Protein 2GM8 (pdb70)

Structure (mmCIF, N/CA/C/O backbone):
data_2GM8
#
_entry.id   2GM8
#
_cell.length_a   70.647
_cell.length_b   94.287
_cell.length_c   73.198
_cell.angle_alpha   90.00
_cell.angle_beta   113.65
_cell.angle_gamma   90.00
#
_symmetry.space_group_name_H-M   'P 1 21 1'
#
loop_
_entity.id
_entity.type
_entity.pdbx_description
1 polymer 'tenA homolog/Thi-4 Thiaminase'
2 non-polymer 4-AMINO-5-HYDROXYMETHYL-2-METHYLPYRIMIDINE
3 non-polymer 1,2-ETHANEDIOL
4 water water
#
loop_
_atom_site.group_PDB
_atom_site.id
_atom_site.type_symbol
_atom_site.label_atom_id
_atom_site.label_alt_id
_atom_site.label_comp_id
_atom_site.label_asym_id
_atom_site.label_entity_id
_atom_site.label_seq_id
_atom_site.pdbx_PDB_ins_code
_atom_site.Cartn_x
_atom_site.Cartn_y
_atom_site.Cartn_z
_atom_site.occupancy
_atom_site.B_iso_or_equiv
_atom_site.auth_seq_id
_atom_site.auth_comp_id
_atom_site.auth_asym_id
_atom_site.auth_atom_id
_atom_site.pdbx_PDB_model_num
ATOM 1 N N . HIS A 1 5 ? 18.089 -7.457 -21.780 1.00 98.71 -4 HIS A N 1
ATOM 2 C CA . HIS A 1 5 ? 19.170 -6.431 -21.749 1.00 112.91 -4 HIS A CA 1
ATOM 3 C C . HIS A 1 5 ? 18.835 -5.285 -20.794 1.00 120.38 -4 HIS A C 1
ATOM 4 O O . HIS A 1 5 ? 19.740 -4.658 -20.246 1.00 121.41 -4 HIS A O 1
ATOM 6 N N . HIS A 1 6 ? 17.547 -5.019 -20.587 1.00 136.42 -3 HIS A N 1
ATOM 7 C CA . HIS A 1 6 ? 17.106 -3.922 -19.720 1.00 140.49 -3 HIS A CA 1
ATOM 8 C C . HIS A 1 6 ? 17.158 -4.257 -18.227 1.00 150.62 -3 HIS A C 1
ATOM 9 O O . HIS A 1 6 ? 17.043 -3.363 -17.384 1.00 156.76 -3 HIS A O 1
ATOM 11 N N . HIS A 1 7 ? 17.314 -5.539 -17.903 1.00 142.88 -2 HIS A N 1
ATOM 12 C CA . HIS A 1 7 ? 17.491 -5.965 -16.518 1.00 126.53 -2 HIS A CA 1
ATOM 13 C C . HIS A 1 7 ? 18.843 -5.438 -16.048 1.00 125.04 -2 HIS A C 1
ATOM 14 O O . HIS A 1 7 ? 19.062 -5.224 -14.858 1.00 130.61 -2 HIS A O 1
ATOM 16 N N . HIS A 1 8 ? 19.737 -5.210 -17.005 1.00 116.47 -1 HIS A N 1
ATOM 17 C CA . HIS A 1 8 ? 21.063 -4.665 -16.741 1.00 109.48 -1 HIS A CA 1
ATOM 18 C C . HIS A 1 8 ? 20.979 -3.171 -16.392 1.00 96.70 -1 HIS A C 1
ATOM 19 O O . HIS A 1 8 ? 21.748 -2.356 -16.899 1.00 88.47 -1 HIS A O 1
ATOM 26 N N . HIS A 1 9 ? 20.052 -2.817 -15.505 1.00 83.30 0 HIS A N 1
ATOM 27 C CA . HIS A 1 9 ? 19.825 -1.424 -15.126 1.00 81.20 0 HIS A CA 1
ATOM 28 C C . HIS A 1 9 ? 20.923 -0.865 -14.213 1.00 83.68 0 HIS A C 1
ATOM 29 O O . HIS A 1 9 ? 21.652 0.061 -14.590 1.00 59.97 0 HIS A O 1
ATOM 31 N N . GLY A 1 10 ? 21.036 -1.438 -13.016 1.00 42.75 1 GLY A N 1
ATOM 32 C CA . GLY A 1 10 ? 21.975 -0.958 -12.008 1.00 35.44 1 GLY A CA 1
ATOM 33 C C . GLY A 1 10 ? 22.957 -1.981 -11.460 1.00 26.09 1 GLY A C 1
ATOM 34 O O . GLY A 1 10 ? 23.429 -2.871 -12.164 1.00 26.22 1 GLY A O 1
ATOM 35 N N . VAL A 1 11 ? 23.281 -1.838 -10.183 1.00 32.48 2 VAL A N 1
ATOM 36 C CA . VAL A 1 11 ? 24.295 -2.667 -9.554 1.00 35.35 2 VAL A CA 1
ATOM 37 C C . VAL A 1 11 ? 24.093 -4.151 -9.815 1.00 30.10 2 VAL A C 1
ATOM 38 O O . VAL A 1 11 ? 25.028 -4.851 -10.201 1.00 25.14 2 VAL A O 1
ATOM 42 N N . THR A 1 12 ? 22.867 -4.622 -9.630 1.00 23.41 3 THR A N 1
ATOM 43 C CA . THR A 1 12 ? 22.593 -6.042 -9.792 1.00 28.25 3 THR A CA 1
ATOM 44 C C . THR A 1 12 ? 22.732 -6.469 -11.246 1.00 30.10 3 THR A C 1
ATOM 45 O O . THR A 1 12 ? 23.124 -7.595 -11.542 1.00 24.85 3 THR A O 1
ATOM 49 N N . GLY A 1 13 ? 22.407 -5.571 -12.163 1.00 31.38 4 GLY A N 1
ATOM 50 C CA . GLY A 1 13 ? 22.602 -5.858 -13.574 1.00 28.19 4 GLY A CA 1
ATOM 51 C C . GLY A 1 13 ? 24.079 -6.040 -13.852 1.00 26.47 4 GLY A C 1
ATOM 52 O O . GLY A 1 13 ? 24.484 -6.937 -14.589 1.00 26.04 4 GLY A O 1
ATOM 53 N N . GLU A 1 14 ? 24.888 -5.184 -13.237 1.00 26.72 5 GLU A N 1
ATOM 54 C CA . GLU A 1 14 ? 26.329 -5.239 -13.413 1.00 31.39 5 GLU A CA 1
ATOM 55 C C . GLU A 1 14 ? 26.801 -6.597 -12.898 1.00 29.82 5 GLU A C 1
ATOM 56 O O . GLU A 1 14 ? 27.601 -7.274 -13.545 1.00 22.91 5 GLU A O 1
ATOM 62 N N . LEU A 1 15 ? 26.291 -7.007 -11.740 1.00 29.61 6 LEU A N 1
ATOM 63 C CA . LEU A 1 15 ? 26.720 -8.264 -11.144 1.00 29.97 6 LEU A CA 1
ATOM 64 C C . LEU A 1 15 ? 26.388 -9.443 -12.042 1.00 25.18 6 LEU A C 1
ATOM 65 O O . LEU A 1 15 ? 27.209 -10.330 -12.246 1.00 29.46 6 LEU A O 1
ATOM 70 N N . ARG A 1 16 ? 25.165 -9.441 -12.558 1.00 30.16 7 ARG A N 1
ATOM 71 C CA . ARG A 1 16 ? 24.679 -10.491 -13.444 1.00 29.21 7 ARG A CA 1
ATOM 72 C C . ARG A 1 16 ? 25.538 -10.587 -14.699 1.00 27.71 7 ARG A C 1
ATOM 73 O O . ARG A 1 16 ? 25.847 -11.666 -15.199 1.00 21.25 7 ARG A O 1
ATOM 81 N N . ARG A 1 17 ? 25.907 -9.435 -15.231 1.00 24.66 8 ARG A N 1
ATOM 82 C CA . ARG A 1 17 ? 26.699 -9.408 -16.447 1.00 34.05 8 ARG A CA 1
ATOM 83 C C . ARG A 1 17 ? 28.115 -9.923 -16.209 1.00 29.20 8 ARG A C 1
ATOM 84 O O . ARG A 1 17 ? 28.668 -10.630 -17.050 1.00 29.47 8 ARG A O 1
ATOM 92 N N . ARG A 1 18 ? 28.691 -9.584 -15.059 1.00 25.14 9 ARG A N 1
ATOM 93 C CA . ARG A 1 18 ? 30.019 -10.079 -14.700 1.00 30.31 9 ARG A CA 1
ATOM 94 C C . ARG A 1 18 ? 30.017 -11.595 -14.512 1.00 27.33 9 ARG A C 1
ATOM 95 O O . ARG A 1 18 ? 31.028 -12.252 -14.732 1.00 28.33 9 ARG A O 1
ATOM 103 N N . ALA A 1 19 ? 28.888 -12.135 -14.070 1.00 26.60 10 ALA A N 1
ATOM 104 C CA . ALA A 1 19 ? 28.774 -13.563 -13.807 1.00 27.36 10 ALA A CA 1
ATOM 105 C C . ALA A 1 19 ? 28.256 -14.294 -15.036 1.00 22.51 10 ALA A C 1
ATOM 106 O O . ALA A 1 19 ? 27.901 -15.474 -14.967 1.00 23.54 10 ALA A O 1
ATOM 108 N N . ASP A 1 20 ? 28.204 -13.601 -16.168 1.00 23.42 11 ASP A N 1
ATOM 109 C CA . ASP A 1 20 ? 27.593 -14.196 -17.354 1.00 25.83 11 ASP A CA 1
ATOM 110 C C . ASP A 1 20 ? 28.215 -15.545 -17.713 1.00 21.12 11 ASP A C 1
ATOM 111 O O . ASP A 1 20 ? 27.508 -16.509 -18.018 1.00 23.23 11 ASP A O 1
ATOM 116 N N . GLY A 1 21 ? 29.534 -15.633 -17.657 1.00 15.78 12 GLY A N 1
ATOM 117 C CA . GLY A 1 21 ? 30.189 -16.898 -17.944 1.00 19.63 12 GLY A CA 1
ATOM 118 C C . GLY A 1 21 ? 29.650 -17.991 -17.048 1.00 23.97 12 GLY A C 1
ATOM 119 O O . GLY A 1 21 ? 29.326 -19.080 -17.510 1.00 27.02 12 GLY A O 1
ATOM 120 N N . ILE A 1 22 ? 29.516 -17.704 -15.758 1.00 24.47 13 ILE A N 1
ATOM 121 C CA . ILE A 1 22 ? 29.025 -18.710 -14.831 1.00 17.46 13 ILE A CA 1
ATOM 122 C C . ILE A 1 22 ? 27.564 -19.020 -15.131 1.00 24.53 13 ILE A C 1
ATOM 123 O O . ILE A 1 22 ? 27.176 -20.184 -15.274 1.00 22.65 13 ILE A O 1
ATOM 128 N N . TRP A 1 23 ? 26.745 -17.978 -15.237 1.00 19.72 14 TRP A N 1
ATOM 129 C CA . TRP A 1 23 ? 25.309 -18.202 -15.415 1.00 19.58 14 TRP A CA 1
ATOM 130 C C . TRP A 1 23 ? 24.965 -18.923 -16.719 1.00 23.90 14 TRP A C 1
ATOM 131 O O . TRP A 1 23 ? 24.010 -19.696 -16.771 1.00 27.18 14 TRP A O 1
ATOM 142 N N . GLN A 1 24 ? 25.712 -18.678 -17.790 1.00 28.81 15 GLN A N 1
ATOM 143 C CA . GLN A 1 24 ? 25.405 -19.384 -19.035 1.00 25.26 15 GLN A CA 1
ATOM 144 C C . GLN A 1 24 ? 25.653 -20.883 -18.871 1.00 22.39 15 GLN A C 1
ATOM 145 O O . GLN A 1 24 ? 24.972 -21.706 -19.487 1.00 27.66 15 GLN A O 1
ATOM 151 N N . ARG A 1 25 ? 26.629 -21.249 -18.049 1.00 23.38 16 ARG A N 1
ATOM 152 C CA . ARG A 1 25 ? 26.866 -22.663 -17.780 1.00 24.38 16 ARG A CA 1
ATOM 153 C C . ARG A 1 25 ? 25.734 -23.222 -16.918 1.00 26.95 16 ARG A C 1
ATOM 154 O O . ARG A 1 25 ? 25.323 -24.374 -17.075 1.00 26.90 16 ARG A O 1
ATOM 162 N N . ILE A 1 26 ? 25.195 -22.404 -16.020 1.00 18.71 17 ILE A N 1
ATOM 163 C CA . ILE A 1 26 ? 24.049 -22.841 -15.233 1.00 20.94 17 ILE A CA 1
ATOM 164 C C . ILE A 1 26 ? 22.833 -22.986 -16.134 1.00 25.51 17 ILE A C 1
ATOM 165 O O . ILE A 1 26 ? 22.126 -23.987 -16.103 1.00 23.81 17 ILE A O 1
ATOM 170 N N . LEU A 1 27 ? 22.589 -21.964 -16.942 1.00 26.30 18 LEU A N 1
ATOM 171 C CA . LEU A 1 27 ? 21.429 -21.975 -17.824 1.00 26.59 18 LEU A CA 1
ATOM 172 C C . LEU A 1 27 ? 21.470 -23.149 -18.796 1.00 25.71 18 LEU A C 1
ATOM 173 O O . LEU A 1 27 ? 20.432 -23.662 -19.222 1.00 25.65 18 LEU A O 1
ATOM 178 N N . ALA A 1 28 ? 22.672 -23.557 -19.177 1.00 23.79 19 ALA A N 1
ATOM 179 C CA . ALA A 1 28 ? 22.828 -24.620 -20.163 1.00 27.74 19 ALA A CA 1
ATOM 180 C C . ALA A 1 28 ? 23.128 -25.966 -19.508 1.00 26.20 19 ALA A C 1
ATOM 181 O O . ALA A 1 28 ? 23.480 -26.935 -20.188 1.00 23.43 19 ALA A O 1
ATOM 183 N N . HIS A 1 29 ? 22.988 -26.042 -18.190 1.00 25.71 20 HIS A N 1
ATOM 184 C CA . HIS A 1 29 ? 23.321 -27.280 -17.505 1.00 22.39 20 HIS A CA 1
ATOM 185 C C . HIS A 1 29 ? 22.326 -28.392 -17.831 1.00 26.91 20 HIS A C 1
ATOM 186 O O . HIS A 1 29 ? 21.107 -28.184 -17.840 1.00 28.98 20 HIS A O 1
ATOM 193 N N . PRO A 1 30 ? 22.849 -29.597 -18.088 1.00 27.99 21 PRO A N 1
ATOM 194 C CA . PRO A 1 30 ? 22.006 -30.719 -18.493 1.00 26.92 21 PRO A CA 1
ATOM 195 C C . PRO A 1 30 ? 20.940 -31.071 -17.473 1.00 27.78 21 PRO A C 1
ATOM 196 O O . PRO A 1 30 ? 19.888 -31.583 -17.842 1.00 25.35 21 PRO A O 1
ATOM 200 N N . PHE A 1 31 ? 21.220 -30.863 -16.193 1.00 28.85 22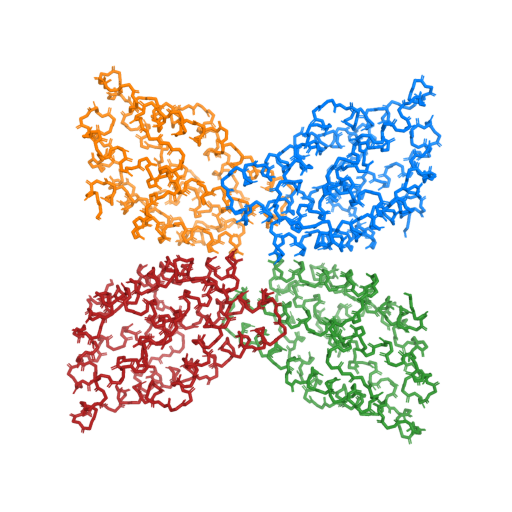 PHE A N 1
ATOM 201 C CA . PHE A 1 31 ? 20.216 -31.173 -15.181 1.00 28.85 22 PHE A CA 1
ATOM 202 C C . PHE A 1 31 ? 18.992 -30.298 -15.420 1.00 30.13 22 PHE A C 1
ATOM 203 O O . PHE A 1 31 ? 17.851 -30.769 -15.449 1.00 33.22 22 PHE A O 1
ATOM 211 N N . VAL A 1 32 ? 19.264 -29.014 -15.599 1.00 28.29 23 VAL A N 1
ATOM 212 C CA . VAL A 1 32 ? 18.239 -28.013 -15.840 1.00 32.64 23 VAL A CA 1
ATOM 213 C C . VAL A 1 32 ? 17.480 -28.318 -17.137 1.00 33.81 23 VAL A C 1
ATOM 214 O O . VAL A 1 32 ? 16.252 -28.461 -17.136 1.00 34.38 23 VAL A O 1
ATOM 218 N N . ALA A 1 33 ? 18.212 -28.460 -18.237 1.00 29.77 24 ALA A N 1
ATOM 219 C CA . ALA A 1 33 ? 17.593 -28.694 -19.538 1.00 31.81 24 ALA A CA 1
ATOM 220 C C . ALA A 1 33 ? 16.721 -29.944 -19.538 1.00 31.74 24 ALA A C 1
ATOM 221 O O . ALA A 1 33 ? 15.638 -29.933 -20.122 1.00 32.65 24 ALA A O 1
ATOM 223 N N . GLU A 1 34 ? 17.191 -31.006 -18.888 1.00 32.21 25 GLU A N 1
ATOM 224 C CA . GLU A 1 34 ? 16.449 -32.262 -18.798 1.00 32.56 25 GLU A CA 1
ATOM 225 C C . GLU A 1 34 ? 15.204 -32.119 -17.928 1.00 33.75 25 GLU A C 1
ATOM 226 O O . GLU A 1 34 ? 14.126 -32.632 -18.261 1.00 28.99 25 GLU A O 1
ATOM 232 N N . LEU A 1 35 ? 15.374 -31.420 -16.808 1.00 33.62 26 LEU A N 1
ATOM 233 C CA . LEU A 1 35 ? 14.290 -31.231 -15.856 1.00 33.18 26 LEU A CA 1
ATOM 234 C C . LEU A 1 35 ? 13.127 -30.514 -16.526 1.00 31.37 26 LEU A C 1
ATOM 235 O O . LEU A 1 35 ? 11.970 -30.911 -16.380 1.00 32.99 26 LEU A O 1
ATOM 240 N N . TYR A 1 36 ? 13.436 -29.456 -17.264 1.00 31.88 27 TYR A N 1
ATOM 241 C CA . TYR A 1 36 ? 12.415 -28.678 -17.953 1.00 34.12 27 TYR A CA 1
ATOM 242 C C . TYR A 1 36 ? 11.879 -29.424 -19.177 1.00 36.40 27 TYR A C 1
ATOM 243 O O . TYR A 1 36 ? 10.693 -29.329 -19.490 1.00 36.22 27 TYR A O 1
ATOM 252 N N . ALA A 1 37 ? 12.743 -30.172 -19.857 1.00 37.13 28 ALA A N 1
ATOM 253 C CA . ALA A 1 37 ? 12.337 -30.917 -21.049 1.00 37.87 28 ALA A CA 1
ATOM 254 C C . ALA A 1 37 ? 11.432 -32.082 -20.660 1.00 38.33 28 ALA A C 1
ATOM 255 O O . ALA A 1 37 ? 10.533 -32.443 -21.411 1.00 39.18 28 ALA A O 1
ATOM 257 N N . GLY A 1 38 ? 11.651 -32.637 -19.473 1.00 40.52 29 GLY A N 1
ATOM 258 C CA . GLY A 1 38 ? 10.879 -33.782 -19.005 1.00 40.00 29 GLY A CA 1
ATOM 259 C C . GLY A 1 38 ? 11.625 -35.092 -19.178 1.00 37.32 29 GLY A C 1
ATOM 260 O O . GLY A 1 38 ? 11.071 -36.157 -18.952 1.00 38.47 29 GLY A O 1
ATOM 261 N N . THR A 1 39 ? 12.894 -35.006 -19.553 1.00 39.92 30 THR A N 1
ATOM 262 C CA . THR A 1 39 ? 13.737 -36.169 -19.775 1.00 38.22 30 THR A CA 1
ATOM 263 C C . THR A 1 39 ? 14.586 -36.593 -18.584 1.00 39.11 30 THR A C 1
ATOM 264 O O . THR A 1 39 ? 15.231 -37.637 -18.609 1.00 36.64 30 THR A O 1
ATOM 268 N N . LEU A 1 40 ? 14.617 -35.771 -17.543 1.00 39.15 31 LEU A N 1
ATOM 269 C CA . LEU A 1 40 ? 15.442 -36.057 -16.375 1.00 34.77 31 LEU A CA 1
ATOM 270 C C . LEU A 1 40 ? 14.981 -37.340 -15.692 1.00 34.68 31 LEU A C 1
ATOM 271 O O . LEU A 1 40 ? 13.796 -37.494 -15.426 1.00 32.14 31 LEU A O 1
ATOM 276 N N . PRO A 1 41 ? 15.912 -38.264 -15.402 1.00 38.33 32 PRO A N 1
ATOM 277 C CA . PRO A 1 41 ? 15.543 -39.500 -14.705 1.00 34.68 32 PRO A CA 1
ATOM 278 C C . PRO A 1 41 ? 14.978 -39.204 -13.328 1.00 35.76 32 PRO A C 1
ATOM 279 O O . PRO A 1 41 ? 15.538 -38.390 -12.600 1.00 36.76 32 PRO A O 1
ATOM 283 N N . MET A 1 42 ? 13.877 -39.844 -12.959 1.00 37.07 33 MET A N 1
ATOM 284 C CA . MET A 1 42 ? 13.238 -39.556 -11.674 1.00 38.56 33 MET A CA 1
ATOM 285 C C . MET A 1 42 ? 14.165 -39.750 -10.475 1.00 40.26 33 MET A C 1
ATOM 286 O O . MET A 1 42 ? 14.007 -39.072 -9.468 1.00 39.67 33 MET A O 1
ATOM 291 N N . GLU A 1 43 ? 15.120 -40.670 -10.543 1.00 40.80 34 GLU A N 1
ATOM 292 C CA . GLU A 1 43 ? 16.022 -40.860 -9.407 1.00 43.18 34 GLU A CA 1
ATOM 293 C C . GLU A 1 43 ? 16.859 -39.604 -9.161 1.00 40.60 34 GLU A C 1
ATOM 294 O O . GLU A 1 43 ? 17.078 -39.216 -8.011 1.00 37.95 34 GLU A O 1
ATOM 300 N N . LYS A 1 44 ? 17.314 -38.963 -10.235 1.00 35.24 35 LYS A N 1
ATOM 301 C CA . LYS A 1 44 ? 18.086 -37.736 -10.102 1.00 35.83 35 LYS A CA 1
ATOM 302 C C . LYS A 1 44 ? 17.229 -36.634 -9.476 1.00 36.88 35 LYS A C 1
ATOM 303 O O . LYS A 1 44 ? 17.713 -35.848 -8.662 1.00 34.76 35 LYS A O 1
ATOM 309 N N . PHE A 1 45 ? 15.953 -36.578 -9.843 1.00 28.90 36 PHE A N 1
ATOM 310 C CA . PHE A 1 45 ? 15.066 -35.571 -9.289 1.00 29.98 36 PHE A CA 1
ATOM 311 C C . PHE A 1 45 ? 14.865 -35.842 -7.809 1.00 33.88 36 PHE A C 1
ATOM 312 O O . PHE A 1 45 ? 14.871 -34.922 -6.995 1.00 34.97 36 PHE A O 1
ATOM 320 N N . LYS A 1 46 ? 14.666 -37.110 -7.476 1.00 34.97 37 LYS A N 1
ATOM 321 C CA . LYS A 1 46 ? 14.504 -37.507 -6.087 1.00 39.59 37 LYS A CA 1
ATOM 322 C C . LYS A 1 46 ? 15.729 -37.071 -5.300 1.00 36.71 37 LYS A C 1
ATOM 323 O O . LYS A 1 46 ? 15.616 -36.452 -4.241 1.00 33.64 37 LYS A O 1
ATOM 329 N N . TYR A 1 47 ? 16.898 -37.432 -5.820 1.00 30.39 38 TYR A N 1
ATOM 330 C CA . TYR A 1 47 ? 18.154 -37.094 -5.162 1.00 31.70 38 TYR A CA 1
ATOM 331 C C . TYR A 1 47 ? 18.241 -35.574 -4.990 1.00 28.18 38 TYR A C 1
ATOM 332 O O . TYR A 1 47 ? 18.564 -35.070 -3.913 1.00 29.66 38 TYR A O 1
ATOM 341 N N . TYR A 1 48 ? 17.896 -34.841 -6.045 1.00 27.43 39 TYR A N 1
ATOM 342 C CA . TYR A 1 48 ? 17.896 -33.384 -5.988 1.00 28.08 39 TYR A CA 1
ATOM 343 C C . TYR A 1 48 ? 16.945 -32.855 -4.919 1.00 29.49 39 TYR A C 1
ATOM 344 O O . TYR A 1 48 ? 17.310 -31.950 -4.161 1.00 24.16 39 TYR A O 1
ATOM 353 N N . LEU A 1 49 ? 15.740 -33.412 -4.848 1.00 25.91 40 LEU A N 1
ATOM 354 C CA . LEU A 1 49 ? 14.776 -32.935 -3.864 1.00 32.65 40 LEU A CA 1
ATOM 355 C C . LEU A 1 49 ? 15.305 -33.111 -2.443 1.00 33.68 40 LEU A C 1
ATOM 356 O O . LEU A 1 49 ? 15.163 -32.216 -1.617 1.00 32.30 40 LEU A O 1
ATOM 361 N N . LEU A 1 50 ? 15.908 -34.259 -2.155 1.00 33.42 41 LEU A N 1
ATOM 362 C CA . LEU A 1 50 ? 16.425 -34.499 -0.817 1.00 31.57 41 LEU A CA 1
ATOM 363 C C . LEU A 1 50 ? 17.463 -33.439 -0.497 1.00 31.32 41 LEU A C 1
ATOM 364 O O . LEU A 1 50 ? 17.390 -32.770 0.539 1.00 38.42 41 LEU A O 1
ATOM 369 N N . GLN A 1 51 ? 18.417 -33.268 -1.406 1.00 29.88 42 GLN A N 1
ATOM 370 C CA . GLN A 1 51 ? 19.482 -32.298 -1.184 1.00 29.85 42 GLN A CA 1
ATOM 371 C C . GLN A 1 51 ? 18.920 -30.888 -1.047 1.00 27.94 42 GLN A C 1
ATOM 372 O O . GLN A 1 51 ? 19.250 -30.158 -0.112 1.00 30.17 42 GLN A O 1
ATOM 378 N N . ASP A 1 52 ? 18.046 -30.519 -1.975 1.00 27.32 43 ASP A N 1
ATOM 379 C CA . ASP A 1 52 ? 17.604 -29.136 -2.058 1.00 31.84 43 ASP A CA 1
ATOM 380 C C . ASP A 1 52 ? 16.716 -28.721 -0.897 1.00 29.22 43 ASP A C 1
ATOM 381 O O . ASP A 1 52 ? 16.701 -27.549 -0.507 1.00 27.42 43 ASP A O 1
ATOM 386 N N . TYR A 1 53 ? 15.997 -29.689 -0.345 1.00 20.59 44 TYR A N 1
ATOM 387 C CA . TYR A 1 53 ? 15.116 -29.390 0.766 1.00 34.21 44 TYR A CA 1
ATOM 388 C C . TYR A 1 53 ? 15.979 -28.967 1.954 1.00 30.82 44 TYR A C 1
ATOM 389 O O . TYR A 1 53 ? 15.697 -27.979 2.624 1.00 25.87 44 TYR A O 1
ATOM 398 N N . ASN A 1 54 ? 17.064 -29.692 2.183 1.00 22.17 45 ASN A N 1
ATOM 399 C CA . ASN A 1 54 ? 17.968 -29.367 3.279 1.00 28.05 45 ASN A CA 1
ATOM 400 C C . ASN A 1 54 ? 18.564 -27.983 3.025 1.00 27.90 45 ASN A C 1
ATOM 401 O O . ASN A 1 54 ? 18.697 -27.167 3.930 1.00 31.43 45 ASN A O 1
ATOM 406 N N . TYR A 1 55 ? 18.905 -27.705 1.774 1.00 32.68 46 TYR A N 1
ATOM 407 C CA . TYR A 1 55 ? 19.416 -26.393 1.410 1.00 31.65 46 TYR A CA 1
ATOM 408 C C . TYR A 1 55 ? 18.422 -25.276 1.730 1.00 16.81 46 TYR A C 1
ATOM 409 O O . TYR A 1 55 ? 18.813 -24.225 2.225 1.00 30.49 46 TYR A O 1
ATOM 418 N N . LEU A 1 56 ? 17.142 -25.502 1.455 1.00 24.61 47 LEU A N 1
ATOM 419 C CA . LEU A 1 56 ? 16.102 -24.518 1.724 1.00 24.43 47 LEU A CA 1
ATOM 420 C C . LEU A 1 56 ? 15.939 -24.251 3.213 1.00 29.65 47 LEU A C 1
ATOM 421 O O . LEU A 1 56 ? 15.751 -23.107 3.636 1.00 27.72 47 LEU A O 1
ATOM 426 N N . VAL A 1 57 ? 16.008 -25.304 4.019 1.00 27.79 48 VAL A N 1
ATOM 427 C CA . VAL A 1 57 ? 15.927 -25.096 5.455 1.00 21.97 48 VAL A CA 1
ATOM 428 C C . VAL A 1 57 ? 17.027 -24.132 5.880 1.00 27.58 48 VAL A C 1
ATOM 429 O O . VAL A 1 57 ? 16.794 -23.136 6.580 1.00 25.79 48 VAL A O 1
ATOM 433 N N . ASN A 1 58 ? 18.233 -24.424 5.407 1.00 22.78 49 ASN A N 1
ATOM 434 C CA . ASN A 1 58 ? 19.401 -23.659 5.810 1.00 19.40 49 ASN A CA 1
ATOM 435 C C . ASN A 1 58 ? 19.413 -22.305 5.131 1.00 17.88 49 ASN A C 1
ATOM 436 O O . ASN A 1 58 ? 19.913 -21.327 5.666 1.00 20.28 49 ASN A O 1
ATOM 441 N N . PHE A 1 59 ? 18.751 -22.229 3.990 1.00 16.86 50 PHE A N 1
ATOM 442 C CA . PHE A 1 59 ? 18.626 -20.965 3.298 1.00 18.14 50 PHE A CA 1
ATOM 443 C C . PHE A 1 59 ? 17.724 -20.084 4.155 1.00 20.04 50 PHE A C 1
ATOM 444 O O . PHE A 1 59 ? 18.026 -18.919 4.394 1.00 26.25 50 PHE A O 1
ATOM 452 N N . ALA A 1 60 ? 16.643 -20.648 4.679 1.00 17.00 51 ALA A N 1
ATOM 453 C CA . ALA A 1 60 ? 15.775 -19.864 5.549 1.00 23.57 51 ALA A CA 1
ATOM 454 C C . ALA A 1 60 ? 16.551 -19.391 6.778 1.00 23.45 51 ALA A C 1
ATOM 455 O O . ALA A 1 60 ? 16.350 -18.267 7.234 1.00 19.72 51 ALA A O 1
ATOM 457 N N . LYS A 1 61 ? 17.434 -20.223 7.318 1.00 19.61 52 LYS A N 1
ATOM 458 C CA . LYS A 1 61 ? 18.203 -19.818 8.499 1.00 21.56 52 LYS A CA 1
ATOM 459 C C . LYS A 1 61 ? 19.130 -18.657 8.170 1.00 17.34 52 LYS A C 1
ATOM 460 O O . LYS A 1 61 ? 19.313 -17.757 8.991 1.00 20.38 52 LYS A O 1
ATOM 466 N N . ALA A 1 62 ? 19.682 -18.681 6.958 1.00 16.22 53 ALA A N 1
ATOM 467 C CA . ALA A 1 62 ? 20.568 -17.630 6.481 1.00 18.96 53 ALA A CA 1
ATOM 468 C C . ALA A 1 62 ? 19.847 -16.296 6.359 1.00 22.41 53 ALA A C 1
ATOM 469 O O . ALA A 1 62 ? 20.371 -15.248 6.724 1.00 21.38 53 ALA A O 1
ATOM 471 N N . LEU A 1 63 ? 18.628 -16.336 5.840 1.00 19.05 54 LEU A N 1
ATOM 472 C CA . LEU A 1 63 ? 17.834 -15.132 5.728 1.00 18.90 54 LEU A CA 1
ATOM 473 C C . LEU A 1 63 ? 17.512 -14.611 7.119 1.00 24.27 54 LEU A C 1
ATOM 474 O O . LEU A 1 63 ? 17.523 -13.393 7.341 1.00 24.72 54 LEU A O 1
ATOM 479 N N . SER A 1 64 ? 17.256 -15.536 8.042 1.00 20.99 55 SER A N 1
ATOM 480 C CA . SER A 1 64 ? 16.956 -15.174 9.421 1.00 20.49 55 SER A CA 1
ATOM 481 C C . SER A 1 64 ? 18.119 -14.410 10.018 1.00 23.16 55 SER A C 1
ATOM 482 O O . SER A 1 64 ? 17.919 -13.367 10.633 1.00 23.73 55 SER A O 1
ATOM 485 N N . LEU A 1 65 ? 19.322 -14.935 9.809 1.00 22.00 56 LEU A N 1
ATOM 486 C CA . LEU A 1 65 ? 20.557 -14.301 10.278 1.00 18.94 56 LEU A CA 1
ATOM 487 C C . LEU A 1 65 ? 20.733 -12.914 9.692 1.00 18.45 56 LEU A C 1
ATOM 488 O O . LEU A 1 65 ? 21.045 -11.978 10.416 1.00 22.33 56 LEU A O 1
ATOM 493 N N . ALA A 1 66 ? 20.542 -12.779 8.385 1.00 19.19 57 ALA A N 1
ATOM 494 C CA . ALA A 1 66 ? 20.666 -11.475 7.742 1.00 24.95 57 ALA A CA 1
ATOM 495 C C . ALA A 1 66 ? 19.632 -10.536 8.350 1.00 19.50 57 ALA A C 1
ATOM 496 O O . ALA A 1 66 ? 19.942 -9.389 8.656 1.00 24.20 57 ALA A O 1
ATOM 498 N N . ALA A 1 67 ? 18.414 -11.027 8.550 1.00 17.90 58 ALA A N 1
ATOM 499 C CA . ALA A 1 67 ? 17.350 -10.216 9.140 1.00 21.98 58 ALA A CA 1
ATOM 500 C C . ALA A 1 67 ? 17.760 -9.751 10.524 1.00 23.00 58 ALA A C 1
ATOM 501 O O . ALA A 1 67 ? 17.517 -8.613 10.886 1.00 22.60 58 ALA A O 1
ATOM 503 N N . SER A 1 68 ? 18.413 -10.608 11.298 1.00 25.40 59 SER A N 1
ATOM 504 C CA . SER A 1 68 ? 18.781 -10.236 12.664 1.00 27.09 59 SER A CA 1
ATOM 505 C C . SER A 1 68 ? 19.671 -9.016 12.648 1.00 23.96 59 SER A C 1
ATOM 506 O O . SER A 1 68 ? 19.801 -8.330 13.656 1.00 26.70 59 SER A O 1
ATOM 509 N N . ARG A 1 69 ? 20.246 -8.713 11.491 1.00 22.66 60 ARG A N 1
ATOM 510 C CA A ARG A 1 69 ? 21.186 -7.598 11.422 0.50 30.76 60 ARG A CA 1
ATOM 511 C CA B ARG A 1 69 ? 21.237 -7.649 11.367 0.50 35.37 60 ARG A CA 1
ATOM 512 C C . ARG A 1 69 ? 20.891 -6.586 10.317 1.00 21.76 60 ARG A C 1
ATOM 513 O O . ARG A 1 69 ? 21.784 -5.868 9.861 1.00 27.74 60 ARG A O 1
ATOM 528 N N . ALA A 1 70 ? 19.619 -6.474 9.930 1.00 26.95 61 ALA A N 1
ATOM 529 C CA . ALA A 1 70 ? 19.209 -5.469 8.948 1.00 31.51 61 ALA A CA 1
ATOM 530 C C . ALA A 1 70 ? 19.456 -4.065 9.519 1.00 29.33 61 ALA A C 1
ATOM 531 O O . ALA A 1 70 ? 19.149 -3.808 10.683 1.00 25.87 61 ALA A O 1
ATOM 533 N N . PRO A 1 71 ? 20.073 -3.173 8.728 1.00 27.84 62 PRO A N 1
ATOM 534 C CA . PRO A 1 71 ? 20.322 -1.810 9.175 1.00 31.90 62 PRO A CA 1
ATOM 535 C C . PRO A 1 71 ? 19.094 -0.891 9.149 1.00 32.70 62 PRO A C 1
ATOM 536 O O . PRO A 1 71 ? 19.208 0.293 9.446 1.00 28.90 62 PRO A O 1
ATOM 540 N N . SER A 1 72 ? 17.930 -1.410 8.792 1.00 27.45 63 SER A N 1
ATOM 541 C CA . SER A 1 72 ? 16.711 -0.623 8.857 1.00 26.47 63 SER A CA 1
ATOM 542 C C . SER A 1 72 ? 15.549 -1.582 9.061 1.00 25.93 63 SER A C 1
ATOM 543 O O . SER A 1 72 ? 15.648 -2.765 8.723 1.00 25.78 63 SER A O 1
ATOM 546 N N . VAL A 1 73 ? 14.452 -1.055 9.589 1.00 22.27 64 VAL A N 1
ATOM 547 C CA . VAL A 1 73 ? 13.255 -1.839 9.814 1.00 24.94 64 VAL A CA 1
ATOM 548 C C . VAL A 1 73 ? 12.768 -2.420 8.494 1.00 30.61 64 VAL A C 1
ATOM 549 O O . VAL A 1 73 ? 12.435 -3.600 8.412 1.00 32.30 64 VAL A O 1
ATOM 553 N N . ASP A 1 74 ? 12.709 -1.590 7.458 1.00 30.45 65 ASP A N 1
ATOM 554 C CA . ASP A 1 74 ? 12.245 -2.064 6.153 1.00 32.74 65 ASP A CA 1
ATOM 555 C C . ASP A 1 74 ? 13.106 -3.213 5.646 1.00 29.37 65 ASP A C 1
ATOM 556 O O . ASP A 1 74 ? 12.614 -4.230 5.174 1.00 29.57 65 ASP A O 1
ATOM 561 N N . LEU A 1 75 ? 14.414 -3.050 5.696 1.00 26.33 66 LEU A N 1
ATOM 562 C CA . LEU A 1 75 ? 15.289 -4.130 5.279 1.00 34.40 66 LEU A CA 1
ATOM 563 C C . LEU A 1 75 ? 15.027 -5.391 6.093 1.00 31.24 66 LEU A C 1
ATOM 564 O O . LEU A 1 75 ? 14.977 -6.485 5.527 1.00 28.58 66 LEU A O 1
ATOM 569 N N . MET A 1 76 ? 14.838 -5.248 7.402 1.00 28.91 67 MET A N 1
ATOM 570 C CA . MET A 1 76 ? 14.561 -6.413 8.231 1.00 31.75 67 MET A CA 1
ATOM 571 C C . MET A 1 76 ? 13.266 -7.070 7.788 1.00 30.59 67 MET A C 1
ATOM 572 O O . MET A 1 76 ? 13.179 -8.290 7.718 1.00 30.14 67 MET A O 1
ATOM 577 N N . LYS A 1 77 ? 12.258 -6.267 7.482 1.00 26.70 68 LYS A N 1
ATOM 578 C CA . LYS A 1 77 ? 11.007 -6.790 6.945 1.00 28.49 68 LYS A CA 1
ATOM 579 C C . LYS A 1 77 ? 11.226 -7.588 5.659 1.00 25.02 68 LYS A C 1
ATOM 580 O O . LYS A 1 77 ? 10.606 -8.629 5.466 1.00 31.51 68 LYS A O 1
ATOM 586 N N . THR A 1 78 ? 12.093 -7.107 4.771 1.00 28.50 69 THR A N 1
ATOM 587 C CA . THR A 1 78 ? 12.340 -7.796 3.507 1.00 27.10 69 THR A CA 1
ATOM 588 C C . THR A 1 78 ? 12.965 -9.172 3.710 1.00 16.56 69 THR A C 1
ATOM 589 O O . THR A 1 78 ? 12.557 -10.145 3.080 1.00 34.15 69 THR A O 1
ATOM 593 N N . ALA A 1 79 ? 13.975 -9.250 4.568 1.00 28.14 70 ALA A N 1
ATOM 594 C CA . ALA A 1 79 ? 14.653 -10.520 4.823 1.00 32.16 70 ALA A CA 1
ATOM 595 C C . ALA A 1 79 ? 13.694 -11.523 5.466 1.00 22.11 70 ALA A C 1
ATOM 596 O O . ALA A 1 79 ? 13.650 -12.698 5.107 1.00 28.19 70 ALA A O 1
ATOM 598 N N . LEU A 1 80 ? 12.912 -11.059 6.429 1.00 23.16 71 LEU A N 1
ATOM 599 C CA . LEU A 1 80 ? 11.918 -11.921 7.048 1.00 23.88 71 LEU A CA 1
ATOM 600 C C . LEU A 1 80 ? 10.881 -12.388 6.042 1.00 30.85 71 LEU A C 1
ATOM 601 O O . LEU A 1 80 ? 10.473 -13.548 6.053 1.00 28.29 71 LEU A O 1
ATOM 606 N N . GLU A 1 81 ? 10.469 -11.485 5.162 1.00 26.59 72 GLU A N 1
ATOM 607 C CA . GLU A 1 81 ? 9.486 -11.826 4.151 1.00 23.22 72 GLU A CA 1
ATOM 608 C C . GLU A 1 81 ? 10.097 -12.876 3.246 1.00 19.25 72 GLU A C 1
ATOM 609 O O . GLU A 1 81 ? 9.453 -13.867 2.916 1.00 27.05 72 GLU A O 1
ATOM 615 N N . LEU A 1 82 ? 11.348 -12.671 2.845 1.00 23.16 73 LEU A N 1
ATOM 616 C CA . LEU A 1 82 ? 12.027 -13.676 2.028 1.00 25.07 73 LEU A CA 1
ATOM 617 C C . LEU A 1 82 ? 12.115 -14.998 2.791 1.00 34.52 73 LEU A C 1
ATOM 618 O O . LEU A 1 82 ? 11.929 -16.068 2.217 1.00 25.52 73 LEU A O 1
ATOM 623 N N . ALA A 1 83 ? 12.378 -14.938 4.093 1.00 24.72 74 ALA A N 1
ATOM 624 C CA . ALA A 1 83 ? 12.502 -16.168 4.868 1.00 28.12 74 ALA A CA 1
ATOM 625 C C . ALA A 1 83 ? 11.176 -16.902 5.055 1.00 28.59 74 ALA A C 1
ATOM 626 O O . ALA A 1 83 ? 11.096 -18.105 4.811 1.00 32.50 74 ALA A O 1
ATOM 628 N N . TYR A 1 84 ? 10.132 -16.205 5.492 1.00 37.01 75 TYR A N 1
ATOM 629 C CA . TYR A 1 84 ? 8.855 -16.875 5.716 1.00 30.08 75 TYR A CA 1
ATOM 630 C C . TYR A 1 84 ? 8.307 -17.296 4.371 1.00 31.64 75 TYR A C 1
ATOM 631 O O . TYR A 1 84 ? 7.715 -18.362 4.251 1.00 23.63 75 TYR A O 1
ATOM 640 N N . GLY A 1 85 ? 8.507 -16.438 3.375 1.00 22.41 76 GLY A N 1
ATOM 641 C CA . GLY A 1 85 ? 8.126 -16.724 2.001 1.00 26.62 76 GLY A CA 1
ATOM 642 C C . GLY A 1 85 ? 8.807 -17.963 1.448 1.00 40.58 76 GLY A C 1
ATOM 643 O O . GLY A 1 85 ? 8.258 -18.621 0.568 1.00 38.74 76 GLY A O 1
ATOM 644 N N . THR A 1 86 ? 10.000 -18.284 1.944 1.00 44.38 77 THR A N 1
ATOM 645 C CA . THR A 1 86 ? 10.722 -19.482 1.510 1.00 32.68 77 THR A CA 1
ATOM 646 C C . THR A 1 86 ? 10.059 -20.735 2.100 1.00 36.02 77 THR A C 1
ATOM 647 O O . THR A 1 86 ? 9.884 -21.736 1.402 1.00 51.27 77 THR A O 1
ATOM 651 N N . VAL A 1 87 ? 9.655 -20.658 3.367 1.00 29.67 78 VAL A N 1
ATOM 652 C CA . VAL A 1 87 ? 8.868 -21.709 4.023 1.00 35.87 78 VAL A CA 1
ATOM 653 C C . VAL A 1 87 ? 7.489 -21.891 3.390 1.00 20.08 78 VAL A C 1
ATOM 654 O O . VAL A 1 87 ? 7.058 -23.013 3.128 1.00 35.80 78 VAL A O 1
ATOM 658 N N . THR A 1 88 ? 6.811 -20.770 3.156 1.00 29.77 79 THR A N 1
ATOM 659 C CA . THR A 1 88 ? 5.442 -20.721 2.627 1.00 41.72 79 THR A CA 1
ATOM 660 C C . THR A 1 88 ? 5.298 -21.019 1.126 1.00 27.01 79 THR A C 1
ATOM 661 O O . THR A 1 88 ? 4.260 -21.500 0.681 1.00 46.73 79 THR A O 1
ATOM 665 N N . GLY A 1 89 ? 6.342 -20.745 0.351 1.00 35.25 80 GLY A N 1
ATOM 666 C CA . GLY A 1 89 ? 6.331 -20.987 -1.089 1.00 14.16 80 GLY A CA 1
ATOM 667 C C . GLY A 1 89 ? 7.133 -22.231 -1.404 1.00 22.53 80 GLY A C 1
ATOM 668 O O . GLY A 1 89 ? 6.616 -23.347 -1.341 1.00 44.03 80 GLY A O 1
ATOM 669 N N . GLU A 1 90 ? 8.414 -22.042 -1.698 1.00 30.96 81 GLU A N 1
ATOM 670 C CA . GLU A 1 90 ? 9.278 -23.145 -2.098 1.00 21.72 81 GLU A CA 1
ATOM 671 C C . GLU A 1 90 ? 9.181 -24.372 -1.201 1.00 15.26 81 GLU A C 1
ATOM 672 O O . GLU A 1 90 ? 8.787 -25.435 -1.666 1.00 32.79 81 GLU A O 1
ATOM 678 N N . MET A 1 91 ? 9.504 -24.234 0.080 1.00 17.40 82 MET A N 1
ATOM 679 C CA . MET A 1 91 ? 9.473 -25.394 0.959 1.00 29.31 82 MET A CA 1
ATOM 680 C C . MET A 1 91 ? 8.120 -26.103 0.988 1.00 23.83 82 MET A C 1
ATOM 681 O O . MET A 1 91 ? 8.075 -27.337 1.014 1.00 36.07 82 MET A O 1
ATOM 686 N N . ALA A 1 92 ? 7.021 -25.351 1.008 1.00 24.23 83 ALA A N 1
ATOM 687 C CA . ALA A 1 92 ? 5.710 -25.997 1.028 1.00 26.85 83 ALA A CA 1
ATOM 688 C C . ALA A 1 92 ? 5.633 -26.823 -0.248 1.00 28.00 83 ALA A C 1
ATOM 689 O O . ALA A 1 92 ? 5.347 -28.016 -0.209 1.00 25.14 83 ALA A O 1
ATOM 691 N N . ASN A 1 93 ? 5.988 -26.213 -1.372 1.00 20.74 84 ASN A N 1
ATOM 692 C CA . ASN A 1 93 ? 5.944 -26.931 -2.638 1.00 25.45 84 ASN A CA 1
ATOM 693 C C . ASN A 1 93 ? 6.817 -28.187 -2.606 1.00 27.84 84 ASN A C 1
ATOM 694 O O . ASN A 1 93 ? 6.402 -29.247 -3.085 1.00 45.67 84 ASN A O 1
ATOM 699 N N . TYR A 1 94 ? 8.020 -28.070 -2.049 1.00 23.97 85 TYR A N 1
ATOM 700 C CA . TYR A 1 94 ? 8.943 -29.204 -1.959 1.00 18.68 85 TYR A CA 1
ATOM 701 C C . TYR A 1 94 ? 8.325 -30.292 -1.088 1.00 25.32 85 TYR A C 1
ATOM 702 O O . TYR A 1 94 ? 8.244 -31.442 -1.514 1.00 25.96 85 TYR A O 1
ATOM 711 N N . GLU A 1 95 ? 7.848 -29.929 0.101 1.00 28.09 86 GLU A N 1
ATOM 712 C CA . GLU A 1 95 ? 7.168 -30.888 0.978 1.00 29.84 86 GLU A CA 1
ATOM 713 C C . GLU A 1 95 ? 6.113 -31.702 0.214 1.00 32.32 86 GLU A C 1
ATOM 714 O O . GLU A 1 95 ? 6.039 -32.931 0.313 1.00 25.12 86 GLU A O 1
ATOM 720 N N . ALA A 1 96 ? 5.317 -31.017 -0.597 1.00 26.29 87 ALA A N 1
ATOM 721 C CA . ALA A 1 96 ? 4.304 -31.686 -1.406 1.00 20.10 87 ALA A CA 1
ATOM 722 C C . ALA A 1 96 ? 4.937 -32.523 -2.522 1.00 19.33 87 ALA A C 1
ATOM 723 O O . ALA A 1 96 ? 4.456 -33.608 -2.842 1.00 31.55 87 ALA A O 1
ATOM 725 N N . LEU A 1 97 ? 6.014 -32.027 -3.121 1.00 23.38 88 LEU A N 1
ATOM 726 C CA . LEU A 1 97 ? 6.705 -32.774 -4.169 1.00 19.11 88 LEU A CA 1
ATOM 727 C C . LEU A 1 97 ? 7.344 -34.060 -3.628 1.00 26.36 88 LEU A C 1
ATOM 728 O O . LEU A 1 97 ? 7.285 -35.121 -4.259 1.00 25.12 88 LEU A O 1
ATOM 733 N N . LEU A 1 98 ? 7.961 -33.979 -2.456 1.00 32.91 89 LEU A N 1
ATOM 734 C CA . LEU A 1 98 ? 8.506 -35.174 -1.815 1.00 38.94 89 LEU A CA 1
ATOM 735 C C . LEU A 1 98 ? 7.412 -36.211 -1.581 1.00 38.69 89 LEU A C 1
ATOM 736 O O . LEU A 1 98 ? 7.566 -37.387 -1.916 1.00 37.09 89 LEU A O 1
ATOM 741 N N . LYS A 1 99 ? 6.313 -35.762 -0.983 1.00 43.61 90 LYS A N 1
ATOM 742 C CA . LYS A 1 99 ? 5.195 -36.641 -0.682 1.00 44.88 90 LYS A CA 1
ATOM 743 C C . LYS A 1 99 ? 4.679 -37.331 -1.941 1.00 47.38 90 LYS A C 1
ATOM 744 O O . LYS A 1 99 ? 4.422 -38.537 -1.933 1.00 45.30 90 LYS A O 1
ATOM 750 N N . GLU A 1 100 ? 4.521 -36.570 -3.020 1.00 45.72 91 GLU A N 1
ATOM 751 C CA . GLU A 1 100 ? 3.992 -37.132 -4.257 1.00 45.99 91 GLU A CA 1
ATOM 752 C C . GLU A 1 100 ? 4.955 -38.156 -4.855 1.00 46.03 91 GLU A C 1
ATOM 753 O O . GLU A 1 100 ? 4.557 -39.086 -5.556 1.00 47.51 91 GLU A O 1
ATOM 759 N N . VAL A 1 101 ? 6.234 -37.990 -4.549 1.00 43.70 92 VAL A N 1
ATOM 760 C CA . VAL A 1 101 ? 7.273 -38.853 -5.085 1.00 43.28 92 VAL A CA 1
ATOM 761 C C . VAL A 1 101 ? 7.595 -40.011 -4.141 1.00 42.75 92 VAL A C 1
ATOM 762 O O . VAL A 1 101 ? 8.447 -40.847 -4.437 1.00 42.24 92 VAL A O 1
ATOM 766 N N . GLY A 1 102 ? 6.893 -40.069 -3.014 1.00 41.52 93 GLY A N 1
ATOM 767 C CA . GLY A 1 102 ? 7.024 -41.183 -2.082 1.00 43.20 93 GLY A CA 1
ATOM 768 C C . GLY A 1 102 ? 8.161 -41.040 -1.095 1.00 47.16 93 GLY A C 1
ATOM 769 O O . GLY A 1 102 ? 8.678 -42.039 -0.588 1.00 44.47 93 GLY A O 1
ATOM 770 N N . LEU A 1 103 ? 8.540 -39.792 -0.832 1.00 48.38 94 LEU A N 1
ATOM 771 C CA . LEU A 1 103 ? 9.580 -39.478 0.136 1.00 45.57 94 LEU A CA 1
ATOM 772 C C . LEU A 1 103 ? 8.955 -38.733 1.305 1.00 41.93 94 LEU A C 1
ATOM 773 O O . LEU A 1 103 ? 8.093 -37.880 1.109 1.00 39.07 94 LEU A O 1
ATOM 778 N N . SER A 1 104 ? 9.361 -39.078 2.522 1.00 42.04 95 SER A N 1
ATOM 779 C CA . SER A 1 104 ? 8.846 -38.413 3.714 1.00 45.46 95 SER A CA 1
ATOM 780 C C . SER A 1 104 ? 9.774 -37.293 4.184 1.00 47.67 95 SER A C 1
ATOM 781 O O . SER A 1 104 ? 10.927 -37.201 3.748 1.00 42.63 95 SER A O 1
ATOM 784 N N . LEU A 1 105 ? 9.257 -36.448 5.075 1.00 45.55 96 LEU A N 1
ATOM 785 C CA . LEU A 1 105 ? 10.061 -35.419 5.725 1.00 48.54 96 LEU A CA 1
ATOM 786 C C . LEU A 1 105 ? 11.181 -36.098 6.510 1.00 47.08 96 LEU A C 1
ATOM 787 O O . LEU A 1 105 ? 12.278 -35.556 6.647 1.00 43.52 96 LEU A O 1
ATOM 792 N N . ARG A 1 106 ? 10.887 -37.286 7.030 1.00 50.10 97 ARG A N 1
ATOM 793 C CA . ARG A 1 106 ? 11.888 -38.063 7.748 1.00 50.71 97 ARG A CA 1
ATOM 794 C C . ARG A 1 106 ? 13.002 -38.467 6.789 1.00 48.97 97 ARG A C 1
ATOM 795 O O . ARG A 1 106 ? 14.179 -38.353 7.125 1.00 48.03 97 ARG A O 1
ATOM 803 N N . ASP A 1 107 ? 12.641 -38.922 5.594 1.00 44.06 98 ASP A N 1
ATOM 804 C CA . ASP A 1 107 ? 13.644 -39.219 4.574 1.00 48.70 98 ASP A CA 1
ATOM 805 C C . ASP A 1 107 ? 14.521 -38.003 4.311 1.00 45.89 98 ASP A C 1
ATOM 806 O O . ASP A 1 107 ? 15.731 -38.125 4.129 1.00 41.42 98 ASP A O 1
ATOM 811 N N . ALA A 1 108 ? 13.887 -36.835 4.268 1.00 43.56 99 ALA A N 1
ATOM 812 C CA . ALA A 1 108 ? 14.579 -35.573 4.057 1.00 43.79 99 ALA A CA 1
ATOM 813 C C . ALA A 1 108 ? 15.591 -35.327 5.166 1.00 39.98 99 ALA A C 1
ATOM 814 O O . ALA A 1 108 ? 16.754 -35.037 4.904 1.00 42.52 99 ALA A O 1
ATOM 816 N N . ALA A 1 109 ? 15.138 -35.453 6.406 1.00 40.14 100 ALA A N 1
ATOM 817 C CA . ALA A 1 109 ? 15.999 -35.270 7.561 1.00 44.91 100 ALA A CA 1
ATOM 818 C C . ALA A 1 109 ? 17.165 -36.256 7.560 1.00 42.56 100 ALA A C 1
ATOM 819 O O . ALA A 1 109 ? 18.229 -35.970 8.094 1.00 42.67 100 ALA A O 1
ATOM 821 N N . GLU A 1 110 ? 16.967 -37.422 6.963 1.00 42.45 101 GLU A N 1
ATOM 822 C CA . GLU A 1 110 ? 17.982 -38.472 6.977 1.00 46.49 101 GLU A CA 1
ATOM 823 C C . GLU A 1 110 ? 18.918 -38.401 5.774 1.00 44.21 101 GLU A C 1
ATOM 824 O O . GLU A 1 110 ? 19.998 -38.991 5.776 1.00 39.73 101 GLU A O 1
ATOM 830 N N . ALA A 1 111 ? 18.495 -37.693 4.736 1.00 42.72 102 ALA A N 1
ATOM 831 C CA . ALA A 1 111 ? 19.333 -37.530 3.560 1.00 39.38 102 ALA A CA 1
ATOM 832 C C . ALA A 1 111 ? 20.610 -36.788 3.944 1.00 37.81 102 ALA A C 1
ATOM 833 O O . ALA A 1 111 ? 20.569 -35.713 4.539 1.00 35.84 102 ALA A O 1
ATOM 835 N N . GLU A 1 112 ? 21.751 -37.389 3.638 1.00 37.71 103 GLU A N 1
ATOM 836 C CA . GLU A 1 112 ? 23.029 -36.745 3.887 1.00 39.44 103 GLU A CA 1
ATOM 837 C C . GLU A 1 112 ? 23.330 -35.716 2.796 1.00 38.66 103 GLU A C 1
ATOM 838 O O . GLU A 1 112 ? 23.332 -36.032 1.601 1.00 33.76 103 GLU A O 1
ATOM 844 N N . PRO A 1 113 ? 23.622 -34.474 3.200 1.00 31.13 104 PRO A N 1
ATOM 845 C CA . PRO A 1 113 ? 23.930 -33.474 2.190 1.00 32.00 104 PRO A CA 1
ATOM 846 C C . PRO A 1 113 ? 25.234 -33.804 1.485 1.00 31.43 104 PRO A C 1
ATOM 847 O O . PRO A 1 113 ? 26.172 -34.261 2.129 1.00 29.47 104 PRO A O 1
ATOM 851 N N . ASN A 1 114 ? 25.307 -33.596 0.178 1.00 27.02 105 ASN A N 1
ATOM 852 C CA . ASN A 1 114 ? 26.565 -33.832 -0.512 1.00 21.55 105 ASN A CA 1
ATOM 853 C C . ASN A 1 114 ? 27.532 -32.689 -0.184 1.00 22.50 105 ASN A C 1
ATOM 854 O O . ASN A 1 114 ? 27.175 -31.727 0.504 1.00 23.63 105 ASN A O 1
ATOM 859 N N . ARG A 1 115 ? 28.772 -32.809 -0.643 1.00 20.46 106 ARG A N 1
ATOM 860 C CA . ARG A 1 115 ? 29.821 -31.855 -0.297 1.00 19.70 106 ARG A CA 1
ATOM 861 C C . ARG A 1 115 ? 29.536 -30.413 -0.727 1.00 19.67 106 ARG A C 1
ATOM 862 O O . ARG A 1 115 ? 29.837 -29.454 -0.015 1.00 22.77 106 ARG A O 1
ATOM 870 N N . VAL A 1 116 ? 28.967 -30.252 -1.909 1.00 15.48 107 VAL A N 1
ATOM 871 C CA . VAL A 1 116 ? 28.667 -28.929 -2.396 1.00 15.97 107 VAL A CA 1
ATOM 872 C C . VAL A 1 116 ? 27.560 -28.332 -1.552 1.00 18.60 107 VAL A C 1
ATOM 873 O O . VAL A 1 116 ? 27.605 -27.154 -1.190 1.00 21.60 107 VAL A O 1
ATOM 877 N N . ASN A 1 117 ? 26.559 -29.149 -1.249 1.00 17.10 108 ASN A N 1
ATOM 878 C CA . ASN A 1 117 ? 25.456 -28.702 -0.414 1.00 17.72 108 ASN A CA 1
ATOM 879 C C . ASN A 1 117 ? 26.003 -28.231 0.933 1.00 21.95 108 ASN A C 1
ATOM 880 O O . ASN A 1 117 ? 25.646 -27.154 1.422 1.00 23.60 108 ASN A O 1
ATOM 885 N N . VAL A 1 118 ? 26.895 -29.022 1.523 1.00 18.74 109 VAL A N 1
ATOM 886 C CA . VAL A 1 118 ? 27.458 -28.650 2.820 1.00 13.26 109 VAL A CA 1
ATOM 887 C C . VAL A 1 118 ? 28.154 -27.309 2.674 1.00 14.38 109 VAL A C 1
ATOM 888 O O . VAL A 1 118 ? 27.947 -26.379 3.469 1.00 25.40 109 VAL A O 1
ATOM 892 N N . SER A 1 119 ? 28.975 -27.220 1.632 1.00 21.28 110 SER A N 1
ATOM 893 C CA . SER A 1 119 ? 29.814 -26.031 1.415 1.00 16.84 110 SER A CA 1
ATOM 894 C C . SER A 1 119 ? 28.958 -24.810 1.126 1.00 17.43 110 SER A C 1
ATOM 895 O O . SER A 1 119 ? 29.158 -23.758 1.709 1.00 18.41 110 SER A O 1
ATOM 898 N N . TYR A 1 120 ? 27.959 -24.974 0.266 1.00 15.85 111 TYR A N 1
ATOM 899 C CA . TYR A 1 120 ? 27.093 -23.864 -0.101 1.00 16.95 111 TYR A CA 1
ATOM 900 C C . TYR A 1 120 ? 26.301 -23.409 1.126 1.00 17.31 111 TYR A C 1
ATOM 901 O O . TYR A 1 120 ? 26.320 -22.232 1.486 1.00 18.56 111 TYR A O 1
ATOM 910 N N . MET A 1 121 ? 25.656 -24.342 1.811 1.00 18.02 112 MET A N 1
ATOM 911 C CA . MET A 1 121 ? 24.886 -23.974 2.995 1.00 29.35 112 MET A CA 1
ATOM 912 C C . MET A 1 121 ? 25.812 -23.271 3.978 1.00 19.10 112 MET A C 1
ATOM 913 O O . MET A 1 121 ? 25.468 -22.235 4.530 1.00 27.28 112 MET A O 1
ATOM 918 N N . ALA A 1 122 ? 27.016 -23.802 4.155 1.00 17.23 113 ALA A N 1
ATOM 919 C CA . ALA A 1 122 ? 27.972 -23.165 5.052 1.00 13.13 113 ALA A CA 1
ATOM 920 C C . ALA A 1 122 ? 28.264 -21.729 4.601 1.00 20.95 113 ALA A C 1
ATOM 921 O O . ALA A 1 122 ? 28.291 -20.792 5.417 1.00 17.56 113 ALA A O 1
ATOM 923 N N . TYR A 1 123 ? 28.486 -21.558 3.302 1.00 15.78 114 TYR A N 1
ATOM 924 C CA . TYR A 1 123 ? 28.850 -20.247 2.789 1.00 17.67 114 TYR A CA 1
ATOM 925 C C . TYR A 1 123 ? 27.757 -19.217 3.071 1.00 16.19 114 TYR A C 1
ATOM 926 O O . TYR A 1 123 ? 28.032 -18.114 3.519 1.00 17.82 114 TYR A O 1
ATOM 935 N N . LEU A 1 124 ? 26.508 -19.587 2.828 1.00 17.07 115 LEU A N 1
ATOM 936 C CA . LEU A 1 124 ? 25.395 -18.674 3.033 1.00 16.04 115 LEU A CA 1
ATOM 937 C C . LEU A 1 124 ? 25.227 -18.350 4.513 1.00 14.78 115 LEU A C 1
ATOM 938 O O . LEU A 1 124 ? 25.024 -17.196 4.880 1.00 20.36 115 LEU A O 1
ATOM 943 N N . LYS A 1 125 ? 25.301 -19.357 5.374 1.00 17.76 116 LYS A N 1
ATOM 944 C CA . LYS A 1 125 ? 25.136 -19.107 6.807 1.00 20.02 116 LYS A CA 1
ATOM 945 C C . LYS A 1 125 ? 26.307 -18.318 7.396 1.00 14.94 116 LYS A C 1
ATOM 946 O O . LYS A 1 125 ? 26.144 -17.407 8.214 1.00 23.41 116 LYS A O 1
ATOM 952 N N . SER A 1 126 ? 27.507 -18.669 6.958 1.00 20.89 117 SER A N 1
ATOM 953 C CA . SER A 1 126 ? 28.700 -17.970 7.406 1.00 18.44 117 SER A CA 1
ATOM 954 C C . SER A 1 126 ? 28.573 -16.494 7.031 1.00 17.56 117 SER A C 1
ATOM 955 O O . SER A 1 126 ? 28.758 -15.578 7.832 1.00 18.38 117 SER A O 1
ATOM 958 N N . THR A 1 127 ? 28.260 -16.262 5.770 1.00 16.35 118 THR A N 1
ATOM 959 C CA . THR A 1 127 ? 28.138 -14.908 5.292 1.00 17.07 118 THR A CA 1
ATOM 960 C C . THR A 1 127 ? 27.036 -14.175 6.040 1.00 14.95 118 THR A C 1
ATOM 961 O O . THR A 1 127 ? 27.252 -13.108 6.603 1.00 21.12 118 THR A O 1
ATOM 965 N N . CYS A 1 128 ? 25.844 -14.754 6.053 1.00 13.54 119 CYS A N 1
ATOM 966 C CA . CYS A 1 128 ? 24.736 -14.106 6.717 1.00 18.15 119 CYS A CA 1
ATOM 967 C C . CYS A 1 128 ? 24.913 -13.917 8.216 1.00 21.07 119 CYS A C 1
ATOM 968 O O . CYS A 1 128 ? 24.236 -13.077 8.781 1.00 20.32 119 CYS A O 1
ATOM 971 N N . ALA A 1 129 ? 25.793 -14.667 8.862 1.00 17.37 120 ALA A N 1
ATOM 972 C CA . ALA A 1 129 ? 26.045 -14.468 10.286 1.00 20.09 120 ALA A CA 1
ATOM 973 C C . ALA A 1 129 ? 27.131 -13.439 10.534 1.00 22.24 120 ALA A C 1
ATOM 974 O O . ALA A 1 129 ? 27.190 -12.873 11.621 1.00 20.67 120 ALA A O 1
ATOM 976 N N . LEU A 1 130 ? 27.977 -13.165 9.543 1.00 25.89 121 LEU A N 1
ATOM 977 C CA . LEU A 1 130 ? 29.152 -12.333 9.808 1.00 18.19 121 LEU A CA 1
ATOM 978 C C . LEU A 1 130 ? 29.353 -11.096 8.945 1.00 21.40 121 LEU A C 1
ATOM 979 O O . LEU A 1 130 ? 29.995 -10.159 9.391 1.00 28.08 121 LEU A O 1
ATOM 984 N N . GLU A 1 131 ? 28.812 -11.066 7.735 1.00 26.09 122 GLU A N 1
ATOM 985 C CA . GLU A 1 131 ? 29.070 -9.965 6.822 1.00 19.15 122 GLU A CA 1
ATOM 986 C C . GLU A 1 131 ? 27.993 -8.885 6.846 1.00 25.89 122 GLU A C 1
ATOM 987 O O . GLU A 1 131 ? 26.920 -9.053 7.437 1.00 21.13 122 GLU A O 1
ATOM 993 N N . GLY A 1 132 ? 28.289 -7.778 6.173 1.00 22.59 123 GLY A N 1
ATOM 994 C CA . GLY A 1 132 ? 27.344 -6.677 6.082 1.00 21.63 123 GLY A CA 1
ATOM 995 C C . GLY A 1 132 ? 26.052 -7.186 5.490 1.00 26.74 123 GLY A C 1
ATOM 996 O O . GLY A 1 132 ? 26.034 -8.113 4.673 1.00 29.35 123 GLY A O 1
ATOM 997 N N . PHE A 1 133 ? 24.955 -6.563 5.894 1.00 22.60 124 PHE A N 1
ATOM 998 C CA . PHE A 1 133 ? 23.660 -6.981 5.403 1.00 21.17 124 PHE A CA 1
ATOM 999 C C . PHE A 1 133 ? 23.608 -7.024 3.866 1.00 17.39 124 PHE A C 1
ATOM 1000 O O . PHE A 1 133 ? 23.114 -7.980 3.275 1.00 25.40 124 PHE A O 1
ATOM 1008 N N . TYR A 1 134 ? 24.084 -5.987 3.190 1.00 20.25 125 TYR A N 1
ATOM 1009 C CA . TYR A 1 134 ? 23.949 -5.961 1.735 1.00 20.32 125 TYR A CA 1
ATOM 1010 C C . TYR A 1 134 ? 24.855 -7.018 1.095 1.00 26.09 125 TYR A C 1
ATOM 1011 O O . TYR A 1 134 ? 24.502 -7.639 0.086 1.00 26.77 125 TYR A O 1
ATOM 1020 N N . GLN A 1 135 ? 26.005 -7.271 1.710 1.00 21.01 126 GLN A N 1
ATOM 1021 C CA . GLN A 1 135 ? 26.868 -8.344 1.225 1.00 22.05 126 GLN A CA 1
ATOM 1022 C C . GLN A 1 135 ? 26.135 -9.679 1.285 1.00 23.15 126 GLN A C 1
ATOM 1023 O O . GLN A 1 135 ? 26.262 -10.516 0.388 1.00 21.35 126 GLN A O 1
ATOM 1029 N N . CYS A 1 136 ? 25.340 -9.866 2.334 1.00 21.51 127 CYS A N 1
ATOM 1030 C CA . CYS A 1 136 ? 24.558 -11.091 2.493 1.00 20.78 127 CYS A CA 1
ATOM 1031 C C . CYS A 1 136 ? 23.557 -11.197 1.379 1.00 21.46 127 CYS A C 1
ATOM 1032 O O . CYS A 1 136 ? 23.414 -12.230 0.739 1.00 25.00 127 CYS A O 1
ATOM 1035 N N . MET A 1 137 ? 22.842 -10.104 1.170 1.00 24.81 128 MET A N 1
ATOM 1036 C CA . MET A 1 137 ? 21.865 -10.057 0.106 1.00 25.01 128 MET A CA 1
ATOM 1037 C C . MET A 1 137 ? 22.520 -10.396 -1.223 1.00 19.99 128 MET A C 1
ATOM 1038 O O . MET A 1 137 ? 21.928 -11.067 -2.056 1.00 23.55 128 MET A O 1
ATOM 1043 N N . ALA A 1 138 ? 23.746 -9.934 -1.435 1.00 19.35 129 ALA A N 1
ATOM 1044 C CA . ALA A 1 138 ? 24.417 -10.180 -2.709 1.00 21.62 129 ALA A CA 1
ATOM 1045 C C . ALA A 1 138 ? 24.721 -11.663 -2.818 1.00 23.22 129 ALA A C 1
ATOM 1046 O O . ALA A 1 138 ? 24.679 -12.230 -3.914 1.00 24.09 129 ALA A O 1
ATOM 1048 N N . ALA A 1 139 ? 25.002 -12.290 -1.679 1.00 22.81 130 ALA A N 1
ATOM 1049 C CA . ALA A 1 139 ? 25.267 -13.734 -1.672 1.00 20.11 130 ALA A CA 1
ATOM 1050 C C . ALA A 1 139 ? 23.977 -14.523 -1.869 1.00 20.85 130 ALA A C 1
ATOM 1051 O O . ALA A 1 139 ? 24.013 -15.651 -2.375 1.00 25.84 130 ALA A O 1
ATOM 1053 N N . LEU A 1 140 ? 22.841 -13.944 -1.478 1.00 21.34 131 LEU A N 1
ATOM 1054 C CA . LEU A 1 140 ? 21.577 -14.669 -1.553 1.00 22.46 131 LEU A CA 1
ATOM 1055 C C . LEU A 1 140 ? 20.896 -14.456 -2.899 1.00 22.60 131 LEU A C 1
ATOM 1056 O O . LEU A 1 140 ? 20.077 -15.262 -3.325 1.00 26.35 131 LEU A O 1
ATOM 1061 N N . LEU A 1 141 ? 21.244 -13.374 -3.584 1.00 23.52 132 LEU A N 1
ATOM 1062 C CA . LEU A 1 141 ? 20.536 -13.024 -4.815 1.00 24.95 132 LEU A CA 1
ATOM 1063 C C . LEU A 1 141 ? 20.636 -14.064 -5.926 1.00 26.87 132 LEU A C 1
ATOM 1064 O O . LEU A 1 141 ? 19.612 -14.404 -6.529 1.00 28.06 132 LEU A O 1
ATOM 1069 N N . PRO A 1 142 ? 21.848 -14.567 -6.200 1.00 27.55 133 PRO A N 1
ATOM 1070 C CA . PRO A 1 142 ? 22.016 -15.549 -7.265 1.00 22.06 133 PRO A CA 1
ATOM 1071 C C . PRO A 1 142 ? 21.124 -16.767 -7.102 1.00 23.76 133 PRO A C 1
ATOM 1072 O O . PRO A 1 142 ? 20.574 -17.294 -8.081 1.00 27.18 133 PRO A O 1
ATOM 1076 N N . CYS A 1 143 ? 20.975 -17.204 -5.857 1.00 28.51 134 CYS A N 1
ATOM 1077 C CA . CYS A 1 143 ? 20.118 -18.352 -5.550 1.00 28.89 134 CYS A CA 1
ATOM 1078 C C . CYS A 1 143 ? 18.713 -18.079 -6.029 1.00 30.36 134 CYS A C 1
ATOM 1079 O O . CYS A 1 143 ? 18.139 -18.874 -6.747 1.00 31.38 134 CYS A O 1
ATOM 1082 N N . PHE A 1 144 ? 18.160 -16.946 -5.616 1.00 25.14 135 PHE A N 1
ATOM 1083 C CA . PHE A 1 144 ? 16.823 -16.570 -6.033 1.00 29.66 135 PHE A CA 1
ATOM 1084 C C . PHE A 1 144 ? 16.725 -16.284 -7.530 1.00 28.07 135 PHE A C 1
ATOM 1085 O O . PHE A 1 144 ? 15.853 -16.786 -8.225 1.00 24.93 135 PHE A O 1
ATOM 1093 N N . TRP A 1 145 ? 17.650 -15.475 -8.024 1.00 29.14 136 TRP A N 1
ATOM 1094 C CA . TRP A 1 145 ? 17.575 -14.964 -9.384 1.00 21.03 136 TRP A CA 1
ATOM 1095 C C . TRP A 1 145 ? 17.843 -16.029 -10.448 1.00 24.31 136 TRP A C 1
ATOM 1096 O O . TRP A 1 145 ? 17.107 -16.119 -11.439 1.00 30.09 136 TRP A O 1
ATOM 1107 N N . SER A 1 146 ? 18.882 -16.835 -10.254 1.00 22.00 137 SER A N 1
ATOM 1108 C CA . SER A 1 146 ? 19.230 -17.863 -11.235 1.00 21.17 137 SER A CA 1
ATOM 1109 C C . SER A 1 146 ? 18.027 -18.765 -11.490 1.00 23.12 137 SER A C 1
ATOM 1110 O O . SER A 1 146 ? 17.677 -19.056 -12.635 1.00 25.81 137 SER A O 1
ATOM 1113 N N . TYR A 1 147 ? 17.359 -19.188 -10.425 1.00 23.89 138 TYR A N 1
ATOM 1114 C CA . TYR A 1 147 ? 16.164 -20.020 -10.580 1.00 29.05 138 TYR A CA 1
ATOM 1115 C C . TYR A 1 147 ? 15.080 -19.341 -11.408 1.00 26.60 138 TYR A C 1
ATOM 1116 O O . TYR A 1 147 ? 14.398 -20.005 -12.187 1.00 28.22 138 TYR A O 1
ATOM 1125 N N . ALA A 1 148 ? 14.916 -18.031 -11.265 1.00 22.37 139 ALA A N 1
ATOM 1126 C CA . ALA A 1 148 ? 13.922 -17.338 -12.076 1.00 28.13 139 ALA A CA 1
ATOM 1127 C C . ALA A 1 148 ? 14.361 -17.308 -13.528 1.00 28.64 139 ALA A C 1
ATOM 1128 O O . ALA A 1 148 ? 13.577 -17.614 -14.427 1.00 28.06 139 ALA A O 1
ATOM 1130 N N . GLU A 1 149 ? 15.621 -16.953 -13.753 1.00 30.83 140 GLU A N 1
ATOM 1131 C CA . GLU A 1 149 ? 16.103 -16.848 -15.119 1.00 28.84 140 GLU A CA 1
ATOM 1132 C C . GLU A 1 149 ? 16.126 -18.211 -15.799 1.00 28.88 140 GLU A C 1
ATOM 1133 O O . GLU A 1 149 ? 15.809 -18.307 -16.987 1.00 29.06 140 GLU A O 1
ATOM 1139 N N . ILE A 1 150 ? 16.483 -19.256 -15.056 1.00 28.28 141 ILE A N 1
ATOM 1140 C CA . ILE A 1 150 ? 16.429 -20.607 -15.593 1.00 29.89 141 ILE A CA 1
ATOM 1141 C C . ILE A 1 150 ? 15.021 -20.872 -16.126 1.00 32.04 141 ILE A C 1
ATOM 1142 O O . ILE A 1 150 ? 14.850 -21.382 -17.239 1.00 29.46 141 ILE A O 1
ATOM 1147 N N . ALA A 1 151 ? 14.022 -20.509 -15.322 1.00 30.45 142 ALA A N 1
ATOM 1148 C CA . ALA A 1 151 ? 12.620 -20.685 -15.697 1.00 37.81 142 ALA A CA 1
ATOM 1149 C C . ALA A 1 151 ? 12.269 -19.857 -16.923 1.00 33.18 142 ALA A C 1
ATOM 1150 O O . ALA A 1 151 ? 11.563 -20.310 -17.816 1.00 36.75 142 ALA A O 1
ATOM 1152 N N . GLU A 1 152 ? 12.782 -18.636 -16.949 1.00 34.34 143 GLU A N 1
ATOM 1153 C CA . GLU A 1 152 ? 12.550 -17.693 -18.033 1.00 37.11 143 GLU A CA 1
ATOM 1154 C C . GLU A 1 152 ? 13.155 -18.212 -19.332 1.00 38.35 143 GLU A C 1
ATOM 1155 O O . GLU A 1 152 ? 12.707 -17.859 -20.414 1.00 42.86 143 GLU A O 1
ATOM 1161 N N . ARG A 1 153 ? 14.146 -19.090 -19.229 1.00 40.99 144 ARG A N 1
ATOM 1162 C CA . ARG A 1 153 ? 14.844 -19.592 -20.406 1.00 36.84 144 ARG A CA 1
ATOM 1163 C C . ARG A 1 153 ? 14.316 -20.937 -20.902 1.00 37.77 144 ARG A C 1
ATOM 1164 O O . ARG A 1 153 ? 14.291 -21.177 -22.108 1.00 39.55 144 ARG A O 1
ATOM 1172 N N . HIS A 1 154 ? 13.910 -21.805 -19.980 1.00 36.69 145 HIS A N 1
ATOM 1173 C CA . HIS A 1 154 ? 13.449 -23.153 -20.317 1.00 36.38 145 HIS A CA 1
ATOM 1174 C C . HIS A 1 154 ? 11.947 -23.340 -20.138 1.00 34.31 145 HIS A C 1
ATOM 1175 O O . HIS A 1 154 ? 11.432 -24.446 -20.311 1.00 35.88 145 HIS A O 1
ATOM 1182 N N . GLY A 1 155 ? 11.256 -22.253 -19.808 1.00 34.66 146 GLY A N 1
ATOM 1183 C CA . GLY A 1 155 ? 9.805 -22.268 -19.636 1.00 42.78 146 GLY A CA 1
ATOM 1184 C C . GLY A 1 155 ? 9.033 -22.888 -20.786 1.00 41.37 146 GLY A C 1
ATOM 1185 O O . GLY A 1 155 ? 8.092 -23.649 -20.565 1.00 40.91 146 GLY A O 1
ATOM 1186 N N . GLY A 1 156 ? 9.443 -22.577 -22.011 1.00 42.02 147 GLY A N 1
ATOM 1187 C CA . GLY A 1 156 ? 8.795 -23.095 -23.213 1.00 43.18 147 GLY A CA 1
ATOM 1188 C C . GLY A 1 156 ? 8.686 -24.609 -23.320 1.00 43.83 147 GLY A C 1
ATOM 1189 O O . GLY A 1 156 ? 7.691 -25.121 -23.836 1.00 49.03 147 GLY A O 1
ATOM 1190 N N . LYS A 1 157 ? 9.689 -25.328 -22.821 1.00 42.92 148 LYS A N 1
ATOM 1191 C CA . LYS A 1 157 ? 9.726 -26.788 -22.899 1.00 44.88 148 LYS A CA 1
ATOM 1192 C C . LYS A 1 157 ? 8.715 -27.464 -21.982 1.00 46.63 148 LYS A C 1
ATOM 1193 O O . LYS A 1 157 ? 8.478 -28.664 -22.125 1.00 47.96 148 LYS A O 1
ATOM 1199 N N . LEU A 1 158 ? 8.128 -26.705 -21.058 1.00 47.86 149 LEU A N 1
ATOM 1200 C CA . LEU A 1 158 ? 7.165 -27.250 -20.104 1.00 49.97 149 LEU A CA 1
ATOM 1201 C C . LEU A 1 158 ? 5.887 -27.736 -20.767 1.00 51.42 149 LEU A C 1
ATOM 1202 O O . LEU A 1 158 ? 5.299 -28.724 -20.331 1.00 46.74 149 LEU A O 1
ATOM 1207 N N . ARG A 1 159 ? 5.461 -27.044 -21.819 1.00 39.96 150 ARG A N 1
ATOM 1208 C CA . ARG A 1 159 ? 4.237 -27.428 -22.506 1.00 62.43 150 ARG A CA 1
ATOM 1209 C C . ARG A 1 159 ? 4.417 -28.789 -23.172 1.00 60.16 150 ARG A C 1
ATOM 1210 O O . ARG A 1 159 ? 3.431 -29.457 -23.484 1.00 35.58 150 ARG A O 1
ATOM 1218 N N . GLU A 1 160 ? 5.667 -29.198 -23.378 1.00 46.14 151 GLU A N 1
ATOM 1219 C CA . GLU A 1 160 ? 5.968 -30.507 -23.952 1.00 46.23 151 GLU A CA 1
ATOM 1220 C C . GLU A 1 160 ? 6.537 -31.437 -22.877 1.00 50.14 151 GLU A C 1
ATOM 1221 O O . GLU A 1 160 ? 7.013 -32.531 -23.185 1.00 35.06 151 GLU A O 1
ATOM 1227 N N . ASN A 1 161 ? 6.501 -30.998 -21.622 1.00 52.48 152 ASN A N 1
ATOM 1228 C CA . ASN A 1 161 ? 7.036 -31.787 -20.519 1.00 50.63 152 ASN A CA 1
ATOM 1229 C C . ASN A 1 161 ? 5.981 -32.743 -19.982 1.00 50.80 152 ASN A C 1
ATOM 1230 O O . ASN A 1 161 ? 5.000 -32.313 -19.380 1.00 50.67 152 ASN A O 1
ATOM 1235 N N . PRO A 1 162 ? 6.188 -34.051 -20.188 1.00 50.28 153 PRO A N 1
ATOM 1236 C CA . PRO A 1 162 ? 5.200 -35.048 -19.789 1.00 48.98 153 PRO A CA 1
ATOM 1237 C C . PRO A 1 162 ? 5.148 -35.322 -18.286 1.00 48.20 153 PRO A C 1
ATOM 1238 O O . PRO A 1 162 ? 4.217 -35.974 -17.814 1.00 48.62 153 PRO A O 1
ATOM 1242 N N . VAL A 1 163 ? 6.123 -34.823 -17.534 1.00 49.56 154 VAL A N 1
ATOM 1243 C CA . VAL A 1 163 ? 6.211 -35.148 -16.118 1.00 45.36 154 VAL A CA 1
ATOM 1244 C C . VAL A 1 163 ? 5.567 -34.097 -15.233 1.00 43.51 154 VAL A C 1
ATOM 1245 O O . VAL A 1 163 ? 5.985 -32.948 -15.216 1.00 46.48 154 VAL A O 1
ATOM 1249 N N . HIS A 1 164 ? 4.554 -34.509 -14.481 1.00 45.53 155 HIS A N 1
ATOM 1250 C CA . HIS A 1 164 ? 3.776 -33.580 -13.680 1.00 42.96 155 HIS A CA 1
ATOM 1251 C C . HIS A 1 164 ? 4.547 -32.932 -12.542 1.00 39.44 155 HIS A C 1
ATOM 1252 O O . HIS A 1 164 ? 4.389 -31.734 -12.298 1.00 38.17 155 HIS A O 1
ATOM 1259 N N . VAL A 1 165 ? 5.342 -33.718 -11.825 1.00 32.56 156 VAL A N 1
ATOM 1260 C CA . VAL A 1 165 ? 6.092 -33.149 -10.716 1.00 36.14 156 VAL A CA 1
ATOM 1261 C C . VAL A 1 165 ? 7.168 -32.159 -11.173 1.00 36.83 156 VAL A C 1
ATOM 1262 O O . VAL A 1 165 ? 7.420 -31.152 -10.499 1.00 30.18 156 VAL A O 1
ATOM 1266 N N . TYR A 1 166 ? 7.800 -32.424 -12.311 1.00 34.55 157 TYR A N 1
ATOM 1267 C CA . TYR A 1 166 ? 8.777 -31.471 -12.821 1.00 38.22 157 TYR A CA 1
ATOM 1268 C C . TYR A 1 166 ? 8.069 -30.159 -13.133 1.00 38.09 157 TYR A C 1
ATOM 1269 O O . TYR A 1 166 ? 8.605 -29.086 -12.851 1.00 33.64 157 TYR A O 1
ATOM 1278 N N . LYS A 1 167 ? 6.874 -30.241 -13.715 1.00 38.06 158 LYS A N 1
ATOM 1279 C CA . LYS A 1 167 ? 6.117 -29.027 -14.047 1.00 38.11 158 LYS A CA 1
ATOM 1280 C C . LYS A 1 167 ? 5.652 -28.285 -12.802 1.00 32.51 158 LYS A C 1
ATOM 1281 O O . LYS A 1 167 ? 5.675 -27.063 -12.778 1.00 35.26 158 LYS A O 1
ATOM 1287 N N . LYS A 1 168 ? 5.254 -29.012 -11.766 1.00 32.38 159 LYS A N 1
ATOM 1288 C CA . LYS A 1 168 ? 4.824 -28.383 -10.520 1.00 35.98 159 LYS A CA 1
ATOM 1289 C C . LYS A 1 168 ? 6.013 -27.729 -9.823 1.00 34.34 159 LYS A C 1
ATOM 1290 O O . LYS A 1 168 ? 5.889 -26.652 -9.250 1.00 28.26 159 LYS A O 1
ATOM 1296 N N . TRP A 1 169 ? 7.165 -28.387 -9.865 1.00 31.12 160 TRP A N 1
ATOM 1297 C CA . TRP A 1 169 ? 8.378 -27.814 -9.302 1.00 32.81 160 TRP A CA 1
ATOM 1298 C C . TRP A 1 169 ? 8.685 -26.478 -9.976 1.00 33.79 160 TRP A C 1
ATOM 1299 O O . TRP A 1 169 ? 8.965 -25.479 -9.303 1.00 29.77 160 TRP A O 1
ATOM 1310 N N . ALA A 1 170 ? 8.601 -26.474 -11.304 1.00 28.25 161 ALA A N 1
ATOM 1311 C CA . ALA A 1 170 ? 8.956 -25.310 -12.097 1.00 29.01 161 ALA A CA 1
ATOM 1312 C C . ALA A 1 170 ? 7.964 -24.165 -11.919 1.00 36.45 161 ALA A C 1
ATOM 1313 O O . ALA A 1 170 ? 8.329 -22.997 -12.087 1.00 36.43 161 ALA A O 1
ATOM 1315 N N . SER A 1 171 ? 6.712 -24.483 -11.593 1.00 33.97 162 SER A N 1
ATOM 1316 C CA . SER A 1 171 ? 5.682 -23.439 -11.532 1.00 33.37 162 SER A CA 1
ATOM 1317 C C . SER A 1 171 ? 6.016 -22.334 -10.538 1.00 31.14 162 SER A C 1
ATOM 1318 O O . SER A 1 171 ? 5.653 -21.183 -10.758 1.00 32.29 162 SER A O 1
ATOM 1321 N N . VAL A 1 172 ? 6.680 -22.658 -9.435 1.00 31.52 163 VAL A N 1
ATOM 1322 C CA . VAL A 1 172 ? 7.013 -21.612 -8.468 1.00 38.37 163 VAL A CA 1
ATOM 1323 C C . VAL A 1 172 ? 7.904 -20.547 -9.103 1.00 37.60 163 VAL A C 1
ATOM 1324 O O . VAL A 1 172 ? 7.649 -19.355 -8.943 1.00 35.95 163 VAL A O 1
ATOM 1328 N N . TYR A 1 173 ? 8.913 -20.978 -9.854 1.00 31.48 164 TYR A N 1
ATOM 1329 C CA . TYR A 1 173 ? 9.906 -20.065 -10.406 1.00 33.67 164 TYR A CA 1
ATOM 1330 C C . TYR A 1 173 ? 9.386 -19.229 -11.566 1.00 37.39 164 TYR A C 1
ATOM 1331 O O . TYR A 1 173 ? 10.003 -18.225 -11.913 1.00 35.84 164 TYR A O 1
ATOM 1340 N N . LEU A 1 174 ? 8.250 -19.626 -12.134 1.00 39.23 165 LEU A N 1
ATOM 1341 C CA . LEU A 1 174 ? 7.588 -18.847 -13.182 1.00 38.12 165 LEU A CA 1
ATOM 1342 C C . LEU A 1 174 ? 6.546 -17.908 -12.577 1.00 36.89 165 LEU A C 1
ATOM 1343 O O . LEU A 1 174 ? 6.025 -17.013 -13.240 1.00 34.41 165 LEU A O 1
ATOM 1348 N N . SER A 1 175 ? 6.233 -18.122 -11.304 1.00 36.52 166 SER A N 1
ATOM 1349 C CA . SER A 1 175 ? 5.144 -17.393 -10.662 1.00 37.72 166 SER A CA 1
ATOM 1350 C C . SER A 1 175 ? 5.496 -15.936 -10.391 1.00 44.07 166 SER A C 1
ATOM 1351 O O . SER A 1 175 ? 6.602 -15.618 -9.952 1.00 44.49 166 SER A O 1
ATOM 1354 N N . PRO A 1 176 ? 4.526 -15.039 -10.608 1.00 49.82 167 PRO A N 1
ATOM 1355 C CA . PRO A 1 176 ? 4.784 -13.632 -10.328 1.00 46.86 167 PRO A CA 1
ATOM 1356 C C . PRO A 1 176 ? 5.240 -13.423 -8.884 1.00 44.48 167 PRO A C 1
ATOM 1357 O O . PRO A 1 176 ? 6.042 -12.531 -8.611 1.00 45.11 167 PRO A O 1
ATOM 1361 N N . GLU A 1 177 ? 4.736 -14.233 -7.958 1.00 42.28 168 GLU A N 1
ATOM 1362 C CA . GLU A 1 177 ? 5.114 -14.073 -6.556 1.00 44.56 168 GLU A CA 1
ATOM 1363 C C . GLU A 1 177 ? 6.603 -14.322 -6.337 1.00 46.20 168 GLU A C 1
ATOM 1364 O O . GLU A 1 177 ? 7.231 -13.678 -5.490 1.00 45.67 168 GLU A O 1
ATOM 1370 N N . TYR A 1 178 ? 7.159 -15.275 -7.077 1.00 38.95 169 TYR A N 1
ATOM 1371 C CA . TYR A 1 178 ? 8.580 -15.583 -6.968 1.00 40.30 169 TYR A CA 1
ATOM 1372 C C . TYR A 1 178 ? 9.414 -14.527 -7.684 1.00 39.76 169 TYR A C 1
ATOM 1373 O O . TYR A 1 178 ? 10.452 -14.103 -7.192 1.00 37.93 169 TYR A O 1
ATOM 1382 N N . ARG A 1 179 ? 8.951 -14.077 -8.840 1.00 24.11 170 ARG A N 1
ATOM 1383 C CA . ARG A 1 179 ? 9.643 -13.007 -9.542 1.00 35.07 170 ARG A CA 1
ATOM 1384 C C . ARG A 1 179 ? 9.619 -11.726 -8.716 1.00 42.90 170 ARG A C 1
ATOM 1385 O O . ARG A 1 179 ? 10.404 -10.810 -8.962 1.00 47.60 170 ARG A O 1
ATOM 1393 N N . GLY A 1 180 ? 8.690 -11.648 -7.767 1.00 38.68 171 GLY A N 1
ATOM 1394 C CA . GLY A 1 180 ? 8.551 -10.460 -6.936 1.00 37.89 171 GLY A CA 1
ATOM 1395 C C . GLY A 1 180 ? 9.552 -10.491 -5.800 1.00 27.92 171 GLY A C 1
ATOM 1396 O O . GLY A 1 180 ? 9.993 -9.445 -5.338 1.00 45.53 171 GLY A O 1
ATOM 1397 N N . LEU A 1 181 ? 9.864 -11.691 -5.317 1.00 35.35 172 LEU A N 1
ATOM 1398 C CA . LEU A 1 181 ? 10.920 -11.872 -4.323 1.00 29.20 172 LEU A CA 1
ATOM 1399 C C . LEU A 1 181 ? 12.225 -11.457 -4.986 1.00 31.41 172 LEU A C 1
ATOM 1400 O O . LEU A 1 181 ? 13.025 -10.734 -4.402 1.00 43.95 172 LEU A O 1
ATOM 1405 N N . VAL A 1 182 ? 12.415 -11.881 -6.231 1.00 29.27 173 VAL A N 1
ATOM 1406 C CA . VAL A 1 182 ? 13.617 -11.507 -6.969 1.00 33.71 173 VAL A CA 1
ATOM 1407 C C . VAL A 1 182 ? 13.685 -9.994 -7.154 1.00 27.93 173 VAL A C 1
ATOM 1408 O O . VAL A 1 182 ? 14.652 -9.371 -6.721 1.00 42.88 173 VAL A O 1
ATOM 1412 N N . GLU A 1 183 ? 12.653 -9.410 -7.764 1.00 46.47 174 GLU A N 1
ATOM 1413 C CA . GLU A 1 183 ? 12.580 -7.960 -7.972 1.00 43.23 174 GLU A CA 1
ATOM 1414 C C . GLU A 1 183 ? 12.839 -7.155 -6.701 1.00 24.18 174 GLU A C 1
ATOM 1415 O O . GLU A 1 183 ? 13.608 -6.192 -6.706 1.00 41.50 174 GLU A O 1
ATOM 1421 N N . ARG A 1 184 ? 12.210 -7.568 -5.609 1.00 23.52 175 ARG A N 1
ATOM 1422 C CA . ARG A 1 184 ? 12.386 -6.926 -4.310 1.00 41.19 175 ARG A CA 1
ATOM 1423 C C . ARG A 1 184 ? 13.810 -7.022 -3.775 1.00 34.17 175 ARG A C 1
ATOM 1424 O O . ARG A 1 184 ? 14.310 -6.080 -3.155 1.00 47.44 175 ARG A O 1
ATOM 1432 N N . LEU A 1 185 ? 14.442 -8.177 -3.968 1.00 31.90 176 LEU A N 1
ATOM 1433 C CA . LEU A 1 185 ? 15.803 -8.359 -3.486 1.00 26.54 176 LEU A CA 1
ATOM 1434 C C . LEU A 1 185 ? 16.746 -7.505 -4.330 1.00 27.78 176 LEU A C 1
ATOM 1435 O O . LEU A 1 185 ? 17.659 -6.870 -3.808 1.00 34.60 176 LEU A O 1
ATOM 1440 N N . ARG A 1 186 ? 16.504 -7.448 -5.635 1.00 22.46 177 ARG A N 1
ATOM 1441 C CA . ARG A 1 186 ? 17.367 -6.653 -6.493 1.00 22.18 177 ARG A CA 1
ATOM 1442 C C . ARG A 1 186 ? 17.270 -5.172 -6.186 1.00 34.17 177 ARG A C 1
ATOM 1443 O O . ARG A 1 186 ? 18.250 -4.439 -6.326 1.00 38.88 177 ARG A O 1
ATOM 1451 N N . ALA A 1 187 ? 16.068 -4.748 -5.809 1.00 26.20 178 ALA A N 1
ATOM 1452 C CA . ALA A 1 187 ? 15.783 -3.345 -5.573 1.00 27.89 178 ALA A CA 1
ATOM 1453 C C . ALA A 1 187 ? 16.545 -2.923 -4.324 1.00 13.52 178 ALA A C 1
ATOM 1454 O O . ALA A 1 187 ? 17.101 -1.828 -4.261 1.00 39.99 178 ALA A O 1
ATOM 1456 N N . VAL A 1 188 ? 16.594 -3.824 -3.353 1.00 36.58 179 VAL A N 1
ATOM 1457 C CA . VAL A 1 188 ? 17.339 -3.617 -2.117 1.00 23.43 179 VAL A CA 1
ATOM 1458 C C . VAL A 1 188 ? 18.807 -3.373 -2.410 1.00 35.92 179 VAL A C 1
ATOM 1459 O O . VAL A 1 188 ? 19.414 -2.463 -1.851 1.00 33.63 179 VAL A O 1
ATOM 1463 N N . LEU A 1 189 ? 19.374 -4.200 -3.285 1.00 30.56 180 LEU A N 1
ATOM 1464 C CA . LEU A 1 189 ? 20.787 -4.092 -3.654 1.00 26.12 180 LEU A CA 1
ATOM 1465 C C . LEU A 1 189 ? 21.091 -2.913 -4.566 1.00 30.84 180 LEU A C 1
ATOM 1466 O O . LEU A 1 189 ? 22.130 -2.271 -4.443 1.00 14.33 180 LEU A O 1
ATOM 1471 N N . ASP A 1 190 ? 20.189 -2.620 -5.491 1.00 17.56 181 ASP A N 1
ATOM 1472 C CA . ASP A 1 190 ? 20.423 -1.518 -6.410 1.00 21.09 181 ASP A CA 1
ATOM 1473 C C . ASP A 1 190 ? 20.447 -0.182 -5.659 1.00 18.96 181 ASP A C 1
ATOM 1474 O O . ASP A 1 190 ? 21.091 0.771 -6.086 1.00 26.83 181 ASP A O 1
ATOM 1479 N N . SER A 1 191 ? 19.761 -0.118 -4.527 1.00 27.45 182 SER A N 1
ATOM 1480 C CA . SER A 1 191 ? 19.688 1.101 -3.733 1.00 28.56 182 SER A CA 1
ATOM 1481 C C . SER A 1 191 ? 20.528 1.029 -2.463 1.00 14.64 182 SER A C 1
ATOM 1482 O O . SER A 1 191 ? 20.415 1.875 -1.579 1.00 30.68 182 SER A O 1
ATOM 1485 N N . SER A 1 192 ? 21.383 0.020 -2.374 1.00 25.18 183 SER A N 1
ATOM 1486 C CA . SER A 1 192 ? 22.147 -0.206 -1.161 1.00 21.40 183 SER A CA 1
ATOM 1487 C C . SER A 1 192 ? 23.134 0.917 -0.859 1.00 31.53 183 SER A C 1
ATOM 1488 O O . SER A 1 192 ? 23.446 1.200 0.296 1.00 42.74 183 SER A O 1
ATOM 1491 N N . GLY A 1 193 ? 23.627 1.563 -1.903 1.00 22.07 184 GLY A N 1
ATOM 1492 C CA . GLY A 1 193 ? 24.621 2.615 -1.737 1.00 17.09 184 GLY A CA 1
ATOM 1493 C C . GLY A 1 193 ? 26.004 2.028 -1.925 1.00 35.62 184 GLY A C 1
ATOM 1494 O O . GLY A 1 193 ? 27.008 2.687 -1.664 1.00 28.01 184 GLY A O 1
ATOM 1495 N N . LEU A 1 194 ? 26.054 0.781 -2.380 1.00 26.32 185 LEU A N 1
ATOM 1496 C CA . LEU A 1 194 ? 27.317 0.081 -2.538 1.00 21.37 185 LEU A CA 1
ATOM 1497 C C . LEU A 1 194 ? 27.533 -0.270 -4.004 1.00 19.97 185 LEU A C 1
ATOM 1498 O O . LEU A 1 194 ? 26.579 -0.427 -4.759 1.00 16.57 185 LEU A O 1
ATOM 1503 N N . SER A 1 195 ? 28.794 -0.421 -4.393 1.00 24.41 186 SER A N 1
ATOM 1504 C CA . SER A 1 195 ? 29.149 -0.705 -5.778 1.00 27.20 186 SER A CA 1
ATOM 1505 C C . SER A 1 195 ? 28.972 -2.168 -6.136 1.00 25.11 186 SER A C 1
ATOM 1506 O O . SER A 1 195 ? 29.036 -3.042 -5.276 1.00 15.43 186 SER A O 1
ATOM 1509 N N . ALA A 1 196 ? 28.809 -2.428 -7.428 1.00 26.07 187 ALA A N 1
ATOM 1510 C CA . ALA A 1 196 ? 28.831 -3.791 -7.932 1.00 37.06 1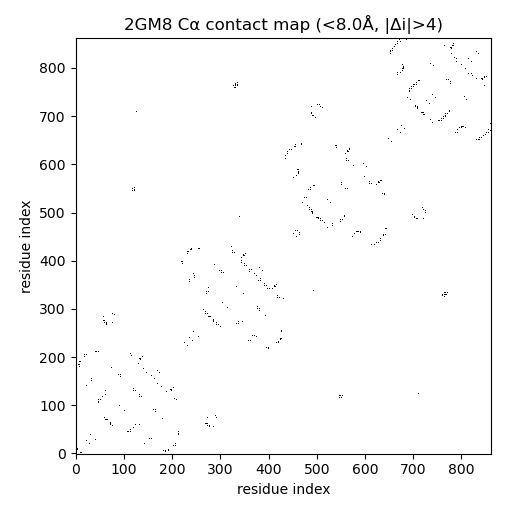87 ALA A CA 1
ATOM 1511 C C . ALA A 1 196 ? 30.135 -4.471 -7.525 1.00 27.56 187 ALA A C 1
ATOM 1512 O O . ALA A 1 196 ? 30.154 -5.662 -7.225 1.00 61.49 187 ALA A O 1
ATOM 1514 N N . GLU A 1 197 ? 31.217 -3.703 -7.510 1.00 31.00 188 GLU A N 1
ATOM 1515 C CA . GLU A 1 197 ? 32.535 -4.233 -7.181 1.00 42.22 188 GLU A CA 1
ATOM 1516 C C . GLU A 1 197 ? 32.615 -4.765 -5.752 1.00 20.79 188 GLU A C 1
ATOM 1517 O O . GLU A 1 197 ? 33.218 -5.810 -5.512 1.00 44.44 188 GLU A O 1
ATOM 1523 N N . GLU A 1 198 ? 32.048 -4.029 -4.804 1.00 32.87 189 GLU A N 1
ATOM 1524 C CA . GLU A 1 198 ? 32.043 -4.418 -3.390 1.00 33.47 189 GLU A CA 1
ATOM 1525 C C . GLU A 1 198 ? 31.208 -5.677 -3.170 1.00 31.07 189 GLU A C 1
ATOM 1526 O O . GLU A 1 198 ? 31.504 -6.496 -2.300 1.00 35.11 189 GLU A O 1
ATOM 1532 N N . LEU A 1 199 ? 30.147 -5.808 -3.959 1.00 27.42 190 LEU A N 1
ATOM 1533 C CA . LEU A 1 199 ? 29.222 -6.934 -3.873 1.00 26.08 190 LEU A CA 1
ATOM 1534 C C . LEU A 1 199 ? 29.645 -8.156 -4.687 1.00 26.82 190 LEU A C 1
ATOM 1535 O O . LEU A 1 199 ? 29.205 -9.272 -4.407 1.00 26.85 190 LEU A O 1
ATOM 1540 N N . TRP A 1 200 ? 30.520 -7.950 -5.668 1.00 26.03 191 TRP A N 1
ATOM 1541 C CA . TRP A 1 200 ? 30.898 -9.005 -6.612 1.00 26.52 191 TRP A CA 1
ATOM 1542 C C . TRP A 1 200 ? 31.364 -10.328 -5.991 1.00 22.97 191 TRP A C 1
ATOM 1543 O O . TRP A 1 200 ? 30.871 -11.395 -6.364 1.00 22.34 191 TRP A O 1
ATOM 1554 N N . PRO A 1 201 ? 32.281 -10.275 -5.015 1.00 23.30 192 PRO A N 1
ATOM 1555 C CA . PRO A 1 201 ? 32.795 -11.525 -4.453 1.00 21.58 192 PRO A CA 1
ATOM 1556 C C . PRO A 1 201 ? 31.691 -12.412 -3.883 1.00 26.22 192 PRO A C 1
ATOM 1557 O O . PRO A 1 201 ? 31.746 -13.641 -3.989 1.00 25.83 192 PRO A O 1
ATOM 1561 N N . TYR A 1 202 ? 30.668 -11.786 -3.319 1.00 19.19 193 TYR A N 1
ATOM 1562 C CA . TYR A 1 202 ? 29.584 -12.539 -2.707 1.00 18.54 193 TYR A CA 1
ATOM 1563 C C . TYR A 1 202 ? 28.659 -13.143 -3.752 1.00 18.10 193 TYR A C 1
ATOM 1564 O O . TYR A 1 202 ? 28.226 -14.286 -3.633 1.00 24.52 193 TYR A O 1
ATOM 1573 N N . PHE A 1 203 ? 28.358 -12.347 -4.770 1.00 23.15 194 PHE A N 1
ATOM 1574 C CA . PHE A 1 203 ? 27.474 -12.742 -5.850 1.00 16.94 194 PHE A CA 1
ATOM 1575 C C . PHE A 1 203 ? 28.140 -13.856 -6.651 1.00 18.34 194 PHE A C 1
ATOM 1576 O O . PHE A 1 203 ? 27.496 -14.825 -7.042 1.00 20.42 194 PHE A O 1
ATOM 1584 N N . LYS A 1 204 ? 29.441 -13.703 -6.883 1.00 14.65 195 LYS A N 1
ATOM 1585 C CA . LYS A 1 204 ? 30.252 -14.688 -7.603 1.00 20.75 195 LYS A CA 1
ATOM 1586 C C . LYS A 1 204 ? 30.296 -16.063 -6.924 1.00 22.78 195 LYS A C 1
ATOM 1587 O O . LYS A 1 204 ? 29.931 -17.069 -7.538 1.00 20.63 195 LYS A O 1
ATOM 1593 N N . GLU A 1 205 ? 30.694 -16.108 -5.656 1.00 17.04 196 GLU A N 1
ATOM 1594 C CA . GLU A 1 205 ? 30.803 -17.363 -4.916 1.00 20.38 196 GLU A CA 1
ATOM 1595 C C . GLU A 1 205 ? 29.478 -18.135 -4.932 1.00 20.53 196 GLU A C 1
ATOM 1596 O O . GLU A 1 205 ? 29.403 -19.305 -5.286 1.00 19.46 196 GLU A O 1
ATOM 1602 N N . ALA A 1 206 ? 28.403 -17.456 -4.584 1.00 16.56 197 ALA A N 1
ATOM 1603 C CA . ALA A 1 206 ? 27.097 -18.089 -4.630 1.00 17.17 197 ALA A CA 1
ATOM 1604 C C . ALA A 1 206 ? 26.757 -18.592 -6.048 1.00 20.74 197 ALA A C 1
ATOM 1605 O O . ALA A 1 206 ? 26.214 -19.690 -6.216 1.00 21.74 197 ALA A O 1
ATOM 1607 N N . SER A 1 207 ? 27.078 -17.812 -7.075 1.00 16.39 198 SER A N 1
ATOM 1608 C CA . SER A 1 207 ? 26.826 -18.256 -8.444 1.00 17.71 198 SER A CA 1
ATOM 1609 C C . SER A 1 207 ? 27.641 -19.513 -8.747 1.00 17.31 198 SER A C 1
ATOM 1610 O O . SER A 1 207 ? 27.132 -20.454 -9.362 1.00 21.62 198 SER A O 1
ATOM 1613 N N . LEU A 1 208 ? 28.895 -19.555 -8.301 1.00 18.05 199 LEU A N 1
ATOM 1614 C CA . LEU A 1 208 ? 29.730 -20.740 -8.537 1.00 17.98 199 LEU A CA 1
ATOM 1615 C C . LEU A 1 208 ? 29.155 -21.953 -7.800 1.00 18.00 199 LEU A C 1
ATOM 1616 O O . LEU A 1 208 ? 29.115 -23.058 -8.350 1.00 21.47 199 LEU A O 1
ATOM 1621 N N . TYR A 1 209 ? 28.626 -21.757 -6.596 1.00 20.73 200 TYR A N 1
ATOM 1622 C CA . TYR A 1 209 ? 27.991 -22.869 -5.890 1.00 19.41 200 TYR A CA 1
ATOM 1623 C C . TYR A 1 209 ? 26.720 -23.350 -6.591 1.00 18.00 200 TYR A C 1
ATOM 1624 O O . TYR A 1 209 ? 26.410 -24.541 -6.568 1.00 24.69 200 TYR A O 1
ATOM 1633 N N . GLU A 1 210 ? 25.947 -22.440 -7.178 1.00 21.96 201 GLU A N 1
ATOM 1634 C CA . GLU A 1 210 ? 24.749 -22.853 -7.909 1.00 19.36 201 GLU A CA 1
ATOM 1635 C C . GLU A 1 210 ? 25.137 -23.791 -9.052 1.00 23.07 201 GLU A C 1
ATOM 1636 O O . GLU A 1 210 ? 24.497 -24.822 -9.261 1.00 23.33 201 GLU A O 1
ATOM 1642 N N . LEU A 1 211 ? 26.204 -23.462 -9.772 1.00 19.69 202 LEU A N 1
ATOM 1643 C CA . LEU A 1 211 ? 26.679 -24.359 -10.829 1.00 24.60 202 LEU A CA 1
ATOM 1644 C C . LEU A 1 211 ? 27.107 -25.709 -10.274 1.00 23.41 202 LEU A C 1
ATOM 1645 O O . LEU A 1 211 ? 26.706 -26.750 -10.793 1.00 25.79 202 LEU A O 1
ATOM 1650 N N . GLU A 1 212 ? 27.912 -25.719 -9.219 1.00 25.97 203 GLU A N 1
ATOM 1651 C CA . GLU A 1 212 ? 28.342 -26.990 -8.632 1.00 22.62 203 GLU A CA 1
ATOM 1652 C C . GLU A 1 212 ? 27.185 -27.777 -8.026 1.00 24.21 203 GLU A C 1
ATOM 1653 O O . GLU A 1 212 ? 27.220 -29.012 -7.956 1.00 28.28 203 GLU A O 1
ATOM 1659 N N . PHE A 1 213 ? 26.153 -27.065 -7.587 1.00 19.89 204 PHE A N 1
ATOM 1660 C CA . PHE A 1 213 ? 25.022 -27.749 -6.984 1.00 24.36 204 PHE A CA 1
ATOM 1661 C C . PHE A 1 213 ? 24.265 -28.556 -8.037 1.00 26.30 204 PHE A C 1
ATOM 1662 O O . PHE A 1 213 ? 23.965 -29.727 -7.815 1.00 24.07 204 PHE A O 1
ATOM 1670 N N . TRP A 1 214 ? 23.984 -27.943 -9.182 1.00 24.80 205 TRP A N 1
ATOM 1671 C CA . TRP A 1 214 ? 23.349 -28.665 -10.286 1.00 24.95 205 TRP A CA 1
ATOM 1672 C C . TRP A 1 214 ? 24.216 -29.837 -10.751 1.00 22.16 205 TRP A C 1
ATOM 1673 O O . TRP A 1 214 ? 23.735 -30.947 -10.912 1.00 24.42 205 TRP A O 1
ATOM 1684 N N . GLN A 1 215 ? 25.507 -29.611 -10.927 1.00 22.30 206 GLN A N 1
ATOM 1685 C CA . GLN A 1 215 ? 26.386 -30.698 -11.299 1.00 24.48 206 GLN A CA 1
ATOM 1686 C C . GLN A 1 215 ? 26.308 -31.841 -10.289 1.00 27.50 206 GLN A C 1
ATOM 1687 O O . GLN A 1 215 ? 26.163 -33.002 -10.658 1.00 26.29 206 GLN A O 1
ATOM 1693 N N . ALA A 1 216 ? 26.387 -31.517 -9.006 1.00 25.73 207 ALA A N 1
ATOM 1694 C CA . ALA A 1 216 ? 26.327 -32.529 -7.956 1.00 26.80 207 ALA A CA 1
ATOM 1695 C C . ALA A 1 216 ? 25.012 -33.298 -7.988 1.00 26.30 207 ALA A C 1
ATOM 1696 O O . ALA A 1 216 ? 24.961 -34.485 -7.680 1.00 32.99 207 ALA A O 1
ATOM 1698 N N . ALA A 1 217 ? 23.927 -32.614 -8.321 1.00 26.93 208 ALA A N 1
ATOM 1699 C CA . ALA A 1 217 ? 22.636 -33.287 -8.374 1.00 35.53 208 ALA A CA 1
ATOM 1700 C C . ALA A 1 217 ? 22.549 -34.156 -9.624 1.00 32.23 208 ALA A C 1
ATOM 1701 O O . ALA A 1 217 ? 21.839 -35.157 -9.627 1.00 35.95 208 ALA A O 1
ATOM 1703 N N . TYR A 1 218 ? 23.273 -33.769 -10.669 1.00 32.16 209 TYR A N 1
ATOM 1704 C CA . TYR A 1 218 ? 23.260 -34.503 -11.920 1.00 41.82 209 TYR A CA 1
ATOM 1705 C C . TYR A 1 218 ? 24.051 -35.794 -11.801 1.00 40.95 209 TYR A C 1
ATOM 1706 O O . TYR A 1 218 ? 23.608 -36.823 -12.300 1.00 42.15 209 TYR A O 1
ATOM 1715 N N . GLU A 1 219 ? 25.211 -35.769 -11.155 1.00 41.59 210 GLU A N 1
ATOM 1716 C CA . GLU A 1 219 ? 25.939 -37.026 -11.044 1.00 45.31 210 GLU A CA 1
ATOM 1717 C C . GLU A 1 219 ? 25.754 -37.803 -9.746 1.00 46.20 210 GLU A C 1
ATOM 1718 O O . GLU A 1 219 ? 26.500 -38.728 -9.437 1.00 46.21 210 GLU A O 1
ATOM 1724 N N . GLY A 1 220 ? 24.665 -37.481 -9.056 1.00 52.45 211 GLY A N 1
ATOM 1725 C CA . GLY A 1 220 ? 24.294 -38.172 -7.826 1.00 56.11 211 GLY A CA 1
ATOM 1726 C C . GLY A 1 220 ? 25.477 -38.276 -6.884 1.00 57.80 211 GLY A C 1
ATOM 1727 O O . GLY A 1 220 ? 25.551 -39.210 -6.090 1.00 56.56 211 GL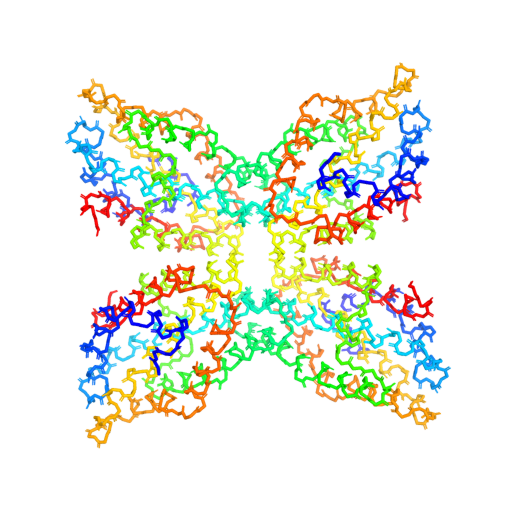Y A O 1
ATOM 1728 N N . HIS A 1 221 ? 26.391 -37.312 -6.991 1.00 85.55 212 HIS A N 1
ATOM 1729 C CA . HIS A 1 221 ? 27.653 -37.247 -6.242 1.00 91.37 212 HIS A CA 1
ATOM 1730 C C . HIS A 1 221 ? 27.792 -38.129 -5.005 1.00 95.50 212 HIS A C 1
ATOM 1731 O O . HIS A 1 221 ? 28.923 -38.463 -4.645 1.00 46.66 212 HIS A O 1
ATOM 1739 N N . HIS B 1 9 ? -1.066 -26.302 33.231 1.00 56.30 0 HIS B N 1
ATOM 1740 C CA . HIS B 1 9 ? -1.101 -27.794 33.144 1.00 76.00 0 HIS B CA 1
ATOM 1741 C C . HIS B 1 9 ? 0.261 -28.462 32.899 1.00 84.01 0 HIS B C 1
ATOM 1742 O O . HIS B 1 9 ? 0.554 -29.489 33.514 1.00 72.08 0 HIS B O 1
ATOM 1749 N N . GLY B 1 10 ? 1.094 -27.897 32.024 1.00 63.01 1 GLY B N 1
ATOM 1750 C CA . GLY B 1 10 ? 2.417 -28.464 31.724 1.00 28.95 1 GLY B CA 1
ATOM 1751 C C . GLY B 1 10 ? 3.590 -27.615 32.196 1.00 23.25 1 GLY B C 1
ATOM 1752 O O . GLY B 1 10 ? 3.487 -26.875 33.176 1.00 38.73 1 GLY B O 1
ATOM 1753 N N . VAL B 1 11 ? 4.725 -27.732 31.522 1.00 32.39 2 VAL B N 1
ATOM 1754 C CA . VAL B 1 11 ? 5.896 -26.932 31.867 1.00 35.15 2 VAL B CA 1
ATOM 1755 C C . VAL B 1 11 ? 5.611 -25.427 31.866 1.00 30.23 2 VAL B C 1
ATOM 1756 O O . VAL B 1 11 ? 5.980 -24.696 32.790 1.00 25.23 2 VAL B O 1
ATOM 1760 N N . THR B 1 12 ? 4.924 -24.950 30.839 1.00 23.46 3 THR B N 1
ATOM 1761 C CA . THR B 1 12 ? 4.662 -23.525 30.760 1.00 28.21 3 THR B CA 1
ATOM 1762 C C . THR B 1 12 ? 3.662 -23.086 31.827 1.00 30.26 3 THR B C 1
ATOM 1763 O O . THR B 1 12 ? 3.706 -21.947 32.300 1.00 24.79 3 THR B O 1
ATOM 1767 N N . GLY B 1 13 ? 2.757 -23.982 32.203 1.00 31.40 4 GLY B N 1
ATOM 1768 C CA . GLY B 1 13 ? 1.830 -23.691 33.289 1.00 28.44 4 GLY B CA 1
ATOM 1769 C C . GLY B 1 13 ? 2.613 -23.562 34.581 1.00 26.54 4 GLY B C 1
ATOM 1770 O O . GLY B 1 13 ? 2.335 -22.718 35.434 1.00 26.15 4 GLY B O 1
ATOM 1771 N N . GLU B 1 14 ? 3.621 -24.412 34.715 1.00 26.68 5 GLU B N 1
ATOM 1772 C CA . GLU B 1 14 ? 4.454 -24.403 35.909 1.00 31.57 5 GLU B CA 1
ATOM 1773 C C . GLU B 1 14 ? 5.167 -23.054 35.949 1.00 29.79 5 GLU B C 1
ATOM 1774 O O . GLU B 1 14 ? 5.259 -22.422 36.998 1.00 22.82 5 GLU B O 1
ATOM 1780 N N . LEU B 1 15 ? 5.671 -22.616 34.798 1.00 29.60 6 LEU B N 1
ATOM 1781 C CA . LEU B 1 15 ? 6.421 -21.372 34.744 1.00 29.75 6 LEU B CA 1
ATOM 1782 C C . LEU B 1 15 ? 5.519 -20.206 35.123 1.00 25.22 6 LEU B C 1
ATOM 1783 O O . LEU B 1 15 ? 5.879 -19.342 35.918 1.00 29.51 6 LEU B O 1
ATOM 1788 N N . ARG B 1 16 ? 4.329 -20.181 34.540 1.00 30.21 7 ARG B N 1
ATOM 1789 C CA . ARG B 1 16 ? 3.380 -19.114 34.807 1.00 29.30 7 ARG B CA 1
ATOM 1790 C C . ARG B 1 16 ? 3.076 -19.038 36.299 1.00 27.73 7 ARG B C 1
ATOM 1791 O O . ARG B 1 16 ? 3.003 -17.961 36.887 1.00 21.03 7 ARG B O 1
ATOM 1799 N N . ARG B 1 17 ? 2.881 -20.197 36.910 1.00 24.56 8 ARG B N 1
ATOM 1800 C CA . ARG B 1 17 ? 2.518 -20.244 38.318 1.00 33.94 8 ARG B CA 1
ATOM 1801 C C . ARG B 1 17 ? 3.652 -19.700 39.179 1.00 29.17 8 ARG B C 1
ATOM 1802 O O . ARG B 1 17 ? 3.423 -18.930 40.106 1.00 29.46 8 ARG B O 1
ATOM 1810 N N . ARG B 1 18 ? 4.882 -20.090 38.864 1.00 25.07 9 ARG B N 1
ATOM 1811 C CA . ARG B 1 18 ? 6.031 -19.594 39.609 1.00 30.12 9 ARG B CA 1
ATOM 1812 C C . ARG B 1 18 ? 6.206 -18.085 39.476 1.00 27.12 9 ARG B C 1
ATOM 1813 O O . ARG B 1 18 ? 6.758 -17.433 40.351 1.00 28.33 9 ARG B O 1
ATOM 1821 N N . ALA B 1 19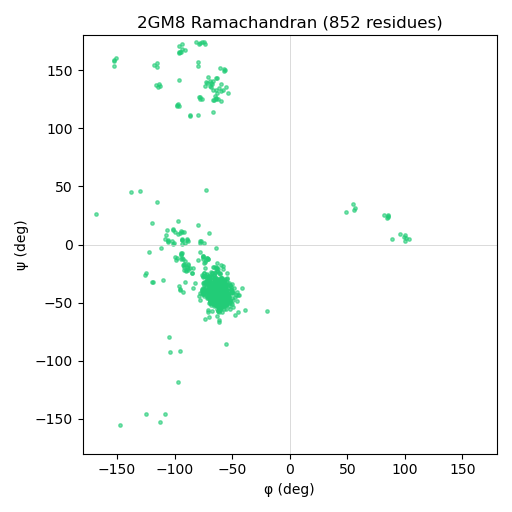 ? 5.785 -17.529 38.349 1.00 26.86 10 ALA B N 1
ATOM 1822 C CA . ALA B 1 19 ? 5.936 -16.102 38.124 1.00 27.36 10 ALA B CA 1
ATOM 1823 C C . ALA B 1 19 ? 4.674 -15.359 38.554 1.00 22.25 10 ALA B C 1
ATOM 1824 O O . ALA B 1 19 ? 4.518 -14.166 38.301 1.00 23.06 10 ALA B O 1
ATOM 1826 N N . ASP B 1 20 ? 3.779 -16.052 39.248 1.00 23.50 11 ASP B N 1
ATOM 1827 C CA . ASP B 1 20 ? 2.495 -15.448 39.602 1.00 25.77 11 ASP B CA 1
ATOM 1828 C C . ASP B 1 20 ? 2.674 -14.121 40.326 1.00 20.83 11 ASP B C 1
ATOM 1829 O O . ASP B 1 20 ? 2.005 -13.147 40.009 1.00 22.93 11 ASP B O 1
ATOM 1834 N N . GLY B 1 21 ? 3.599 -14.060 41.271 1.00 15.77 12 GLY B N 1
ATOM 1835 C CA . GLY B 1 21 ? 3.856 -12.815 41.977 1.00 19.47 12 GLY B CA 1
ATOM 1836 C C . GLY B 1 21 ? 4.168 -11.698 41.003 1.00 24.21 12 GLY B C 1
ATOM 1837 O O . GLY B 1 21 ? 3.618 -10.604 41.126 1.00 26.98 12 GLY B O 1
ATOM 1838 N N . ILE B 1 22 ? 5.022 -11.968 40.014 1.00 24.68 13 ILE B N 1
ATOM 1839 C CA . ILE B 1 22 ? 5.374 -10.936 39.041 1.00 17.46 13 ILE B CA 1
ATOM 1840 C C . ILE B 1 22 ? 4.181 -10.614 38.158 1.00 24.17 13 ILE B C 1
ATOM 1841 O O . ILE B 1 22 ? 3.838 -9.453 37.963 1.00 22.42 13 ILE B O 1
ATOM 1846 N N . TRP B 1 23 ? 3.540 -11.643 37.618 1.00 19.55 14 TRP B N 1
ATOM 1847 C CA . TRP B 1 23 ? 2.457 -11.408 36.672 1.00 19.61 14 TRP B CA 1
ATOM 1848 C C . TRP B 1 23 ? 1.279 -10.663 37.289 1.00 24.10 14 TRP B C 1
ATOM 1849 O O . TRP B 1 23 ? 0.643 -9.848 36.624 1.00 27.30 14 TRP B O 1
ATOM 1860 N N . GLN B 1 24 ? 0.966 -10.931 38.551 1.00 28.83 15 GLN B N 1
ATOM 1861 C CA . GLN B 1 24 ? -0.145 -10.212 39.164 1.00 25.37 15 GLN B CA 1
ATOM 1862 C C . GLN B 1 24 ? 0.163 -8.717 39.250 1.00 22.46 15 GLN B C 1
ATOM 1863 O O . GLN B 1 24 ? -0.734 -7.875 39.162 1.00 27.39 15 GLN B O 1
ATOM 1869 N N . ARG B 1 25 ? 1.435 -8.381 39.422 1.00 23.46 16 ARG B N 1
ATOM 1870 C CA . ARG B 1 25 ? 1.836 -6.979 39.410 1.00 24.69 16 ARG B CA 1
ATOM 1871 C C . ARG B 1 25 ? 1.692 -6.393 38.007 1.00 27.02 16 ARG B C 1
ATOM 1872 O O . ARG B 1 25 ? 1.265 -5.249 37.830 1.00 26.71 16 ARG B O 1
ATOM 1880 N N . ILE B 1 26 ? 2.017 -7.187 36.996 1.00 18.78 17 ILE B N 1
ATOM 1881 C CA . ILE B 1 26 ? 1.823 -6.723 35.625 1.00 20.98 17 ILE B CA 1
ATOM 1882 C C . ILE B 1 26 ? 0.334 -6.556 35.332 1.00 25.50 17 ILE B C 1
ATOM 1883 O O . ILE B 1 26 ? -0.112 -5.544 34.795 1.00 24.01 17 ILE B O 1
ATOM 1888 N N . LEU B 1 27 ? -0.449 -7.568 35.672 1.00 26.19 18 LEU B N 1
ATOM 1889 C CA . LEU B 1 27 ? -1.876 -7.529 35.375 1.00 26.63 18 LEU B CA 1
ATOM 1890 C C . LEU B 1 27 ? -2.560 -6.372 36.084 1.00 25.89 18 LEU B C 1
ATOM 1891 O O . LEU B 1 27 ? -3.542 -5.822 35.581 1.00 25.81 18 LEU B O 1
ATOM 1896 N N . ALA B 1 28 ? -2.047 -5.992 37.247 1.00 23.81 19 ALA B N 1
ATOM 1897 C CA . ALA B 1 28 ? -2.671 -4.912 38.011 1.00 27.82 19 ALA B CA 1
ATOM 1898 C C . ALA B 1 28 ? -1.990 -3.570 37.763 1.00 26.18 19 ALA B C 1
ATOM 1899 O O . ALA B 1 28 ? -2.285 -2.583 38.447 1.00 23.81 19 ALA B O 1
ATOM 1901 N N . HIS B 1 29 ? -1.093 -3.511 36.785 1.00 25.83 20 HIS B N 1
ATOM 1902 C CA . HIS B 1 29 ? -0.327 -2.282 36.600 1.00 22.66 20 HIS B CA 1
ATOM 1903 C C . HIS B 1 29 ? -1.238 -1.156 36.134 1.00 26.73 20 HIS B C 1
ATOM 1904 O O . HIS B 1 29 ? -2.098 -1.352 35.275 1.00 28.87 20 HIS B O 1
ATOM 1911 N N . PRO B 1 30 ? -1.043 0.040 36.697 1.00 27.90 21 PRO B N 1
ATOM 1912 C CA . PRO B 1 30 ? -1.891 1.167 36.348 1.00 26.78 21 PRO B CA 1
ATOM 1913 C C . PRO B 1 30 ? -1.851 1.515 34.868 1.00 27.86 21 PRO B C 1
ATOM 1914 O O . PRO B 1 30 ? -2.839 1.996 34.316 1.00 25.36 21 PRO B O 1
ATOM 1918 N N . PHE B 1 31 ? -0.701 1.343 34.229 1.00 28.78 22 PHE B N 1
ATOM 1919 C CA . PHE B 1 31 ? -0.632 1.664 32.812 1.00 28.87 22 PHE B CA 1
ATOM 1920 C C . PHE B 1 31 ? -1.652 0.808 32.065 1.00 30.20 22 PHE B C 1
ATOM 1921 O O . PHE B 1 31 ? -2.418 1.277 31.222 1.00 33.03 22 PHE B O 1
ATOM 1929 N N . VAL B 1 32 ? -1.613 -0.478 32.375 1.00 28.66 23 VAL B N 1
ATOM 1930 C CA . VAL B 1 32 ? -2.482 -1.457 31.749 1.00 32.82 23 VAL B CA 1
ATOM 1931 C C . VAL B 1 32 ? -3.940 -1.132 32.064 1.00 33.75 23 VAL B C 1
ATOM 1932 O O . VAL B 1 32 ? -4.773 -0.976 31.168 1.00 34.06 23 VAL B O 1
ATOM 1936 N N . ALA B 1 33 ? -4.242 -0.994 33.349 1.00 29.82 24 ALA B N 1
ATOM 1937 C CA . ALA B 1 33 ? -5.615 -0.727 33.776 1.00 31.81 24 ALA B CA 1
ATOM 1938 C C . ALA B 1 33 ? -6.186 0.535 33.144 1.00 31.60 24 ALA B C 1
ATOM 1939 O O . ALA B 1 33 ? -7.344 0.558 32.737 1.00 32.64 24 ALA B O 1
ATOM 1941 N N . GLU B 1 34 ? -5.375 1.583 33.066 1.00 32.20 25 GLU B N 1
ATOM 1942 C CA . GLU B 1 34 ? -5.793 2.842 32.466 1.00 32.56 25 GLU B CA 1
ATOM 1943 C C . GLU B 1 34 ? -5.958 2.710 30.953 1.00 33.53 25 GLU B C 1
ATOM 1944 O O . GLU B 1 34 ? -6.906 3.237 30.370 1.00 29.08 25 GLU B O 1
ATOM 1950 N N . LEU B 1 35 ? -5.030 2.002 30.322 1.00 33.56 26 LEU B N 1
ATOM 1951 C CA . LEU B 1 35 ? -5.066 1.822 28.878 1.00 33.30 26 LEU B CA 1
ATOM 1952 C C . LEU B 1 35 ? -6.375 1.142 28.489 1.00 31.44 26 LEU B C 1
ATOM 1953 O O . LEU B 1 35 ? -7.072 1.562 27.569 1.00 32.77 26 LEU B O 1
ATOM 1958 N N . TYR B 1 36 ? -6.716 0.078 29.201 1.00 31.74 27 TYR B N 1
ATOM 1959 C CA . TYR B 1 36 ? -7.920 -0.659 28.877 1.00 34.03 27 TYR B CA 1
ATOM 1960 C C . TYR B 1 36 ? -9.174 0.114 29.279 1.00 36.52 27 TYR B C 1
ATOM 1961 O O . TYR B 1 36 ? -10.194 0.050 28.593 1.00 36.10 27 TYR B O 1
ATOM 1970 N N . ALA B 1 37 ? -9.090 0.849 30.383 1.00 37.19 28 ALA B N 1
ATOM 1971 C CA . ALA B 1 37 ? -10.230 1.606 30.880 1.00 37.81 28 ALA B CA 1
ATOM 1972 C C . ALA B 1 37 ? -10.521 2.767 29.945 1.00 38.39 28 ALA B C 1
ATOM 1973 O O . ALA B 1 37 ? -11.673 3.145 29.747 1.00 39.20 28 ALA B O 1
ATOM 1975 N N . GLY B 1 38 ? -9.470 3.317 29.349 1.00 40.47 29 GLY B N 1
ATOM 1976 C CA . GLY B 1 38 ? -9.621 4.475 28.478 1.00 39.89 29 GLY B CA 1
ATOM 1977 C C . GLY B 1 38 ? -9.179 5.754 29.157 1.00 37.25 29 GLY B C 1
ATOM 1978 O O . GLY B 1 38 ? -9.269 6.821 28.571 1.00 38.47 29 GLY B O 1
ATOM 1979 N N . THR B 1 39 ? -8.647 5.645 30.371 1.00 39.99 30 THR B N 1
ATOM 1980 C CA . THR B 1 39 ? -8.225 6.804 31.157 1.00 38.37 30 THR B CA 1
ATOM 1981 C C . THR B 1 39 ? -6.752 7.199 31.009 1.00 39.35 30 THR B C 1
ATOM 1982 O O . THR B 1 39 ? -6.304 8.222 31.538 1.00 36.53 30 THR B O 1
ATOM 1986 N N . LEU B 1 40 ? -5.983 6.373 30.310 1.00 39.05 31 LEU B N 1
ATOM 1987 C CA . LEU B 1 40 ? -4.569 6.655 30.134 1.00 34.67 31 LEU B CA 1
ATOM 1988 C C . LEU B 1 40 ? -4.364 7.944 29.342 1.00 34.68 31 LEU B C 1
ATOM 1989 O O . LEU B 1 40 ? -4.924 8.113 28.264 1.00 32.04 31 LEU B O 1
ATOM 1994 N N . PRO B 1 41 ? -3.580 8.884 29.886 1.00 38.23 32 PRO B N 1
ATOM 1995 C CA . PRO B 1 41 ? -3.251 10.093 29.136 1.00 34.77 32 PRO B CA 1
ATOM 1996 C C . PRO B 1 41 ? -2.565 9.776 27.809 1.00 35.96 32 PRO B C 1
ATOM 1997 O O . PRO B 1 41 ? -1.631 8.986 27.762 1.00 36.64 32 PRO B O 1
ATOM 2001 N N . MET B 1 42 ? -3.018 10.400 26.731 1.00 37.23 33 MET B N 1
ATOM 2002 C CA . MET B 1 42 ? -2.473 10.119 25.406 1.00 38.63 33 MET B CA 1
ATOM 2003 C C . MET B 1 42 ? -0.954 10.283 25.311 1.00 40.49 33 MET B C 1
ATOM 2004 O O . MET B 1 42 ? -0.296 9.595 24.530 1.00 39.65 33 MET B O 1
ATOM 2009 N N . GLU B 1 43 ? -0.382 11.212 26.067 1.00 40.70 34 GLU B N 1
ATOM 2010 C CA . GLU B 1 43 ? 1.060 11.388 26.004 1.00 43.13 34 GLU B CA 1
ATOM 2011 C C . GLU B 1 43 ? 1.783 10.112 26.440 1.00 40.63 34 GLU B C 1
ATOM 2012 O O . GLU B 1 43 ? 2.789 9.726 25.841 1.00 38.26 34 GLU B O 1
ATOM 2018 N N . LYS B 1 44 ? 1.272 9.453 27.475 1.00 35.10 35 LYS B N 1
ATOM 2019 C CA . LYS B 1 44 ? 1.874 8.212 27.939 1.00 35.71 35 LYS B CA 1
ATOM 2020 C C . LYS B 1 44 ? 1.743 7.117 26.884 1.00 36.85 35 LYS B C 1
ATOM 2021 O O . LYS B 1 44 ? 2.667 6.330 26.686 1.00 34.74 35 LYS B O 1
ATOM 2027 N N . PHE B 1 45 ? 0.615 7.076 26.188 1.00 28.95 36 PHE B N 1
ATOM 2028 C CA . PHE B 1 45 ? 0.442 6.090 25.138 1.00 29.89 36 PHE B CA 1
ATOM 2029 C C . PHE B 1 45 ? 1.391 6.356 23.981 1.00 33.76 36 PHE B C 1
ATOM 2030 O O . PHE B 1 45 ? 1.988 5.427 23.444 1.00 34.90 36 PHE B O 1
ATOM 2038 N N . LYS B 1 46 ? 1.526 7.622 23.603 1.00 35.08 37 LYS B N 1
ATOM 2039 C CA . LYS B 1 46 ? 2.454 8.024 22.553 1.00 39.56 37 LYS B CA 1
ATOM 2040 C C . LYS B 1 46 ? 3.871 7.610 22.939 1.00 36.81 37 LYS B C 1
ATOM 2041 O O . LYS B 1 46 ? 4.589 6.980 22.162 1.00 33.67 37 LYS B O 1
ATOM 2047 N N . TYR B 1 47 ? 4.265 7.968 24.157 1.00 30.49 38 TYR B N 1
ATOM 2048 C CA . TYR B 1 47 ? 5.576 7.593 24.672 1.00 31.59 38 TYR B CA 1
ATOM 2049 C C . TYR B 1 47 ? 5.744 6.070 24.607 1.00 28.10 38 TYR B C 1
ATOM 2050 O O . TYR B 1 47 ? 6.764 5.562 24.145 1.00 29.88 38 TYR B O 1
ATOM 2059 N N . TYR B 1 48 ? 4.721 5.340 25.035 1.00 27.12 39 TYR B N 1
ATOM 2060 C CA . TYR B 1 48 ? 4.740 3.889 24.988 1.00 28.02 39 TYR B CA 1
ATOM 2061 C C . TYR B 1 48 ? 4.882 3.382 23.554 1.00 29.37 39 TYR B C 1
ATOM 2062 O O . TYR B 1 48 ? 5.667 2.480 23.301 1.00 23.77 39 TYR B O 1
ATOM 2071 N N . LEU B 1 49 ? 4.152 3.963 22.607 1.00 26.41 40 LEU B N 1
ATOM 2072 C CA . LEU B 1 49 ? 4.218 3.475 21.232 1.00 32.64 40 LEU B CA 1
ATOM 2073 C C . LEU B 1 49 ? 5.616 3.625 20.661 1.00 33.59 40 LEU B C 1
ATOM 2074 O O . LEU B 1 49 ? 6.116 2.729 19.984 1.00 32.26 40 LEU B O 1
ATOM 2079 N N . LEU B 1 50 ? 6.254 4.752 20.951 1.00 33.57 41 LEU B N 1
ATOM 2080 C CA . LEU B 1 50 ? 7.603 4.984 20.453 1.00 31.56 41 LEU B CA 1
ATOM 2081 C C . LEU B 1 50 ? 8.519 3.911 21.005 1.00 31.28 41 LEU B C 1
ATOM 2082 O O . LEU B 1 50 ? 9.240 3.255 20.250 1.00 38.75 41 LEU B O 1
ATOM 2087 N N . GLN B 1 51 ? 8.474 3.704 22.318 1.00 29.70 42 GLN B N 1
ATOM 2088 C CA . GLN B 1 51 ? 9.355 2.721 22.935 1.00 29.74 42 GLN B CA 1
ATOM 2089 C C . GLN B 1 51 ? 9.082 1.321 22.428 1.00 27.97 42 GLN B C 1
ATOM 2090 O O . GLN B 1 51 ? 10.009 0.609 22.035 1.00 30.07 42 GLN B O 1
ATOM 2096 N N . ASP B 1 52 ? 7.810 0.945 22.418 1.00 27.24 43 ASP B N 1
ATOM 2097 C CA . ASP B 1 52 ? 7.434 -0.424 22.123 1.00 31.37 43 ASP B CA 1
ATOM 2098 C C . ASP B 1 52 ? 7.661 -0.800 20.667 1.00 28.91 43 ASP B C 1
ATOM 2099 O O . ASP B 1 52 ? 7.949 -1.954 20.369 1.00 27.81 43 ASP B O 1
ATOM 2104 N N . TYR B 1 53 ? 7.535 0.160 19.761 1.00 21.68 44 TYR B N 1
ATOM 2105 C CA . TYR B 1 53 ? 7.771 -0.133 18.361 1.00 26.72 44 TYR B CA 1
ATOM 2106 C C . TYR B 1 53 ? 9.210 -0.578 18.210 1.00 31.29 44 TYR B C 1
ATOM 2107 O O . TYR B 1 53 ? 9.493 -1.584 17.558 1.00 23.52 44 TYR B O 1
ATOM 2116 N N . ASN B 1 54 ? 10.109 0.166 18.845 1.00 19.04 45 ASN B N 1
ATOM 2117 C CA . ASN B 1 54 ? 11.528 -0.180 18.816 1.00 15.78 45 ASN B CA 1
ATOM 2118 C C . ASN B 1 54 ? 11.685 -1.587 19.384 1.00 23.77 45 ASN B C 1
ATOM 2119 O O . ASN B 1 54 ? 12.472 -2.392 18.893 1.00 24.59 45 ASN B O 1
ATOM 2124 N N . TYR B 1 55 ? 10.896 -1.900 20.406 1.00 24.92 46 TYR B N 1
ATOM 2125 C CA . TYR B 1 55 ? 10.999 -3.193 21.058 1.00 28.24 46 TYR B CA 1
ATOM 2126 C C . TYR B 1 55 ? 10.612 -4.309 20.102 1.00 18.22 46 TYR B C 1
ATOM 2127 O O . TYR B 1 55 ? 11.255 -5.349 20.053 1.00 28.23 46 TYR B O 1
ATOM 2136 N N . LEU B 1 56 ? 9.543 -4.078 19.353 1.00 24.78 47 LEU B N 1
ATOM 2137 C CA . LEU B 1 56 ? 9.042 -5.064 18.409 1.00 24.50 47 LEU B CA 1
ATOM 2138 C C . LEU B 1 56 ? 10.045 -5.302 17.287 1.00 29.25 47 LEU B C 1
ATOM 2139 O O . LEU B 1 56 ? 10.246 -6.438 16.889 1.00 27.88 47 LEU B O 1
ATOM 2144 N N . VAL B 1 57 ? 10.709 -4.262 16.796 1.00 27.57 48 VAL B N 1
ATOM 2145 C CA . VAL B 1 57 ? 11.722 -4.471 15.772 1.00 22.20 48 VAL B CA 1
ATOM 2146 C C . VAL B 1 57 ? 12.750 -5.455 16.299 1.00 27.39 48 VAL B C 1
ATOM 2147 O O . VAL B 1 57 ? 13.068 -6.455 15.662 1.00 25.94 48 VAL B O 1
ATOM 2151 N N . ASN B 1 58 ? 13.227 -5.180 17.503 1.00 22.71 49 ASN B N 1
ATOM 2152 C CA . ASN B 1 58 ? 14.301 -5.956 18.086 1.00 19.27 49 ASN B CA 1
ATOM 2153 C C . ASN B 1 58 ? 13.804 -7.307 18.550 1.00 18.13 49 ASN B C 1
ATOM 2154 O O . ASN B 1 58 ? 14.534 -8.302 18.543 1.00 20.71 49 ASN B O 1
ATOM 2159 N N . PHE B 1 59 ? 12.510 -7.365 18.826 1.00 16.75 50 PHE B N 1
ATOM 2160 C CA . PHE B 1 59 ? 11.879 -8.622 19.175 1.00 18.17 50 PHE B CA 1
ATOM 2161 C C . PHE B 1 59 ? 11.883 -9.511 17.929 1.00 20.06 50 PHE B C 1
ATOM 2162 O O . PHE B 1 59 ? 12.192 -10.698 17.997 1.00 26.22 50 PHE B O 1
ATOM 2170 N N . ALA B 1 60 ? 11.582 -8.930 16.774 1.00 17.06 51 ALA B N 1
ATOM 2171 C CA . ALA B 1 60 ? 11.633 -9.688 15.532 1.00 23.47 51 ALA B CA 1
ATOM 2172 C C . ALA B 1 60 ? 13.035 -10.205 15.274 1.00 23.29 51 ALA B C 1
ATOM 2173 O O . ALA B 1 60 ? 13.196 -11.323 14.782 1.00 19.35 51 ALA B O 1
ATOM 2175 N N . LYS B 1 61 ? 14.042 -9.385 15.558 1.00 19.78 52 LYS B N 1
ATOM 2176 C CA . LYS B 1 61 ? 15.423 -9.805 15.327 1.00 21.74 52 LYS B CA 1
ATOM 2177 C C . LYS B 1 61 ? 15.750 -10.992 16.229 1.00 17.05 52 LYS B C 1
ATOM 2178 O O . LYS B 1 61 ? 16.419 -11.915 15.788 1.00 20.43 52 LYS B O 1
ATOM 2184 N N . ALA B 1 62 ? 15.243 -10.970 17.461 1.00 16.01 53 ALA B N 1
ATOM 2185 C CA . ALA B 1 62 ? 15.473 -12.026 18.436 1.00 19.21 53 ALA B CA 1
ATOM 2186 C C . ALA B 1 62 ? 14.922 -13.360 17.953 1.00 22.64 53 ALA B C 1
ATOM 2187 O O . ALA B 1 62 ? 15.555 -14.415 18.084 1.00 21.08 53 ALA B O 1
ATOM 2189 N N . LEU B 1 63 ? 13.712 -13.289 17.414 1.00 18.98 54 LEU B N 1
ATOM 2190 C CA . LEU B 1 63 ? 13.041 -14.468 16.903 1.00 18.68 54 LEU B CA 1
ATOM 2191 C C . LEU B 1 63 ? 13.839 -14.993 15.733 1.00 24.00 54 LEU B C 1
ATOM 2192 O O . LEU B 1 63 ? 13.963 -16.213 15.577 1.00 24.82 54 LEU B O 1
ATOM 2197 N N . SER B 1 64 ? 14.407 -14.071 14.960 1.00 20.84 55 SER B N 1
ATOM 2198 C CA . SER B 1 64 ? 15.207 -14.422 13.797 1.00 20.45 55 SER B CA 1
ATOM 2199 C C . SER B 1 64 ? 16.412 -15.217 14.228 1.00 23.38 55 SER B C 1
ATOM 2200 O O . SER B 1 64 ? 16.684 -16.260 13.639 1.00 24.01 55 SER B O 1
ATOM 2203 N N . LEU B 1 65 ? 17.100 -14.726 15.255 1.00 22.14 56 LEU B N 1
ATOM 2204 C CA . LEU B 1 65 ? 18.257 -15.410 15.811 1.00 18.85 56 LEU B CA 1
ATOM 2205 C C . LEU B 1 65 ? 17.894 -16.795 16.300 1.00 18.28 56 LEU B C 1
ATOM 2206 O O . LEU B 1 65 ? 18.602 -17.758 16.036 1.00 22.33 56 LEU B O 1
ATOM 2211 N N . ALA B 1 66 ? 16.806 -16.894 17.049 1.00 18.92 57 ALA B N 1
ATOM 2212 C CA . ALA B 1 66 ? 16.397 -18.178 17.605 1.00 24.99 57 ALA B CA 1
ATOM 2213 C C . ALA B 1 66 ? 16.111 -19.123 16.438 1.00 19.42 57 ALA B C 1
ATOM 2214 O O . ALA B 1 66 ? 16.508 -20.284 16.456 1.00 23.93 57 ALA B O 1
ATOM 2216 N N . ALA B 1 67 ? 15.465 -18.610 15.397 1.00 17.81 58 ALA B N 1
ATOM 2217 C CA . ALA B 1 67 ? 15.201 -19.421 14.208 1.00 21.92 58 ALA B CA 1
ATOM 2218 C C . ALA B 1 67 ? 16.500 -19.914 13.585 1.00 23.10 58 ALA B C 1
ATOM 2219 O O . ALA B 1 67 ? 16.593 -21.061 13.178 1.00 22.45 58 ALA B O 1
ATOM 2221 N N . SER B 1 68 ? 17.518 -19.067 13.529 1.00 25.02 59 SER B N 1
ATOM 2222 C CA . SER B 1 68 ? 18.752 -19.468 12.878 1.00 27.20 59 SER B CA 1
ATOM 2223 C C . SER B 1 68 ? 19.300 -20.718 13.545 1.00 24.07 59 SER B C 1
ATOM 2224 O O . SER B 1 68 ? 20.105 -21.434 12.952 1.00 26.81 59 SER B O 1
ATOM 2227 N N . ARG B 1 69 ? 18.832 -20.998 14.759 1.00 41.38 60 ARG B N 1
ATOM 2228 C CA A ARG B 1 69 ? 19.374 -22.105 15.546 0.50 37.27 60 ARG B CA 1
ATOM 2229 C CA B ARG B 1 69 ? 19.372 -22.062 15.601 0.50 38.01 60 ARG B CA 1
ATOM 2230 C C . ARG B 1 69 ? 18.344 -23.122 16.018 1.00 23.48 60 ARG B C 1
ATOM 2231 O O . ARG B 1 69 ? 18.571 -23.859 16.978 1.00 30.83 60 ARG B O 1
ATOM 2246 N N . ALA B 1 70 ? 17.220 -23.206 15.315 1.00 26.84 61 ALA B N 1
ATOM 2247 C CA . ALA B 1 70 ? 16.200 -24.175 15.683 1.00 31.46 61 ALA B CA 1
ATOM 2248 C C . ALA B 1 70 ? 16.757 -25.581 15.452 1.00 29.35 61 ALA B C 1
ATOM 2249 O O . ALA B 1 70 ? 17.380 -25.831 14.428 1.00 25.78 61 ALA B O 1
ATOM 2251 N N . PRO B 1 71 ? 16.595 -26.482 16.435 1.00 28.23 62 PRO B N 1
ATOM 2252 C CA . PRO B 1 71 ? 17.086 -27.848 16.317 1.00 32.03 62 PRO B CA 1
ATOM 2253 C C . PRO B 1 71 ? 16.257 -28.742 15.398 1.00 32.77 62 PRO B C 1
ATOM 2254 O O . PRO B 1 71 ? 16.555 -29.927 15.270 1.00 28.66 62 PRO B O 1
ATOM 2258 N N . SER B 1 72 ? 15.212 -28.193 14.791 1.00 27.94 63 SER B N 1
ATOM 2259 C CA . SER B 1 72 ? 14.396 -28.956 13.852 1.00 26.71 63 SER B CA 1
ATOM 2260 C C . SER B 1 72 ? 13.750 -28.012 12.851 1.00 25.80 63 SER B C 1
ATOM 2261 O O . SER B 1 72 ? 13.492 -26.849 13.156 1.00 25.58 63 SER B O 1
ATOM 2264 N N . VAL B 1 73 ? 13.451 -28.541 11.673 1.00 22.15 64 VAL B N 1
ATOM 2265 C CA . VAL B 1 73 ? 12.817 -27.759 10.624 1.00 25.23 64 VAL B CA 1
ATOM 2266 C C . VAL B 1 73 ? 11.538 -27.129 11.149 1.00 30.57 64 VAL B C 1
ATOM 2267 O O . VAL B 1 73 ? 11.280 -25.942 10.958 1.00 32.50 64 VAL B O 1
ATOM 2271 N N . ASP B 1 74 ? 10.741 -27.944 11.822 1.00 30.33 65 ASP B N 1
ATOM 2272 C CA . ASP B 1 74 ? 9.467 -27.504 12.367 1.00 32.81 65 ASP B CA 1
ATOM 2273 C C . ASP B 1 74 ? 9.627 -26.365 13.371 1.00 29.58 65 ASP B C 1
ATOM 2274 O O . ASP B 1 74 ? 8.901 -25.379 13.340 1.00 29.18 65 ASP B O 1
ATOM 2279 N N . LEU B 1 75 ? 10.550 -26.524 14.307 1.00 26.65 66 LEU B N 1
ATOM 2280 C CA . LEU B 1 75 ? 10.847 -25.450 15.244 1.00 34.39 66 LEU B CA 1
ATOM 2281 C C . LEU B 1 75 ? 11.302 -24.184 14.505 1.00 31.14 66 LEU B C 1
ATOM 2282 O O . LEU B 1 75 ? 10.843 -23.086 14.824 1.00 28.30 66 LEU B O 1
ATOM 2287 N N . MET B 1 76 ? 12.154 -24.321 13.492 1.00 29.04 67 MET B N 1
ATOM 2288 C CA . MET B 1 76 ? 12.571 -23.151 12.734 1.00 31.79 67 MET B CA 1
ATOM 2289 C C . MET B 1 76 ? 11.354 -22.476 12.119 1.00 30.71 67 MET B C 1
ATOM 2290 O O . MET B 1 76 ? 11.269 -21.257 12.114 1.00 29.85 67 MET B O 1
ATOM 2295 N N . LYS B 1 77 ? 10.390 -23.251 11.631 1.00 24.03 68 LYS B N 1
ATOM 2296 C CA . LYS B 1 77 ? 9.191 -22.649 11.039 1.00 27.42 68 LYS B CA 1
ATOM 2297 C C . LYS B 1 77 ? 8.395 -21.833 12.047 1.00 21.75 68 LYS B C 1
ATOM 2298 O O . LYS B 1 77 ? 7.932 -20.737 11.735 1.00 24.99 68 LYS B O 1
ATOM 2304 N N . THR B 1 78 ? 8.222 -22.391 13.244 1.00 24.05 69 THR B N 1
ATOM 2305 C CA . THR B 1 78 ? 7.476 -21.734 14.307 1.00 26.16 69 THR B CA 1
ATOM 2306 C C . THR B 1 78 ? 8.047 -20.364 14.643 1.00 18.68 69 THR B C 1
ATOM 2307 O O . THR B 1 78 ? 7.301 -19.392 14.725 1.00 28.19 69 THR B O 1
ATOM 2311 N N . ALA B 1 79 ? 9.359 -20.312 14.864 1.00 9.54 70 ALA B N 1
ATOM 2312 C CA . ALA B 1 79 ? 10.051 -19.066 15.185 1.00 30.47 70 ALA B CA 1
ATOM 2313 C C . ALA B 1 79 ? 9.862 -18.076 14.044 1.00 29.39 70 ALA B C 1
ATOM 2314 O O . ALA B 1 79 ? 9.562 -16.900 14.245 1.00 25.14 70 ALA B O 1
ATOM 2316 N N . LEU B 1 80 ? 10.049 -18.580 12.832 1.00 32.14 71 LEU B N 1
ATOM 2317 C CA . LEU B 1 80 ? 9.865 -17.776 11.639 1.00 15.81 71 LEU B CA 1
ATOM 2318 C C . LEU B 1 80 ? 8.441 -17.259 11.553 1.00 27.20 71 LEU B C 1
ATOM 2319 O O . LEU B 1 80 ? 8.233 -16.077 11.267 1.00 28.69 71 LEU B O 1
ATOM 2324 N N . GLU B 1 81 ? 7.460 -18.103 11.851 1.00 28.19 72 GLU B N 1
ATOM 2325 C CA . GLU B 1 81 ? 6.085 -17.609 11.800 1.00 35.94 72 GLU B CA 1
ATOM 2326 C C . GLU B 1 81 ? 5.831 -16.568 12.886 1.00 22.26 72 GLU B C 1
ATOM 2327 O O . GLU B 1 81 ? 5.068 -15.623 12.682 1.00 29.89 72 GLU B O 1
ATOM 2333 N N . LEU B 1 82 ? 6.475 -16.730 14.037 1.00 22.97 73 LEU B N 1
ATOM 2334 C CA . LEU B 1 82 ? 6.335 -15.770 15.134 1.00 30.43 73 LEU B CA 1
ATOM 2335 C C . LEU B 1 82 ? 6.946 -14.423 14.727 1.00 13.89 73 LEU B C 1
ATOM 2336 O O . LEU B 1 82 ? 6.364 -13.358 14.889 1.00 25.47 73 LEU B O 1
ATOM 2341 N N . ALA B 1 83 ? 8.137 -14.487 14.153 1.00 21.19 74 ALA B N 1
ATOM 2342 C CA . ALA B 1 83 ? 8.825 -13.285 13.762 1.00 21.82 74 ALA B CA 1
ATOM 2343 C C . ALA B 1 83 ? 7.962 -12.568 12.733 1.00 18.00 74 ALA B C 1
ATOM 2344 O O . ALA B 1 83 ? 7.564 -11.422 12.948 1.00 31.94 74 ALA B O 1
ATOM 2346 N N . TYR B 1 84 ? 7.650 -13.253 11.634 1.00 36.17 75 TYR B N 1
ATOM 2347 C CA . TYR B 1 84 ? 6.919 -12.618 10.544 1.00 32.02 75 TYR B CA 1
ATOM 2348 C C . TYR B 1 84 ? 5.520 -12.189 10.972 1.00 19.67 75 TYR B C 1
ATOM 2349 O O . TYR B 1 84 ? 5.074 -11.116 10.579 1.00 28.16 75 TYR B O 1
ATOM 2358 N N . GLY B 1 85 ? 4.839 -13.014 11.764 1.00 22.41 76 GLY B N 1
ATOM 2359 C CA . GLY B 1 85 ? 3.522 -12.660 12.280 1.00 30.39 76 GLY B CA 1
ATOM 2360 C C . GLY B 1 85 ? 3.606 -11.438 13.178 1.00 39.20 76 GLY B C 1
ATOM 2361 O O . GLY B 1 85 ? 2.612 -10.744 13.401 1.00 27.17 76 GLY B O 1
ATOM 2362 N N . THR B 1 86 ? 4.795 -11.189 13.721 1.00 22.79 77 THR B N 1
ATOM 2363 C CA . THR B 1 86 ? 5.036 -10.012 14.544 1.00 42.13 77 THR B CA 1
ATOM 2364 C C . THR B 1 86 ? 5.123 -8.793 13.622 1.00 43.61 77 THR B C 1
ATOM 2365 O O . THR B 1 86 ? 4.593 -7.730 13.936 1.00 38.58 77 THR B O 1
ATOM 2369 N N . VAL B 1 87 ? 5.752 -8.948 12.462 1.00 32.07 78 VAL B N 1
ATOM 2370 C CA . VAL B 1 87 ? 5.758 -7.882 11.469 1.00 28.49 78 VAL B CA 1
ATOM 2371 C C . VAL B 1 87 ? 4.353 -7.555 10.959 1.00 22.84 78 VAL B C 1
ATOM 2372 O O . VAL B 1 87 ? 3.861 -6.441 11.135 1.00 25.25 78 VAL B O 1
ATOM 2376 N N . THR B 1 88 ? 3.715 -8.546 10.343 1.00 24.61 79 THR B N 1
ATOM 2377 C CA . THR B 1 88 ? 2.409 -8.394 9.707 1.00 34.92 79 THR B CA 1
ATOM 2378 C C . THR B 1 88 ? 1.237 -8.272 10.680 1.00 26.90 79 THR B C 1
ATOM 2379 O O . THR B 1 88 ? 0.174 -7.787 10.307 1.00 25.57 79 THR B O 1
ATOM 2383 N N . GLY B 1 89 ? 1.405 -8.713 11.919 1.00 29.99 80 GLY B N 1
ATOM 2384 C CA . GLY B 1 89 ? 0.331 -8.584 12.904 1.00 24.05 80 GLY B CA 1
ATOM 2385 C C . GLY B 1 89 ? 0.531 -7.333 13.734 1.00 23.37 80 GLY B C 1
ATOM 2386 O O . GLY B 1 89 ? 0.119 -6.238 13.359 1.00 43.69 80 GLY B O 1
ATOM 2387 N N . GLU B 1 90 ? 1.221 -7.498 14.852 1.00 38.54 81 GLU B N 1
ATOM 2388 C CA . GLU B 1 90 ? 1.441 -6.418 15.802 1.00 19.16 81 GLU B CA 1
ATOM 2389 C C . GLU B 1 90 ? 2.144 -5.199 15.217 1.00 20.17 81 GLU B C 1
ATOM 2390 O O . GLU B 1 90 ? 1.707 -4.070 15.417 1.00 35.13 81 GLU B O 1
ATOM 2396 N N . MET B 1 91 ? 3.228 -5.384 14.479 1.00 23.86 82 MET B N 1
ATOM 2397 C CA . MET B 1 91 ? 3.912 -4.204 13.974 1.00 25.78 82 MET B CA 1
ATOM 2398 C C . MET B 1 91 ? 3.109 -3.375 12.982 1.00 20.05 82 MET B C 1
ATOM 2399 O O . MET B 1 91 ? 3.220 -2.145 12.979 1.00 34.81 82 MET B O 1
ATOM 2404 N N . ALA B 1 92 ? 2.331 -4.042 12.133 1.00 17.18 83 ALA B N 1
ATOM 2405 C CA . ALA B 1 92 ? 1.508 -3.335 11.161 1.00 31.46 83 ALA B CA 1
ATOM 2406 C C . ALA B 1 92 ? 0.509 -2.460 11.918 1.00 27.25 83 ALA B C 1
ATOM 2407 O O . ALA B 1 92 ? 0.291 -1.309 11.554 1.00 28.95 83 ALA B O 1
ATOM 2409 N N . ASN B 1 93 ? -0.055 -2.995 12.997 1.00 20.07 84 ASN B N 1
ATOM 2410 C CA . ASN B 1 93 ? -1.017 -2.272 13.832 1.00 25.55 84 ASN B CA 1
ATOM 2411 C C . ASN B 1 93 ? -0.362 -1.027 14.440 1.00 27.42 84 ASN B C 1
ATOM 2412 O O . ASN B 1 93 ? -0.901 0.088 14.365 1.00 30.98 84 ASN B O 1
ATOM 2417 N N . TYR B 1 94 ? 0.818 -1.216 15.023 1.00 24.64 85 TYR B N 1
ATOM 2418 C CA . TYR B 1 94 ? 1.551 -0.118 15.651 1.00 27.64 85 TYR B CA 1
ATOM 2419 C C . TYR B 1 94 ? 1.874 0.958 14.633 1.00 23.41 85 TYR B C 1
ATOM 2420 O O . TYR B 1 94 ? 1.894 2.145 14.966 1.00 29.57 85 TYR B O 1
ATOM 2429 N N . GLU B 1 95 ? 2.140 0.537 13.401 1.00 26.35 86 GLU B N 1
ATOM 2430 C CA . GLU B 1 95 ? 2.388 1.493 12.324 1.00 30.25 86 GLU B CA 1
ATOM 2431 C C . GLU B 1 95 ? 1.117 2.303 12.059 1.00 27.74 86 GLU B C 1
ATOM 2432 O O . GLU B 1 95 ? 1.175 3.524 11.908 1.00 24.66 86 GLU B O 1
ATOM 2438 N N . ALA B 1 96 ? -0.032 1.633 12.053 1.00 30.74 87 ALA B N 1
ATOM 2439 C CA . ALA B 1 96 ? -1.311 2.311 11.859 1.00 22.06 87 ALA B CA 1
ATOM 2440 C C . ALA B 1 96 ? -1.609 3.227 13.039 1.00 20.26 87 ALA B C 1
ATOM 2441 O O . ALA B 1 96 ? -2.046 4.360 12.849 1.00 35.31 87 ALA B O 1
ATOM 2443 N N . LEU B 1 97 ? -1.376 2.729 14.249 1.00 33.54 88 LEU B N 1
ATOM 2444 C CA . LEU B 1 97 ? -1.549 3.522 15.466 1.00 36.98 88 LEU B CA 1
ATOM 2445 C C . LEU B 1 97 ? -0.647 4.759 15.512 1.00 23.16 88 LEU B C 1
ATOM 2446 O O . LEU B 1 97 ? -1.086 5.863 15.845 1.00 33.76 88 LEU B O 1
ATOM 2451 N N . LEU B 1 98 ? 0.635 4.586 15.230 1.00 29.01 89 LEU B N 1
ATOM 2452 C CA . LEU B 1 98 ? 1.540 5.730 15.195 1.00 31.78 89 LEU B CA 1
ATOM 2453 C C . LEU B 1 98 ? 1.067 6.810 14.215 1.00 26.07 89 LEU B C 1
ATOM 2454 O O . LEU B 1 98 ? 1.030 8.003 14.533 1.00 24.09 89 LEU B O 1
ATOM 2459 N N . LYS B 1 99 ? 0.727 6.380 13.007 1.00 43.34 90 LYS B N 1
ATOM 2460 C CA . LYS B 1 99 ? 0.222 7.283 11.985 1.00 44.88 90 LYS B CA 1
ATOM 2461 C C . LYS B 1 99 ? -1.044 8.006 12.433 1.00 47.35 90 LYS B C 1
ATOM 2462 O O . LYS B 1 99 ? -1.173 9.212 12.234 1.00 45.05 90 LYS B O 1
ATOM 2468 N N . GLU B 1 100 ? -1.973 7.271 13.038 1.00 45.92 91 GLU B N 1
ATOM 2469 C CA . GLU B 1 100 ? -3.232 7.859 13.473 1.00 45.92 91 GLU B CA 1
ATOM 2470 C C . GLU B 1 100 ? -2.992 8.881 14.578 1.00 45.98 91 GLU B C 1
ATOM 2471 O O . GLU B 1 100 ? -3.729 9.861 14.696 1.00 47.50 91 GLU B O 1
ATOM 2477 N N . VAL B 1 101 ? -1.934 8.679 15.353 1.00 43.44 92 VAL B N 1
ATOM 2478 C CA . VAL B 1 101 ? -1.625 9.558 16.472 1.00 43.17 92 VAL B CA 1
ATOM 2479 C C . VAL B 1 101 ? -0.652 10.670 16.089 1.00 42.85 92 VAL B C 1
ATOM 2480 O O . VAL B 1 101 ? -0.221 11.472 16.918 1.00 42.46 92 VAL B O 1
ATOM 2484 N N . GLY B 1 102 ? -0.307 10.722 14.810 1.00 41.33 93 GLY B N 1
ATOM 2485 C CA . GLY B 1 102 ? 0.500 11.816 14.300 1.00 43.04 93 GLY B CA 1
ATOM 2486 C C . GLY B 1 102 ? 1.988 11.634 14.479 1.00 47.07 93 GLY B C 1
ATOM 2487 O O . GLY B 1 102 ? 2.729 12.612 14.498 1.00 44.43 93 GLY B O 1
ATOM 2488 N N . LEU B 1 103 ? 2.417 10.382 14.614 1.00 48.40 94 LEU B N 1
ATOM 2489 C CA . LEU B 1 103 ? 3.832 10.052 14.746 1.00 45.69 94 LEU B CA 1
ATOM 2490 C C . LEU B 1 103 ? 4.269 9.291 13.505 1.00 41.92 94 LEU B C 1
ATOM 2491 O O . LEU B 1 103 ? 3.556 8.416 13.025 1.00 38.82 94 LEU B O 1
ATOM 2496 N N . SER B 1 104 ? 5.433 9.644 12.972 1.00 42.01 95 SER B N 1
ATOM 2497 C CA . SER B 1 104 ? 5.959 8.982 11.784 1.00 45.38 95 SER B CA 1
ATOM 2498 C C . SER B 1 104 ? 6.907 7.852 12.152 1.00 47.43 95 SER B C 1
ATOM 2499 O O . SER B 1 104 ? 7.353 7.756 13.294 1.00 42.43 95 SER B O 1
ATOM 2502 N N . LEU B 1 105 ? 7.209 7.007 11.171 1.00 45.47 96 LEU B N 1
ATOM 2503 C CA . LEU B 1 105 ? 8.214 5.962 11.336 1.00 48.44 96 LEU B CA 1
ATOM 2504 C C . LEU B 1 105 ? 9.557 6.611 11.628 1.00 46.89 96 LEU B C 1
ATOM 2505 O O . LEU B 1 105 ? 10.372 6.067 12.361 1.00 43.72 96 LEU B O 1
ATOM 2510 N N . ARG B 1 106 ? 9.779 7.790 11.062 1.00 49.97 97 ARG B N 1
ATOM 2511 C CA . ARG B 1 106 ? 10.994 8.536 11.344 1.00 50.64 97 ARG B CA 1
ATOM 2512 C C . ARG B 1 106 ? 11.029 8.915 12.822 1.00 48.93 97 ARG B C 1
ATOM 2513 O O . ARG B 1 106 ? 12.057 8.758 13.475 1.00 47.66 97 ARG B O 1
ATOM 2521 N N . ASP B 1 107 ? 9.908 9.398 13.353 1.00 44.20 98 ASP B N 1
ATOM 2522 C CA . ASP B 1 107 ? 9.824 9.724 14.775 1.00 48.70 98 ASP B CA 1
ATOM 2523 C C . ASP B 1 107 ? 10.161 8.494 15.609 1.00 45.76 98 ASP B C 1
ATOM 2524 O O . ASP B 1 107 ? 10.808 8.589 16.648 1.00 41.23 98 ASP B O 1
ATOM 2529 N N . ALA B 1 108 ? 9.708 7.339 15.138 1.00 43.44 99 ALA B N 1
ATOM 2530 C CA . ALA B 1 108 ? 9.986 6.062 15.776 1.00 43.87 99 ALA B CA 1
ATOM 2531 C C . ALA B 1 108 ? 11.481 5.753 15.779 1.00 39.85 99 ALA B C 1
ATOM 2532 O O . ALA B 1 108 ? 12.046 5.467 16.826 1.00 42.62 99 ALA B O 1
ATOM 2534 N N . ALA B 1 109 ? 12.127 5.845 14.624 1.00 40.14 100 ALA B N 1
ATOM 2535 C CA . ALA B 1 109 ? 13.571 5.616 14.544 1.00 44.95 100 ALA B CA 1
ATOM 2536 C C . ALA B 1 109 ? 14.367 6.613 15.390 1.00 42.64 100 ALA B C 1
ATOM 2537 O O . ALA B 1 109 ? 15.483 6.319 15.804 1.00 42.50 100 ALA B O 1
ATOM 2539 N N . GLU B 1 110 ? 13.808 7.789 15.653 1.00 42.42 101 GLU B N 1
ATOM 2540 C CA . GLU B 1 110 ? 14.543 8.814 16.387 1.00 46.39 101 GLU B CA 1
ATOM 2541 C C . GLU B 1 110 ? 14.285 8.731 17.887 1.00 44.25 101 GLU B C 1
ATOM 2542 O O . GLU B 1 110 ? 15.051 9.284 18.675 1.00 39.95 101 GLU B O 1
ATOM 2548 N N . ALA B 1 111 ? 13.199 8.070 18.273 1.00 42.71 102 ALA B N 1
ATOM 2549 C CA . ALA B 1 111 ? 12.869 7.900 19.680 1.00 39.33 102 ALA B CA 1
ATOM 2550 C C . ALA B 1 111 ? 13.992 7.147 20.387 1.00 37.77 102 ALA B C 1
ATOM 2551 O O . ALA B 1 111 ? 14.385 6.061 19.975 1.00 35.94 102 ALA B O 1
ATOM 2553 N N . GLU B 1 112 ? 14.539 7.746 21.436 1.00 37.93 103 GLU B N 1
ATOM 2554 C CA . GLU B 1 112 ? 15.570 7.092 22.232 1.00 39.51 103 GLU B CA 1
ATOM 2555 C C . GLU B 1 112 ? 14.945 6.056 23.169 1.00 38.64 103 GLU B C 1
ATOM 2556 O O . GLU B 1 112 ? 14.027 6.340 23.941 1.00 33.76 103 GLU B O 1
ATOM 2562 N N . PRO B 1 113 ? 15.452 4.823 23.114 1.00 31.13 104 PRO B N 1
ATOM 2563 C CA . PRO B 1 113 ? 14.878 3.807 23.980 1.00 32.03 104 PRO B CA 1
ATOM 2564 C C . PRO B 1 113 ? 15.230 4.114 25.435 1.00 31.86 104 PRO B C 1
ATOM 2565 O O . PRO B 1 113 ? 16.352 4.541 25.722 1.00 29.39 104 PRO B O 1
ATOM 2569 N N . ASN B 1 114 ? 14.294 3.911 26.357 1.00 27.38 105 ASN B N 1
ATOM 2570 C CA . ASN B 1 114 ? 14.618 4.144 27.755 1.00 21.48 105 ASN B CA 1
ATOM 2571 C C . ASN B 1 114 ? 15.467 2.972 28.241 1.00 22.31 105 ASN B C 1
ATOM 2572 O O . ASN B 1 114 ? 15.713 2.005 27.510 1.00 23.85 105 ASN B O 1
ATOM 2577 N N . ARG B 1 115 ? 15.946 3.072 29.470 1.00 20.21 106 ARG B N 1
ATOM 2578 C CA . ARG B 1 115 ? 16.889 2.102 30.010 1.00 19.60 106 ARG B CA 1
ATOM 2579 C C . ARG B 1 115 ? 16.358 0.668 30.088 1.00 19.67 106 ARG B C 1
ATOM 2580 O O . ARG B 1 115 ? 17.077 -0.304 29.833 1.00 22.42 106 ARG B O 1
ATOM 2588 N N . VAL B 1 116 ? 15.091 0.529 30.453 1.00 15.93 107 VAL B N 1
ATOM 2589 C CA . VAL B 1 116 ? 14.472 -0.786 30.539 1.00 15.63 107 VAL B CA 1
ATOM 2590 C C . VAL B 1 116 ? 14.347 -1.371 29.146 1.00 18.39 107 VAL B C 1
ATOM 2591 O O . VAL B 1 116 ? 14.596 -2.554 28.928 1.00 21.97 107 VAL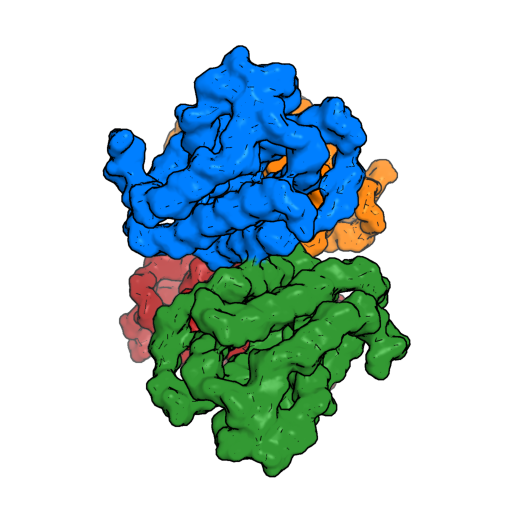 B O 1
ATOM 2595 N N . ASN B 1 117 ? 13.965 -0.538 28.189 1.00 16.79 108 ASN B N 1
ATOM 2596 C CA . ASN B 1 117 ? 13.839 -0.978 26.814 1.00 17.39 108 ASN B CA 1
ATOM 2597 C C . ASN B 1 117 ? 15.210 -1.443 26.314 1.00 22.11 108 ASN B C 1
ATOM 2598 O O . ASN B 1 117 ? 15.338 -2.509 25.707 1.00 23.86 108 ASN B O 1
ATOM 2603 N N . VAL B 1 118 ? 16.265 -0.682 26.592 1.00 18.98 109 VAL B N 1
ATOM 2604 C CA . VAL B 1 118 ? 17.585 -1.096 26.102 1.00 13.16 109 VAL B CA 1
ATOM 2605 C C . VAL B 1 118 ? 17.926 -2.437 26.717 1.00 14.44 109 VAL B C 1
ATOM 2606 O O . VAL B 1 118 ? 18.429 -3.354 26.052 1.00 25.96 109 VAL B O 1
ATOM 2610 N N . SER B 1 119 ? 17.686 -2.543 28.016 1.00 21.26 110 SER B N 1
ATOM 2611 C CA . SER B 1 119 ? 18.071 -3.743 28.751 1.00 16.52 110 SER B CA 1
ATOM 2612 C C . SER B 1 119 ? 17.256 -4.943 28.288 1.00 17.68 110 SER B C 1
ATOM 2613 O O . SER B 1 119 ? 17.801 -6.017 28.045 1.00 18.52 110 SER B O 1
ATOM 2616 N N . TYR B 1 120 ? 15.950 -4.746 28.125 1.00 15.75 111 TYR B N 1
ATOM 2617 C CA . TYR B 1 120 ? 15.076 -5.837 27.721 1.00 16.63 111 TYR B CA 1
ATOM 2618 C C . TYR B 1 120 ? 15.406 -6.272 26.296 1.00 17.22 111 TYR B C 1
ATOM 2619 O O . TYR B 1 120 ? 15.596 -7.458 26.038 1.00 18.61 111 TYR B O 1
ATOM 2628 N N . MET B 1 121 ? 15.517 -5.332 25.365 1.00 17.85 112 MET B N 1
ATOM 2629 C CA . MET B 1 121 ? 15.913 -5.696 24.003 1.00 20.34 112 MET B CA 1
ATOM 2630 C C . MET B 1 121 ? 17.248 -6.439 24.012 1.00 22.77 112 MET B C 1
ATOM 2631 O O . MET B 1 121 ? 17.406 -7.456 23.341 1.00 33.34 112 MET B O 1
ATOM 2636 N N . ALA B 1 122 ? 18.192 -5.958 24.816 1.00 17.32 113 ALA B N 1
ATOM 2637 C CA . ALA B 1 122 ? 19.494 -6.599 24.921 1.00 13.28 113 ALA B CA 1
ATOM 2638 C C . ALA B 1 122 ? 19.349 -8.020 25.460 1.00 20.90 113 ALA B C 1
ATOM 2639 O O . ALA B 1 122 ? 19.992 -8.961 24.962 1.00 17.54 113 ALA B O 1
ATOM 2641 N N . TYR B 1 123 ? 18.505 -8.177 26.472 1.00 15.87 114 TYR B N 1
ATOM 2642 C CA . TYR B 1 123 ? 18.361 -9.485 27.084 1.00 17.50 114 TYR B CA 1
ATOM 2643 C C . TYR B 1 123 ? 17.881 -10.495 26.060 1.00 16.18 114 TYR B C 1
ATOM 2644 O O . TYR B 1 123 ? 18.427 -11.591 25.967 1.00 18.07 114 TYR B O 1
ATOM 2653 N N . LEU B 1 124 ? 16.853 -10.126 25.309 1.00 17.13 115 LEU B N 1
ATOM 2654 C CA . LEU B 1 124 ? 16.238 -11.037 24.360 1.00 15.99 115 LEU B CA 1
ATOM 2655 C C . LEU B 1 124 ? 17.216 -11.356 23.238 1.00 14.65 115 LEU B C 1
ATOM 2656 O O . LEU B 1 124 ? 17.378 -12.516 22.863 1.00 20.20 115 LEU B O 1
ATOM 2661 N N . LYS B 1 125 ? 17.880 -10.341 22.701 1.00 17.84 116 LYS B N 1
ATOM 2662 C CA . LYS B 1 125 ? 18.814 -10.581 21.601 1.00 19.90 116 LYS B CA 1
ATOM 2663 C C . LYS B 1 125 ? 20.042 -11.357 22.062 1.00 14.72 116 LYS B C 1
ATOM 2664 O O . LYS B 1 125 ? 20.508 -12.265 21.376 1.00 24.06 116 LYS B O 1
ATOM 2670 N N . SER B 1 126 ? 20.521 -11.050 23.261 1.00 20.82 117 SER B N 1
ATOM 2671 C CA . SER B 1 126 ? 21.635 -11.782 23.851 1.00 18.52 117 SER B CA 1
ATOM 2672 C C . SER B 1 126 ? 21.271 -13.262 23.978 1.00 17.62 117 SER B C 1
ATOM 2673 O O . SER B 1 126 ? 21.992 -14.155 23.540 1.00 18.50 117 SER B O 1
ATOM 2676 N N . THR B 1 127 ? 20.126 -13.515 24.590 1.00 16.58 118 THR B N 1
ATOM 2677 C CA . THR B 1 127 ? 19.673 -14.869 24.823 1.00 16.94 118 THR B CA 1
ATOM 2678 C C . THR B 1 127 ? 19.485 -15.591 23.497 1.00 14.84 118 THR B C 1
ATOM 2679 O O . THR B 1 127 ? 20.030 -16.668 23.243 1.00 21.41 118 THR B O 1
ATOM 2683 N N . CYS B 1 128 ? 18.714 -14.982 22.616 1.00 14.27 119 CYS B N 1
ATOM 2684 C CA . CYS B 1 128 ? 18.425 -15.633 21.352 1.00 18.42 119 CYS B CA 1
ATOM 2685 C C . CYS B 1 128 ? 19.654 -15.837 20.478 1.00 21.37 119 CYS B C 1
ATOM 2686 O O . CYS B 1 128 ? 19.619 -16.696 19.610 1.00 20.19 119 CYS B O 1
ATOM 2689 N N . ALA B 1 129 ? 20.733 -15.093 20.702 1.00 17.70 120 ALA B N 1
ATOM 2690 C CA . ALA B 1 129 ? 21.934 -15.311 19.908 1.00 19.75 120 ALA B CA 1
ATOM 2691 C C . ALA B 1 129 ? 22.850 -16.347 20.531 1.00 22.27 120 ALA B C 1
ATOM 2692 O O . ALA B 1 129 ? 23.695 -16.904 19.826 1.00 20.92 120 ALA B O 1
ATOM 2694 N N . LEU B 1 130 ? 22.695 -16.629 21.826 1.00 26.07 121 LEU B N 1
ATOM 2695 C CA . LEU B 1 130 ? 23.664 -17.493 22.516 1.00 18.28 121 LEU B CA 1
ATOM 2696 C C . LEU B 1 130 ? 23.127 -18.712 23.243 1.00 21.39 121 LEU B C 1
ATOM 2697 O O . LEU B 1 130 ? 23.853 -19.681 23.381 1.00 27.90 121 LEU B O 1
ATOM 2702 N N . GLU B 1 131 ? 21.874 -18.696 23.687 1.00 25.90 122 GLU B N 1
ATOM 2703 C CA . GLU B 1 131 ? 21.358 -19.810 24.472 1.00 19.45 122 GLU B CA 1
ATOM 2704 C C . GLU B 1 131 ? 20.650 -20.861 23.625 1.00 25.91 122 GLU B C 1
ATOM 2705 O O . GLU B 1 131 ? 20.393 -20.663 22.430 1.00 21.05 122 GLU B O 1
ATOM 2711 N N . GLY B 1 132 ? 20.301 -21.960 24.281 1.00 22.43 123 GLY B N 1
ATOM 2712 C CA . GLY B 1 132 ? 19.612 -23.048 23.613 1.00 22.04 123 GLY B CA 1
ATOM 2713 C C . GLY B 1 132 ? 18.304 -22.524 23.068 1.00 26.82 123 GLY B C 1
ATOM 2714 O O . GLY B 1 132 ? 17.726 -21.579 23.607 1.00 29.22 123 GLY B O 1
ATOM 2715 N N . PHE B 1 133 ? 17.837 -23.149 21.998 1.00 22.31 124 PHE B N 1
ATOM 2716 C CA . PHE B 1 133 ? 16.609 -22.711 21.369 1.00 21.24 124 PHE B CA 1
ATOM 2717 C C . PHE B 1 133 ? 15.436 -22.658 22.354 1.00 17.11 124 PHE B C 1
ATOM 2718 O O . PHE B 1 133 ? 14.686 -21.692 22.377 1.00 25.24 124 PHE B O 1
ATOM 2726 N N . TYR B 1 134 ? 15.260 -23.680 23.181 1.00 20.09 125 TYR B N 1
ATOM 2727 C CA . TYR B 1 134 ? 14.090 -23.705 24.052 1.00 20.09 125 TYR B CA 1
ATOM 2728 C C . TYR B 1 134 ? 14.249 -22.674 25.163 1.00 26.03 125 TYR B C 1
ATOM 2729 O O . TYR B 1 134 ? 13.271 -22.063 25.596 1.00 27.24 125 TYR B O 1
ATOM 2738 N N . GLN B 1 135 ? 15.478 -22.435 25.604 1.00 20.61 126 GLN B N 1
ATOM 2739 C CA . GLN B 1 135 ? 15.714 -21.358 26.566 1.00 21.87 126 GLN B CA 1
ATOM 2740 C C . GLN B 1 135 ? 15.291 -20.019 25.957 1.00 23.21 126 GLN B C 1
ATOM 2741 O O . GLN B 1 135 ? 14.678 -19.169 26.605 1.00 21.29 126 GLN B O 1
ATOM 2747 N N . CYS B 1 136 ? 15.562 -19.849 24.670 1.00 21.24 127 CYS B N 1
ATOM 2748 C CA . CYS B 1 136 ? 15.153 -18.634 23.985 1.00 21.17 127 CYS B CA 1
ATOM 2749 C C . CYS B 1 136 ? 13.655 -18.482 24.016 1.00 21.70 127 CYS B C 1
ATOM 2750 O O . CYS B 1 136 ? 13.137 -17.417 24.318 1.00 24.78 127 CYS B O 1
ATOM 2753 N N . MET B 1 137 ? 12.980 -19.562 23.643 1.00 25.00 128 MET B N 1
ATOM 2754 C CA . MET B 1 137 ? 11.530 -19.565 23.601 1.00 25.12 128 MET B CA 1
ATOM 2755 C C . MET B 1 137 ? 10.972 -19.234 24.987 1.00 20.28 128 MET B C 1
ATOM 2756 O O . MET B 1 137 ? 9.986 -18.515 25.092 1.00 23.42 128 MET B O 1
ATOM 2761 N N . ALA B 1 138 ? 11.622 -19.725 26.039 1.00 19.01 129 ALA B N 1
ATOM 2762 C CA . ALA B 1 138 ? 11.176 -19.461 27.402 1.00 21.49 129 ALA B CA 1
ATOM 2763 C C . ALA B 1 138 ? 11.309 -17.983 27.722 1.00 23.25 129 ALA B C 1
ATOM 2764 O O . ALA B 1 138 ? 10.503 -17.423 28.468 1.00 24.38 129 ALA B O 1
ATOM 2766 N N . ALA B 1 139 ? 12.343 -17.363 27.163 1.00 23.25 130 ALA B N 1
ATOM 2767 C CA . ALA B 1 139 ? 12.564 -15.935 27.342 1.00 20.06 130 ALA B CA 1
ATOM 2768 C C . ALA B 1 139 ? 11.532 -15.155 26.554 1.00 20.55 130 ALA B C 1
ATOM 2769 O O . ALA B 1 139 ? 11.177 -14.048 26.947 1.00 26.04 130 ALA B O 1
ATOM 2771 N N . LEU B 1 140 ? 11.067 -15.708 25.438 1.00 21.21 131 LEU B N 1
ATOM 2772 C CA . LEU B 1 140 ? 10.173 -14.960 24.562 1.00 22.67 131 LEU B CA 1
ATOM 2773 C C . LEU B 1 140 ? 8.716 -15.137 24.954 1.00 22.51 131 LEU B C 1
ATOM 2774 O O . LEU B 1 140 ? 7.866 -14.314 24.619 1.00 26.46 131 LEU B O 1
ATOM 2779 N N . LEU B 1 141 ? 8.427 -16.221 25.656 1.00 23.01 132 LEU B N 1
ATOM 2780 C CA . LEU B 1 141 ? 7.039 -16.561 25.960 1.00 25.11 132 LEU B CA 1
ATOM 2781 C C . LEU B 1 141 ? 6.288 -15.527 26.804 1.00 26.82 132 LEU B C 1
ATOM 2782 O O . LEU B 1 141 ? 5.145 -15.189 26.480 1.00 27.74 132 LEU B O 1
ATOM 2787 N N . PRO B 1 142 ? 6.923 -15.017 27.875 1.00 28.00 133 PRO B N 1
ATOM 2788 C CA . PRO B 1 142 ? 6.231 -14.062 28.739 1.00 22.04 133 PRO B CA 1
ATOM 2789 C C . PRO B 1 142 ? 5.800 -12.820 27.984 1.00 23.76 133 PRO B C 1
ATOM 2790 O O . PRO B 1 142 ? 4.715 -12.278 28.239 1.00 27.09 133 PRO B O 1
ATOM 2794 N N . CYS B 1 143 ? 6.643 -12.393 27.047 1.00 28.45 134 CYS B N 1
ATOM 2795 C CA . CYS B 1 143 ? 6.340 -11.224 26.209 1.00 29.12 134 CYS B CA 1
ATOM 2796 C C . CYS B 1 143 ? 5.021 -11.467 25.500 1.00 30.36 134 CYS B C 1
ATOM 2797 O O . CYS B 1 143 ? 4.111 -10.661 25.587 1.00 31.48 134 CYS B O 1
ATOM 2800 N N . PHE B 1 144 ? 4.914 -12.602 24.822 1.00 25.22 135 PHE B N 1
ATOM 2801 C CA . PHE B 1 144 ? 3.703 -12.929 24.093 1.00 29.75 135 PHE B CA 1
ATOM 2802 C C . PHE B 1 144 ? 2.520 -13.167 25.012 1.00 28.12 135 PHE B C 1
ATOM 2803 O O . PHE B 1 144 ? 1.434 -12.618 24.835 1.00 25.31 135 PHE B O 1
ATOM 2811 N N . TRP B 1 145 ? 2.754 -14.015 26.001 1.00 29.24 136 TRP B N 1
ATOM 2812 C CA . TRP B 1 145 ? 1.681 -14.525 26.840 1.00 21.09 136 TRP B CA 1
ATOM 2813 C C . TRP B 1 145 ? 1.111 -13.484 27.797 1.00 24.17 136 TRP B C 1
ATOM 2814 O O . TRP B 1 145 ? -0.104 -13.363 27.930 1.00 30.25 136 TRP B O 1
ATOM 2825 N N . SER B 1 146 ? 1.969 -12.708 28.448 1.00 22.08 137 SER B N 1
ATOM 2826 C CA . SER B 1 146 ? 1.478 -11.673 29.347 1.00 21.32 137 SER B CA 1
ATOM 2827 C C . SER B 1 146 ? 0.486 -10.742 28.637 1.00 23.23 137 SER B C 1
ATOM 2828 O O . SER B 1 146 ? -0.588 -10.434 29.150 1.00 25.61 137 SER B O 1
ATOM 2831 N N . TYR B 1 147 ? 0.836 -10.298 27.438 1.00 24.03 138 TYR B N 1
ATOM 2832 C CA . TYR B 1 147 ? -0.061 -9.433 26.679 1.00 28.90 138 TYR B CA 1
ATOM 2833 C C . TYR B 1 147 ? -1.398 -10.113 26.414 1.00 26.57 138 TYR B C 1
ATOM 2834 O O . TYR B 1 147 ? -2.435 -9.458 26.472 1.00 28.30 138 TYR B O 1
ATOM 2843 N N . ALA B 1 148 ? -1.408 -11.417 26.156 1.00 22.76 139 ALA B N 1
ATOM 2844 C CA . ALA B 1 148 ? -2.687 -12.096 25.943 1.00 28.27 139 ALA B CA 1
ATOM 2845 C C . ALA B 1 148 ? -3.464 -12.120 27.246 1.00 28.35 139 ALA B C 1
ATOM 2846 O O . ALA B 1 148 ? -4.651 -11.797 27.290 1.00 27.87 139 ALA B O 1
ATOM 2848 N N . GLU B 1 149 ? -2.783 -12.479 28.325 1.00 30.66 140 GLU B N 1
ATOM 2849 C CA . GLU B 1 149 ? -3.472 -12.559 29.602 1.00 28.76 140 GLU B CA 1
ATOM 2850 C C . GLU B 1 149 ? -3.948 -11.193 30.077 1.00 28.78 140 GLU B C 1
ATOM 2851 O O . GLU B 1 149 ? -5.044 -11.071 30.628 1.00 29.11 140 GLU B O 1
ATOM 2857 N N . ILE B 1 150 ? -3.146 -10.161 29.852 1.00 27.91 141 ILE B N 1
ATOM 2858 C CA . ILE B 1 150 ? -3.597 -8.826 30.197 1.00 30.08 141 ILE B CA 1
ATOM 2859 C C . ILE B 1 150 ? -4.937 -8.547 29.507 1.00 32.06 141 ILE B C 1
ATOM 2860 O O . ILE B 1 150 ? -5.876 -8.018 30.112 1.00 29.10 141 ILE B O 1
ATOM 2865 N N . ALA B 1 151 ? -5.005 -8.910 28.229 1.00 30.56 142 ALA B N 1
ATOM 2866 C CA . ALA B 1 151 ? -6.197 -8.696 27.419 1.00 37.83 142 ALA B CA 1
ATOM 2867 C C . ALA B 1 151 ? -7.352 -9.521 27.965 1.00 33.23 142 ALA B C 1
ATOM 2868 O O . ALA B 1 151 ? -8.492 -9.074 28.025 1.00 37.11 142 ALA B O 1
ATOM 2870 N N . GLU B 1 152 ? -7.034 -10.735 28.385 1.00 34.37 143 GLU B N 1
ATOM 2871 C CA . GLU B 1 152 ? -8.018 -11.655 28.931 1.00 37.26 143 GLU B CA 1
ATOM 2872 C C . GLU B 1 152 ? -8.607 -11.113 30.234 1.00 38.33 143 GLU B C 1
ATOM 2873 O O . GLU B 1 152 ? -9.734 -11.432 30.603 1.00 42.91 143 GLU B O 1
ATOM 2879 N N . ARG B 1 153 ? -7.853 -10.259 30.911 1.00 40.77 144 ARG B N 1
ATOM 2880 C CA . ARG B 1 153 ? -8.244 -9.750 32.217 1.00 36.80 144 ARG B CA 1
ATOM 2881 C C . ARG B 1 153 ? -8.950 -8.403 32.150 1.00 37.77 144 ARG B C 1
ATOM 2882 O O . ARG B 1 153 ? -9.869 -8.142 32.923 1.00 39.59 144 ARG B O 1
ATOM 2890 N N . HIS B 1 154 ? -8.493 -7.538 31.251 1.00 36.54 145 HIS B N 1
ATOM 2891 C CA . HIS B 1 154 ? -9.040 -6.189 31.139 1.00 36.23 145 HIS B CA 1
ATOM 2892 C C . HIS B 1 154 ? -9.928 -5.989 29.919 1.00 34.19 145 HIS B C 1
ATOM 2893 O O . HIS B 1 154 ? -10.456 -4.900 29.707 1.00 35.99 145 HIS B O 1
ATOM 2900 N N . GLY B 1 155 ? -10.126 -7.050 29.149 1.00 34.52 146 GLY B N 1
ATOM 2901 C CA . GLY B 1 155 ? -10.957 -6.989 27.955 1.00 42.69 146 GLY B CA 1
ATOM 2902 C C . GLY B 1 155 ? -12.322 -6.355 28.157 1.00 41.42 146 GLY B C 1
ATOM 2903 O O . GLY B 1 155 ? -12.763 -5.568 27.324 1.00 40.78 146 GLY B O 1
ATOM 2904 N N . GLY B 1 156 ? -12.983 -6.685 29.265 1.00 42.24 147 GLY B N 1
ATOM 2905 C CA . GLY B 1 156 ? -14.315 -6.167 29.557 1.00 42.98 147 GLY B CA 1
ATOM 2906 C C . GLY B 1 156 ? -14.440 -4.659 29.584 1.00 43.56 147 GLY B C 1
ATOM 2907 O O . GLY B 1 156 ? -15.485 -4.132 29.217 1.00 48.97 147 GLY B O 1
ATOM 2908 N N . LYS B 1 157 ? -13.394 -3.961 30.016 1.00 43.00 148 LYS B N 1
ATOM 2909 C CA . LYS B 1 157 ? -13.417 -2.501 30.110 1.00 44.82 148 LYS B CA 1
ATOM 2910 C C . LYS B 1 157 ? -13.410 -1.817 28.741 1.00 46.48 148 LYS B C 1
ATOM 2911 O O . LYS B 1 157 ? -13.672 -0.620 28.626 1.00 47.74 148 LYS B O 1
ATOM 2917 N N . LEU B 1 158 ? -13.125 -2.584 27.695 1.00 47.71 149 LEU B N 1
ATOM 2918 C CA . LEU B 1 158 ? -12.995 -2.028 26.352 1.00 49.99 149 LEU B CA 1
ATOM 2919 C C . LEU B 1 158 ? -14.301 -1.530 25.745 1.00 51.50 149 LEU B C 1
ATOM 2920 O O . LEU B 1 158 ? -14.329 -0.526 25.031 1.00 46.60 149 LEU B O 1
ATOM 2925 N N . ARG B 1 159 ? -15.380 -2.258 25.990 1.00 53.96 150 ARG B N 1
ATOM 2926 C CA . ARG B 1 159 ? -16.654 -1.891 25.401 1.00 43.51 150 ARG B CA 1
ATOM 2927 C C . ARG B 1 159 ? -16.933 -0.420 25.684 1.00 42.47 150 ARG B C 1
ATOM 2928 O O . ARG B 1 159 ? -17.404 0.304 24.811 1.00 40.33 150 ARG B O 1
ATOM 2936 N N . GLU B 1 160 ? -16.590 0.026 26.888 1.00 32.91 151 GLU B N 1
ATOM 2937 C CA . GLU B 1 160 ? -16.875 1.392 27.314 1.00 40.64 151 GLU B CA 1
ATOM 2938 C C . GLU B 1 160 ? -15.659 2.314 27.253 1.00 34.15 151 GLU B C 1
ATOM 2939 O O . GLU B 1 160 ? -15.725 3.477 27.640 1.00 41.90 151 GLU B O 1
ATOM 2945 N N . ASN B 1 161 ? -14.541 1.781 26.778 1.00 52.59 152 ASN B N 1
ATOM 2946 C CA . ASN B 1 161 ? -13.321 2.562 26.570 1.00 50.69 152 ASN B CA 1
ATOM 2947 C C . ASN B 1 161 ? -13.608 3.563 25.459 1.00 50.76 152 ASN B C 1
ATOM 2948 O O . ASN B 1 161 ? -13.820 3.175 24.311 1.00 50.75 152 ASN B O 1
ATOM 2953 N N . PRO B 1 162 ? -13.607 4.862 25.787 1.00 50.14 153 PRO B N 1
ATOM 2954 C CA . PRO B 1 162 ? -13.957 5.875 24.794 1.00 48.94 153 PRO B CA 1
ATOM 2955 C C . PRO B 1 162 ? -12.872 6.147 23.764 1.00 48.19 153 PRO B C 1
ATOM 2956 O O . PRO B 1 162 ? -13.122 6.852 22.792 1.00 48.52 153 PRO B O 1
ATOM 2960 N N . VAL B 1 163 ? -11.673 5.613 23.968 1.00 49.82 154 VAL B N 1
ATOM 2961 C CA . VAL B 1 163 ? -10.560 5.941 23.081 1.00 45.37 154 VAL B CA 1
ATOM 2962 C C . VAL B 1 163 ? -10.350 4.878 22.011 1.00 43.64 154 VAL B C 1
ATOM 2963 O O . VAL B 1 163 ? -10.067 3.723 22.309 1.00 46.51 154 VAL B O 1
ATOM 2967 N N . HIS B 1 164 ? -10.480 5.279 20.753 1.00 45.33 155 HIS B N 1
ATOM 2968 C CA . HIS B 1 164 ? -10.422 4.324 19.660 1.00 42.94 155 HIS B CA 1
ATOM 2969 C C . HIS B 1 164 ? -9.068 3.655 19.513 1.00 39.32 155 HIS B C 1
ATOM 2970 O O . HIS B 1 164 ? -8.997 2.448 19.302 1.00 38.05 155 HIS B O 1
ATOM 2977 N N . VAL B 1 165 ? -8.001 4.442 19.583 1.00 32.48 156 VAL B N 1
ATOM 2978 C CA . VAL B 1 165 ? -6.665 3.891 19.398 1.00 36.17 156 VAL B CA 1
ATOM 2979 C C . VAL B 1 165 ? -6.305 2.861 20.468 1.00 36.80 156 VAL B C 1
ATOM 2980 O O . VAL B 1 165 ? -5.658 1.851 20.183 1.00 30.18 156 VAL B O 1
ATOM 2984 N N . TYR B 1 166 ? -6.708 3.119 21.705 1.00 34.69 157 TYR B N 1
ATOM 2985 C CA . TYR B 1 166 ? -6.456 2.140 22.747 1.00 38.31 157 TYR B CA 1
ATOM 2986 C C . TYR B 1 166 ? -7.178 0.848 22.392 1.00 38.03 157 TYR B C 1
ATOM 2987 O O . TYR B 1 166 ? -6.625 -0.237 22.576 1.00 33.53 157 TYR B O 1
ATOM 2996 N N . LYS B 1 167 ? -8.410 0.960 21.903 1.00 37.94 158 LYS B N 1
ATOM 2997 C CA . LYS B 1 167 ? -9.184 -0.239 21.561 1.00 38.21 158 LYS B CA 1
ATOM 2998 C C . LYS B 1 167 ? -8.543 -0.982 20.392 1.00 32.88 158 LYS B C 1
ATOM 2999 O O . LYS B 1 167 ? -8.476 -2.214 20.382 1.00 35.09 158 LYS B O 1
ATOM 3005 N N . LYS B 1 168 ? -8.057 -0.228 19.413 1.00 32.53 159 LYS B N 1
ATOM 3006 C CA . LYS B 1 168 ? -7.444 -0.846 18.245 1.00 36.04 159 LYS B CA 1
ATOM 3007 C C . LYS B 1 168 ? -6.165 -1.553 18.671 1.00 34.42 159 LYS B C 1
ATOM 3008 O O . LYS B 1 168 ? -5.869 -2.649 18.193 1.00 28.15 159 LYS B O 1
ATOM 3014 N N . TRP B 1 169 ? -5.420 -0.920 19.573 1.00 31.17 160 TRP B N 1
ATOM 3015 C CA . TRP B 1 169 ? -4.192 -1.504 20.097 1.00 32.74 160 TRP B CA 1
ATOM 3016 C C . TRP B 1 169 ? -4.481 -2.852 20.770 1.00 33.72 160 TRP B C 1
ATOM 3017 O O . TRP B 1 169 ? -3.776 -3.843 20.559 1.00 29.88 160 TRP B O 1
ATOM 3028 N N . ALA B 1 170 ? -5.540 -2.875 21.570 1.00 28.28 161 ALA B N 1
ATOM 3029 C CA . ALA B 1 170 ? -5.923 -4.044 22.336 1.00 28.93 161 ALA B CA 1
ATOM 3030 C C . ALA B 1 170 ? -6.456 -5.165 21.459 1.00 36.31 161 ALA B C 1
ATOM 3031 O O . ALA B 1 170 ? -6.317 -6.346 21.789 1.00 36.63 161 ALA B O 1
ATOM 3033 N N . SER B 1 171 ? -7.068 -4.801 20.343 1.00 33.76 162 SER B N 1
ATOM 3034 C CA . SER B 1 171 ? -7.698 -5.789 19.475 1.00 33.31 162 SER B CA 1
ATOM 3035 C C . SER B 1 171 ? -6.769 -6.933 19.092 1.00 31.06 162 SER B C 1
ATOM 3036 O O . SER B 1 171 ? -7.200 -8.079 18.988 1.00 31.81 162 SER B O 1
ATOM 3039 N N . VAL B 1 172 ? -5.497 -6.633 18.862 1.00 31.40 163 VAL B N 1
ATOM 3040 C CA . VAL B 1 172 ? -4.557 -7.686 18.466 1.00 38.44 163 VAL B CA 1
ATOM 3041 C C . VAL B 1 172 ? -4.437 -8.774 19.544 1.00 37.58 163 VAL B C 1
ATOM 3042 O O . VAL B 1 172 ? -4.493 -9.967 19.245 1.00 35.79 163 VAL B O 1
ATOM 3046 N N . TYR B 1 173 ? -4.328 -8.364 20.803 1.00 31.39 164 TYR B N 1
ATOM 3047 C CA . TYR B 1 173 ? -4.103 -9.305 21.892 1.00 33.64 164 TYR B CA 1
ATOM 3048 C C . TYR B 1 173 ? -5.326 -10.126 22.282 1.00 37.22 164 TYR B C 1
ATOM 3049 O O . TYR B 1 173 ? -5.171 -11.146 22.939 1.00 35.78 164 TYR B O 1
ATOM 3058 N N . LEU B 1 174 ? -6.517 -9.714 21.851 1.00 39.39 165 LEU B N 1
ATOM 3059 C CA . LEU B 1 174 ? -7.742 -10.496 22.044 1.00 37.97 1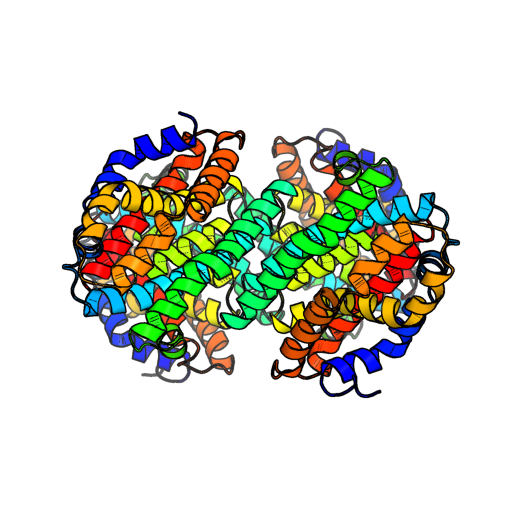65 LEU B CA 1
ATOM 3060 C C . LEU B 1 174 ? -7.967 -11.430 20.852 1.00 36.83 165 LEU B C 1
ATOM 3061 O O . LEU B 1 174 ? -8.783 -12.349 20.892 1.00 34.53 165 LEU B O 1
ATOM 3066 N N . SER B 1 175 ? -7.248 -11.187 19.765 1.00 36.60 166 SER B N 1
ATOM 3067 C CA . SER B 1 175 ? -7.537 -11.895 18.522 1.00 37.82 166 SER B CA 1
ATOM 3068 C C . SER B 1 175 ? -7.135 -13.358 18.581 1.00 44.18 166 SER B C 1
ATOM 3069 O O . SER B 1 175 ? -6.102 -13.706 19.154 1.00 44.71 166 SER B O 1
ATOM 3072 N N . PRO B 1 176 ? -7.933 -14.223 17.942 1.00 49.80 167 PRO B N 1
ATOM 3073 C CA . PRO B 1 176 ? -7.582 -15.639 17.984 1.00 46.84 167 PRO B CA 1
ATOM 3074 C C . PRO B 1 176 ? -6.199 -15.863 17.364 1.00 44.43 167 PRO B C 1
ATOM 3075 O O . PRO B 1 176 ? -5.459 -16.745 17.795 1.00 44.98 167 PRO B O 1
ATOM 3079 N N . GLU B 1 177 ? -5.835 -15.063 16.367 1.00 42.26 168 GLU B N 1
ATOM 3080 C CA . GLU B 1 177 ? -4.542 -15.257 15.708 1.00 44.57 168 GLU B CA 1
ATOM 3081 C C . GLU B 1 177 ? -3.369 -15.019 16.656 1.00 46.21 168 GLU B C 1
ATOM 3082 O O . GLU B 1 177 ? -2.337 -15.689 16.569 1.00 45.54 168 GLU B O 1
ATOM 3088 N N . TYR B 1 178 ? -3.508 -14.038 17.542 1.00 38.99 169 TYR B N 1
ATOM 3089 C CA . TYR B 1 178 ? -2.449 -13.748 18.495 1.00 40.04 169 TYR B CA 1
ATOM 3090 C C . TYR B 1 178 ? -2.447 -14.808 19.585 1.00 39.84 169 TYR B C 1
ATOM 3091 O O . TYR B 1 178 ? -1.404 -15.270 20.042 1.00 37.87 169 TYR B O 1
ATOM 3100 N N . ARG B 1 179 ? -3.629 -15.245 19.976 1.00 28.11 170 ARG B N 1
ATOM 3101 C CA . ARG B 1 179 ? -3.676 -16.263 21.002 1.00 42.89 170 ARG B CA 1
ATOM 3102 C C . ARG B 1 179 ? -3.045 -17.549 20.466 1.00 30.26 170 ARG B C 1
ATOM 3103 O O . ARG B 1 179 ? -2.430 -18.301 21.219 1.00 31.98 170 ARG B O 1
ATOM 3111 N N . GLY B 1 180 ? -3.154 -17.768 19.159 1.00 44.05 171 GLY B N 1
ATOM 3112 C CA . GLY B 1 180 ? -2.588 -18.953 18.519 1.00 22.50 171 GLY B CA 1
ATOM 3113 C C . GLY B 1 180 ? -1.068 -18.946 18.532 1.00 38.59 171 GLY B C 1
ATOM 3114 O O . GLY B 1 180 ? -0.445 -19.984 18.748 1.00 34.40 171 GLY B O 1
ATOM 3115 N N . LEU B 1 181 ? -0.462 -17.793 18.263 1.00 38.45 172 LEU B N 1
ATOM 3116 C CA . LEU B 1 181 ? 0.982 -17.634 18.416 1.00 28.85 172 LEU B CA 1
ATOM 3117 C C . LEU B 1 181 ? 1.350 -18.039 19.837 1.00 39.82 172 LEU B C 1
ATOM 3118 O O . LEU B 1 181 ? 2.302 -18.784 20.067 1.00 42.19 172 LEU B O 1
ATOM 3123 N N . VAL B 1 182 ? 0.564 -17.565 20.797 1.00 32.96 173 VAL B N 1
ATOM 3124 C CA . VAL B 1 182 ? 0.825 -17.908 22.184 1.00 37.08 173 VAL B CA 1
ATOM 3125 C C . VAL B 1 182 ? 0.728 -19.413 22.395 1.00 33.30 173 VAL B C 1
ATOM 3126 O O . VAL B 1 182 ? 1.684 -20.006 22.887 1.00 29.09 173 VAL B O 1
ATOM 3130 N N . GLU B 1 183 ? -0.397 -20.023 22.012 1.00 36.34 174 GLU B N 1
ATOM 3131 C CA . GLU B 1 183 ? -0.615 -21.457 22.225 1.00 32.51 174 GLU B CA 1
ATOM 3132 C C . GLU B 1 183 ? 0.483 -22.282 21.566 1.00 31.18 174 GLU B C 1
ATOM 3133 O O . GLU B 1 183 ? 1.069 -23.170 22.185 1.00 45.72 174 GLU B O 1
ATOM 3139 N N . ARG B 1 184 ? 0.816 -21.929 20.333 1.00 22.94 175 ARG B N 1
ATOM 3140 C CA . ARG B 1 184 ? 1.868 -22.615 19.597 1.00 39.12 175 ARG B CA 1
ATOM 3141 C C . ARG B 1 184 ? 3.227 -22.479 20.277 1.00 40.77 175 ARG B C 1
ATOM 3142 O O . ARG B 1 184 ? 4.036 -23.403 20.226 1.00 38.19 175 ARG B O 1
ATOM 3150 N N . LEU B 1 185 ? 3.497 -21.338 20.905 1.00 35.74 176 LEU B N 1
ATOM 3151 C CA . LEU B 1 185 ? 4.779 -21.182 21.577 1.00 24.12 176 LEU B CA 1
ATOM 3152 C C . LEU B 1 185 ? 4.819 -22.038 22.843 1.00 25.86 176 LEU B C 1
ATOM 3153 O O . LEU B 1 185 ? 5.826 -22.686 23.131 1.00 33.76 176 LEU B O 1
ATOM 3158 N N . ARG B 1 186 ? 3.714 -22.084 23.578 1.00 23.66 177 ARG B N 1
ATOM 3159 C CA . ARG B 1 186 ? 3.661 -22.916 24.780 1.00 17.92 177 ARG B CA 1
ATOM 3160 C C . ARG B 1 186 ? 3.862 -24.398 24.480 1.00 21.09 177 ARG B C 1
ATOM 3161 O O . ARG B 1 186 ? 4.520 -25.119 25.229 1.00 26.70 177 ARG B O 1
ATOM 3169 N N . ALA B 1 187 ? 3.247 -24.850 23.394 1.00 21.48 178 ALA B N 1
ATOM 3170 C CA . ALA B 1 187 ? 3.297 -26.251 23.002 1.00 30.95 178 ALA B CA 1
ATOM 3171 C C . ALA B 1 187 ? 4.730 -26.624 22.642 1.00 21.01 178 ALA B C 1
ATOM 3172 O O . ALA B 1 187 ? 5.200 -27.714 22.965 1.00 52.25 178 ALA B O 1
ATOM 3174 N N . VAL B 1 188 ? 5.433 -25.704 21.996 1.00 40.74 179 VAL B N 1
ATOM 3175 C CA . VAL B 1 188 ? 6.837 -25.923 21.689 1.00 41.96 179 VAL B CA 1
ATOM 3176 C C . VAL B 1 188 ? 7.603 -26.191 22.980 1.00 32.79 179 VAL B C 1
ATOM 3177 O O . VAL B 1 188 ? 8.415 -27.115 23.050 1.00 33.16 179 VAL B O 1
ATOM 3181 N N . LEU B 1 189 ? 7.324 -25.387 24.003 1.00 21.87 180 LEU B N 1
ATOM 3182 C CA . LEU B 1 189 ? 8.036 -25.485 25.278 1.00 20.17 180 LEU B CA 1
ATOM 3183 C C . LEU B 1 189 ? 7.575 -26.665 26.123 1.00 29.20 180 LEU B C 1
ATOM 3184 O O . LEU B 1 189 ? 8.389 -27.354 26.737 1.00 15.61 180 LEU B O 1
ATOM 3189 N N . ASP B 1 190 ? 6.267 -26.888 26.151 1.00 15.38 181 ASP B N 1
ATOM 3190 C CA . ASP B 1 190 ? 5.704 -28.030 26.851 1.00 16.46 181 ASP B CA 1
ATOM 3191 C C . ASP B 1 190 ? 6.235 -29.382 26.353 1.00 15.22 181 ASP B C 1
ATOM 3192 O O . ASP B 1 190 ? 6.178 -30.370 27.080 1.00 16.28 181 ASP B O 1
ATOM 3197 N N . SER B 1 191 ? 6.772 -29.447 25.143 1.00 24.90 182 SER B N 1
ATOM 3198 C CA . SER B 1 191 ? 7.240 -30.718 24.592 1.00 16.19 182 SER B CA 1
ATOM 3199 C C . SER B 1 191 ? 8.729 -30.658 24.280 1.00 18.73 182 SER B C 1
ATOM 3200 O O . SER B 1 191 ? 9.268 -31.467 23.523 1.00 25.61 182 SER B O 1
ATOM 3203 N N . SER B 1 192 ? 9.391 -29.681 24.882 1.00 29.96 183 SER B N 1
ATOM 3204 C CA . SER B 1 192 ? 10.784 -29.402 24.580 1.00 31.31 183 SER B CA 1
ATOM 3205 C C . SER B 1 192 ? 11.682 -30.533 25.049 1.00 27.98 183 SER B C 1
ATOM 3206 O O . SER B 1 192 ? 12.713 -30.831 24.456 1.00 38.24 183 SER B O 1
ATOM 3209 N N . GLY B 1 193 ? 11.269 -31.179 26.128 1.00 35.67 184 GLY B N 1
ATOM 3210 C CA . GLY B 1 193 ? 12.094 -32.214 26.719 1.00 29.93 184 GLY B CA 1
ATOM 3211 C C . GLY B 1 193 ? 12.833 -31.664 27.923 1.00 29.80 184 GLY B C 1
ATOM 3212 O O . GLY B 1 193 ? 13.613 -32.373 28.555 1.00 27.40 184 GLY B O 1
ATOM 3213 N N . LEU B 1 194 ? 12.558 -30.406 28.252 1.00 26.18 185 LEU B N 1
ATOM 3214 C CA . LEU B 1 194 ? 13.251 -29.720 29.329 1.00 20.48 185 LEU B CA 1
ATOM 3215 C C . LEU B 1 194 ? 12.279 -29.397 30.447 1.00 25.35 185 LEU B C 1
ATOM 3216 O O . LEU B 1 194 ? 11.102 -29.149 30.200 1.00 16.37 185 LEU B O 1
ATOM 3221 N N . SER B 1 195 ? 12.807 -29.297 31.661 1.00 27.77 186 SER B N 1
ATOM 3222 C CA . SER B 1 195 ? 12.007 -28.995 32.841 1.00 27.22 186 SER B CA 1
ATOM 3223 C C . SER B 1 195 ? 11.654 -27.524 33.010 1.00 19.86 186 SER B C 1
ATOM 3224 O O . SER B 1 195 ? 12.389 -26.649 32.573 1.00 23.22 186 SER B O 1
ATOM 3227 N N . ALA B 1 196 ? 10.547 -27.259 33.694 1.00 21.33 187 ALA B N 1
ATOM 3228 C CA . ALA B 1 196 ? 10.233 -25.910 34.143 1.00 26.10 187 ALA B CA 1
ATOM 3229 C C . ALA B 1 196 ? 11.466 -25.268 34.779 1.00 36.44 187 ALA B C 1
ATOM 3230 O O . ALA B 1 196 ? 11.818 -24.139 34.455 1.00 37.10 187 ALA B O 1
ATOM 3232 N N . GLU B 1 197 ? 12.115 -25.988 35.689 1.00 19.23 188 GLU B N 1
ATOM 3233 C CA . GLU B 1 197 ? 13.280 -25.477 36.410 1.00 30.05 188 GLU B CA 1
ATOM 3234 C C . GLU B 1 197 ? 14.423 -25.017 35.497 1.00 26.73 188 GLU B C 1
ATOM 3235 O O . GLU B 1 197 ? 15.103 -24.027 35.779 1.00 36.62 188 GLU B O 1
ATOM 3241 N N . GLU B 1 198 ? 14.672 -25.749 34.420 1.00 32.71 189 GLU B N 1
ATOM 3242 C CA . GLU B 1 198 ? 15.717 -25.350 33.480 1.00 33.51 189 GLU B CA 1
ATOM 3243 C C . GLU B 1 198 ? 15.328 -24.063 32.748 1.00 30.86 189 GLU B C 1
ATOM 3244 O O . GLU B 1 198 ? 16.170 -23.219 32.459 1.00 34.78 189 GLU B O 1
ATOM 3250 N N . LEU B 1 199 ? 14.041 -23.930 32.453 1.00 27.62 190 LEU B N 1
ATOM 3251 C CA . LEU B 1 199 ? 13.492 -22.798 31.714 1.00 26.06 190 LEU B CA 1
ATOM 3252 C C . LEU B 1 199 ? 13.173 -21.568 32.577 1.00 26.88 190 LEU B C 1
ATOM 3253 O O . LEU B 1 199 ? 13.107 -20.448 32.063 1.00 26.84 190 LEU B O 1
ATOM 3258 N N . TRP B 1 200 ? 13.017 -21.779 33.883 1.00 25.90 191 TRP B N 1
ATOM 3259 C CA . TRP B 1 200 ? 12.619 -20.736 34.822 1.00 26.40 191 TRP B CA 1
ATOM 3260 C C . TRP B 1 200 ? 13.411 -19.436 34.713 1.00 22.82 191 TRP B C 1
ATOM 3261 O O . TRP B 1 200 ? 12.813 -18.379 34.543 1.00 22.37 191 TRP B O 1
ATOM 3272 N N . PRO B 1 201 ? 14.748 -19.502 34.776 1.00 23.26 192 PRO B N 1
ATOM 3273 C CA . PRO B 1 201 ? 15.510 -18.255 34.808 1.00 21.39 192 PRO B CA 1
ATOM 3274 C C . PRO B 1 201 ? 15.221 -17.353 33.615 1.00 26.33 192 PRO B C 1
ATOM 3275 O O . PRO B 1 201 ? 15.241 -16.123 33.752 1.00 26.05 192 PRO B O 1
ATOM 3279 N N . TYR B 1 202 ? 14.912 -17.957 32.472 1.00 19.42 193 TYR B N 1
ATOM 3280 C CA . TYR B 1 202 ? 14.665 -17.196 31.259 1.00 18.09 193 TYR B CA 1
ATOM 3281 C C . TYR B 1 202 ? 13.277 -16.591 31.285 1.00 18.41 193 TYR B C 1
ATOM 3282 O O . TYR B 1 202 ? 13.075 -15.452 30.861 1.00 24.93 193 TYR B O 1
ATOM 3291 N N . PHE B 1 203 ? 12.318 -17.380 31.750 1.00 23.09 194 PHE B N 1
ATOM 3292 C CA . PHE B 1 203 ? 10.939 -16.949 31.800 1.00 17.06 194 PHE B CA 1
ATOM 3293 C C . PHE B 1 203 ? 10.850 -15.814 32.823 1.00 18.53 194 PHE B C 1
ATOM 3294 O O . PHE B 1 203 ? 10.219 -14.781 32.571 1.00 20.53 194 PHE B O 1
ATOM 3302 N N . LYS B 1 204 ? 11.530 -15.997 33.953 1.00 14.65 195 LYS B N 1
ATOM 3303 C CA . LYS B 1 204 ? 11.548 -15.015 35.042 1.00 20.76 195 LYS B CA 1
ATOM 3304 C C . LYS B 1 204 ? 12.107 -13.634 34.647 1.00 23.13 195 LYS B C 1
ATOM 3305 O O . LYS B 1 204 ? 11.453 -12.606 34.841 1.00 20.36 195 LYS B O 1
ATOM 3311 N N . GLU B 1 205 ? 13.315 -13.614 34.085 1.00 17.40 196 GLU B N 1
ATOM 3312 C CA . GLU B 1 205 ? 13.952 -12.372 33.669 1.00 20.17 196 GLU B CA 1
ATOM 3313 C C . GLU B 1 205 ? 13.042 -11.597 32.720 1.00 20.70 196 GLU B C 1
ATOM 3314 O O . GLU B 1 205 ? 12.758 -10.409 32.915 1.00 19.62 196 GLU B O 1
ATOM 3320 N N . ALA B 1 206 ? 12.575 -12.277 31.685 1.00 16.27 197 ALA B N 1
ATOM 3321 C CA . ALA B 1 206 ? 11.652 -11.630 30.754 1.00 17.13 197 ALA B CA 1
ATOM 3322 C C . ALA B 1 206 ? 10.430 -11.069 31.481 1.00 20.44 197 ALA B C 1
ATOM 3323 O O . ALA B 1 206 ? 9.992 -9.954 31.207 1.00 21.73 197 ALA B O 1
ATOM 3325 N N . SER B 1 207 ? 9.879 -11.833 32.418 1.00 16.67 198 SER B N 1
ATOM 3326 C CA . SER B 1 207 ? 8.687 -11.389 33.144 1.00 18.00 198 SER B CA 1
ATOM 3327 C C . SER B 1 207 ? 9.000 -10.134 33.947 1.00 17.35 198 SER B C 1
ATOM 3328 O O . SER B 1 207 ? 8.225 -9.171 33.977 1.00 21.44 198 SER B O 1
ATOM 3331 N N . LEU B 1 208 ? 10.169 -10.130 34.575 1.00 17.94 199 LEU B N 1
ATOM 3332 C CA . LEU B 1 208 ? 10.584 -8.961 35.360 1.00 18.13 199 LEU B CA 1
ATOM 3333 C C . LEU B 1 208 ? 10.764 -7.743 34.466 1.00 17.83 199 LEU B C 1
ATOM 3334 O O . LEU B 1 208 ? 10.349 -6.646 34.842 1.00 21.56 199 LEU B O 1
ATOM 3339 N N . TYR B 1 209 ? 11.289 -7.935 33.260 1.00 20.93 200 TYR B N 1
ATOM 3340 C CA . TYR B 1 209 ? 11.400 -6.821 32.325 1.00 19.38 200 TYR B CA 1
ATOM 3341 C C . TYR B 1 209 ? 10.032 -6.337 31.889 1.00 18.09 200 TYR B C 1
ATOM 3342 O O . TYR B 1 209 ? 9.847 -5.134 31.725 1.00 24.88 200 TYR B O 1
ATOM 3351 N N . GLU B 1 210 ? 9.084 -7.244 31.663 1.00 22.06 201 GLU B N 1
ATOM 3352 C CA . GLU B 1 210 ? 7.749 -6.811 31.260 1.00 19.28 201 GLU B CA 1
ATOM 3353 C C . GLU B 1 210 ? 7.193 -5.848 32.292 1.00 23.02 201 GLU B C 1
ATOM 3354 O O . GLU B 1 210 ? 6.651 -4.797 31.932 1.00 23.33 201 GLU B O 1
ATOM 3360 N N . LEU B 1 211 ? 7.344 -6.195 33.569 1.00 19.86 202 LEU B N 1
ATOM 3361 C CA . LEU B 1 211 ? 6.873 -5.306 34.639 1.00 24.65 202 LEU B CA 1
ATOM 3362 C C . LEU B 1 211 ? 7.616 -3.966 34.614 1.00 23.61 202 LEU B C 1
ATOM 3363 O O . LEU B 1 211 ? 6.994 -2.910 34.690 1.00 25.54 202 LEU B O 1
ATOM 3368 N N . GLU B 1 212 ? 8.941 -3.982 34.498 1.00 25.94 203 GLU B N 1
ATOM 3369 C CA . GLU B 1 212 ? 9.675 -2.711 34.436 1.00 22.96 203 GLU B CA 1
ATOM 3370 C C . GLU B 1 212 ? 9.322 -1.900 33.192 1.00 24.21 203 GLU B C 1
ATOM 3371 O O . GLU B 1 212 ? 9.374 -0.672 33.215 1.00 28.46 203 GLU B O 1
ATOM 3377 N N . PHE B 1 213 ? 8.977 -2.578 32.103 1.00 19.72 204 PHE B N 1
ATOM 3378 C CA . PHE B 1 213 ? 8.677 -1.878 30.870 1.00 23.95 204 PHE B CA 1
ATOM 3379 C C . PHE B 1 213 ? 7.405 -1.049 31.042 1.00 26.52 204 PHE B C 1
ATOM 3380 O O . PHE B 1 213 ? 7.416 0.131 30.708 1.00 24.12 204 PHE B O 1
ATOM 3388 N N . TRP B 1 214 ? 6.345 -1.652 31.583 1.00 24.62 205 TRP B N 1
ATOM 3389 C CA . TRP B 1 214 ? 5.111 -0.937 31.881 1.00 24.71 205 TRP B CA 1
ATOM 3390 C C . TRP B 1 214 ? 5.370 0.211 32.835 1.00 22.26 205 TRP B C 1
ATOM 3391 O O . TRP B 1 214 ? 4.833 1.299 32.663 1.00 24.66 205 TRP B O 1
ATOM 3402 N N . GLN B 1 215 ? 6.170 -0.027 33.863 1.00 22.68 206 GLN B N 1
ATOM 3403 C CA . GLN B 1 215 ? 6.457 1.047 34.806 1.00 24.73 206 GLN B CA 1
ATOM 3404 C C . GLN B 1 215 ? 7.188 2.192 34.108 1.00 27.48 206 GLN B C 1
ATOM 3405 O O . GLN B 1 215 ? 6.837 3.356 34.270 1.00 26.19 206 GLN B O 1
ATOM 3411 N N . ALA B 1 216 ? 8.175 1.865 33.288 1.00 25.56 207 ALA B N 1
ATOM 3412 C CA . ALA B 1 216 ? 8.901 2.890 32.547 1.00 26.80 207 ALA B CA 1
ATOM 3413 C C . ALA B 1 216 ? 7.974 3.676 31.626 1.00 26.50 207 ALA B C 1
ATOM 3414 O O . ALA B 1 216 ? 8.180 4.862 31.390 1.00 33.20 207 ALA B O 1
ATOM 3416 N N . ALA B 1 217 ? 6.984 3.008 31.050 1.00 26.65 208 ALA B N 1
ATOM 3417 C CA . ALA B 1 217 ? 6.101 3.681 30.108 1.00 35.59 208 ALA B CA 1
ATOM 3418 C C . ALA B 1 217 ? 5.120 4.563 30.873 1.00 32.31 208 ALA B C 1
ATOM 3419 O O . ALA B 1 217 ? 4.627 5.564 30.353 1.00 35.66 208 ALA B O 1
ATOM 3421 N N . TYR B 1 218 ? 4.861 4.183 32.118 1.00 32.20 209 TYR B N 1
ATOM 3422 C CA . TYR B 1 218 ? 3.950 4.927 32.967 1.00 41.93 209 TYR B CA 1
ATOM 3423 C C . TYR B 1 218 ? 4.586 6.203 33.507 1.00 41.02 209 TYR B C 1
ATOM 3424 O O . TYR B 1 218 ? 3.909 7.221 33.591 1.00 42.27 209 TYR B O 1
ATOM 3433 N N . GLU B 1 219 ? 5.865 6.152 33.863 1.00 41.44 210 GLU B N 1
ATOM 3434 C CA . GLU B 1 219 ? 6.570 7.316 34.393 1.00 45.25 210 GLU B CA 1
ATOM 3435 C C . GLU B 1 219 ? 7.224 8.193 33.331 1.00 46.33 210 GLU B C 1
ATOM 3436 O O . GLU B 1 219 ? 7.932 9.143 33.666 1.00 46.28 210 GLU B O 1
ATOM 3442 N N . GLY B 1 220 ? 7.015 7.877 32.056 1.00 52.59 211 GLY B N 1
ATOM 3443 C CA . GLY B 1 220 ? 7.654 8.629 30.975 1.00 55.97 211 GLY B CA 1
ATOM 3444 C C . GLY B 1 220 ? 9.152 8.622 31.192 1.00 57.81 211 GLY B C 1
ATOM 3445 O O . GLY B 1 220 ? 9.855 9.551 30.794 1.00 56.58 211 GLY B O 1
ATOM 3446 N N . HIS B 1 221 ? 9.617 7.546 31.824 1.00 77.48 212 HIS B N 1
ATOM 3447 C CA . HIS B 1 221 ? 11.007 7.388 32.231 1.00 83.68 212 HIS B CA 1
ATOM 3448 C C . HIS B 1 221 ? 11.986 8.503 32.552 1.00 96.17 212 HIS B C 1
ATOM 3449 O O . HIS B 1 221 ? 12.729 8.953 31.676 1.00 97.19 212 HIS B O 1
ATOM 3457 N N . HIS C 1 7 ? 45.101 -43.911 21.655 1.00 90.14 -2 HIS C N 1
ATOM 3458 C CA . HIS C 1 7 ? 44.552 -43.045 20.570 1.00 108.73 -2 HIS C CA 1
ATOM 3459 C C . HIS C 1 7 ? 43.432 -43.762 19.817 1.00 114.45 -2 HIS C C 1
ATOM 3460 O O . HIS C 1 7 ? 43.334 -43.695 18.589 1.00 101.90 -2 HIS C O 1
ATOM 3467 N N . HIS C 1 8 ? 42.607 -44.454 20.599 1.00 129.56 -1 HIS C N 1
ATOM 3468 C CA . HIS C 1 8 ? 41.419 -45.172 20.139 1.00 126.44 -1 HIS C CA 1
ATOM 3469 C C . HIS C 1 8 ? 40.602 -45.585 21.365 1.00 121.73 -1 HIS C C 1
ATOM 3470 O O . HIS C 1 8 ? 39.836 -46.548 21.320 1.00 121.72 -1 HIS C O 1
ATOM 3477 N N . HIS C 1 9 ? 40.755 -44.832 22.451 1.00 112.67 0 HIS C N 1
ATOM 3478 C CA . HIS C 1 9 ? 40.227 -45.226 23.755 1.00 111.10 0 HIS C CA 1
ATOM 3479 C C . HIS C 1 9 ? 38.905 -44.574 24.171 1.00 100.77 0 HIS C C 1
ATOM 3480 O O . HIS C 1 9 ? 38.291 -45.005 25.150 1.00 91.58 0 HIS C O 1
ATOM 3487 N N . GLY C 1 10 ? 38.463 -43.554 23.437 1.00 51.37 1 GLY C N 1
ATOM 3488 C CA . GLY C 1 10 ? 37.216 -42.864 23.769 1.00 44.55 1 GLY C CA 1
ATOM 3489 C C . GLY C 1 10 ? 36.453 -42.332 22.568 1.00 32.15 1 GLY C C 1
ATOM 3490 O O . GLY C 1 10 ? 36.583 -42.827 21.451 1.00 44.47 1 GLY C O 1
ATOM 3491 N N . VAL C 1 11 ? 35.645 -41.305 22.789 1.00 32.77 2 VAL C N 1
ATOM 3492 C CA . VAL C 1 11 ? 34.840 -40.738 21.711 1.00 35.37 2 VAL C CA 1
ATOM 3493 C C . VAL C 1 11 ? 35.642 -40.224 20.520 1.00 30.21 2 VAL C C 1
ATOM 3494 O O . VAL C 1 11 ? 35.260 -40.434 19.371 1.00 25.21 2 VAL C O 1
ATOM 3498 N N . THR C 1 12 ? 36.758 -39.556 20.784 1.00 23.84 3 THR C N 1
ATOM 3499 C CA . THR C 1 12 ? 37.576 -39.032 19.704 1.00 28.24 3 THR C CA 1
ATOM 3500 C C . THR C 1 12 ? 38.320 -40.139 18.973 1.00 30.22 3 THR C C 1
ATOM 3501 O O . THR C 1 12 ? 38.568 -40.046 17.767 1.00 24.39 3 THR C O 1
ATOM 3505 N N . GLY C 1 13 ? 38.693 -41.176 19.717 1.00 31.61 4 GLY C N 1
ATOM 3506 C CA . GLY C 1 13 ? 39.330 -42.339 19.111 1.00 28.31 4 GLY C CA 1
ATOM 3507 C C . GLY C 1 13 ? 38.344 -42.980 18.153 1.00 26.54 4 GLY C C 1
ATOM 3508 O O . GLY C 1 13 ? 38.708 -43.409 17.056 1.00 26.29 4 GLY C O 1
ATOM 3509 N N . GLU C 1 14 ? 37.083 -43.015 18.573 1.00 26.70 5 GLU C N 1
ATOM 3510 C CA . GLU C 1 14 ? 36.005 -43.603 17.786 1.00 31.54 5 GLU C CA 1
ATOM 3511 C C . GLU C 1 14 ? 35.859 -42.785 16.508 1.00 29.52 5 GLU C C 1
ATOM 3512 O O . GLU C 1 14 ? 35.727 -43.320 15.414 1.00 22.64 5 GLU C O 1
ATOM 3518 N N . LEU C 1 15 ? 35.915 -41.469 16.649 1.00 29.64 6 LEU C N 1
ATOM 3519 C CA . LEU C 1 15 ? 35.762 -40.603 15.491 1.00 29.96 6 LEU C CA 1
ATOM 3520 C C . LEU C 1 15 ? 36.910 -40.807 14.517 1.00 25.25 6 LEU C C 1
ATOM 3521 O O . LEU C 1 15 ? 36.701 -40.906 13.312 1.00 29.44 6 LEU C O 1
ATOM 3526 N N . ARG C 1 16 ? 38.124 -40.855 15.049 1.00 30.12 7 ARG C N 1
ATOM 3527 C CA . ARG C 1 16 ? 39.305 -41.011 14.217 1.00 29.35 7 ARG C CA 1
ATOM 3528 C C . ARG C 1 16 ? 39.243 -42.317 13.438 1.00 27.55 7 ARG C C 1
ATOM 3529 O O . ARG C 1 16 ? 39.573 -42.373 12.257 1.00 20.68 7 ARG C O 1
ATOM 3537 N N . ARG C 1 17 ? 38.797 -43.371 14.104 1.00 24.75 8 ARG C N 1
ATOM 3538 C CA . ARG C 1 17 ? 38.784 -44.672 13.450 1.00 33.97 8 ARG C CA 1
ATOM 3539 C C . ARG C 1 17 ? 37.680 -44.748 12.390 1.00 29.07 8 ARG C C 1
ATOM 3540 O O . ARG C 1 17 ? 37.856 -45.382 11.358 1.00 29.78 8 ARG C O 1
ATOM 3548 N N . ARG C 1 18 ? 36.577 -44.042 12.595 1.00 24.92 9 ARG C N 1
ATOM 3549 C CA . ARG C 1 18 ? 35.508 -43.982 11.614 1.00 30.00 9 ARG C CA 1
ATOM 3550 C C . ARG C 1 18 ? 35.924 -43.177 10.383 1.00 27.29 9 ARG C C 1
ATOM 3551 O O . ARG C 1 18 ? 35.424 -43.398 9.282 1.00 28.43 9 ARG C O 1
ATOM 3559 N N . ALA C 1 19 ? 36.854 -42.245 10.573 1.00 26.97 10 ALA C N 1
ATOM 3560 C CA . ALA C 1 19 ? 37.351 -41.395 9.499 1.00 27.29 10 ALA C CA 1
ATOM 3561 C C . ALA C 1 19 ? 38.626 -41.962 8.888 1.00 22.48 10 ALA C C 1
ATOM 3562 O O . ALA C 1 19 ? 39.277 -41.306 8.070 1.00 22.95 10 ALA C O 1
ATOM 3564 N N . ASP C 1 20 ? 38.963 -43.193 9.266 1.00 23.27 11 ASP C N 1
ATOM 3565 C CA . ASP C 1 20 ? 40.218 -43.798 8.832 1.00 25.82 11 ASP C CA 1
ATOM 3566 C C . ASP C 1 20 ? 40.355 -43.741 7.310 1.00 20.93 11 ASP C C 1
ATOM 3567 O O . ASP C 1 20 ? 41.397 -43.359 6.778 1.00 22.55 11 ASP C O 1
ATOM 3572 N N . GLY C 1 21 ? 39.286 -44.080 6.599 1.00 16.00 12 GLY C N 1
ATOM 3573 C CA . GLY C 1 21 ? 39.323 -44.008 5.142 1.00 19.86 12 GLY C CA 1
ATOM 3574 C C . GLY C 1 21 ? 39.828 -42.651 4.681 1.00 24.23 12 GLY C C 1
ATOM 3575 O O . GLY C 1 21 ? 40.746 -42.551 3.866 1.00 27.01 12 GLY C O 1
ATOM 3576 N N . ILE C 1 22 ? 39.240 -41.593 5.232 1.00 24.50 13 ILE C N 1
ATOM 3577 C CA . ILE C 1 22 ? 39.603 -40.233 4.839 1.00 17.25 13 ILE C CA 1
ATOM 3578 C C . ILE C 1 22 ? 41.018 -39.875 5.315 1.00 24.48 13 ILE C C 1
ATOM 3579 O O . ILE C 1 22 ? 41.872 -39.408 4.555 1.00 22.32 13 ILE C O 1
ATOM 3584 N N . TRP C 1 23 ? 41.296 -40.140 6.584 1.00 19.51 14 TRP C N 1
ATOM 3585 C CA . TRP C 1 23 ? 42.594 -39.779 7.116 1.00 19.44 14 TRP C CA 1
ATOM 3586 C C . TRP C 1 23 ? 43.757 -40.470 6.424 1.00 24.16 14 TRP C C 1
ATOM 3587 O O . TRP C 1 23 ? 44.794 -39.836 6.247 1.00 27.37 14 TRP C O 1
ATOM 3598 N N . GLN C 1 24 ? 43.595 -41.731 6.024 1.00 28.84 15 GLN C N 1
ATOM 3599 C CA . GLN C 1 24 ? 44.672 -42.444 5.351 1.00 25.23 15 GLN C CA 1
ATOM 3600 C C . GLN C 1 24 ? 44.965 -41.767 4.016 1.00 22.12 15 GLN C C 1
ATOM 3601 O O . GLN C 1 24 ? 46.110 -41.675 3.603 1.00 27.36 15 GLN C O 1
ATOM 3607 N N . ARG C 1 25 ? 43.932 -41.273 3.346 1.00 23.52 16 ARG C N 1
ATOM 3608 C CA . ARG C 1 25 ? 44.136 -40.552 2.099 1.00 24.73 16 ARG C CA 1
ATOM 3609 C C . ARG C 1 25 ? 44.892 -39.255 2.344 1.00 26.90 16 ARG C C 1
ATOM 3610 O O . ARG C 1 25 ? 45.748 -38.887 1.534 1.00 26.48 16 ARG C O 1
ATOM 3618 N N . ILE C 1 26 ? 44.590 -38.595 3.464 1.00 18.83 17 ILE C N 1
ATOM 3619 C CA . ILE C 1 26 ? 45.289 -37.368 3.849 1.00 20.44 17 ILE C CA 1
ATOM 3620 C C . ILE C 1 26 ? 46.740 -37.693 4.149 1.00 25.32 17 ILE C C 1
ATOM 3621 O O . ILE C 1 26 ? 47.661 -37.083 3.608 1.00 23.96 17 ILE C O 1
ATOM 3626 N N . LEU C 1 27 ? 46.931 -38.699 4.993 1.00 25.81 18 LEU C N 1
ATOM 3627 C CA . LEU C 1 27 ? 48.254 -39.102 5.408 1.00 26.55 18 LEU C CA 1
ATOM 3628 C C . LEU C 1 27 ? 49.129 -39.527 4.228 1.00 25.86 18 LEU C C 1
ATOM 3629 O O . LEU C 1 27 ? 50.345 -39.340 4.245 1.00 25.30 18 LEU C O 1
ATOM 3634 N N . ALA C 1 28 ? 48.514 -40.068 3.183 1.00 23.75 19 ALA C N 1
ATOM 3635 C CA . ALA C 1 28 ? 49.275 -40.509 2.019 1.00 27.66 19 ALA C CA 1
ATOM 3636 C C . ALA C 1 28 ? 49.191 -39.499 0.881 1.00 26.15 19 ALA C C 1
ATOM 3637 O O . ALA C 1 28 ? 49.558 -39.808 -0.251 1.00 23.51 19 ALA C O 1
ATOM 3639 N N . HIS C 1 29 ? 48.704 -38.294 1.159 1.00 25.77 20 HIS C N 1
ATOM 3640 C CA . HIS C 1 29 ? 48.588 -37.328 0.079 1.00 22.65 20 HIS C CA 1
ATOM 3641 C C . HIS C 1 29 ? 49.966 -36.871 -0.416 1.00 26.63 20 HIS C C 1
ATOM 3642 O O . HIS C 1 29 ? 50.870 -36.594 0.375 1.00 28.70 20 HIS C O 1
ATOM 3649 N N . PRO C 1 30 ? 50.135 -36.801 -1.743 1.00 27.92 21 PRO C N 1
ATOM 3650 C CA . PRO C 1 30 ? 51.412 -36.400 -2.329 1.00 26.90 21 PRO C CA 1
ATOM 3651 C C . PRO C 1 30 ? 51.914 -35.037 -1.859 1.00 27.67 21 PRO C C 1
ATOM 3652 O O . PRO C 1 30 ? 53.114 -34.864 -1.701 1.00 25.09 21 PRO C O 1
ATOM 3656 N N . PHE C 1 31 ? 51.027 -34.077 -1.612 1.00 28.63 22 PHE C N 1
ATOM 3657 C CA . PHE C 1 31 ? 51.490 -32.778 -1.145 1.00 28.68 22 PHE C CA 1
ATOM 3658 C C . PHE C 1 31 ? 52.258 -32.962 0.155 1.00 30.20 22 PHE C C 1
ATOM 3659 O O . PHE C 1 31 ? 53.363 -32.453 0.327 1.00 33.06 22 PHE C O 1
ATOM 3667 N N . VAL C 1 32 ? 51.645 -33.703 1.070 1.00 28.85 23 VAL C N 1
ATOM 3668 C CA . VAL C 1 32 ? 52.205 -33.950 2.392 1.00 32.67 23 VAL C CA 1
ATOM 3669 C C . VAL C 1 32 ? 53.520 -34.718 2.282 1.00 33.77 23 VAL C C 1
ATOM 3670 O O . VAL C 1 32 ? 54.538 -34.300 2.834 1.00 34.33 23 VAL C O 1
ATOM 3674 N N . ALA C 1 33 ? 53.509 -35.825 1.546 1.00 29.83 24 ALA C N 1
ATOM 3675 C CA . ALA C 1 33 ? 54.706 -36.650 1.395 1.00 31.82 24 ALA C CA 1
ATOM 3676 C C . ALA C 1 33 ? 55.877 -35.878 0.781 1.00 31.79 24 ALA C C 1
ATOM 3677 O O . ALA C 1 33 ? 57.024 -36.023 1.201 1.00 32.36 24 ALA C O 1
ATOM 3679 N N . GLU C 1 34 ? 55.581 -35.051 -0.214 1.00 32.14 25 GLU C N 1
ATOM 3680 C CA . GLU C 1 34 ? 56.599 -34.256 -0.884 1.00 32.64 25 GLU C CA 1
ATOM 3681 C C . GLU C 1 34 ? 57.107 -33.151 0.042 1.00 33.58 25 GLU C C 1
ATOM 3682 O O . GLU C 1 34 ? 58.302 -32.869 0.125 1.00 28.65 25 GLU C O 1
ATOM 3688 N N . LEU C 1 35 ? 56.173 -32.545 0.764 1.00 33.77 26 LEU C N 1
ATOM 3689 C CA . LEU C 1 35 ? 56.495 -31.481 1.696 1.00 33.38 26 LEU C CA 1
ATOM 3690 C C . LEU C 1 35 ? 57.492 -31.981 2.741 1.00 31.59 26 LEU C C 1
ATOM 3691 O O . LEU C 1 35 ? 58.505 -31.335 3.012 1.00 32.92 26 LEU C O 1
ATOM 3696 N N . TYR C 1 36 ? 57.204 -33.131 3.340 1.00 31.87 27 TYR C N 1
ATOM 3697 C CA . TYR C 1 36 ? 58.093 -33.657 4.369 1.00 34.07 27 TYR C CA 1
ATOM 3698 C C . TYR C 1 36 ? 59.365 -34.236 3.762 1.00 36.47 27 TYR C C 1
ATOM 3699 O O . TYR C 1 36 ? 60.429 -34.152 4.372 1.00 36.47 27 TYR C O 1
ATOM 3708 N N . ALA C 1 37 ? 59.265 -34.792 2.558 1.00 37.30 28 ALA C N 1
ATOM 3709 C CA . ALA C 1 37 ? 60.422 -35.382 1.890 1.00 37.63 28 ALA C CA 1
ATOM 3710 C C . ALA C 1 37 ? 61.399 -34.307 1.449 1.00 38.29 28 ALA C C 1
ATOM 3711 O O . ALA C 1 37 ? 62.602 -34.547 1.395 1.00 39.28 28 ALA C O 1
ATOM 3713 N N . GLY C 1 38 ? 60.875 -33.131 1.122 1.00 40.53 29 GLY C N 1
ATOM 3714 C CA . GLY C 1 38 ? 61.694 -32.022 0.642 1.00 39.81 29 GLY C CA 1
ATOM 3715 C C . GLY C 1 38 ? 61.628 -31.869 -0.867 1.00 37.37 29 GLY C C 1
ATOM 3716 O O . GLY C 1 38 ? 62.324 -31.035 -1.447 1.00 38.39 29 GLY C O 1
ATOM 3717 N N . THR C 1 39 ? 60.768 -32.661 -1.501 1.00 39.89 30 THR C N 1
ATOM 3718 C CA . THR C 1 39 ? 60.632 -32.669 -2.954 1.00 38.37 30 THR C CA 1
ATOM 3719 C C . THR C 1 39 ? 59.520 -31.754 -3.495 1.00 39.29 30 THR C C 1
ATOM 3720 O O . THR C 1 39 ? 59.418 -31.542 -4.703 1.00 36.64 30 THR C O 1
ATOM 3724 N N . LEU C 1 40 ? 58.697 -31.190 -2.616 1.00 39.01 31 LEU C N 1
ATOM 3725 C CA . LEU C 1 40 ? 57.619 -30.309 -3.057 1.00 34.74 31 LEU C CA 1
ATOM 3726 C C . LEU C 1 40 ? 58.161 -29.045 -3.730 1.00 34.62 31 LEU C C 1
ATOM 3727 O O . LEU C 1 40 ? 58.972 -28.323 -3.157 1.00 32.16 31 LEU C O 1
ATOM 3732 N N . PRO C 1 41 ? 57.725 -28.773 -4.966 1.00 38.17 32 PRO C N 1
ATOM 3733 C CA . PRO C 1 41 ? 58.073 -27.522 -5.638 1.00 34.89 32 PRO C CA 1
ATOM 3734 C C . PRO C 1 41 ? 57.727 -26.279 -4.824 1.00 36.03 32 PRO C C 1
ATOM 3735 O O . PRO C 1 41 ? 56.596 -26.136 -4.355 1.00 36.72 32 PRO C O 1
ATOM 3739 N N . MET C 1 42 ? 58.690 -25.373 -4.688 1.00 37.13 33 MET C N 1
ATOM 3740 C CA . MET C 1 42 ? 58.510 -24.167 -3.885 1.00 38.71 33 MET C CA 1
ATOM 3741 C C . MET C 1 42 ? 57.249 -23.376 -4.244 1.00 40.32 33 MET C C 1
ATOM 3742 O O . MET C 1 42 ? 56.617 -22.781 -3.370 1.00 39.61 33 MET C O 1
ATOM 3747 N N . GLU C 1 43 ? 56.873 -23.357 -5.518 1.00 40.73 34 GLU C N 1
ATOM 3748 C CA . GLU C 1 43 ? 55.689 -22.604 -5.918 1.00 43.22 34 GLU C CA 1
ATOM 3749 C C . GLU C 1 43 ? 54.434 -23.166 -5.252 1.00 40.50 34 GLU C C 1
ATOM 3750 O O . GLU C 1 43 ? 53.572 -22.403 -4.814 1.00 37.96 34 GLU C O 1
ATOM 3756 N N . LYS C 1 44 ? 54.342 -24.489 -5.156 1.00 35.05 35 LYS C N 1
ATOM 3757 C CA . LYS C 1 44 ? 53.210 -25.125 -4.480 1.00 35.87 35 LYS C CA 1
ATOM 3758 C C . LYS C 1 44 ? 53.176 -24.770 -2.988 1.00 37.03 35 LYS C C 1
ATOM 3759 O O . LYS C 1 44 ? 52.111 -24.527 -2.418 1.00 34.89 35 LYS C O 1
ATOM 3765 N N . PHE C 1 45 ? 54.346 -24.702 -2.363 1.00 29.30 36 PHE C N 1
ATOM 3766 C CA . PHE C 1 45 ? 54.438 -24.304 -0.964 1.00 30.06 36 PHE C CA 1
ATOM 3767 C C . PHE C 1 45 ? 53.975 -22.852 -0.818 1.00 33.94 36 PHE C C 1
ATOM 3768 O O . PHE C 1 45 ? 53.163 -22.531 0.057 1.00 34.89 36 PHE C O 1
ATOM 3776 N N . LYS C 1 46 ? 54.478 -21.977 -1.687 1.00 35.07 37 LYS C N 1
ATOM 3777 C CA . LYS C 1 46 ? 54.080 -20.569 -1.655 1.00 39.56 37 LYS C CA 1
ATOM 3778 C C . LYS C 1 46 ? 52.562 -20.474 -1.759 1.00 36.69 37 LYS C C 1
ATOM 3779 O O . LYS C 1 46 ? 51.901 -19.828 -0.943 1.00 33.70 37 LYS C O 1
ATOM 3785 N N . TYR C 1 47 ? 52.018 -21.133 -2.778 1.00 30.65 38 TYR C N 1
ATOM 3786 C CA . TYR C 1 47 ? 50.575 -21.129 -3.005 1.00 31.81 38 TYR C CA 1
ATOM 3787 C C . TYR C 1 47 ? 49.858 -21.600 -1.734 1.00 28.24 38 TYR C C 1
ATOM 3788 O O . TYR C 1 47 ? 48.896 -20.974 -1.282 1.00 29.40 38 TYR C O 1
ATOM 3797 N N . TYR C 1 48 ? 50.359 -22.687 -1.151 1.00 27.35 39 TYR C N 1
ATOM 3798 C CA . TYR C 1 48 ? 49.797 -23.233 0.078 1.00 28.12 39 TYR C CA 1
ATOM 3799 C C . TYR C 1 48 ? 49.872 -22.250 1.236 1.00 29.38 39 TYR C C 1
ATOM 3800 O O . TYR C 1 48 ? 48.930 -22.141 2.018 1.00 23.92 39 TYR C O 1
ATOM 3809 N N . LEU C 1 49 ? 50.996 -21.557 1.367 1.00 26.27 40 LEU C N 1
ATOM 3810 C CA . LEU C 1 49 ? 51.134 -20.606 2.462 1.00 32.78 40 LEU C CA 1
ATOM 3811 C C . LEU C 1 49 ? 50.120 -19.476 2.338 1.00 33.69 40 LEU C C 1
ATOM 3812 O O . LEU C 1 49 ? 49.498 -19.088 3.326 1.00 32.48 40 LEU C O 1
ATOM 3817 N N . LEU C 1 50 ? 49.934 -18.969 1.125 1.00 33.41 41 LEU C N 1
ATOM 3818 C CA . LEU C 1 50 ? 48.957 -17.908 0.909 1.00 31.70 41 LEU C CA 1
ATOM 3819 C C . LEU C 1 50 ? 47.571 -18.379 1.337 1.00 31.13 41 LEU C C 1
ATOM 3820 O O . LEU C 1 50 ? 46.868 -17.723 2.107 1.00 38.53 41 LEU C O 1
ATOM 3825 N N . GLN C 1 51 ? 47.172 -19.540 0.841 1.00 29.40 42 GLN C N 1
ATOM 3826 C CA . GLN C 1 51 ? 45.857 -20.049 1.177 1.00 29.84 42 GLN C CA 1
ATOM 3827 C C . GLN C 1 51 ? 45.720 -20.274 2.679 1.00 28.16 42 GLN C C 1
ATOM 3828 O O . GLN C 1 51 ? 44.727 -19.863 3.272 1.00 29.99 42 GLN C O 1
ATOM 3834 N N . ASP C 1 52 ? 46.709 -20.927 3.287 1.00 27.78 43 ASP C N 1
ATOM 3835 C CA . ASP C 1 52 ? 46.582 -21.384 4.679 1.00 31.74 43 ASP C CA 1
ATOM 3836 C C . ASP C 1 52 ? 46.544 -20.228 5.667 1.00 29.32 43 ASP C C 1
ATOM 3837 O O . ASP C 1 52 ? 46.018 -20.367 6.771 1.00 27.83 43 ASP C O 1
ATOM 3842 N N . TYR C 1 53 ? 47.088 -19.079 5.288 1.00 28.09 44 TYR C N 1
ATOM 3843 C CA . TYR C 1 53 ? 47.070 -17.958 6.211 1.00 24.11 44 TYR C CA 1
ATOM 3844 C C . TYR C 1 53 ? 45.631 -17.495 6.364 1.00 39.13 44 TYR C C 1
ATOM 3845 O O . TYR C 1 53 ? 45.147 -17.341 7.487 1.00 41.24 44 TYR C O 1
ATOM 3854 N N . ASN C 1 54 ? 44.981 -17.250 5.228 1.00 30.43 45 ASN C N 1
ATOM 3855 C CA . ASN C 1 54 ? 43.572 -16.891 5.202 1.00 23.25 45 ASN C CA 1
ATOM 3856 C C . ASN C 1 54 ? 42.811 -17.911 6.021 1.00 32.61 45 ASN C C 1
ATOM 3857 O O . ASN C 1 54 ? 41.884 -17.580 6.752 1.00 16.06 45 ASN C O 1
ATOM 3862 N N . TYR C 1 55 ? 43.216 -19.164 5.897 1.00 18.13 46 TYR C N 1
ATOM 3863 C CA . TYR C 1 55 ? 42.583 -20.189 6.687 1.00 35.71 46 TYR C CA 1
ATOM 3864 C C . TYR C 1 55 ? 42.753 -19.854 8.158 1.00 22.13 46 TYR C C 1
ATOM 3865 O O . TYR C 1 55 ? 41.769 -19.720 8.881 1.00 36.73 46 TYR C O 1
ATOM 3874 N N . LEU C 1 56 ? 43.997 -19.722 8.597 1.00 24.37 47 LEU C N 1
ATOM 3875 C CA . LEU C 1 56 ? 44.266 -19.582 10.025 1.00 24.40 47 LEU C CA 1
ATOM 3876 C C . LEU C 1 56 ? 43.558 -18.372 10.617 1.00 29.70 47 LEU C C 1
ATOM 3877 O O . LEU C 1 56 ? 43.038 -18.427 11.734 1.00 27.55 47 LEU C O 1
ATOM 3882 N N . VAL C 1 57 ? 43.555 -17.270 9.875 1.00 27.83 48 VAL C N 1
ATOM 3883 C CA . VAL C 1 57 ? 42.853 -16.089 10.334 1.00 21.60 48 VAL C CA 1
ATOM 3884 C C . VAL C 1 57 ? 41.400 -16.458 10.636 1.00 27.75 48 VAL C C 1
ATOM 3885 O O . VAL C 1 57 ? 40.862 -16.154 11.711 1.00 26.11 48 VAL C O 1
ATOM 3889 N N . ASN C 1 58 ? 40.770 -17.131 9.680 1.00 22.49 49 ASN C N 1
ATOM 3890 C CA . ASN C 1 58 ? 39.371 -17.491 9.822 1.00 19.35 49 ASN C CA 1
ATOM 3891 C C . ASN C 1 58 ? 39.166 -18.592 10.833 1.00 17.99 49 ASN C C 1
ATOM 3892 O O . ASN C 1 58 ? 38.102 -18.688 11.444 1.00 20.37 49 ASN C O 1
ATOM 3897 N N . PHE C 1 59 ? 40.205 -19.394 11.015 1.00 16.90 50 PHE C N 1
ATOM 3898 C CA . PHE C 1 59 ? 40.192 -20.444 12.015 1.00 18.21 50 PHE C CA 1
ATOM 3899 C C . PHE C 1 59 ? 40.127 -19.759 13.376 1.00 19.93 50 PHE C C 1
ATOM 3900 O O . PHE C 1 59 ? 39.366 -20.162 14.253 1.00 26.12 50 PHE C O 1
ATOM 3908 N N . ALA C 1 60 ? 40.915 -18.706 13.539 1.00 16.55 51 ALA C N 1
ATOM 3909 C CA . ALA C 1 60 ? 40.947 -17.977 14.797 1.00 23.39 51 ALA C CA 1
ATOM 3910 C C . ALA C 1 60 ? 39.566 -17.414 15.091 1.00 23.71 51 ALA C C 1
ATOM 3911 O O . ALA C 1 60 ? 39.094 -17.423 16.236 1.00 19.46 51 ALA C O 1
ATOM 3913 N N . LYS C 1 61 ? 38.927 -16.886 14.052 1.00 19.84 52 LYS C N 1
ATOM 3914 C CA . LYS C 1 61 ? 37.589 -16.332 14.234 1.00 21.53 52 LYS C CA 1
ATOM 3915 C C . LYS C 1 61 ? 36.615 -17.430 14.666 1.00 17.39 52 LYS C C 1
ATOM 3916 O O . LYS C 1 61 ? 35.766 -17.218 15.534 1.00 20.38 52 LYS C O 1
ATOM 3922 N N . ALA C 1 62 ? 36.751 -18.611 14.075 1.00 16.16 53 ALA C N 1
ATOM 3923 C CA . ALA C 1 62 ? 35.880 -19.732 14.422 1.00 19.06 53 ALA C CA 1
ATOM 3924 C C . ALA C 1 62 ? 36.010 -20.113 15.894 1.00 22.42 53 ALA C C 1
ATOM 3925 O O . ALA C 1 62 ? 35.016 -20.410 16.547 1.00 21.78 53 ALA C O 1
ATOM 3927 N N . LEU C 1 63 ? 37.235 -20.140 16.410 1.00 18.93 54 LEU C N 1
ATOM 3928 C CA . LEU C 1 63 ? 37.472 -20.474 17.811 1.00 18.90 54 LEU C CA 1
ATOM 3929 C C . LEU C 1 63 ? 36.859 -19.393 18.687 1.00 24.10 54 LEU C C 1
ATOM 3930 O O . LEU C 1 63 ? 36.311 -19.639 19.759 1.00 24.47 54 LEU C O 1
ATOM 3935 N N . SER C 1 64 ? 36.985 -18.163 18.216 1.00 21.56 55 SER C N 1
ATOM 3936 C CA . SER C 1 64 ? 36.417 -17.036 18.937 1.00 20.48 55 SER C CA 1
ATOM 3937 C C . SER C 1 64 ? 34.912 -17.220 19.093 1.00 23.56 55 SER C C 1
ATOM 3938 O O . SER C 1 64 ? 34.346 -17.046 20.175 1.00 23.74 55 SER C O 1
ATOM 3941 N N . LEU C 1 65 ? 34.261 -17.558 17.986 1.00 22.28 56 LEU C N 1
ATOM 3942 C CA . LEU C 1 65 ? 32.823 -17.793 18.013 1.00 19.15 56 LEU C CA 1
ATOM 3943 C C . LEU C 1 65 ? 32.470 -18.919 18.987 1.00 18.85 56 LEU C C 1
ATOM 3944 O O . LEU C 1 65 ? 31.550 -18.790 19.791 1.00 21.92 56 LEU C O 1
ATOM 3949 N N . ALA C 1 66 ? 33.194 -20.032 18.897 1.00 18.94 57 ALA C N 1
ATOM 3950 C CA . ALA C 1 66 ? 32.938 -21.156 19.781 1.00 24.93 57 ALA C CA 1
ATOM 3951 C C . ALA C 1 66 ? 33.104 -20.684 21.216 1.00 19.51 57 ALA C C 1
ATOM 3952 O O . ALA C 1 66 ? 32.287 -21.002 22.075 1.00 24.52 57 ALA C O 1
ATOM 3954 N N . ALA C 1 67 ? 34.149 -19.902 21.464 1.00 17.79 58 ALA C N 1
ATOM 3955 C CA . ALA C 1 67 ? 34.425 -19.392 22.797 1.00 21.69 58 ALA C CA 1
ATOM 3956 C C . ALA C 1 67 ? 33.238 -18.592 23.298 1.00 23.32 58 ALA C C 1
ATOM 3957 O O . ALA C 1 67 ? 32.872 -18.659 24.476 1.00 22.42 58 ALA C O 1
ATOM 3959 N N . SER C 1 68 ? 32.666 -17.807 22.391 1.00 25.31 59 SER C N 1
ATOM 3960 C CA . SER C 1 68 ? 31.575 -16.910 22.744 1.00 27.17 59 SER C CA 1
ATOM 3961 C C . SER C 1 68 ? 30.437 -17.653 23.425 1.00 24.14 59 SER C C 1
ATOM 3962 O O . SER C 1 68 ? 29.659 -17.050 24.153 1.00 26.08 59 SER C O 1
ATOM 3965 N N . ARG C 1 69 ? 30.281 -18.952 23.200 1.00 31.44 60 ARG C N 1
ATOM 3966 C CA . ARG C 1 69 ? 29.256 -19.616 23.995 1.00 34.14 60 ARG C CA 1
ATOM 3967 C C . ARG C 1 69 ? 29.659 -20.983 24.518 1.00 32.00 60 ARG C C 1
ATOM 3968 O O . ARG C 1 69 ? 28.897 -21.948 24.491 1.00 20.11 60 ARG C O 1
ATOM 3976 N N . ALA C 1 70 ? 30.880 -21.021 25.036 1.00 27.12 61 ALA C N 1
ATOM 3977 C CA . ALA C 1 70 ? 31.321 -22.150 25.828 1.00 31.34 61 ALA C CA 1
ATOM 3978 C C . ALA C 1 70 ? 30.300 -22.298 26.951 1.00 29.24 61 ALA C C 1
ATOM 3979 O O . ALA C 1 70 ? 29.880 -21.301 27.535 1.00 26.36 61 ALA C O 1
ATOM 3981 N N . PRO C 1 71 ? 29.866 -23.533 27.239 1.00 28.31 62 PRO C N 1
ATOM 3982 C CA . PRO C 1 71 ? 28.939 -23.782 28.344 1.00 31.77 62 PRO C CA 1
ATOM 3983 C C . PRO C 1 71 ? 29.589 -23.779 29.732 1.00 32.91 62 PRO C C 1
ATOM 3984 O O . PRO C 1 71 ? 28.920 -24.059 30.731 1.00 28.94 62 PRO C O 1
ATOM 3988 N N . SER C 1 72 ? 30.885 -23.492 29.812 1.00 27.80 63 SER C N 1
ATOM 3989 C CA . SER C 1 72 ? 31.515 -23.325 31.117 1.00 26.39 63 SER C CA 1
ATOM 3990 C C . SER C 1 72 ? 32.676 -22.362 30.961 1.00 25.86 63 SER C C 1
ATOM 3991 O O . SER C 1 72 ? 33.175 -22.146 29.855 1.00 25.92 63 SER C O 1
ATOM 3994 N N . VAL C 1 73 ? 33.101 -21.794 32.080 1.00 22.11 64 VAL C N 1
ATOM 3995 C CA . VAL C 1 73 ? 34.239 -20.890 32.081 1.00 25.18 64 VAL C CA 1
ATOM 3996 C C . VAL C 1 73 ? 35.469 -21.613 31.559 1.00 30.44 64 VAL C C 1
ATOM 3997 O O . VAL C 1 73 ? 36.163 -21.072 30.703 1.00 32.16 64 VAL C O 1
ATOM 4001 N N . ASP C 1 74 ? 35.714 -22.824 32.058 1.00 30.45 65 ASP C N 1
ATOM 4002 C CA . ASP C 1 74 ? 36.870 -23.627 31.648 1.00 32.63 65 ASP C CA 1
ATOM 4003 C C . ASP C 1 74 ? 36.872 -23.815 30.133 1.00 29.54 65 ASP C C 1
ATOM 4004 O O . ASP C 1 74 ? 37.843 -23.486 29.454 1.00 29.02 65 ASP C O 1
ATOM 4009 N N . LEU C 1 75 ? 35.771 -24.335 29.605 1.00 26.49 66 LEU C N 1
ATOM 4010 C CA . LEU C 1 75 ? 35.629 -24.521 28.167 1.00 34.47 66 LEU C CA 1
ATOM 4011 C C . LEU C 1 75 ? 35.875 -23.214 27.392 1.00 31.31 66 LEU C C 1
ATOM 4012 O O . LEU C 1 75 ? 36.520 -23.202 26.339 1.00 28.64 66 LEU C O 1
ATOM 4017 N N . MET C 1 76 ? 35.378 -22.099 27.913 1.00 29.03 67 MET C N 1
ATOM 4018 C CA . MET C 1 76 ? 35.610 -20.816 27.257 1.00 31.97 67 MET C CA 1
ATOM 4019 C C . MET C 1 76 ? 37.081 -20.459 27.302 1.00 30.73 67 MET C C 1
ATOM 4020 O O . MET C 1 76 ? 37.664 -20.138 26.272 1.00 30.35 67 MET C O 1
ATOM 4025 N N . LYS C 1 77 ? 37.657 -20.481 28.500 1.00 37.51 68 LYS C N 1
ATOM 4026 C CA . LYS C 1 77 ? 39.087 -20.241 28.671 1.00 42.07 68 LYS C CA 1
ATOM 4027 C C . LYS C 1 77 ? 39.888 -21.055 27.663 1.00 40.91 68 LYS C C 1
ATOM 4028 O O . LYS C 1 77 ? 40.828 -20.543 27.053 1.00 24.99 68 LYS C O 1
ATOM 4034 N N . THR C 1 78 ? 39.497 -22.317 27.499 1.00 26.25 69 THR C N 1
ATOM 4035 C CA . THR C 1 78 ? 40.129 -23.229 26.549 1.00 45.85 69 THR C CA 1
ATOM 4036 C C . THR C 1 78 ? 39.987 -22.710 25.123 1.00 51.23 69 THR C C 1
ATOM 4037 O O . THR C 1 78 ? 40.982 -22.367 24.485 1.00 51.43 69 THR C O 1
ATOM 4041 N N . ALA C 1 79 ? 38.750 -22.644 24.637 1.00 43.65 70 ALA C N 1
ATOM 4042 C CA . ALA C 1 79 ? 38.474 -22.113 23.304 1.00 56.22 70 ALA C CA 1
ATOM 4043 C C . ALA C 1 79 ? 39.263 -20.830 23.073 1.00 27.41 70 ALA C C 1
ATOM 4044 O O . ALA C 1 79 ? 39.870 -20.623 22.024 1.00 43.35 70 ALA C O 1
ATOM 4046 N N . LEU C 1 80 ? 39.268 -19.974 24.084 1.00 38.68 71 LEU C N 1
ATOM 4047 C CA . LEU C 1 80 ? 39.870 -18.663 23.938 1.00 42.54 71 LEU C CA 1
ATOM 4048 C C . LEU C 1 80 ? 41.387 -18.763 23.831 1.00 40.18 71 LEU C C 1
ATOM 4049 O O . LEU C 1 80 ? 42.014 -17.945 23.155 1.00 33.61 71 LEU C O 1
ATOM 4054 N N . GLU C 1 81 ? 41.984 -19.750 24.493 1.00 28.59 72 GLU C N 1
ATOM 4055 C CA . GLU C 1 81 ? 43.433 -19.887 24.413 1.00 57.42 72 GLU C CA 1
ATOM 4056 C C . GLU C 1 81 ? 43.783 -20.361 23.007 1.00 59.66 72 GLU C C 1
ATOM 4057 O O . GLU C 1 81 ? 44.523 -19.694 22.279 1.00 61.27 72 GLU C O 1
ATOM 4063 N N . LEU C 1 82 ? 43.227 -21.506 22.627 1.00 27.73 73 LEU C N 1
ATOM 4064 C CA . LEU C 1 82 ? 43.403 -22.029 21.276 1.00 37.72 73 LEU C CA 1
ATOM 4065 C C . LEU C 1 82 ? 43.303 -20.886 20.271 1.00 36.24 73 LEU C C 1
ATOM 4066 O O . LEU C 1 82 ? 44.036 -20.859 19.285 1.00 60.65 73 LEU C O 1
ATOM 4071 N N . ALA C 1 83 ? 42.409 -19.936 20.534 1.00 43.96 74 ALA C N 1
ATOM 4072 C CA . ALA C 1 83 ? 42.218 -18.807 19.634 1.00 35.56 74 ALA C CA 1
ATOM 4073 C C . ALA C 1 83 ? 43.409 -17.862 19.657 1.00 37.24 74 ALA C C 1
ATOM 4074 O O . ALA C 1 83 ? 44.065 -17.689 18.633 1.00 48.70 74 ALA C O 1
ATOM 4076 N N . TYR C 1 84 ? 43.695 -17.251 20.804 1.00 45.02 75 TYR C N 1
ATOM 4077 C CA . TYR C 1 84 ? 44.828 -16.330 20.893 1.00 38.71 75 TYR C CA 1
ATOM 4078 C C . TYR C 1 84 ? 46.104 -17.072 20.537 1.00 37.05 75 TYR C C 1
ATOM 4079 O O . TYR C 1 84 ? 46.961 -16.532 19.842 1.00 23.87 75 TYR C O 1
ATOM 4088 N N . GLY C 1 85 ? 46.212 -18.309 21.014 1.00 48.93 76 GLY C N 1
ATOM 4089 C CA . GLY C 1 85 ? 47.331 -19.181 20.674 1.00 47.78 76 GLY C CA 1
ATOM 4090 C C . GLY C 1 85 ? 47.377 -19.540 19.197 1.00 52.73 76 GLY C C 1
ATOM 4091 O O . GLY C 1 85 ? 48.279 -20.257 18.762 1.00 50.44 76 GLY C O 1
ATOM 4092 N N . THR C 1 86 ? 46.385 -19.084 18.436 1.00 45.38 77 THR C N 1
ATOM 4093 C CA . THR C 1 86 ? 46.379 -19.247 16.984 1.00 43.09 77 THR C CA 1
ATOM 4094 C C . THR C 1 86 ? 46.865 -17.961 16.331 1.00 43.85 77 THR C C 1
ATOM 4095 O O . THR C 1 86 ? 47.162 -17.945 15.142 1.00 42.83 77 THR C O 1
ATOM 4099 N N . VAL C 1 87 ? 46.936 -16.882 17.101 1.00 39.39 78 VAL C N 1
ATOM 4100 C CA . VAL C 1 87 ? 47.449 -15.619 16.586 1.00 49.30 78 VAL C CA 1
ATOM 4101 C C . VAL C 1 87 ? 48.949 -15.540 16.828 1.00 53.86 78 VAL C C 1
ATOM 4102 O O . VAL C 1 87 ? 49.694 -14.948 16.046 1.00 68.19 78 VAL C O 1
ATOM 4106 N N . THR C 1 88 ? 49.382 -16.145 17.928 1.00 58.35 79 THR C N 1
ATOM 4107 C CA . THR C 1 88 ? 50.771 -16.062 18.357 1.00 56.76 79 THR C CA 1
ATOM 4108 C C . THR C 1 88 ? 51.488 -17.399 18.246 1.00 46.20 79 THR C C 1
ATOM 4109 O O . THR C 1 88 ? 52.679 -17.481 18.536 1.00 38.21 79 THR C O 1
ATOM 4113 N N . GLY C 1 89 ? 50.763 -18.441 17.848 1.00 62.34 80 GLY C N 1
ATOM 4114 C CA . GLY C 1 89 ? 51.334 -19.781 17.731 1.00 54.36 80 GLY C CA 1
ATOM 4115 C C . GLY C 1 89 ? 51.569 -20.180 16.288 1.00 61.73 80 GLY C C 1
ATOM 4116 O O . GLY C 1 89 ? 52.694 -20.123 15.792 1.00 80.33 80 GLY C O 1
ATOM 4117 N N . GLU C 1 90 ? 50.503 -20.599 15.616 1.00 60.25 81 GLU C N 1
ATOM 4118 C CA . GLU C 1 90 ? 50.595 -20.969 14.211 1.00 58.22 81 GLU C CA 1
ATOM 4119 C C . GLU C 1 90 ? 50.719 -19.731 13.336 1.00 52.74 81 GLU C C 1
ATOM 4120 O O . GLU C 1 90 ? 51.533 -19.701 12.416 1.00 55.44 81 GLU C O 1
ATOM 4126 N N . MET C 1 91 ? 49.918 -18.709 13.621 1.00 42.53 82 MET C N 1
ATOM 4127 C CA . MET C 1 91 ? 49.906 -17.522 12.773 1.00 53.21 82 MET C CA 1
ATOM 4128 C C . MET C 1 91 ? 51.234 -16.781 12.788 1.00 20.53 82 MET C C 1
ATOM 4129 O O . MET C 1 91 ? 51.654 -16.268 11.758 1.00 20.42 82 MET C O 1
ATOM 4134 N N . ALA C 1 92 ? 51.884 -16.710 13.943 1.00 39.58 83 ALA C N 1
ATOM 4135 C CA . ALA C 1 92 ? 53.171 -16.031 14.029 1.00 51.57 83 ALA C CA 1
ATOM 4136 C C . ALA C 1 92 ? 54.139 -16.749 13.095 1.00 38.62 83 ALA C C 1
ATOM 4137 O O . ALA C 1 92 ? 54.709 -16.159 12.178 1.00 17.58 83 ALA C O 1
ATOM 4139 N N . ASN C 1 93 ? 54.294 -18.046 13.326 1.00 36.62 84 ASN C N 1
ATOM 4140 C CA . ASN C 1 93 ? 55.150 -18.879 12.497 1.00 48.09 84 ASN C CA 1
ATOM 4141 C C . ASN C 1 93 ? 54.933 -18.587 11.011 1.00 40.56 84 ASN C C 1
ATOM 4142 O O . ASN C 1 93 ? 55.860 -18.203 10.294 1.00 31.11 84 ASN C O 1
ATOM 4147 N N . TYR C 1 94 ? 53.694 -18.745 10.560 1.00 38.39 85 TYR C N 1
ATOM 4148 C CA . TYR C 1 94 ? 53.341 -18.530 9.159 1.00 37.40 85 TYR C CA 1
ATOM 4149 C C . TYR C 1 94 ? 53.728 -17.139 8.685 1.00 22.13 85 TYR C C 1
ATOM 4150 O O . TYR C 1 94 ? 54.023 -16.929 7.511 1.00 37.15 85 TYR C O 1
ATOM 4159 N N . GLU C 1 95 ? 53.724 -16.186 9.605 1.00 32.65 86 GLU C N 1
ATOM 4160 C CA . GLU C 1 95 ? 54.078 -14.824 9.258 1.00 29.53 86 GLU C CA 1
ATOM 4161 C C . GLU C 1 95 ? 55.548 -14.816 8.867 1.00 31.93 86 GLU C C 1
ATOM 4162 O O . GLU C 1 95 ? 55.921 -14.209 7.864 1.00 26.23 86 GLU C O 1
ATOM 4168 N N . ALA C 1 96 ? 56.371 -15.523 9.637 1.00 30.69 87 ALA C N 1
ATOM 4169 C CA . ALA C 1 96 ? 57.795 -15.624 9.335 1.00 14.55 87 ALA C CA 1
ATOM 4170 C C . ALA C 1 96 ? 58.019 -16.421 8.052 1.00 30.47 87 ALA C C 1
ATOM 4171 O O . ALA C 1 96 ? 58.615 -15.914 7.106 1.00 34.39 87 ALA C O 1
ATOM 4173 N N . LEU C 1 97 ? 57.523 -17.655 8.017 1.00 29.11 88 LEU C N 1
ATOM 4174 C CA . LEU C 1 97 ? 57.677 -18.528 6.855 1.00 27.37 88 LEU C CA 1
ATOM 4175 C C . LEU C 1 97 ? 57.420 -17.816 5.532 1.00 33.80 88 LEU C C 1
ATOM 4176 O O . LEU C 1 97 ? 58.145 -18.025 4.560 1.00 32.66 88 LEU C O 1
ATOM 4181 N N . LEU C 1 98 ? 56.372 -17.000 5.485 1.00 23.05 89 LEU C N 1
ATOM 4182 C CA . LEU C 1 98 ? 56.103 -16.187 4.305 1.00 34.07 89 LEU C CA 1
ATOM 4183 C C . LEU C 1 98 ? 57.247 -15.203 4.058 1.00 41.88 89 LEU C C 1
ATOM 4184 O O . LEU C 1 98 ? 57.863 -15.233 2.995 1.00 31.84 89 LEU C O 1
ATOM 4189 N N . LYS C 1 99 ? 57.553 -14.363 5.044 1.00 43.46 90 LYS C N 1
ATOM 4190 C CA . LYS C 1 99 ? 58.602 -13.356 4.908 1.00 45.06 90 LYS C CA 1
ATOM 4191 C C . LYS C 1 99 ? 59.900 -13.966 4.371 1.00 47.42 90 LYS C C 1
ATOM 4192 O O . LYS C 1 99 ? 60.566 -13.365 3.528 1.00 45.32 90 LYS C O 1
ATOM 4198 N N . GLU C 1 100 ? 60.252 -15.157 4.848 1.00 45.89 91 GLU C N 1
ATOM 4199 C CA . GLU C 1 100 ? 61.468 -15.829 4.398 1.00 46.12 91 GLU C CA 1
ATOM 4200 C C . GLU C 1 100 ? 61.370 -16.208 2.925 1.00 46.04 91 GLU C C 1
ATOM 4201 O O . GLU C 1 100 ? 62.374 -16.259 2.215 1.00 47.68 91 GLU C O 1
ATOM 4207 N N . VAL C 1 101 ? 60.148 -16.456 2.469 1.00 43.66 92 VAL C N 1
ATOM 4208 C CA . VAL C 1 101 ? 59.906 -16.869 1.094 1.00 43.24 92 VAL C CA 1
ATOM 4209 C C . VAL C 1 101 ? 59.651 -15.680 0.168 1.00 42.87 92 VAL C C 1
ATOM 4210 O O . VAL C 1 101 ? 59.397 -15.856 -1.022 1.00 42.57 92 VAL C O 1
ATOM 4214 N N . GLY C 1 102 ? 59.712 -14.467 0.706 1.00 41.58 93 GLY C N 1
ATOM 4215 C CA . GLY C 1 102 ? 59.566 -13.267 -0.113 1.00 43.24 93 GLY C CA 1
ATOM 4216 C C . GLY C 1 102 ? 58.130 -12.833 -0.341 1.00 47.13 93 GLY C C 1
ATOM 4217 O O . GLY C 1 102 ? 57.833 -12.140 -1.313 1.00 44.62 93 GLY C O 1
ATOM 4218 N N . LEU C 1 103 ? 57.236 -13.240 0.555 1.00 48.38 94 LEU C N 1
ATOM 4219 C CA . LEU C 1 103 ? 55.828 -12.862 0.486 1.00 45.71 94 LEU C CA 1
ATOM 4220 C C . LEU C 1 103 ? 55.475 -11.984 1.683 1.00 42.05 94 LEU C C 1
ATOM 4221 O O . LEU C 1 103 ? 55.871 -12.268 2.814 1.00 39.16 94 LEU C O 1
ATOM 4226 N N . SER C 1 104 ? 54.736 -10.909 1.436 1.00 42.14 95 SER C N 1
ATOM 4227 C CA . SER C 1 104 ? 54.346 -10.002 2.512 1.00 45.46 95 SER C CA 1
ATOM 4228 C C . SER C 1 104 ? 52.947 -10.323 3.038 1.00 47.52 95 SER C C 1
ATOM 4229 O O . SER C 1 104 ? 52.183 -11.043 2.396 1.00 42.69 95 SER C O 1
ATOM 4232 N N . LEU C 1 105 ? 52.619 -9.785 4.208 1.00 45.51 96 LEU C N 1
ATOM 4233 C CA . LEU C 1 105 ? 51.279 -9.930 4.778 1.00 48.47 96 LEU C CA 1
ATOM 4234 C C . LEU C 1 105 ? 50.257 -9.338 3.813 1.00 47.15 96 LEU C C 1
ATOM 4235 O O . LEU C 1 105 ? 49.108 -9.786 3.738 1.00 43.60 96 LEU C O 1
ATOM 4240 N N . ARG C 1 106 ? 50.693 -8.308 3.092 1.00 50.16 97 ARG C N 1
ATOM 4241 C CA . ARG C 1 106 ? 49.882 -7.680 2.065 1.00 50.79 97 ARG C CA 1
ATOM 4242 C C . ARG C 1 106 ? 49.579 -8.702 0.968 1.00 48.99 97 ARG C C 1
ATOM 4243 O O . ARG C 1 106 ? 48.434 -8.850 0.541 1.00 47.97 97 ARG C O 1
ATOM 4251 N N . ASP C 1 107 ? 50.601 -9.420 0.516 1.00 44.14 98 ASP C N 1
ATOM 4252 C CA . ASP C 1 107 ? 50.388 -10.470 -0.473 1.00 48.80 98 ASP C CA 1
ATOM 4253 C C . ASP C 1 107 ? 49.360 -11.475 0.044 1.00 45.96 98 ASP C C 1
ATOM 4254 O O . ASP C 1 107 ? 48.509 -11.957 -0.705 1.00 41.40 98 ASP C O 1
ATOM 4259 N N . ALA C 1 108 ? 49.447 -11.777 1.335 1.00 43.65 99 ALA C N 1
ATOM 4260 C CA . ALA C 1 108 ? 48.521 -12.699 1.980 1.00 43.84 99 ALA C CA 1
ATOM 4261 C C . ALA C 1 108 ? 47.098 -12.158 1.928 1.00 39.97 99 ALA C C 1
ATOM 4262 O O . ALA C 1 108 ? 46.162 -12.862 1.565 1.00 42.67 99 ALA C O 1
ATOM 4264 N N . ALA C 1 109 ? 46.936 -10.899 2.303 1.00 40.27 100 ALA C N 1
ATOM 4265 C CA . ALA C 1 109 ? 45.632 -10.259 2.256 1.00 44.98 100 ALA C CA 1
ATOM 4266 C C . ALA C 1 109 ? 45.064 -10.244 0.838 1.00 42.58 100 ALA C C 1
ATOM 4267 O O . ALA C 1 109 ? 43.847 -10.245 0.655 1.00 42.38 100 ALA C O 1
ATOM 4269 N N . GLU C 1 110 ? 45.947 -10.221 -0.158 1.00 42.47 101 GLU C N 1
ATOM 4270 C CA . GLU C 1 110 ? 45.547 -10.098 -1.559 1.00 46.30 101 GLU C CA 1
ATOM 4271 C C . GLU C 1 110 ? 45.363 -11.447 -2.258 1.00 44.21 101 GLU C C 1
ATOM 4272 O O . GLU C 1 110 ? 44.725 -11.542 -3.306 1.00 39.76 101 GLU C O 1
ATOM 4278 N N . ALA C 1 111 ? 45.911 -12.504 -1.672 1.00 42.70 102 ALA C N 1
ATOM 4279 C CA . ALA C 1 111 ? 45.710 -13.832 -2.225 1.00 39.30 102 ALA C CA 1
ATOM 4280 C C . ALA C 1 111 ? 44.241 -14.237 -2.129 1.00 37.81 102 ALA C C 1
ATOM 4281 O O . ALA C 1 111 ? 43.644 -14.228 -1.052 1.00 35.55 102 ALA C O 1
ATOM 4283 N N . GLU C 1 112 ? 43.664 -14.583 -3.275 1.00 37.79 103 GLU C N 1
ATOM 4284 C CA . GLU C 1 112 ? 42.288 -15.051 -3.321 1.00 39.41 103 GLU C CA 1
ATOM 4285 C C . GLU C 1 112 ? 42.218 -16.490 -2.825 1.00 38.63 103 GLU C C 1
ATOM 4286 O O . GLU C 1 112 ? 42.928 -17.365 -3.318 1.00 33.44 103 GLU C O 1
ATOM 4292 N N . PRO C 1 113 ? 41.364 -16.741 -1.828 1.00 31.21 104 PRO C N 1
ATOM 4293 C CA . PRO C 1 113 ? 41.206 -18.123 -1.411 1.00 31.91 104 PRO C CA 1
ATOM 4294 C C . PRO C 1 113 ? 40.615 -18.981 -2.526 1.00 31.67 104 PRO C C 1
ATOM 4295 O O . PRO C 1 113 ? 39.782 -18.506 -3.291 1.00 29.32 104 PRO C O 1
ATOM 4299 N N . ASN C 1 114 ? 41.059 -20.229 -2.643 1.00 27.31 105 ASN C N 1
ATOM 4300 C CA . ASN C 1 114 ? 40.469 -21.113 -3.631 1.00 21.48 105 ASN C CA 1
ATOM 4301 C C . ASN C 1 114 ? 39.141 -21.593 -3.066 1.00 22.34 105 ASN C C 1
ATOM 4302 O O . ASN C 1 114 ? 38.805 -21.295 -1.918 1.00 23.41 105 ASN C O 1
ATOM 4307 N N . ARG C 1 115 ? 38.391 -22.310 -3.893 1.00 20.40 106 ARG C N 1
ATOM 4308 C CA . ARG C 1 115 ? 37.026 -22.709 -3.574 1.00 19.58 106 ARG C CA 1
ATOM 4309 C C . ARG C 1 115 ? 36.947 -23.586 -2.326 1.00 19.58 106 ARG C C 1
ATOM 4310 O O . ARG C 1 115 ? 36.022 -23.471 -1.529 1.00 22.76 106 ARG C O 1
ATOM 4318 N N . VAL C 1 116 ? 37.915 -24.470 -2.146 1.00 15.48 107 VAL C N 1
ATOM 4319 C CA . VAL C 1 116 ? 37.907 -25.347 -0.990 1.00 16.21 107 VAL C CA 1
ATOM 4320 C C . VAL C 1 116 ? 38.148 -24.513 0.263 1.00 18.58 107 VAL C C 1
ATOM 4321 O O . VAL C 1 116 ? 37.500 -24.679 1.289 1.00 21.50 107 VAL C O 1
ATOM 4325 N N . ASN C 1 117 ? 39.095 -23.592 0.158 1.00 17.00 108 ASN C N 1
ATOM 4326 C CA . ASN C 1 117 ? 39.408 -22.733 1.273 1.00 17.44 108 ASN C CA 1
ATOM 4327 C C . ASN C 1 117 ? 38.155 -21.960 1.651 1.00 21.82 108 ASN C C 1
ATOM 4328 O O . ASN C 1 117 ? 37.807 -21.896 2.824 1.00 23.69 108 ASN C O 1
ATOM 4333 N N . VAL C 1 118 ? 37.453 -21.403 0.670 1.00 18.75 109 VAL C N 1
ATOM 4334 C CA . VAL C 1 118 ? 36.264 -20.621 0.978 1.00 13.09 109 VAL C CA 1
ATOM 4335 C C . VAL C 1 118 ? 35.275 -21.515 1.707 1.00 14.14 109 VAL C C 1
ATOM 4336 O O . VAL C 1 118 ? 34.760 -21.183 2.773 1.00 25.03 109 VAL C O 1
ATOM 4340 N N . SER C 1 119 ? 35.062 -22.689 1.130 1.00 21.14 110 SER C N 1
ATOM 4341 C CA . SER C 1 119 ? 34.087 -23.634 1.640 1.00 16.73 110 SER C CA 1
ATOM 4342 C C . SER C 1 119 ? 34.421 -24.060 3.060 1.00 17.45 110 SER C C 1
ATOM 4343 O O . SER C 1 119 ? 33.567 -24.024 3.946 1.00 18.62 110 SER C O 1
ATOM 4346 N N . TYR C 1 120 ? 35.673 -24.438 3.265 1.00 15.27 111 TYR C N 1
ATOM 4347 C CA . TYR C 1 120 ? 36.122 -24.951 4.549 1.00 16.60 111 TYR C CA 1
ATOM 4348 C C . TYR C 1 120 ? 35.991 -23.848 5.595 1.00 17.46 111 TYR C C 1
ATOM 4349 O O . TYR C 1 120 ? 35.365 -24.050 6.634 1.00 18.59 111 TYR C O 1
ATOM 4358 N N . MET C 1 121 ? 36.541 -22.672 5.312 1.00 22.71 112 MET C N 1
ATOM 4359 C CA . MET C 1 121 ? 36.404 -21.554 6.240 1.00 25.34 112 MET C CA 1
ATOM 4360 C C . MET C 1 121 ? 34.922 -21.299 6.502 1.00 15.01 112 MET C C 1
ATOM 4361 O O . MET C 1 121 ? 34.485 -21.097 7.615 1.00 10.36 112 MET C O 1
ATOM 4366 N N . ALA C 1 122 ? 34.105 -21.325 5.468 1.00 17.13 113 ALA C N 1
ATOM 4367 C CA . ALA C 1 122 ? 32.705 -21.086 5.718 1.00 13.16 113 ALA C CA 1
ATOM 4368 C C . ALA C 1 122 ? 32.142 -22.170 6.633 1.00 20.61 113 ALA C C 1
ATOM 4369 O O . ALA C 1 122 ? 31.317 -21.907 7.507 1.00 16.79 113 ALA C O 1
ATOM 4371 N N . TYR C 1 123 ? 32.575 -23.407 6.428 1.00 16.01 114 TYR C N 1
ATOM 4372 C CA . TYR C 1 123 ? 32.052 -24.506 7.236 1.00 17.57 114 TYR C CA 1
ATOM 4373 C C . TYR C 1 123 ? 32.381 -24.355 8.723 1.00 16.39 114 TYR C C 1
ATOM 4374 O O . TYR C 1 123 ? 31.532 -24.566 9.594 1.00 17.59 114 TYR C O 1
ATOM 4383 N N . LEU C 1 124 ? 33.614 -23.958 9.012 1.00 16.99 115 LEU C N 1
ATOM 4384 C CA . LEU C 1 124 ? 34.034 -23.801 10.394 1.00 15.98 115 LEU C CA 1
ATOM 4385 C C . LEU C 1 124 ? 33.356 -22.610 11.056 1.00 14.88 115 LEU C C 1
ATOM 4386 O O . LEU C 1 124 ? 32.930 -22.685 12.214 1.00 19.87 115 LEU C O 1
ATOM 4391 N N . LYS C 1 125 ? 33.266 -21.499 10.337 1.00 17.42 116 LYS C N 1
ATOM 4392 C CA . LYS C 1 125 ? 32.647 -20.319 10.927 1.00 19.47 116 LYS C CA 1
ATOM 4393 C C . LYS C 1 125 ? 31.147 -20.545 11.110 1.00 14.70 116 LYS C C 1
ATOM 4394 O O . LYS C 1 125 ? 30.562 -20.219 12.145 1.00 23.33 116 LYS C O 1
ATOM 4400 N N . SER C 1 126 ? 30.528 -21.119 10.089 1.00 20.60 117 SER C N 1
ATOM 4401 C CA . SER C 1 126 ? 29.107 -21.435 10.110 1.00 18.24 117 SER C CA 1
ATOM 4402 C C . SER C 1 126 ? 28.788 -22.312 11.310 1.00 17.41 117 SER C C 1
ATOM 4403 O O . SER C 1 126 ? 27.881 -22.030 12.088 1.00 18.02 117 SER C O 1
ATOM 4406 N N . THR C 1 127 ? 29.584 -23.363 11.466 1.00 16.59 118 THR C N 1
ATOM 4407 C CA . THR C 1 127 ? 29.442 -24.298 12.573 1.00 16.95 118 THR C CA 1
ATOM 4408 C C . THR C 1 127 ? 29.640 -23.620 13.908 1.00 14.78 118 THR C C 1
ATOM 4409 O O . THR C 1 127 ? 28.781 -23.698 14.787 1.00 20.94 118 THR C O 1
ATOM 4413 N N . CYS C 1 128 ? 30.779 -22.951 14.051 1.00 14.37 119 CYS C N 1
ATOM 4414 C CA . CYS C 1 128 ? 31.088 -22.279 15.313 1.00 18.04 119 CYS C CA 1
ATOM 4415 C C . CYS C 1 128 ? 30.125 -21.167 15.670 1.00 20.96 119 CYS C C 1
ATOM 4416 O O . CYS C 1 128 ? 30.014 -20.827 16.841 1.00 20.05 119 CYS C O 1
ATOM 4419 N N . ALA C 1 129 ? 29.427 -20.597 14.695 1.00 17.28 120 ALA C N 1
ATOM 4420 C CA . ALA C 1 129 ? 28.483 -19.529 15.023 1.00 20.22 120 ALA C CA 1
ATOM 4421 C C . ALA C 1 129 ? 27.128 -20.091 15.451 1.00 22.44 120 ALA C C 1
ATOM 4422 O O . ALA C 1 129 ? 26.385 -19.461 16.204 1.00 19.94 120 ALA C O 1
ATOM 4424 N N . LEU C 1 130 ? 26.831 -21.305 15.008 1.00 26.01 121 LEU C N 1
ATOM 4425 C CA . LEU C 1 130 ? 25.483 -21.836 15.136 1.00 18.23 121 LEU C CA 1
ATOM 4426 C C . LEU C 1 130 ? 25.281 -23.092 15.969 1.00 21.62 121 LEU C C 1
ATOM 4427 O O . LEU C 1 130 ? 24.228 -23.272 16.580 1.00 27.41 121 LEU C O 1
ATOM 4432 N N . GLU C 1 131 ? 26.282 -23.966 15.971 1.00 26.02 122 GLU C N 1
ATOM 4433 C CA . GLU C 1 131 ? 26.120 -25.288 16.547 1.00 18.98 122 GLU C CA 1
ATOM 4434 C C . GLU C 1 131 ? 26.557 -25.363 17.999 1.00 25.72 122 GLU C C 1
ATOM 4435 O O . GLU C 1 131 ? 27.199 -24.453 18.517 1.00 21.02 122 GLU C O 1
ATOM 4441 N N . GLY C 1 132 ? 26.205 -26.468 18.649 1.00 22.54 123 GLY C N 1
ATOM 4442 C CA . GLY C 1 132 ? 26.575 -26.685 20.047 1.00 21.83 123 GLY C CA 1
ATOM 4443 C C . GLY C 1 132 ? 28.082 -26.598 20.194 1.00 26.70 123 GLY C C 1
ATOM 4444 O O . GLY C 1 132 ? 28.814 -26.891 19.246 1.00 29.30 123 GLY C O 1
ATOM 4445 N N . PHE C 1 133 ? 28.553 -26.179 21.365 1.00 22.36 124 PHE C N 1
ATOM 4446 C CA . PHE C 1 133 ? 29.988 -26.019 21.588 1.00 21.39 124 PHE C CA 1
ATOM 4447 C C . PHE C 1 133 ? 30.801 -27.274 21.275 1.00 17.29 124 PHE C C 1
ATOM 4448 O O . PHE C 1 133 ? 31.880 -27.208 20.701 1.00 25.47 124 PHE C O 1
ATOM 4456 N N . TYR C 1 134 ? 30.303 -28.428 21.690 1.00 20.21 125 TYR C N 1
ATOM 4457 C CA . TYR C 1 134 ? 31.048 -29.662 21.480 1.00 20.29 125 TYR C CA 1
ATOM 4458 C C . TYR C 1 134 ? 31.057 -30.025 20.004 1.00 25.92 125 TYR C C 1
ATOM 4459 O O . TYR C 1 134 ? 32.067 -30.477 19.464 1.00 26.81 125 TYR C O 1
ATOM 4468 N N . GLN C 1 135 ? 29.929 -29.797 19.342 1.00 20.83 126 GLN C N 1
ATOM 4469 C CA . GLN C 1 135 ? 29.858 -30.043 17.906 1.00 22.32 126 GLN C CA 1
ATOM 4470 C C . GLN C 1 135 ? 30.895 -29.189 17.180 1.00 23.12 126 GLN C C 1
ATOM 4471 O O . GLN C 1 135 ? 31.507 -29.624 16.204 1.00 21.44 126 GLN C O 1
ATOM 4477 N N . CYS C 1 136 ? 31.111 -27.976 17.673 1.00 21.24 127 CYS C N 1
ATOM 4478 C CA . CYS C 1 136 ? 32.078 -27.082 17.056 1.00 21.18 127 CYS C CA 1
ATOM 4479 C C . CYS C 1 136 ? 33.455 -27.680 17.254 1.00 21.76 127 CYS C C 1
ATOM 4480 O O . CYS C 1 136 ? 34.223 -27.799 16.305 1.00 24.92 127 CYS C O 1
ATOM 4483 N N . MET C 1 137 ? 33.747 -28.087 18.483 1.00 24.65 128 MET C N 1
ATOM 4484 C CA . MET C 1 137 ? 35.037 -28.684 18.790 1.00 25.00 128 MET C CA 1
ATOM 4485 C C . MET C 1 137 ? 35.301 -29.888 17.882 1.00 20.36 128 MET C C 1
ATOM 4486 O O . MET C 1 137 ? 36.416 -30.089 17.390 1.00 23.38 128 MET C O 1
ATOM 4491 N N . ALA C 1 138 ? 34.259 -30.675 17.632 1.00 19.32 129 ALA C N 1
ATOM 4492 C CA . ALA C 1 138 ? 34.400 -31.858 16.786 1.00 21.47 129 ALA C CA 1
ATOM 4493 C C . ALA C 1 138 ? 34.741 -31.442 15.357 1.00 23.18 129 ALA C C 1
ATOM 4494 O O . ALA C 1 138 ? 35.459 -32.140 14.647 1.00 24.69 129 ALA C O 1
ATOM 4496 N N . ALA C 1 139 ? 34.230 -30.297 14.923 1.00 23.26 130 ALA C N 1
ATOM 4497 C CA . ALA C 1 139 ? 34.564 -29.787 13.600 1.00 20.23 130 ALA C CA 1
ATOM 4498 C C . ALA C 1 139 ? 35.987 -29.245 13.576 1.00 20.39 130 ALA C C 1
ATOM 4499 O O . ALA C 1 139 ? 36.624 -29.200 12.535 1.00 25.92 130 ALA C O 1
ATOM 4501 N N . LEU C 1 140 ? 36.489 -28.795 14.715 1.00 21.39 131 LEU C N 1
ATOM 4502 C CA . LEU C 1 140 ? 37.794 -28.136 14.736 1.00 22.66 131 LEU C CA 1
ATOM 4503 C C . LEU C 1 140 ? 38.909 -29.138 14.999 1.00 22.68 131 LEU C C 1
ATOM 4504 O O . LEU C 1 140 ? 40.069 -28.899 14.657 1.00 26.65 131 LEU C O 1
ATOM 4509 N N . LEU C 1 141 ? 38.555 -30.272 15.591 1.00 23.50 132 LEU C N 1
ATOM 4510 C CA . LEU C 1 141 ? 39.567 -31.235 15.991 1.00 24.60 132 LEU C CA 1
ATOM 4511 C C . LEU C 1 141 ? 40.368 -31.810 14.824 1.00 26.76 132 LEU C C 1
ATOM 4512 O O . LEU C 1 141 ? 41.595 -31.857 14.895 1.00 27.95 132 LEU C O 1
ATOM 4517 N N . PRO C 1 142 ? 39.703 -32.207 13.728 1.00 27.93 133 PRO C N 1
ATOM 4518 C CA . PRO C 1 142 ? 40.458 -32.823 12.633 1.00 22.06 133 PRO C CA 1
ATOM 4519 C C . PRO C 1 142 ? 41.546 -31.913 12.106 1.00 23.56 133 PRO C C 1
ATOM 4520 O O . PRO C 1 142 ? 42.650 -32.344 11.780 1.00 26.91 133 PRO C O 1
ATOM 4524 N N . CYS C 1 143 ? 41.224 -30.631 12.057 1.00 28.53 134 CYS C N 1
ATOM 4525 C CA . CYS C 1 143 ? 42.141 -29.624 11.560 1.00 28.68 134 CYS C CA 1
ATOM 4526 C C . CYS C 1 143 ? 43.414 -29.707 12.405 1.00 30.52 134 CYS C C 1
ATOM 4527 O O . CYS C 1 143 ? 44.513 -29.824 11.868 1.00 31.18 134 CYS C O 1
ATOM 4530 N N . PHE C 1 144 ? 43.261 -29.701 13.726 1.00 25.19 135 PHE C N 1
ATOM 4531 C CA . PHE C 1 144 ? 44.407 -29.758 14.635 1.00 29.62 135 PHE C CA 1
ATOM 4532 C C . PHE C 1 144 ? 45.132 -31.103 14.642 1.00 28.28 135 PHE C C 1
ATOM 4533 O O . PHE C 1 144 ? 46.364 -31.182 14.579 1.00 25.34 135 PHE C O 1
ATOM 4541 N N . TRP C 1 145 ? 44.338 -32.162 14.749 1.00 29.11 136 TRP C N 1
ATOM 4542 C CA . TRP C 1 145 ? 44.850 -33.508 14.940 1.00 20.46 136 TRP C CA 1
ATOM 4543 C C . TRP C 1 145 ? 45.509 -34.080 13.683 1.00 24.08 136 TRP C C 1
ATOM 4544 O O . TRP C 1 145 ? 46.596 -34.661 13.743 1.00 29.62 136 TRP C O 1
ATOM 4555 N N . SER C 1 146 ? 44.853 -33.938 12.535 1.00 22.27 137 SER C N 1
ATOM 4556 C CA . SER C 1 146 ? 45.419 -34.439 11.284 1.00 21.25 137 SER C CA 1
ATOM 4557 C C . SER C 1 146 ? 46.834 -33.908 11.107 1.00 23.38 137 SER C C 1
ATOM 4558 O O . SER C 1 146 ? 47.741 -34.675 10.781 1.00 26.08 137 SER C O 1
ATOM 4561 N N . TYR C 1 147 ? 47.038 -32.608 11.303 1.00 23.84 138 TYR C N 1
ATOM 4562 C CA . TYR C 1 147 ? 48.390 -32.064 11.161 1.00 29.01 138 TYR C CA 1
ATOM 4563 C C . TYR C 1 147 ? 49.374 -32.719 12.128 1.00 26.65 138 TYR C C 1
ATOM 4564 O O . TYR C 1 147 ? 50.534 -32.927 11.784 1.00 28.09 138 TYR C O 1
ATOM 4573 N N . ALA C 1 148 ? 48.940 -33.045 13.339 1.00 22.55 139 ALA C N 1
ATOM 4574 C CA . ALA C 1 148 ? 49.855 -33.703 14.268 1.00 28.25 139 ALA C CA 1
ATOM 4575 C C . ALA C 1 148 ? 50.178 -35.108 13.760 1.00 28.45 139 ALA C C 1
ATOM 4576 O O . ALA C 1 148 ? 51.328 -35.539 13.712 1.00 27.71 139 ALA C O 1
ATOM 4578 N N . GLU C 1 149 ? 49.142 -35.827 13.352 1.00 30.86 140 GLU C N 1
ATOM 4579 C CA . GLU C 1 149 ? 49.344 -37.183 12.876 1.00 28.71 140 GLU C CA 1
ATOM 4580 C C . GLU C 1 149 ? 50.165 -37.198 11.589 1.00 28.75 140 GLU C C 1
ATOM 4581 O O . GLU C 1 149 ? 50.981 -38.092 11.386 1.00 28.53 140 GLU C O 1
ATOM 4587 N N . ILE C 1 150 ? 49.939 -36.224 10.713 1.00 28.39 141 ILE C N 1
ATOM 4588 C CA . ILE C 1 150 ? 50.720 -36.109 9.485 1.00 30.11 141 ILE C CA 1
ATOM 4589 C C . ILE C 1 150 ? 52.179 -36.018 9.890 1.00 31.72 141 ILE C C 1
ATOM 4590 O O . ILE C 1 150 ? 53.019 -36.686 9.309 1.00 29.44 141 ILE C O 1
ATOM 4595 N N . ALA C 1 151 ? 52.470 -35.209 10.901 1.00 30.43 142 ALA C N 1
ATOM 4596 C CA . ALA C 1 151 ? 53.841 -35.048 11.379 1.00 37.84 142 ALA C CA 1
ATOM 4597 C C . ALA C 1 151 ? 54.376 -36.349 11.982 1.00 33.49 142 ALA C C 1
ATOM 4598 O O . ALA C 1 151 ? 55.521 -36.756 11.749 1.00 36.72 142 ALA C O 1
ATOM 4600 N N . GLU C 1 152 ? 53.520 -37.007 12.753 1.00 34.35 143 GLU C N 1
ATOM 4601 C CA . GLU C 1 152 ? 53.879 -38.258 13.412 1.00 37.18 143 GLU C CA 1
ATOM 4602 C C . GLU C 1 152 ? 54.253 -39.333 12.390 1.00 38.38 143 GLU C C 1
ATOM 4603 O O . GLU C 1 152 ? 54.992 -40.269 12.676 1.00 43.00 143 GLU C O 1
ATOM 4609 N N . ARG C 1 153 ? 53.742 -39.187 11.178 1.00 40.75 144 ARG C N 1
ATOM 4610 C CA . ARG C 1 153 ? 53.908 -40.189 10.143 1.00 36.65 144 ARG C CA 1
ATOM 4611 C C . ARG C 1 153 ? 55.073 -39.886 9.219 1.00 37.91 144 ARG C C 1
ATOM 4612 O O . ARG C 1 153 ? 55.765 -40.795 8.773 1.00 39.74 144 ARG C O 1
ATOM 4620 N N . HIS C 1 154 ? 55.251 -38.614 8.882 1.00 36.67 145 HIS C N 1
ATOM 4621 C CA . HIS C 1 154 ? 56.277 -38.223 7.928 1.00 36.21 145 HIS C CA 1
ATOM 4622 C C . HIS C 1 154 ? 57.470 -37.559 8.593 1.00 34.33 145 HIS C C 1
ATOM 4623 O O . HIS C 1 154 ? 58.379 -37.113 7.902 1.00 35.85 145 HIS C O 1
ATOM 4630 N N . GLY C 1 155 ? 57.456 -37.481 9.919 1.00 34.77 146 GLY C N 1
ATOM 4631 C CA . GLY C 1 155 ? 58.540 -36.853 10.667 1.00 42.76 146 GLY C CA 1
ATOM 4632 C C . GLY C 1 155 ? 59.923 -37.358 10.296 1.00 41.43 146 GLY C C 1
ATOM 4633 O O . GLY C 1 155 ? 60.869 -36.576 10.199 1.00 40.73 146 GLY C O 1
ATOM 4634 N N . GLY C 1 156 ? 60.041 -38.666 10.090 1.00 42.04 147 GLY C N 1
ATOM 4635 C CA . GLY C 1 156 ? 61.317 -39.287 9.759 1.00 43.11 147 GLY C CA 1
ATOM 4636 C C . GLY C 1 156 ? 62.022 -38.726 8.539 1.00 43.82 147 GLY C C 1
ATOM 4637 O O . GLY C 1 156 ? 63.251 -38.654 8.511 1.00 49.04 147 GLY C O 1
ATOM 4638 N N . LYS C 1 157 ? 61.254 -38.321 7.532 1.00 42.79 148 LYS C N 1
ATOM 4639 C CA . LYS C 1 157 ? 61.823 -37.801 6.291 1.00 44.84 148 LYS C CA 1
ATOM 4640 C C . LYS C 1 157 ? 62.451 -36.419 6.443 1.00 46.63 148 LYS C C 1
ATOM 4641 O O . LYS C 1 157 ? 63.148 -35.962 5.535 1.00 47.84 148 LYS C O 1
ATOM 4647 N N . LEU C 1 158 ? 62.207 -35.755 7.570 1.00 47.80 149 LEU C N 1
ATOM 4648 C CA . LEU C 1 158 ? 62.732 -34.408 7.799 1.00 50.05 149 LEU C CA 1
ATOM 4649 C C . LEU C 1 158 ? 64.252 -34.384 7.890 1.00 51.36 149 LEU C C 1
ATOM 4650 O O . LEU C 1 158 ? 64.896 -33.425 7.470 1.00 46.55 149 LEU C O 1
ATOM 4655 N N . ARG C 1 159 ? 64.797 -35.456 8.455 1.00 54.38 150 ARG C N 1
ATOM 4656 C CA . ARG C 1 159 ? 66.233 -35.655 8.612 1.00 60.75 150 ARG C CA 1
ATOM 4657 C C . ARG C 1 159 ? 66.955 -35.623 7.268 1.00 61.07 150 ARG C C 1
ATOM 4658 O O . ARG C 1 159 ? 68.114 -35.223 7.186 1.00 68.71 150 ARG C O 1
ATOM 4666 N N . GLU C 1 160 ? 66.261 -36.050 6.219 1.00 52.91 151 GLU C N 1
ATOM 4667 C CA . GLU C 1 160 ? 66.799 -36.050 4.867 1.00 43.55 151 GLU C CA 1
ATOM 4668 C C . GLU C 1 160 ? 66.265 -34.864 4.061 1.00 46.66 151 GLU C C 1
ATOM 4669 O O . GLU C 1 160 ? 66.614 -34.707 2.892 1.00 37.70 151 GLU C O 1
ATOM 4675 N N . ASN C 1 161 ? 65.430 -34.025 4.675 1.00 52.56 152 ASN C N 1
ATOM 4676 C CA . ASN C 1 161 ? 64.779 -32.923 3.969 1.00 50.77 152 ASN C CA 1
ATOM 4677 C C . ASN C 1 161 ? 65.710 -31.721 3.803 1.00 50.84 152 ASN C C 1
ATOM 4678 O O . ASN C 1 161 ? 66.036 -31.037 4.776 1.00 50.61 152 ASN C O 1
ATOM 4683 N N . PRO C 1 162 ? 66.119 -31.442 2.555 1.00 50.18 153 PRO C N 1
ATOM 4684 C CA . PRO C 1 162 ? 67.071 -30.366 2.295 1.00 48.96 153 PRO C CA 1
ATOM 4685 C C . PRO C 1 162 ? 66.500 -28.950 2.378 1.00 48.27 153 PRO C C 1
ATOM 4686 O O . PRO C 1 162 ? 67.260 -27.982 2.358 1.00 48.60 153 PRO C O 1
ATOM 4690 N N . VAL C 1 163 ? 65.183 -28.815 2.478 1.00 49.69 154 VAL C N 1
ATOM 4691 C CA . VAL C 1 163 ? 64.572 -27.491 2.444 1.00 45.36 154 VAL C CA 1
ATOM 4692 C C . VAL C 1 163 ? 64.294 -26.980 3.858 1.00 43.75 154 VAL C C 1
ATOM 4693 O O . VAL C 1 163 ? 63.571 -27.604 4.633 1.00 46.64 154 VAL C O 1
ATOM 4697 N N . HIS C 1 164 ? 64.886 -25.836 4.189 1.00 45.44 155 HIS C N 1
ATOM 4698 C CA . HIS C 1 164 ? 64.788 -25.280 5.533 1.00 42.99 155 HIS C CA 1
ATOM 4699 C C . HIS C 1 164 ? 63.383 -24.828 5.911 1.00 39.31 155 HIS C C 1
ATOM 4700 O O . HIS C 1 164 ? 62.925 -25.087 7.021 1.00 38.11 155 HIS C O 1
ATOM 4707 N N . VAL C 1 165 ? 62.715 -24.131 4.999 1.00 32.83 156 VAL C N 1
ATOM 4708 C CA . VAL C 1 165 ? 61.377 -23.622 5.270 1.00 36.10 156 VAL C CA 1
ATOM 4709 C C . VAL C 1 165 ? 60.389 -24.754 5.515 1.00 36.67 156 VAL C C 1
ATOM 4710 O O . VAL C 1 165 ? 59.555 -24.663 6.412 1.00 30.42 156 VAL C O 1
ATOM 4714 N N . TYR C 1 166 ? 60.486 -25.823 4.730 1.00 34.69 157 TYR C N 1
ATOM 4715 C CA . TYR C 1 166 ? 59.605 -26.969 4.930 1.00 38.30 157 TYR C CA 1
ATOM 4716 C C . TYR C 1 166 ? 59.819 -27.537 6.333 1.00 38.07 157 TYR C C 1
ATOM 4717 O O . TYR C 1 166 ? 58.861 -27.851 7.039 1.00 33.71 157 TYR C O 1
ATOM 4726 N N . LYS C 1 167 ? 61.078 -27.650 6.745 1.00 38.08 158 LYS C N 1
ATOM 4727 C CA . LYS C 1 167 ? 61.390 -28.182 8.067 1.00 37.99 158 LYS C CA 1
ATOM 4728 C C . LYS C 1 167 ? 60.883 -27.259 9.165 1.00 32.73 158 LYS C C 1
ATOM 4729 O O . LYS C 1 167 ? 60.390 -27.726 10.189 1.00 35.22 158 LYS C O 1
ATOM 4735 N N . LYS C 1 168 ? 60.994 -25.952 8.951 1.00 32.50 159 LYS C N 1
ATOM 4736 C CA . LYS C 1 168 ? 60.530 -24.991 9.942 1.00 36.11 159 LYS C CA 1
ATOM 4737 C C . LYS C 1 168 ? 59.008 -25.074 10.048 1.00 34.47 159 LYS C C 1
ATOM 4738 O O . LYS C 1 168 ? 58.450 -25.039 11.148 1.00 28.27 159 LYS C O 1
ATOM 4744 N N . TRP C 1 169 ? 58.350 -25.195 8.898 1.00 31.21 160 TRP C N 1
ATOM 4745 C CA . TRP C 1 169 ? 56.901 -25.316 8.848 1.00 32.72 160 TRP C CA 1
ATOM 4746 C C . TRP C 1 169 ? 56.473 -26.518 9.681 1.00 33.58 160 TRP C C 1
ATOM 4747 O O . TRP C 1 169 ? 55.544 -26.429 10.489 1.00 30.01 160 TRP C O 1
ATOM 4758 N N . ALA C 1 170 ? 57.178 -27.627 9.484 1.00 28.20 161 ALA C N 1
ATOM 4759 C CA . ALA C 1 170 ? 56.843 -28.897 10.113 1.00 29.12 161 ALA C CA 1
ATOM 4760 C C . ALA C 1 170 ? 57.116 -28.928 11.610 1.00 36.43 161 ALA C C 1
ATOM 4761 O O . ALA C 1 170 ? 56.443 -29.651 12.349 1.00 36.71 161 ALA C O 1
ATOM 4763 N N . SER C 1 171 ? 58.082 -28.133 12.059 1.00 34.00 162 SER C N 1
ATOM 4764 C CA . SER C 1 171 ? 58.487 -28.156 13.463 1.00 33.44 162 SER C CA 1
ATOM 4765 C C . SER C 1 171 ? 57.332 -27.872 14.422 1.00 31.21 162 SER C C 1
ATOM 4766 O O . SER C 1 171 ? 57.282 -28.427 15.517 1.00 32.10 162 SER C O 1
ATOM 4769 N N . VAL C 1 172 ? 56.402 -27.011 14.030 1.00 31.39 163 VAL C N 1
ATOM 4770 C CA . VAL C 1 172 ? 55.295 -26.712 14.924 1.00 38.35 163 VAL C CA 1
ATOM 4771 C C . VAL C 1 172 ? 54.501 -27.972 15.257 1.00 37.63 163 VAL C C 1
ATOM 4772 O O . VAL C 1 172 ? 54.201 -28.248 16.418 1.00 35.91 163 VAL C O 1
ATOM 4776 N N . TYR C 1 173 ? 54.188 -28.753 14.231 1.00 31.71 164 TYR C N 1
ATOM 4777 C CA . TYR C 1 173 ? 53.305 -29.903 14.392 1.00 33.75 164 TYR C CA 1
ATOM 4778 C C . TYR C 1 173 ? 53.971 -31.104 15.072 1.00 37.40 164 TYR C C 1
ATOM 4779 O O . TYR C 1 173 ? 53.290 -32.044 15.482 1.00 35.97 164 TYR C O 1
ATOM 4788 N N . LEU C 1 174 ? 55.295 -31.065 15.206 1.00 39.34 165 LEU C N 1
ATOM 4789 C CA . LEU C 1 174 ? 56.035 -32.067 15.977 1.00 38.20 165 LEU C CA 1
ATOM 4790 C C . LEU C 1 174 ? 56.232 -31.579 17.419 1.00 37.07 165 LEU C C 1
ATOM 4791 O O . LEU C 1 174 ? 56.636 -32.345 18.296 1.00 34.82 165 LEU C O 1
ATOM 4796 N N . SER C 1 175 ? 55.949 -30.305 17.672 1.00 36.60 166 SER C N 1
ATOM 4797 C CA . SER C 1 175 ? 56.256 -29.721 18.973 1.00 37.93 166 SER C CA 1
ATOM 4798 C C . SER C 1 175 ? 55.311 -30.204 20.065 1.00 44.21 166 SER C C 1
ATOM 4799 O O . SER C 1 175 ? 54.098 -30.267 19.846 1.00 44.85 166 SER C O 1
ATOM 4802 N N . PRO C 1 176 ? 55.862 -30.531 21.248 1.00 49.73 167 PRO C N 1
ATOM 4803 C CA . PRO C 1 176 ? 54.984 -30.880 22.363 1.00 46.66 167 PRO C CA 1
ATOM 4804 C C . PRO C 1 176 ? 53.868 -29.867 22.618 1.00 44.22 167 PRO C C 1
ATOM 4805 O O . PRO C 1 176 ? 52.776 -30.268 23.005 1.00 44.95 167 PRO C O 1
ATOM 4809 N N . GLU C 1 177 ? 54.114 -28.579 22.391 1.00 42.40 168 GLU C N 1
ATOM 4810 C CA . GLU C 1 177 ? 53.095 -27.555 22.644 1.00 44.65 168 GLU C CA 1
ATOM 4811 C C . GLU C 1 177 ? 51.896 -27.735 21.716 1.00 46.12 168 GLU C C 1
ATOM 4812 O O . GLU C 1 177 ? 50.757 -27.493 22.116 1.00 45.51 168 GLU C O 1
ATOM 4818 N N . TYR C 1 178 ? 52.158 -28.139 20.475 1.00 38.83 169 TYR C N 1
ATOM 4819 C CA . TYR C 1 178 ? 51.091 -28.381 19.509 1.00 40.30 169 TYR C CA 1
ATOM 4820 C C . TYR C 1 178 ? 50.367 -29.692 19.807 1.00 39.87 169 TYR C C 1
ATOM 4821 O O . TYR C 1 178 ? 49.140 -29.774 19.705 1.00 37.80 169 TYR C O 1
ATOM 4830 N N . ARG C 1 179 ? 51.147 -30.718 20.141 1.00 30.35 170 ARG C N 1
ATOM 4831 C CA . ARG C 1 179 ? 50.603 -32.028 20.485 1.00 42.89 170 ARG C CA 1
ATOM 4832 C C . ARG C 1 179 ? 49.712 -31.919 21.717 1.00 57.84 170 ARG C C 1
ATOM 4833 O O . ARG C 1 179 ? 48.642 -32.525 21.768 1.00 54.25 170 ARG C O 1
ATOM 4841 N N . GLY C 1 180 ? 50.154 -31.140 22.702 1.00 52.93 171 GLY C N 1
ATOM 4842 C CA . GLY C 1 180 ? 49.388 -30.942 23.930 1.00 33.13 171 GLY C CA 1
ATOM 4843 C C . GLY C 1 180 ? 48.086 -30.230 23.632 1.00 29.19 171 GLY C C 1
ATOM 4844 O O . GLY C 1 180 ? 47.058 -30.483 24.257 1.00 40.74 171 GLY C O 1
ATOM 4845 N N . LEU C 1 181 ? 48.139 -29.336 22.653 1.00 28.89 172 LEU C N 1
ATOM 4846 C CA . LEU C 1 181 ? 46.976 -28.562 22.268 1.00 31.96 172 LEU C CA 1
ATOM 4847 C C . LEU C 1 181 ? 46.005 -29.639 21.820 1.00 34.80 172 LEU C C 1
ATOM 4848 O O . LEU C 1 181 ? 44.900 -29.776 22.349 1.00 24.83 172 LEU C O 1
ATOM 4853 N N . VAL C 1 182 ? 46.481 -30.450 20.883 1.00 29.70 173 VAL C N 1
ATOM 4854 C CA . VAL C 1 182 ? 45.704 -31.554 20.345 1.00 33.39 173 VAL C CA 1
ATOM 4855 C C . VAL C 1 182 ? 45.170 -32.434 21.471 1.00 33.69 173 VAL C C 1
ATOM 4856 O O . VAL C 1 182 ? 43.972 -32.720 21.517 1.00 30.93 173 VAL C O 1
ATOM 4860 N N . GLU C 1 183 ? 46.046 -32.818 22.396 1.00 36.11 174 GLU C N 1
ATOM 4861 C CA . GLU C 1 183 ? 45.659 -33.654 23.535 1.00 39.17 174 GLU C CA 1
ATOM 4862 C C . GLU C 1 183 ? 44.533 -33.029 24.354 1.00 31.02 174 GLU C C 1
ATOM 4863 O O . GLU C 1 183 ? 43.543 -33.686 24.680 1.00 30.32 174 GLU C O 1
ATOM 4869 N N . ARG C 1 184 ? 44.674 -31.750 24.679 1.00 30.78 175 ARG C N 1
ATOM 4870 C CA . ARG C 1 184 ? 43.667 -31.088 25.492 1.00 41.28 175 ARG C CA 1
ATOM 4871 C C . ARG C 1 184 ? 42.332 -31.078 24.764 1.00 37.27 175 ARG C C 1
ATOM 4872 O O . ARG C 1 184 ? 41.288 -31.358 25.353 1.00 33.51 175 ARG C O 1
ATOM 4880 N N . LEU C 1 185 ? 42.386 -30.758 23.475 1.00 53.75 176 LEU C N 1
ATOM 4881 C CA . LEU C 1 185 ? 41.184 -30.640 22.658 1.00 45.26 176 LEU C CA 1
ATOM 4882 C C . LEU C 1 185 ? 40.420 -31.960 22.685 1.00 21.87 176 LEU C C 1
ATOM 4883 O O . LEU C 1 185 ? 39.199 -31.989 22.825 1.00 20.50 176 LEU C O 1
ATOM 4888 N N . ARG C 1 186 ? 41.154 -33.061 22.585 1.00 28.78 177 ARG C N 1
ATOM 4889 C CA . ARG C 1 186 ? 40.531 -34.371 22.640 1.00 35.62 177 ARG C CA 1
ATOM 4890 C C . ARG C 1 186 ? 39.830 -34.597 23.974 1.00 38.58 177 ARG C C 1
ATOM 4891 O O . ARG C 1 186 ? 38.690 -35.060 23.998 1.00 28.44 177 ARG C O 1
ATOM 4899 N N . ALA C 1 187 ? 40.503 -34.262 25.073 1.00 22.83 178 ALA C N 1
ATOM 4900 C CA . ALA C 1 187 ? 39.948 -34.506 26.401 1.00 25.78 178 ALA C CA 1
ATOM 4901 C C . ALA C 1 187 ? 38.682 -33.696 26.631 1.00 18.75 178 ALA C C 1
ATOM 4902 O O . ALA C 1 187 ? 37.783 -34.142 27.340 1.00 48.70 178 ALA C O 1
ATOM 4904 N N . VAL C 1 188 ? 38.625 -32.499 26.057 1.00 30.02 179 VAL C N 1
ATOM 4905 C CA . VAL C 1 188 ? 37.412 -31.693 26.115 1.00 27.96 179 VAL C CA 1
ATOM 4906 C C . VAL C 1 188 ? 36.276 -32.514 25.516 1.00 32.02 179 VAL C C 1
ATOM 4907 O O . VAL C 1 188 ? 35.230 -32.699 26.136 1.00 25.05 179 VAL C O 1
ATOM 4911 N N . LEU C 1 189 ? 36.506 -33.028 24.311 1.00 20.36 180 LEU C N 1
ATOM 4912 C CA . LEU C 1 189 ? 35.499 -33.823 23.616 1.00 22.14 180 LEU C CA 1
ATOM 4913 C C . LEU C 1 189 ? 35.216 -35.130 24.343 1.00 27.39 180 LEU C C 1
ATOM 4914 O O . LEU C 1 189 ? 34.057 -35.471 24.575 1.00 44.12 180 LEU C O 1
ATOM 4919 N N . ASP C 1 190 ? 36.269 -35.851 24.716 1.00 29.37 181 ASP C N 1
ATOM 4920 C CA . ASP C 1 190 ? 36.106 -37.116 25.425 1.00 32.46 181 ASP C CA 1
ATOM 4921 C C . ASP C 1 190 ? 35.441 -36.940 26.797 1.00 37.21 181 ASP C C 1
ATOM 4922 O O . ASP C 1 190 ? 34.946 -37.912 27.366 1.00 31.52 181 ASP C O 1
ATOM 4927 N N . SER C 1 191 ? 35.397 -35.712 27.313 1.00 35.98 182 SER C N 1
ATOM 4928 C CA . SER C 1 191 ? 34.687 -35.414 28.560 1.00 27.84 182 SER C CA 1
ATOM 4929 C C . SER C 1 191 ? 33.292 -34.845 28.299 1.00 37.14 182 SER C C 1
ATOM 4930 O O . SER C 1 191 ? 32.489 -34.730 29.218 1.00 38.75 182 SER C O 1
ATOM 4933 N N . SER C 1 192 ? 32.998 -34.484 27.054 1.00 41.23 183 SER C N 1
ATOM 4934 C CA . SER C 1 192 ? 31.715 -33.879 26.705 1.00 36.35 183 SER C CA 1
ATOM 4935 C C . SER C 1 192 ? 30.498 -34.651 27.210 1.00 42.43 183 SER C C 1
ATOM 4936 O O . SER C 1 192 ? 29.490 -34.059 27.599 1.00 34.68 183 SER C O 1
ATOM 4939 N N . GLY C 1 193 ? 30.588 -35.975 27.191 1.00 37.41 184 GLY C N 1
ATOM 4940 C CA . GLY C 1 193 ? 29.460 -36.823 27.556 1.00 39.41 184 GLY C CA 1
ATOM 4941 C C . GLY C 1 193 ? 28.498 -36.998 26.395 1.00 51.72 184 GLY C C 1
ATOM 4942 O O . GLY C 1 193 ? 27.308 -37.236 26.602 1.00 57.86 184 GLY C O 1
ATOM 4943 N N . LEU C 1 194 ? 29.012 -36.850 25.175 1.00 51.63 185 LEU C N 1
ATOM 4944 C CA . LEU C 1 194 ? 28.235 -37.049 23.952 1.00 36.36 185 LEU C CA 1
ATOM 4945 C C . LEU C 1 194 ? 28.813 -38.249 23.193 1.00 39.03 185 LEU C C 1
ATOM 4946 O O . LEU C 1 194 ? 29.978 -38.611 23.372 1.00 46.76 185 LEU C O 1
ATOM 4951 N N . SER C 1 195 ? 27.999 -38.886 22.358 1.00 18.74 186 SER C N 1
ATOM 4952 C CA . SER C 1 195 ? 28.451 -40.072 21.638 1.00 37.40 186 SER C CA 1
ATOM 4953 C C . SER C 1 195 ? 29.264 -39.687 20.408 1.00 25.82 186 SER C C 1
ATOM 4954 O O . SER C 1 195 ? 29.396 -38.508 20.077 1.00 35.07 186 SER C O 1
ATOM 4957 N N . ALA C 1 196 ? 29.816 -40.697 19.746 1.00 34.63 187 ALA C N 1
ATOM 4958 C CA . ALA C 1 196 ? 30.618 -40.484 18.551 1.00 39.69 187 ALA C CA 1
ATOM 4959 C C . ALA C 1 196 ? 29.698 -40.082 17.416 1.00 43.37 187 ALA C C 1
ATOM 4960 O O . ALA C 1 196 ? 30.003 -39.167 16.652 1.00 24.86 187 ALA C O 1
ATOM 4962 N N . GLU C 1 197 ? 28.557 -40.756 17.317 1.00 39.84 188 GLU C N 1
ATOM 4963 C CA . GLU C 1 197 ? 27.677 -40.496 16.189 1.00 47.14 188 GLU C CA 1
ATOM 4964 C C . GLU C 1 197 ? 27.065 -39.103 16.249 1.00 29.19 188 GLU C C 1
ATOM 4965 O O . GLU C 1 197 ? 26.761 -38.529 15.207 1.00 46.05 188 GLU C O 1
ATOM 4971 N N . GLU C 1 198 ? 26.904 -38.542 17.444 1.00 33.21 189 GLU C N 1
ATOM 4972 C CA . GLU C 1 198 ? 26.410 -37.178 17.542 1.00 33.36 189 GLU C CA 1
ATOM 4973 C C . GLU C 1 198 ? 27.450 -36.222 16.974 1.00 31.05 189 GLU C C 1
ATOM 4974 O O . GLU C 1 198 ? 27.109 -35.248 16.302 1.00 35.00 189 GLU C O 1
ATOM 4980 N N . LEU C 1 199 ? 28.718 -36.511 17.249 1.00 27.72 190 LEU C N 1
ATOM 4981 C CA . LEU C 1 199 ? 29.832 -35.672 16.813 1.00 25.93 190 LEU C CA 1
ATOM 4982 C C . LEU C 1 199 ? 30.357 -36.025 15.422 1.00 26.68 190 LEU C C 1
ATOM 4983 O O . LEU C 1 199 ? 31.079 -35.243 14.806 1.00 27.24 190 LEU C O 1
ATOM 4988 N N . TRP C 1 200 ? 30.021 -37.215 14.937 1.00 26.06 191 TRP C N 1
ATOM 4989 C CA . TRP C 1 200 ? 30.565 -37.720 13.678 1.00 26.55 191 TRP C CA 1
ATOM 4990 C C . TRP C 1 200 ? 30.411 -36.755 12.508 1.00 22.86 191 TRP C C 1
ATOM 4991 O O . TRP C 1 200 ? 31.391 -36.401 11.860 1.00 22.46 191 TRP C O 1
ATOM 5002 N N . PRO C 1 201 ? 29.178 -36.326 12.222 1.00 23.25 192 PRO C N 1
ATOM 5003 C CA . PRO C 1 201 ? 28.999 -35.475 11.049 1.00 21.78 192 PRO C CA 1
ATOM 5004 C C . PRO C 1 201 ? 29.977 -34.313 10.955 1.00 26.09 192 PRO C C 1
ATOM 5005 O O . PRO C 1 201 ? 30.426 -33.981 9.858 1.00 25.41 192 PRO C O 1
ATOM 5009 N N . TYR C 1 202 ? 30.294 -33.718 12.103 1.00 19.61 193 TYR C N 1
ATOM 5010 C CA . TYR C 1 202 ? 31.152 -32.532 12.177 1.00 18.16 193 TYR C CA 1
ATOM 5011 C C . TYR C 1 202 ? 32.611 -32.910 11.962 1.00 18.48 193 TYR C C 1
ATOM 5012 O O . TYR C 1 202 ? 33.350 -32.230 11.251 1.00 24.64 193 TYR C O 1
ATOM 5021 N N . PHE C 1 203 ? 33.009 -34.024 12.566 1.00 23.00 194 PHE C N 1
ATOM 5022 C CA . PHE C 1 203 ? 34.369 -34.497 12.439 1.00 17.04 194 PHE C CA 1
ATOM 5023 C C . PHE C 1 203 ? 34.610 -34.915 10.987 1.00 18.60 194 PHE C C 1
ATOM 5024 O O . PHE C 1 203 ? 35.686 -34.686 10.416 1.00 20.31 194 PHE C O 1
ATOM 5032 N N . LYS C 1 204 ? 33.595 -35.548 10.403 1.00 14.33 195 LYS C N 1
ATOM 5033 C CA . LYS C 1 204 ? 33.688 -36.052 9.032 1.00 20.68 195 LYS C CA 1
ATOM 5034 C C . LYS C 1 204 ? 33.891 -34.947 8.002 1.00 23.18 195 LYS C C 1
ATOM 5035 O O . LYS C 1 204 ? 34.869 -34.978 7.250 1.00 20.44 195 LYS C O 1
ATOM 5041 N N . GLU C 1 205 ? 32.988 -33.968 8.003 1.00 17.48 196 GLU C N 1
ATOM 5042 C CA . GLU C 1 205 ? 33.025 -32.882 7.028 1.00 20.03 196 GLU C CA 1
ATOM 5043 C C . GLU C 1 205 ? 34.383 -32.194 7.068 1.00 20.73 196 GLU C C 1
ATOM 5044 O O . GLU C 1 205 ? 35.066 -32.046 6.054 1.00 20.10 196 GLU C O 1
ATOM 5050 N N . ALA C 1 206 ? 34.799 -31.807 8.261 1.00 16.57 197 ALA C N 1
ATOM 5051 C CA . ALA C 1 206 ? 36.070 -31.133 8.418 1.00 17.06 197 ALA C CA 1
ATOM 5052 C C . ALA C 1 206 ? 37.192 -32.003 7.855 1.00 20.53 197 ALA C C 1
ATOM 5053 O O . ALA C 1 206 ? 38.091 -31.500 7.182 1.00 21.49 197 ALA C O 1
ATOM 5055 N N . SER C 1 207 ? 37.138 -33.302 8.128 1.00 16.53 198 SER C N 1
ATOM 5056 C CA . SER C 1 207 ? 38.161 -34.208 7.629 1.00 17.75 198 SER C CA 1
ATOM 5057 C C . SER C 1 207 ? 38.137 -34.224 6.108 1.00 17.10 198 SER C C 1
ATOM 5058 O O . SER C 1 207 ? 39.182 -34.201 5.453 1.00 21.74 198 SER C O 1
ATOM 5061 N N . LEU C 1 208 ? 36.943 -34.235 5.532 1.00 17.88 199 LEU C N 1
ATOM 5062 C CA . LEU C 1 208 ? 36.844 -34.234 4.071 1.00 18.46 199 LEU C CA 1
ATOM 5063 C C . LEU C 1 208 ? 37.466 -32.956 3.519 1.00 18.00 199 LEU C C 1
ATOM 5064 O O . LEU C 1 208 ? 38.203 -32.984 2.536 1.00 20.91 199 LEU C O 1
ATOM 5069 N N . TYR C 1 209 ? 37.207 -31.835 4.187 1.00 21.17 200 TYR C N 1
ATOM 5070 C CA . TYR C 1 209 ? 37.800 -30.572 3.745 1.00 19.67 200 TYR C CA 1
ATOM 5071 C C . TYR C 1 209 ? 39.323 -30.605 3.828 1.00 18.00 200 TYR C C 1
ATOM 5072 O O . TYR C 1 209 ? 40.018 -30.074 2.958 1.00 24.13 200 TYR C O 1
ATOM 5081 N N . GLU C 1 210 ? 39.855 -31.201 4.887 1.00 21.77 201 GLU C N 1
ATOM 5082 C CA . GLU C 1 210 ? 41.307 -31.280 4.996 1.00 19.35 201 GLU C CA 1
ATOM 5083 C C . GLU C 1 210 ? 41.870 -31.998 3.769 1.00 23.09 201 GLU C C 1
ATOM 5084 O O . GLU C 1 210 ? 42.880 -31.588 3.208 1.00 23.08 201 GLU C O 1
ATOM 5090 N N . LEU C 1 211 ? 41.209 -33.067 3.337 1.00 19.66 202 LEU C N 1
ATOM 5091 C CA . LEU C 1 211 ? 41.684 -33.783 2.161 1.00 24.77 202 LEU C CA 1
ATOM 5092 C C . LEU C 1 211 ? 41.589 -32.926 0.901 1.00 23.70 202 LEU C C 1
ATOM 5093 O O . LEU C 1 211 ? 42.529 -32.853 0.110 1.00 25.56 202 LEU C O 1
ATOM 5098 N N . GLU C 1 212 ? 40.450 -32.271 0.710 1.00 26.24 203 GLU C N 1
ATOM 5099 C CA . GLU C 1 212 ? 40.290 -31.391 -0.442 1.00 22.72 203 GLU C CA 1
ATOM 5100 C C . GLU C 1 212 ? 41.275 -30.230 -0.396 1.00 24.02 203 GLU C C 1
ATOM 5101 O O . GLU C 1 212 ? 41.690 -29.728 -1.436 1.00 28.59 203 GLU C O 1
ATOM 5107 N N . PHE C 1 213 ? 41.657 -29.795 0.800 1.00 19.71 204 PHE C N 1
ATOM 5108 C CA . PHE C 1 213 ? 42.520 -28.624 0.916 1.00 24.11 204 PHE C CA 1
ATOM 5109 C C . PHE C 1 213 ? 43.901 -28.961 0.378 1.00 26.53 204 PHE C C 1
ATOM 5110 O O . PHE C 1 213 ? 44.471 -28.218 -0.421 1.00 23.97 204 PHE C O 1
ATOM 5118 N N . TRP C 1 214 ? 44.425 -30.098 0.824 1.00 24.97 205 TRP C N 1
ATOM 5119 C CA . TRP C 1 214 ? 45.706 -30.581 0.337 1.00 24.70 205 TRP C CA 1
ATOM 5120 C C . TRP C 1 214 ? 45.692 -30.758 -1.169 1.00 22.29 205 TRP C C 1
ATOM 5121 O O . TRP C 1 214 ? 46.621 -30.355 -1.868 1.00 24.40 205 TRP C O 1
ATOM 5132 N N . GLN C 1 215 ? 44.629 -31.373 -1.669 1.00 22.62 206 GLN C N 1
ATOM 5133 C CA . GLN C 1 215 ? 44.519 -31.593 -3.095 1.00 24.44 206 GLN C CA 1
ATOM 5134 C C . GLN C 1 215 ? 44.512 -30.252 -3.828 1.00 27.68 206 GLN C C 1
ATOM 5135 O O . GLN C 1 215 ? 45.224 -30.079 -4.818 1.00 26.24 206 GLN C O 1
ATOM 5141 N N . ALA C 1 216 ? 43.734 -29.293 -3.330 1.00 25.70 207 ALA C N 1
ATOM 5142 C CA . ALA C 1 216 ? 43.667 -27.985 -3.968 1.00 26.87 207 ALA C CA 1
ATOM 5143 C C . ALA C 1 216 ? 45.031 -27.306 -3.939 1.00 26.44 207 ALA C C 1
ATOM 5144 O O . ALA C 1 216 ? 45.408 -26.616 -4.879 1.00 33.02 207 ALA C O 1
ATOM 5146 N N . ALA C 1 217 ? 45.777 -27.503 -2.863 1.00 26.90 208 ALA C N 1
ATOM 5147 C CA . ALA C 1 217 ? 47.081 -26.876 -2.742 1.00 35.53 208 ALA C CA 1
ATOM 5148 C C . ALA C 1 217 ? 48.036 -27.554 -3.714 1.00 32.33 208 ALA C C 1
ATOM 5149 O O . ALA C 1 217 ? 48.948 -26.933 -4.254 1.00 35.85 208 ALA C O 1
ATOM 5151 N N . TYR C 1 218 ? 47.813 -28.840 -3.943 1.00 32.31 209 TYR C N 1
ATOM 5152 C CA . TYR C 1 218 ? 48.683 -29.603 -4.823 1.00 41.95 209 TYR C CA 1
ATOM 5153 C C . TYR C 1 218 ? 48.478 -29.234 -6.292 1.00 40.96 209 TYR C C 1
ATOM 5154 O O . TYR C 1 218 ? 49.438 -29.164 -7.051 1.00 42.36 209 TYR C O 1
ATOM 5163 N N . GLU C 1 219 ? 47.237 -29.002 -6.699 1.00 41.35 210 GLU C N 1
ATOM 5164 C CA . GLU C 1 219 ? 46.952 -28.666 -8.089 1.00 45.34 210 GLU C CA 1
ATOM 5165 C C . GLU C 1 219 ? 47.030 -27.174 -8.405 1.00 46.38 210 GLU C C 1
ATOM 5166 O O . GLU C 1 219 ? 46.745 -26.775 -9.532 1.00 46.43 210 GLU C O 1
ATOM 5172 N N . GLY C 1 220 ? 47.402 -26.348 -7.432 1.00 52.54 211 GLY C N 1
ATOM 5173 C CA . GLY C 1 220 ? 47.390 -24.894 -7.611 1.00 56.03 211 GLY C CA 1
ATOM 5174 C C . GLY C 1 220 ? 45.996 -24.437 -8.010 1.00 57.83 211 GLY C C 1
ATOM 5175 O O . GLY C 1 220 ? 45.832 -23.429 -8.702 1.00 56.40 211 GLY C O 1
ATOM 5176 N N . HIS C 1 221 ? 45.008 -25.179 -7.508 1.00 76.72 212 HIS C N 1
ATOM 5177 C CA . HIS C 1 221 ? 43.599 -25.117 -7.915 1.00 76.77 212 HIS C CA 1
ATOM 5178 C C . HIS C 1 221 ? 43.123 -23.900 -8.706 1.00 76.05 212 HIS C C 1
ATOM 5179 O O . HIS C 1 221 ? 42.509 -22.974 -8.180 1.00 50.41 212 HIS C O 1
ATOM 5187 N N . HIS D 1 5 ? 43.031 17.491 29.725 1.00 151.05 -4 HIS D N 1
ATOM 5188 C CA . HIS D 1 5 ? 43.031 18.443 28.578 1.00 157.37 -4 HIS D CA 1
ATOM 5189 C C . HIS D 1 5 ? 43.308 17.702 27.274 1.00 161.67 -4 HIS D C 1
ATOM 5190 O O . HIS D 1 5 ? 42.597 17.876 26.284 1.00 165.37 -4 HIS D O 1
ATOM 5197 N N . HIS D 1 6 ? 44.359 16.888 27.285 1.00 160.79 -3 HIS D N 1
ATOM 5198 C CA . HIS D 1 6 ? 44.763 16.103 26.119 1.00 154.52 -3 HIS D CA 1
ATOM 5199 C C . HIS D 1 6 ? 43.931 14.829 25.920 1.00 150.98 -3 HIS D C 1
ATOM 5200 O O . HIS D 1 6 ? 44.319 13.924 25.179 1.00 143.44 -3 HIS D O 1
ATOM 5207 N N . HIS D 1 7 ? 42.775 14.784 26.579 1.00 144.87 -2 HIS D N 1
ATOM 5208 C CA . HIS D 1 7 ? 41.776 13.729 26.412 1.00 127.17 -2 HIS D CA 1
ATOM 5209 C C . HIS D 1 7 ? 40.548 14.419 25.819 1.00 115.02 -2 HIS D C 1
ATOM 5210 O O . HIS D 1 7 ? 39.405 14.099 26.145 1.00 105.87 -2 HIS D O 1
ATOM 5217 N N . HIS D 1 8 ? 40.832 15.382 24.947 1.00 108.93 -1 HIS D N 1
ATOM 5218 C CA . HIS D 1 8 ? 39.856 16.269 24.325 1.00 106.29 -1 HIS D CA 1
ATOM 5219 C C . HIS D 1 8 ? 39.962 16.125 22.809 1.00 103.64 -1 HIS D C 1
ATOM 5220 O O . HIS D 1 8 ? 39.151 16.663 22.054 1.00 99.38 -1 HIS D O 1
ATOM 5227 N N . HIS D 1 9 ? 40.966 15.367 22.381 1.00 98.26 0 HIS D N 1
ATOM 5228 C CA . HIS D 1 9 ? 41.387 15.334 20.986 1.00 95.97 0 HIS D CA 1
ATOM 5229 C C . HIS D 1 9 ? 40.324 14.991 19.949 1.00 87.39 0 HIS D C 1
ATOM 5230 O O . HIS D 1 9 ? 39.713 15.889 19.367 1.00 93.28 0 HIS D O 1
ATOM 5237 N N . GLY D 1 10 ? 40.112 13.698 19.722 1.00 51.70 1 GLY D N 1
ATOM 5238 C CA . GLY D 1 10 ? 39.253 13.244 18.632 1.00 39.00 1 GLY D CA 1
ATOM 5239 C C . GLY D 1 10 ? 37.904 12.655 19.006 1.00 40.64 1 GLY D C 1
ATOM 5240 O O . GLY D 1 10 ? 37.254 13.052 19.977 1.00 39.32 1 GLY D O 1
ATOM 5241 N N . VAL D 1 11 ? 37.483 11.674 18.223 1.00 32.68 2 VAL D N 1
ATOM 5242 C CA . VAL D 1 11 ? 36.150 11.117 18.386 1.00 35.40 2 VAL D CA 1
ATOM 5243 C C . VAL D 1 11 ? 35.840 10.631 19.793 1.00 30.17 2 VAL D C 1
ATOM 5244 O O . VAL D 1 11 ? 34.760 10.894 20.316 1.00 25.17 2 VAL D O 1
ATOM 5248 N N . THR D 1 12 ? 36.791 9.937 20.404 1.00 23.89 3 THR D N 1
ATOM 5249 C CA . THR D 1 12 ? 36.590 9.381 21.729 1.00 28.20 3 THR D CA 1
ATOM 5250 C C . THR D 1 12 ? 36.560 10.485 22.765 1.00 30.16 3 THR D C 1
ATOM 5251 O O . THR D 1 12 ? 35.824 10.409 23.752 1.00 24.43 3 THR D O 1
ATOM 5255 N N . GLY D 1 13 ? 37.359 11.520 22.529 1.00 31.52 4 GLY D N 1
ATOM 5256 C CA . GLY D 1 13 ? 37.334 12.682 23.407 1.00 28.38 4 GLY D CA 1
ATOM 5257 C C . GLY D 1 13 ? 35.956 13.316 23.339 1.00 26.61 4 GLY D C 1
ATOM 5258 O O . GLY D 1 13 ? 35.402 13.728 24.359 1.00 26.17 4 GLY D O 1
ATOM 5259 N N . GLU D 1 14 ? 35.407 13.371 22.127 1.00 26.72 5 GLU D N 1
ATOM 5260 C CA . GLU D 1 14 ? 34.085 13.931 21.886 1.00 31.45 5 GLU D CA 1
ATOM 5261 C C . GLU D 1 14 ? 33.083 13.111 22.672 1.00 29.59 5 GLU D C 1
ATOM 5262 O O . GLU D 1 14 ? 32.185 13.642 23.314 1.00 22.94 5 GLU D O 1
ATOM 5268 N N . LEU D 1 15 ? 33.232 11.795 22.619 1.00 29.71 6 LEU D N 1
ATOM 5269 C CA . LEU D 1 15 ? 32.281 10.924 23.301 1.00 30.05 6 LEU D CA 1
ATOM 5270 C C . LEU D 1 15 ? 32.328 11.135 24.805 1.00 25.22 6 LEU D C 1
ATOM 5271 O O . LEU D 1 15 ? 31.295 11.205 25.471 1.00 29.49 6 LEU D O 1
ATOM 5276 N N . ARG D 1 16 ? 33.544 11.219 25.328 1.00 30.04 7 ARG D N 1
ATOM 5277 C CA . ARG D 1 16 ? 33.747 11.391 26.750 1.00 29.07 7 ARG D CA 1
ATOM 5278 C C . ARG D 1 16 ? 33.106 12.686 27.207 1.00 27.66 7 ARG D C 1
ATOM 5279 O O . ARG D 1 16 ? 32.448 12.743 28.241 1.00 20.87 7 ARG D O 1
ATOM 5287 N N . ARG D 1 17 ? 33.304 13.733 26.420 1.00 24.82 8 ARG D N 1
ATOM 5288 C CA . ARG D 1 17 ? 32.825 15.038 26.832 1.00 33.90 8 ARG D CA 1
ATOM 5289 C C . ARG D 1 17 ? 31.291 15.078 26.775 1.00 28.95 8 ARG D C 1
ATOM 5290 O O . ARG D 1 17 ? 30.652 15.682 27.629 1.00 29.81 8 ARG D O 1
ATOM 5298 N N . ARG D 1 18 ? 30.674 14.376 25.834 1.00 24.66 9 ARG D N 1
ATOM 5299 C CA . ARG D 1 18 ? 29.213 14.289 25.796 1.00 30.16 9 ARG D CA 1
ATOM 5300 C C . ARG D 1 18 ? 28.637 13.502 26.966 1.00 27.24 9 ARG D C 1
ATOM 5301 O O . ARG D 1 18 ? 27.486 13.683 27.347 1.00 28.27 9 ARG D O 1
ATOM 5309 N N . ALA D 1 19 ? 29.421 12.564 27.479 1.00 26.96 10 ALA D N 1
ATOM 5310 C CA . ALA D 1 19 ? 28.973 11.717 28.568 1.00 27.24 10 ALA D CA 1
ATOM 5311 C C . ALA D 1 19 ? 29.420 12.302 29.903 1.00 22.24 10 ALA D C 1
ATOM 5312 O O . ALA D 1 19 ? 29.287 11.656 30.939 1.00 23.03 10 ALA D O 1
ATOM 5314 N N . ASP D 1 20 ? 29.906 13.538 29.881 1.00 23.03 11 ASP D N 1
ATOM 5315 C CA . ASP D 1 20 ? 30.472 14.159 31.069 1.00 25.77 11 ASP D CA 1
ATOM 5316 C C . ASP D 1 20 ? 29.487 14.084 32.218 1.00 20.95 11 ASP D C 1
ATOM 5317 O O . ASP D 1 20 ? 29.853 13.719 33.333 1.00 22.72 11 ASP D O 1
ATOM 5322 N N . GLY D 1 21 ? 28.232 14.412 31.939 1.00 15.97 12 GLY D N 1
ATOM 5323 C CA . GLY D 1 21 ? 27.207 14.337 32.972 1.00 19.92 12 GLY D CA 1
ATOM 5324 C C . GLY D 1 21 ? 27.223 12.991 33.675 1.00 24.15 12 GLY D C 1
ATOM 5325 O O . GLY D 1 21 ? 27.267 12.900 34.901 1.00 27.16 12 GLY D O 1
ATOM 5326 N N . ILE D 1 22 ? 27.202 11.931 32.882 1.00 24.46 13 ILE D N 1
ATOM 5327 C CA . ILE D 1 22 ? 27.177 10.573 33.410 1.00 17.41 13 ILE D CA 1
ATOM 5328 C C . ILE D 1 22 ? 28.489 10.234 34.110 1.00 24.24 13 ILE D C 1
ATOM 5329 O O . ILE D 1 22 ? 28.498 9.717 35.224 1.00 22.07 13 ILE D O 1
ATOM 5334 N N . TRP D 1 23 ? 29.608 10.534 33.456 1.00 19.30 14 TRP D N 1
ATOM 5335 C CA . TRP D 1 23 ? 30.902 10.187 34.020 1.00 19.51 14 TRP D CA 1
ATOM 5336 C C . TRP D 1 23 ? 31.211 10.872 35.338 1.00 24.01 14 TRP D C 1
ATOM 5337 O O . TRP D 1 23 ? 31.822 10.238 36.189 1.00 27.27 14 TRP D O 1
ATOM 5348 N N . GLN D 1 24 ? 30.797 12.125 35.514 1.00 28.71 15 GLN D N 1
ATOM 5349 C CA . GLN D 1 24 ? 31.047 12.831 36.770 1.00 25.20 15 GLN D CA 1
ATOM 5350 C C . GLN D 1 24 ? 30.265 12.167 37.893 1.00 22.29 15 GLN D C 1
ATOM 5351 O O . GLN D 1 24 ? 30.727 12.127 39.023 1.00 27.46 15 GLN D O 1
ATOM 5357 N N . ARG D 1 25 ? 29.081 11.641 37.594 1.00 23.47 16 ARG D N 1
ATOM 5358 C CA . ARG D 1 25 ? 28.316 10.915 38.605 1.00 24.72 16 ARG D CA 1
ATOM 5359 C C . ARG D 1 25 ? 29.027 9.620 38.983 1.00 26.94 16 ARG D C 1
ATOM 5360 O O . ARG D 1 25 ? 29.077 9.245 40.156 1.00 26.93 16 ARG D O 1
ATOM 5368 N N . ILE D 1 26 ? 29.622 8.960 37.997 1.00 18.75 17 ILE D N 1
ATOM 5369 C CA . ILE D 1 26 ? 30.403 7.758 38.268 1.00 20.70 17 ILE D CA 1
ATOM 5370 C C . ILE D 1 26 ? 31.615 8.114 39.128 1.00 25.57 17 ILE D C 1
ATOM 5371 O O . ILE D 1 26 ? 31.876 7.510 40.174 1.00 23.81 17 ILE D O 1
ATOM 5376 N N . LEU D 1 27 ? 32.362 9.109 38.665 1.00 25.72 18 LEU D N 1
ATOM 5377 C CA . LEU D 1 27 ? 33.586 9.511 39.335 1.00 26.77 18 LEU D CA 1
ATOM 5378 C C . LEU D 1 27 ? 33.328 9.967 40.776 1.00 26.08 18 LEU D C 1
ATOM 5379 O O . LEU D 1 27 ? 34.199 9.825 41.639 1.00 25.41 18 LEU D O 1
ATOM 5384 N N . ALA D 1 28 ? 32.135 10.491 41.043 1.00 23.57 19 ALA D N 1
ATOM 5385 C CA . ALA D 1 28 ? 31.800 10.921 42.395 1.00 27.61 19 ALA D CA 1
ATOM 5386 C C . ALA D 1 28 ? 30.924 9.911 43.130 1.00 26.03 19 ALA D C 1
ATOM 5387 O O . ALA D 1 28 ? 30.365 10.210 44.183 1.00 23.45 19 ALA D O 1
ATOM 5389 N N . HIS D 1 29 ? 30.794 8.702 42.602 1.00 25.81 20 HIS D N 1
ATOM 5390 C CA . HIS D 1 29 ? 29.932 7.745 43.287 1.00 22.94 20 HIS D CA 1
ATOM 5391 C C . HIS D 1 29 ? 30.518 7.310 44.632 1.00 26.74 20 HIS D C 1
ATOM 5392 O O . HIS D 1 29 ? 31.721 7.090 44.757 1.00 28.53 20 HIS D O 1
ATOM 5399 N N . PRO D 1 30 ? 29.665 7.198 45.657 1.00 28.00 21 PRO D N 1
ATOM 5400 C CA . PRO D 1 30 ? 30.154 6.813 46.978 1.00 26.89 21 PRO D CA 1
ATOM 5401 C C . PRO D 1 30 ? 30.845 5.453 47.023 1.00 27.68 21 PRO D C 1
ATOM 5402 O O . PRO D 1 30 ? 31.769 5.252 47.806 1.00 25.01 21 PRO D O 1
ATOM 5406 N N . PHE D 1 31 ? 30.407 4.507 46.204 1.00 28.76 22 PHE D N 1
ATOM 5407 C CA . PHE D 1 31 ? 31.048 3.204 46.230 1.00 28.81 22 PHE D CA 1
ATOM 5408 C C . PHE D 1 31 ? 32.508 3.373 45.860 1.00 30.13 22 PHE D C 1
ATOM 5409 O O . PHE D 1 31 ? 33.399 2.855 46.533 1.00 32.90 22 PHE D O 1
ATOM 5417 N N . VAL D 1 32 ? 32.731 4.113 44.780 1.00 28.50 23 VAL D N 1
ATOM 5418 C CA . VAL D 1 32 ? 34.076 4.373 44.275 1.00 32.70 23 VAL D CA 1
ATOM 5419 C C . VAL D 1 32 ? 34.916 5.150 45.293 1.00 33.81 23 VAL D C 1
ATOM 5420 O O . VAL D 1 32 ? 36.020 4.733 45.630 1.00 34.23 23 VAL D O 1
ATOM 5424 N N . ALA D 1 33 ? 34.382 6.256 45.806 1.00 29.86 24 ALA D N 1
ATOM 5425 C CA . ALA D 1 33 ? 35.104 7.085 46.765 1.00 31.69 24 ALA D CA 1
ATOM 5426 C C . ALA D 1 33 ? 35.440 6.333 48.051 1.00 31.73 24 ALA D C 1
ATOM 5427 O O . ALA D 1 33 ? 36.521 6.496 48.606 1.00 32.52 24 ALA D O 1
ATOM 5429 N N . GLU D 1 34 ? 34.518 5.512 48.534 1.00 32.25 25 GLU D N 1
ATOM 5430 C CA . GLU D 1 34 ? 34.779 4.746 49.747 1.00 32.55 25 GLU D CA 1
ATOM 5431 C C . GLU D 1 34 ? 35.790 3.647 49.459 1.00 33.46 25 GLU D C 1
ATOM 5432 O O . GLU D 1 34 ? 36.668 3.376 50.274 1.00 28.96 25 GLU D O 1
ATOM 5438 N N . LEU D 1 35 ? 35.670 3.019 48.296 1.00 33.80 26 LEU D N 1
ATOM 5439 C CA . LEU D 1 35 ? 36.590 1.952 47.919 1.00 33.45 26 LEU D CA 1
ATOM 5440 C C . LEU D 1 35 ? 38.022 2.475 47.911 1.00 31.47 26 LEU D C 1
ATOM 5441 O O . LEU D 1 35 ? 38.925 1.849 48.455 1.00 32.73 26 LEU D O 1
ATOM 5446 N N . TYR D 1 36 ? 38.238 3.624 47.286 1.00 31.66 27 TYR D N 1
ATOM 5447 C CA . TYR D 1 36 ? 39.592 4.146 47.225 1.00 34.02 27 TYR D CA 1
ATOM 5448 C C . TYR D 1 36 ? 40.015 4.712 48.568 1.00 36.60 27 TYR D C 1
ATOM 5449 O O . TYR D 1 36 ? 41.189 4.644 48.938 1.00 36.37 27 TYR D O 1
ATOM 5458 N N . ALA D 1 37 ? 39.058 5.272 49.299 1.00 37.31 28 ALA D N 1
ATOM 5459 C CA . ALA D 1 37 ? 39.364 5.884 50.588 1.00 37.79 28 ALA D CA 1
ATOM 5460 C C . ALA D 1 37 ? 39.713 4.815 51.613 1.00 38.33 28 ALA D C 1
ATOM 5461 O O . ALA D 1 37 ? 40.494 5.054 52.528 1.00 39.01 28 ALA D O 1
ATOM 5463 N N . GLY D 1 38 ? 39.131 3.634 51.443 1.00 40.58 29 GLY D N 1
ATOM 5464 C CA . GLY D 1 38 ? 39.355 2.528 52.358 1.00 39.82 29 GLY D CA 1
ATOM 5465 C C . GLY D 1 38 ? 38.225 2.384 53.353 1.00 37.25 29 GLY D C 1
ATOM 5466 O O . GLY D 1 38 ? 38.307 1.561 54.262 1.00 38.53 29 GLY D O 1
ATOM 5467 N N . THR D 1 39 ? 37.166 3.170 53.176 1.00 39.81 30 THR D N 1
ATOM 5468 C CA . THR D 1 39 ? 36.034 3.165 54.100 1.00 38.40 30 THR D CA 1
ATOM 5469 C C . THR D 1 39 ? 34.888 2.240 53.690 1.00 39.35 30 THR D C 1
ATOM 5470 O O . THR D 1 39 ? 33.945 2.050 54.460 1.00 36.73 30 THR D O 1
ATOM 5474 N N . LEU D 1 40 ? 34.963 1.668 52.492 1.00 38.90 31 LEU D N 1
ATOM 5475 C CA . LEU D 1 40 ? 33.907 0.794 52.000 1.00 34.65 31 LEU D CA 1
ATOM 5476 C C . LEU D 1 40 ? 33.798 -0.469 52.853 1.00 34.79 31 LEU D C 1
ATOM 5477 O O . LEU D 1 40 ? 34.797 -1.159 53.081 1.00 32.28 31 LEU D O 1
ATOM 5482 N N . PRO D 1 41 ? 32.582 -0.783 53.329 1.00 38.09 32 PRO D N 1
ATOM 5483 C CA . PRO D 1 41 ? 32.353 -2.002 54.102 1.00 34.81 32 PRO D CA 1
ATOM 5484 C C . PRO D 1 41 ? 32.705 -3.251 53.303 1.00 35.92 32 PRO D C 1
ATOM 5485 O O . PRO D 1 41 ? 32.277 -3.397 52.156 1.00 36.82 32 PRO D O 1
ATOM 5489 N N . MET D 1 42 ? 33.466 -4.150 53.913 1.00 37.04 33 MET D N 1
ATOM 5490 C CA . MET D 1 42 ? 33.929 -5.350 53.233 1.00 38.69 33 MET D CA 1
ATOM 5491 C C . MET D 1 42 ? 32.812 -6.143 52.561 1.00 40.24 33 MET D C 1
ATOM 5492 O O . MET D 1 42 ? 33.025 -6.729 51.504 1.00 39.53 33 MET D O 1
ATOM 5497 N N . GLU D 1 43 ? 31.628 -6.168 53.159 1.00 40.67 34 GLU D N 1
ATOM 5498 C CA . GLU D 1 43 ? 30.509 -6.904 52.577 1.00 43.25 34 GLU D CA 1
ATOM 5499 C C . GLU D 1 43 ? 30.134 -6.373 51.192 1.00 40.57 34 GLU D C 1
ATOM 5500 O O . GLU D 1 43 ? 29.862 -7.153 50.280 1.00 38.01 34 GLU D O 1
ATOM 5506 N N . LYS D 1 44 ? 30.121 -5.053 51.040 1.00 35.07 35 LYS D N 1
ATOM 5507 C CA . LYS D 1 44 ? 29.829 -4.436 49.751 1.00 35.73 35 LYS D CA 1
ATOM 5508 C C . LYS D 1 44 ? 30.907 -4.772 48.713 1.00 37.01 35 LYS D C 1
ATOM 5509 O O . LYS D 1 44 ? 30.616 -4.977 47.535 1.00 34.87 35 LYS D O 1
ATOM 5515 N N . PHE D 1 45 ? 32.158 -4.850 49.150 1.00 29.31 36 PHE D N 1
ATOM 5516 C CA . PHE D 1 45 ? 33.244 -5.232 48.268 1.00 29.89 36 PHE D CA 1
ATOM 5517 C C . PHE D 1 45 ? 33.044 -6.675 47.821 1.00 33.88 36 PHE D C 1
ATOM 5518 O O . PHE D 1 45 ? 33.154 -6.993 46.634 1.00 35.04 36 PHE D O 1
ATOM 5526 N N . LYS D 1 46 ? 32.755 -7.547 48.781 1.00 35.26 37 LYS D N 1
ATOM 5527 C CA . LYS D 1 46 ? 32.525 -8.961 48.494 1.00 39.61 37 LYS D CA 1
ATOM 5528 C C . LYS D 1 46 ? 31.400 -9.068 47.476 1.00 36.64 37 LYS D C 1
ATOM 5529 O O . LYS D 1 46 ? 31.518 -9.732 46.449 1.00 34.00 37 LYS D O 1
ATOM 5535 N N . TYR D 1 47 ? 30.294 -8.402 47.778 1.00 30.56 38 TYR D N 1
ATOM 5536 C CA . TYR D 1 47 ? 29.151 -8.420 46.887 1.00 31.72 38 TYR D CA 1
ATOM 5537 C C . TYR D 1 47 ? 29.596 -7.976 45.497 1.00 28.04 38 TYR D C 1
ATOM 5538 O O . TYR D 1 47 ? 29.230 -8.579 44.491 1.00 29.57 38 TYR D O 1
ATOM 5547 N N . TYR D 1 48 ? 30.371 -6.898 45.459 1.00 27.18 39 TYR D N 1
ATOM 5548 C CA . TYR D 1 48 ? 30.853 -6.343 44.202 1.00 28.14 39 TYR D CA 1
ATOM 5549 C C . TYR D 1 48 ? 31.713 -7.329 43.439 1.00 29.54 39 TYR D C 1
ATOM 5550 O O . TYR D 1 48 ? 31.603 -7.426 42.214 1.00 23.88 39 TYR D O 1
ATOM 5559 N N . LEU D 1 49 ? 32.583 -8.029 44.158 1.00 26.15 40 LEU D N 1
ATOM 5560 C CA . LEU D 1 49 ? 33.472 -8.987 43.509 1.00 32.84 40 LEU D CA 1
ATOM 5561 C C . LEU D 1 49 ? 32.685 -10.127 42.868 1.00 33.76 40 LEU D C 1
ATOM 5562 O O . LEU D 1 49 ? 33.003 -10.556 41.755 1.00 32.51 40 LEU D O 1
ATOM 5567 N N . LEU D 1 50 ? 31.668 -10.619 43.569 1.00 33.22 41 LEU D N 1
ATOM 5568 C CA . LEU D 1 50 ? 30.844 -11.684 43.015 1.00 31.57 41 LEU D CA 1
ATOM 5569 C C . LEU D 1 50 ? 30.214 -11.218 41.711 1.00 31.07 41 LEU D C 1
ATOM 5570 O O . LEU D 1 50 ? 30.272 -11.890 40.683 1.00 38.49 41 LEU D O 1
ATOM 5575 N N . GLN D 1 51 ? 29.600 -10.047 41.753 1.00 29.35 42 GLN D N 1
ATOM 5576 C CA . GLN D 1 51 ? 28.946 -9.548 40.561 1.00 30.00 42 GLN D CA 1
ATOM 5577 C C . GLN D 1 51 ? 29.950 -9.339 39.439 1.00 28.01 42 GLN D C 1
ATOM 5578 O O . GLN D 1 51 ? 29.719 -9.755 38.306 1.00 30.02 42 GLN D O 1
ATOM 5584 N N . ASP D 1 52 ? 31.057 -8.679 39.752 1.00 27.57 43 ASP D N 1
ATOM 5585 C CA . ASP D 1 52 ? 31.986 -8.245 38.707 1.00 31.70 43 ASP D CA 1
ATOM 5586 C C . ASP D 1 52 ? 32.711 -9.390 37.992 1.00 29.32 43 ASP D C 1
ATOM 5587 O O . ASP D 1 52 ? 33.111 -9.210 36.843 1.00 27.69 43 ASP D O 1
ATOM 5592 N N . TYR D 1 53 ? 32.865 -10.565 38.603 1.00 23.24 44 TYR D N 1
ATOM 5593 C CA . TYR D 1 53 ? 33.566 -11.658 37.918 1.00 27.94 44 TYR D CA 1
ATOM 5594 C C . TYR D 1 53 ? 32.693 -12.220 36.813 1.00 41.39 44 TYR D C 1
ATOM 5595 O O . TYR D 1 53 ? 33.175 -12.604 35.740 1.00 24.99 44 TYR D O 1
ATOM 5604 N N . ASN D 1 54 ? 31.408 -12.313 37.136 1.00 20.82 45 ASN D N 1
ATOM 5605 C CA . ASN D 1 54 ? 30.405 -12.771 36.186 1.00 27.57 45 ASN D CA 1
ATOM 5606 C C . ASN D 1 54 ? 30.424 -11.788 35.024 1.00 23.83 45 ASN D C 1
ATOM 5607 O O . ASN D 1 54 ? 30.327 -12.144 33.853 1.00 19.38 45 ASN D O 1
ATOM 5612 N N . TYR D 1 55 ? 30.555 -10.518 35.367 1.00 20.83 46 TYR D N 1
ATOM 5613 C CA . TYR D 1 55 ? 30.662 -9.511 34.343 1.00 33.39 46 TYR D CA 1
ATOM 5614 C C . TYR D 1 55 ? 31.882 -9.779 33.466 1.00 15.79 46 TYR D C 1
ATOM 5615 O O . TYR D 1 55 ? 31.775 -9.872 32.243 1.00 29.45 46 TYR D O 1
ATOM 5624 N N . LEU D 1 56 ? 33.047 -9.889 34.088 1.00 24.68 47 LEU D N 1
ATOM 5625 C CA . LEU D 1 56 ? 34.288 -10.030 33.329 1.00 24.45 47 LEU D CA 1
ATOM 5626 C C . LEU D 1 56 ? 34.218 -11.248 32.418 1.00 29.64 47 LEU D C 1
ATOM 5627 O O . LEU D 1 56 ? 34.684 -11.221 31.275 1.00 27.36 47 LEU D O 1
ATOM 5632 N N . VAL D 1 57 ? 33.649 -12.331 32.935 1.00 27.60 48 VAL D N 1
ATOM 5633 C CA . VAL D 1 57 ? 33.486 -13.514 32.109 1.00 21.74 48 VAL D CA 1
ATOM 5634 C C . VAL D 1 57 ? 32.699 -13.181 30.840 1.00 27.66 48 VAL D C 1
ATOM 5635 O O . VAL D 1 57 ? 33.116 -13.484 29.713 1.00 26.11 48 VAL D O 1
ATOM 5639 N N . ASN D 1 58 ? 31.566 -12.520 31.035 1.00 22.55 49 ASN D N 1
ATOM 5640 C CA . ASN D 1 58 ? 30.720 -12.147 29.917 1.00 19.39 49 ASN D CA 1
ATOM 5641 C C . ASN D 1 58 ? 31.319 -11.035 29.085 1.00 18.00 49 ASN D C 1
ATOM 5642 O O . ASN D 1 58 ? 31.042 -10.933 27.894 1.00 20.30 49 ASN D O 1
ATOM 5647 N N . PHE D 1 59 ? 32.165 -10.228 29.708 1.00 16.97 50 PHE D N 1
ATOM 5648 C CA . PHE D 1 59 ? 32.875 -9.193 28.985 1.00 18.07 50 PHE D CA 1
ATOM 5649 C C . PHE D 1 59 ? 33.812 -9.901 28.008 1.00 19.83 50 PHE D C 1
ATOM 5650 O O . PHE D 1 59 ? 33.919 -9.539 26.839 1.00 26.13 50 PHE D O 1
ATOM 5658 N N . ALA D 1 60 ? 34.485 -10.938 28.482 1.00 16.62 51 ALA D N 1
ATOM 5659 C CA . ALA D 1 60 ? 35.430 -11.669 27.648 1.00 23.32 51 ALA D CA 1
ATOM 5660 C C . ALA D 1 60 ? 34.706 -12.231 26.439 1.00 23.72 51 ALA D C 1
ATOM 5661 O O . ALA D 1 60 ? 35.191 -12.194 25.305 1.00 19.17 51 ALA D O 1
ATOM 5663 N N . LYS D 1 61 ? 33.523 -12.775 26.697 1.00 20.01 52 LYS D N 1
ATOM 5664 C CA . LYS D 1 61 ? 32.753 -13.337 25.607 1.00 21.42 52 LYS D CA 1
ATOM 5665 C C . LYS D 1 61 ? 32.388 -12.249 24.597 1.00 17.57 52 LYS D C 1
ATOM 5666 O O . LYS D 1 61 ? 32.436 -12.483 23.383 1.00 20.24 52 LYS D O 1
ATOM 5672 N N . ALA D 1 62 ? 32.034 -11.067 25.094 1.00 16.04 53 ALA D N 1
ATOM 5673 C CA . ALA D 1 62 ? 31.657 -9.965 24.211 1.00 19.05 53 ALA D CA 1
ATOM 5674 C C . ALA D 1 62 ? 32.822 -9.570 23.304 1.00 22.63 53 ALA D C 1
ATOM 5675 O O . ALA D 1 62 ? 32.621 -9.325 22.113 1.00 21.66 53 ALA D O 1
ATOM 5677 N N . LEU D 1 63 ? 34.031 -9.518 23.859 1.00 18.81 54 LEU D N 1
ATOM 5678 C CA . LEU D 1 63 ? 35.208 -9.191 23.070 1.00 18.96 54 LEU D CA 1
ATOM 5679 C C . LEU D 1 63 ? 35.378 -10.257 22.005 1.00 24.16 54 LEU D C 1
ATOM 5680 O O . LEU D 1 63 ? 35.709 -9.966 20.857 1.00 24.68 54 LEU D O 1
ATOM 5685 N N . SER D 1 64 ? 35.168 -11.503 22.411 1.00 21.55 55 SER D N 1
ATOM 5686 C CA . SER D 1 64 ? 35.326 -12.631 21.499 1.00 20.32 55 SER D CA 1
ATOM 5687 C C . SER D 1 64 ? 34.406 -12.453 20.291 1.00 23.67 55 SER D C 1
ATOM 5688 O O . SER D 1 64 ? 34.800 -12.635 19.137 1.00 23.74 55 SER D O 1
ATOM 5691 N N . LEU D 1 65 ? 33.155 -12.108 20.571 1.00 22.20 56 LEU D N 1
ATOM 5692 C CA . LEU D 1 65 ? 32.190 -11.866 19.507 1.00 18.99 56 LEU D CA 1
ATOM 5693 C C . LEU D 1 65 ? 32.610 -10.721 18.583 1.00 18.84 56 LEU D C 1
ATOM 5694 O O . LEU D 1 65 ? 32.495 -10.826 17.363 1.00 22.03 56 LEU D O 1
ATOM 5699 N N . ALA D 1 66 ? 33.072 -9.615 19.160 1.00 19.07 57 ALA D N 1
ATOM 5700 C CA . ALA D 1 66 ? 33.532 -8.502 18.344 1.00 24.84 57 ALA D CA 1
ATOM 5701 C C . ALA D 1 66 ? 34.704 -8.969 17.490 1.00 19.34 57 ALA D C 1
ATOM 5702 O O . ALA D 1 66 ? 34.796 -8.642 16.310 1.00 24.01 57 ALA D O 1
ATOM 5704 N N . ALA D 1 67 ? 35.597 -9.745 18.090 1.00 17.81 58 ALA D N 1
ATOM 5705 C CA . ALA D 1 67 ? 36.757 -10.258 17.377 1.00 21.80 58 ALA D CA 1
ATOM 5706 C C . ALA D 1 67 ? 36.293 -11.053 16.176 1.00 23.19 58 ALA D C 1
ATOM 5707 O O . ALA D 1 67 ? 36.870 -10.966 15.091 1.00 22.15 58 ALA D O 1
ATOM 5709 N N . SER D 1 68 ? 35.244 -11.836 16.397 1.00 25.21 59 SER D N 1
ATOM 5710 C CA . SER D 1 68 ? 34.733 -12.739 15.374 1.00 27.16 59 SER D CA 1
ATOM 5711 C C . SER D 1 68 ? 34.413 -12.012 14.080 1.00 24.11 59 SER D C 1
ATOM 5712 O O . SER D 1 68 ? 34.417 -12.628 13.017 1.00 25.93 59 SER D O 1
ATOM 5715 N N . ARG D 1 69 ? 34.062 -10.730 14.140 1.00 23.07 60 ARG D N 1
ATOM 5716 C CA . ARG D 1 69 ? 33.944 -10.012 12.873 1.00 31.52 60 ARG D CA 1
ATOM 5717 C C . ARG D 1 69 ? 34.670 -8.681 12.796 1.00 25.96 60 ARG D C 1
ATOM 5718 O O . ARG D 1 69 ? 34.121 -7.687 12.319 1.00 16.98 60 ARG D O 1
ATOM 5726 N N . ALA D 1 70 ? 35.914 -8.681 13.262 1.00 26.96 61 ALA D N 1
ATOM 5727 C CA . ALA D 1 70 ? 36.782 -7.543 13.033 1.00 31.45 61 ALA D CA 1
ATOM 5728 C C . ALA D 1 70 ? 36.888 -7.390 11.518 1.00 29.16 61 ALA D C 1
ATOM 5729 O O . ALA D 1 70 ? 37.004 -8.379 10.804 1.00 26.16 61 ALA D O 1
ATOM 5731 N N . PRO D 1 71 ? 36.830 -6.150 11.014 1.00 28.22 62 PRO D N 1
ATOM 5732 C CA . PRO D 1 71 ? 36.998 -5.900 9.587 1.00 31.71 62 PRO D CA 1
ATOM 5733 C C . PRO D 1 71 ? 38.455 -5.927 9.093 1.00 32.88 62 PRO D C 1
ATOM 5734 O O . PRO D 1 71 ? 38.713 -5.696 7.908 1.00 28.75 62 PRO D O 1
ATOM 5738 N N . SER D 1 72 ? 39.411 -6.192 9.977 1.00 27.95 63 SER D N 1
ATOM 5739 C CA . SER D 1 72 ? 40.795 -6.372 9.543 1.00 26.37 63 SER D CA 1
ATOM 5740 C C . SER D 1 72 ? 41.508 -7.286 10.523 1.00 25.86 63 SER D C 1
ATOM 5741 O O . SER D 1 72 ? 41.108 -7.428 11.683 1.00 25.87 63 SER D O 1
ATOM 5744 N N . VAL D 1 73 ? 42.595 -7.882 10.055 1.00 22.33 64 VAL D N 1
ATOM 5745 C CA . VAL D 1 73 ? 43.375 -8.780 10.891 1.00 25.05 64 VAL D CA 1
ATOM 5746 C C . VAL D 1 73 ? 43.842 -8.030 12.133 1.00 30.69 64 VAL D C 1
ATOM 5747 O O . VAL D 1 73 ? 43.713 -8.550 13.242 1.00 32.50 64 VAL D O 1
ATOM 5751 N N . ASP D 1 74 ? 44.343 -6.808 11.958 1.00 30.38 65 ASP D N 1
ATOM 5752 C CA . ASP D 1 74 ? 44.843 -6.018 13.083 1.00 32.62 65 ASP D CA 1
ATOM 5753 C C . ASP D 1 74 ? 43.735 -5.843 14.116 1.00 29.63 65 ASP D C 1
ATOM 5754 O O . ASP D 1 74 ? 43.886 -6.196 15.286 1.00 29.28 65 ASP D O 1
ATOM 5759 N N . LEU D 1 75 ? 42.604 -5.308 13.672 1.00 26.68 66 LEU D N 1
ATOM 5760 C CA . LEU D 1 75 ? 41.474 -5.109 14.559 1.00 34.30 66 LEU D CA 1
ATOM 5761 C C . LEU D 1 75 ? 41.112 -6.409 15.273 1.00 31.11 66 LEU D C 1
ATOM 5762 O O . LEU D 1 75 ? 40.856 -6.418 16.471 1.00 28.84 66 LEU D O 1
ATOM 5767 N N . MET D 1 76 ? 41.114 -7.524 14.556 1.00 29.14 67 MET D N 1
ATOM 5768 C CA . MET D 1 76 ? 40.790 -8.802 15.178 1.00 32.05 67 MET D CA 1
ATOM 5769 C C . MET D 1 76 ? 41.835 -9.166 16.214 1.00 30.86 67 MET D C 1
ATOM 5770 O O . MET D 1 76 ? 41.493 -9.494 17.347 1.00 30.51 67 MET D O 1
ATOM 5775 N N . LYS D 1 77 ? 43.098 -9.132 15.809 1.00 36.53 68 LYS D N 1
ATOM 5776 C CA . LYS D 1 77 ? 44.177 -9.426 16.738 1.00 38.49 68 LYS D CA 1
ATOM 5777 C C . LYS D 1 77 ? 43.957 -8.688 18.049 1.00 33.01 68 LYS D C 1
ATOM 5778 O O . LYS D 1 77 ? 44.150 -9.265 19.121 1.00 27.63 68 LYS D O 1
ATOM 5784 N N . THR D 1 78 ? 43.515 -7.437 17.965 1.00 29.76 69 THR D N 1
ATOM 5785 C CA . THR D 1 78 ? 43.253 -6.655 19.173 1.00 46.75 69 THR D CA 1
ATOM 5786 C C . THR D 1 78 ? 42.162 -7.306 20.012 1.00 48.31 69 THR D C 1
ATOM 5787 O O . THR D 1 78 ? 42.417 -7.794 21.113 1.00 51.36 69 THR D O 1
ATOM 5791 N N . ALA D 1 79 ? 40.946 -7.317 19.476 1.00 52.99 70 ALA D N 1
ATOM 5792 C CA . ALA D 1 79 ? 39.819 -7.931 20.163 1.00 48.55 70 ALA D CA 1
ATOM 5793 C C . ALA D 1 79 ? 40.251 -9.217 20.856 1.00 40.67 70 ALA D C 1
ATOM 5794 O O . ALA D 1 79 ? 40.070 -9.384 22.060 1.00 42.81 70 ALA D O 1
ATOM 5796 N N . LEU D 1 80 ? 40.819 -10.135 20.085 1.00 50.52 71 LEU D N 1
ATOM 5797 C CA . LEU D 1 80 ? 41.261 -11.406 20.642 1.00 45.08 71 LEU D CA 1
ATOM 5798 C C . LEU D 1 80 ? 42.214 -11.206 21.813 1.00 48.77 71 LEU D C 1
ATOM 5799 O O . LEU D 1 80 ? 42.278 -12.043 22.718 1.00 33.33 71 LEU D O 1
ATOM 5804 N N . GLU D 1 81 ? 42.967 -10.112 21.802 1.00 25.14 72 GLU D N 1
ATOM 5805 C CA . GLU D 1 81 ? 43.910 -9.919 22.889 1.00 52.36 72 GLU D CA 1
ATOM 5806 C C . GLU D 1 81 ? 43.111 -9.594 24.143 1.00 44.27 72 GLU D C 1
ATOM 5807 O O . GLU D 1 81 ? 43.204 -10.284 25.161 1.00 24.83 72 GLU D O 1
ATOM 5813 N N . LEU D 1 82 ? 42.294 -8.554 24.054 1.00 25.65 73 LEU D N 1
ATOM 5814 C CA . LEU D 1 82 ? 41.512 -8.150 25.215 1.00 38.99 73 LEU D CA 1
ATOM 5815 C C . LEU D 1 82 ? 40.739 -9.354 25.749 1.00 44.81 73 LEU D C 1
ATOM 5816 O O . LEU D 1 82 ? 40.826 -9.672 26.933 1.00 33.51 73 LEU D O 1
ATOM 5821 N N . ALA D 1 83 ? 40.027 -10.059 24.876 1.00 38.96 74 ALA D N 1
ATOM 5822 C CA . ALA D 1 83 ? 39.245 -11.212 25.313 1.00 43.82 74 ALA D CA 1
ATOM 5823 C C . ALA D 1 83 ? 40.085 -12.217 26.099 1.00 40.25 74 ALA D C 1
ATOM 5824 O O . ALA D 1 83 ? 39.632 -12.710 27.134 1.00 29.15 74 ALA D O 1
ATOM 5826 N N . TYR D 1 84 ? 41.285 -12.527 25.611 1.00 44.46 75 TYR D N 1
ATOM 5827 C CA . TYR D 1 84 ? 42.191 -13.431 26.324 1.00 49.62 75 TYR D CA 1
ATOM 5828 C C . TYR D 1 84 ? 42.978 -12.660 27.375 1.00 48.89 75 TYR D C 1
ATOM 5829 O O . TYR D 1 84 ? 43.240 -13.188 28.456 1.00 37.34 75 TYR D O 1
ATOM 5838 N N . GLY D 1 85 ? 43.359 -11.428 27.043 1.00 39.00 76 GLY D N 1
ATOM 5839 C CA . GLY D 1 85 ? 44.012 -10.532 27.993 1.00 45.97 76 GLY D CA 1
ATOM 5840 C C . GLY D 1 85 ? 43.054 -10.054 29.075 1.00 50.52 76 GLY D C 1
ATOM 5841 O O . GLY D 1 85 ? 43.368 -9.125 29.813 1.00 48.83 76 GLY D O 1
ATOM 5842 N N . THR D 1 86 ? 41.867 -10.656 29.127 1.00 57.37 77 THR D N 1
ATOM 5843 C CA . THR D 1 86 ? 40.863 -10.395 30.159 1.00 47.27 77 THR D CA 1
ATOM 5844 C C . THR D 1 86 ? 40.761 -11.621 31.055 1.00 41.35 77 THR D C 1
ATOM 5845 O O . THR D 1 86 ? 40.469 -11.509 32.241 1.00 64.10 77 THR D O 1
ATOM 5849 N N . VAL D 1 87 ? 41.006 -12.794 30.482 1.00 57.46 78 VAL D N 1
ATOM 5850 C CA . VAL D 1 87 ? 41.122 -14.016 31.261 1.00 46.68 78 VAL D CA 1
ATOM 5851 C C . VAL D 1 87 ? 42.473 -13.980 31.957 1.00 40.22 78 VAL D C 1
ATOM 5852 O O . VAL D 1 87 ? 42.630 -14.491 33.065 1.00 53.80 78 VAL D O 1
ATOM 5856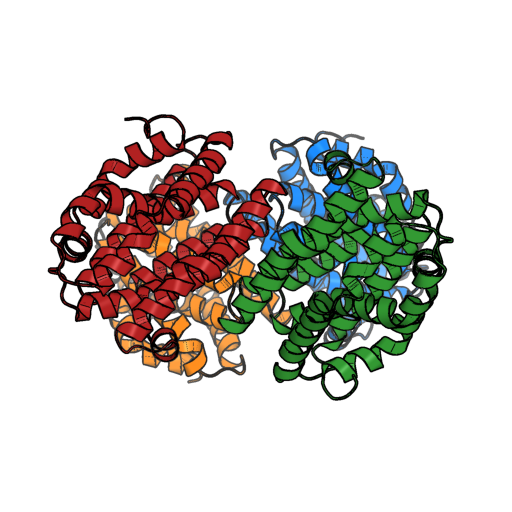 N N . THR D 1 88 ? 43.440 -13.375 31.272 1.00 55.60 79 THR D N 1
ATOM 5857 C CA . THR D 1 88 ? 44.834 -13.306 31.712 1.00 59.87 79 THR D CA 1
ATOM 5858 C C . THR D 1 88 ? 45.100 -12.257 32.778 1.00 55.13 79 THR D C 1
ATOM 5859 O O . THR D 1 88 ? 45.833 -12.510 33.734 1.00 40.21 79 THR D O 1
ATOM 5863 N N . GLY D 1 89 ? 44.535 -11.073 32.567 1.00 57.91 80 GLY D N 1
ATOM 5864 C CA . GLY D 1 89 ? 44.639 -9.968 33.509 1.00 55.33 80 GLY D CA 1
ATOM 5865 C C . GLY D 1 89 ? 43.402 -9.940 34.384 1.00 53.22 80 GLY D C 1
ATOM 5866 O O . GLY D 1 89 ? 43.114 -10.906 35.089 1.00 50.57 80 GLY D O 1
ATOM 5867 N N . GLU D 1 90 ? 42.649 -8.848 34.303 1.00 60.24 81 GLU D N 1
ATOM 5868 C CA . GLU D 1 90 ? 41.487 -8.643 35.164 1.00 63.92 81 GLU D CA 1
ATOM 5869 C C . GLU D 1 90 ? 40.936 -9.918 35.793 1.00 51.24 81 GLU D C 1
ATOM 5870 O O . GLU D 1 90 ? 40.871 -10.017 37.015 1.00 57.54 81 GLU D O 1
ATOM 5876 N N . MET D 1 91 ? 40.557 -10.902 34.984 1.00 42.64 82 MET D N 1
ATOM 5877 C CA . MET D 1 91 ? 39.977 -12.121 35.543 1.00 58.28 82 MET D CA 1
ATOM 5878 C C . MET D 1 91 ? 40.933 -12.868 36.470 1.00 46.37 82 MET D C 1
ATOM 5879 O O . MET D 1 91 ? 40.515 -13.350 37.520 1.00 37.69 82 MET D O 1
ATOM 5884 N N . ALA D 1 92 ? 42.206 -12.952 36.095 1.00 44.09 83 ALA D N 1
ATOM 5885 C CA . ALA D 1 92 ? 43.205 -13.635 36.914 1.00 50.63 83 ALA D CA 1
ATOM 5886 C C . ALA D 1 92 ? 43.311 -12.994 38.294 1.00 49.54 83 ALA D C 1
ATOM 5887 O O . ALA D 1 92 ? 43.261 -13.675 39.320 1.00 34.99 83 ALA D O 1
ATOM 5889 N N . ASN D 1 93 ? 43.466 -11.676 38.319 1.00 49.99 84 ASN D N 1
ATOM 5890 C CA . ASN D 1 93 ? 43.611 -10.977 39.587 1.00 64.11 84 ASN D CA 1
ATOM 5891 C C . ASN D 1 93 ? 42.356 -11.168 40.436 1.00 52.42 84 ASN D C 1
ATOM 5892 O O . ASN D 1 93 ? 42.431 -11.516 41.614 1.00 52.23 84 ASN D O 1
ATOM 5897 N N . TYR D 1 94 ? 41.198 -10.951 39.824 1.00 38.11 85 TYR D N 1
ATOM 5898 C CA . TYR D 1 94 ? 39.929 -11.106 40.524 1.00 47.40 85 TYR D CA 1
ATOM 5899 C C . TYR D 1 94 ? 39.867 -12.451 41.229 1.00 26.45 85 TYR D C 1
ATOM 5900 O O . TYR D 1 94 ? 39.355 -12.543 42.342 1.00 49.06 85 TYR D O 1
ATOM 5909 N N . GLU D 1 95 ? 40.399 -13.487 40.592 1.00 36.55 86 GLU D N 1
ATOM 5910 C CA . GLU D 1 95 ? 40.443 -14.809 41.207 1.00 46.05 86 GLU D CA 1
ATOM 5911 C C . GLU D 1 95 ? 41.230 -14.757 42.514 1.00 32.19 86 GLU D C 1
ATOM 5912 O O . GLU D 1 95 ? 40.823 -15.375 43.498 1.00 35.26 86 GLU D O 1
ATOM 5918 N N . ALA D 1 96 ? 42.333 -14.009 42.521 1.00 24.22 87 ALA D N 1
ATOM 5919 C CA . ALA D 1 96 ? 43.126 -13.776 43.731 1.00 18.69 87 ALA D CA 1
ATOM 5920 C C . ALA D 1 96 ? 42.429 -12.860 44.735 1.00 22.25 87 ALA D C 1
ATOM 5921 O O . ALA D 1 96 ? 42.540 -13.054 45.945 1.00 38.65 87 ALA D O 1
ATOM 5923 N N . LEU D 1 97 ? 41.750 -11.829 44.244 1.00 15.66 88 LEU D N 1
ATOM 5924 C CA . LEU D 1 97 ? 41.026 -10.926 45.130 1.00 31.83 88 LEU D CA 1
ATOM 5925 C C . LEU D 1 97 ? 39.960 -11.687 45.909 1.00 32.02 88 LEU D C 1
ATOM 5926 O O . LEU D 1 97 ? 39.760 -11.427 47.093 1.00 41.51 88 LEU D O 1
ATOM 5931 N N . LEU D 1 98 ? 39.276 -12.613 45.241 1.00 27.26 89 LEU D N 1
ATOM 5932 C CA . LEU D 1 98 ? 38.245 -13.436 45.876 1.00 29.97 89 LEU D CA 1
ATOM 5933 C C . LEU D 1 98 ? 38.829 -14.431 46.871 1.00 36.46 89 LEU D C 1
ATOM 5934 O O . LEU D 1 98 ? 38.364 -14.515 48.006 1.00 46.31 89 LEU D O 1
ATOM 5939 N N . LYS D 1 99 ? 39.833 -15.189 46.440 1.00 43.55 90 LYS D N 1
ATOM 5940 C CA . LYS D 1 99 ? 40.470 -16.179 47.303 1.00 44.99 90 LYS D CA 1
ATOM 5941 C C . LYS D 1 99 ? 40.928 -15.538 48.613 1.00 47.44 90 LYS D C 1
ATOM 5942 O O . LYS D 1 99 ? 40.744 -16.106 49.690 1.00 45.20 90 LYS D O 1
ATOM 5948 N N . GLU D 1 100 ? 41.511 -14.346 48.518 1.00 45.96 91 GLU D N 1
ATOM 5949 C CA . GLU D 1 100 ? 42.018 -13.641 49.689 1.00 46.13 91 GLU D CA 1
ATOM 5950 C C . GLU D 1 100 ? 40.891 -13.272 50.645 1.00 46.00 91 GLU D C 1
ATOM 5951 O O . GLU D 1 100 ? 41.076 -13.222 51.860 1.00 47.62 91 GLU D O 1
ATOM 5957 N N . VAL D 1 101 ? 39.713 -13.029 50.085 1.00 43.66 92 VAL D N 1
ATOM 5958 C CA . VAL D 1 101 ? 38.561 -12.624 50.881 1.00 43.20 92 VAL D CA 1
ATOM 5959 C C . VAL D 1 101 ? 37.698 -13.817 51.292 1.00 42.79 92 VAL D C 1
ATOM 5960 O O . VAL D 1 101 ? 36.652 -13.651 51.915 1.00 42.52 92 VAL D O 1
ATOM 5964 N N . GLY D 1 102 ? 38.141 -15.025 50.964 1.00 41.54 93 GLY D N 1
ATOM 5965 C CA . GLY D 1 102 ? 37.461 -16.227 51.429 1.00 43.23 93 GLY D CA 1
ATOM 5966 C C . GLY D 1 102 ? 36.307 -16.671 50.558 1.00 47.08 93 GLY D C 1
ATOM 5967 O O . GLY D 1 102 ? 35.398 -17.353 51.025 1.00 44.59 93 GLY D O 1
ATOM 5968 N N . LEU D 1 103 ? 36.346 -16.283 49.289 1.00 48.32 94 LEU D N 1
ATOM 5969 C CA . LEU D 1 103 ? 35.319 -16.682 48.337 1.00 45.66 94 LEU D CA 1
ATOM 5970 C C . LEU D 1 103 ? 35.953 -17.546 47.248 1.00 42.00 94 LEU D C 1
ATOM 5971 O O . LEU D 1 103 ? 37.060 -17.268 46.789 1.00 39.04 94 LEU D O 1
ATOM 5976 N N . SER D 1 104 ? 35.269 -18.620 46.868 1.00 42.02 95 SER D N 1
ATOM 5977 C CA . SER D 1 104 ? 35.779 -19.520 45.839 1.00 45.33 95 SER D CA 1
ATOM 5978 C C . SER D 1 104 ? 35.220 -19.195 44.456 1.00 47.64 95 SER D C 1
ATOM 5979 O O . SER D 1 104 ? 34.242 -18.455 44.315 1.00 42.77 95 SER D O 1
ATOM 5982 N N . LEU D 1 105 ? 35.839 -19.766 43.427 1.00 45.57 96 LEU D N 1
ATOM 5983 C CA . LEU D 1 105 ? 35.321 -19.625 42.068 1.00 48.46 96 LEU D CA 1
ATOM 5984 C C . LEU D 1 105 ? 33.929 -20.250 41.984 1.00 47.18 96 LEU D C 1
ATOM 5985 O O . LEU D 1 105 ? 33.089 -19.826 41.184 1.00 43.72 96 LEU D O 1
ATOM 5990 N N . ARG D 1 106 ? 33.702 -21.266 42.812 1.00 50.19 97 ARG D N 1
ATOM 5991 C CA . ARG D 1 106 ? 32.395 -21.897 42.923 1.00 50.79 97 ARG D CA 1
ATOM 5992 C C . ARG D 1 106 ? 31.389 -20.878 43.460 1.00 48.99 97 ARG D C 1
ATOM 5993 O O . ARG D 1 106 ? 30.288 -20.739 42.924 1.00 47.92 97 ARG D O 1
ATOM 6001 N N . ASP D 1 107 ? 31.771 -20.158 44.511 1.00 44.12 98 ASP D N 1
ATOM 6002 C CA . ASP D 1 107 ? 30.919 -19.107 45.058 1.00 48.81 98 ASP D CA 1
ATOM 6003 C C . ASP D 1 107 ? 30.567 -18.097 43.961 1.00 45.89 98 ASP D C 1
ATOM 6004 O O . ASP D 1 107 ? 29.443 -17.601 43.892 1.00 41.24 98 ASP D O 1
ATOM 6009 N N . ALA D 1 108 ? 31.545 -17.799 43.111 1.00 43.69 99 ALA D N 1
ATOM 6010 C CA . ALA D 1 108 ? 31.364 -16.888 41.986 1.00 43.83 99 ALA D CA 1
ATOM 6011 C C . ALA D 1 108 ? 30.342 -17.443 41.001 1.00 40.07 99 ALA D C 1
ATOM 6012 O O . ALA D 1 108 ? 29.419 -16.745 40.583 1.00 42.63 99 ALA D O 1
ATOM 6014 N N . ALA D 1 109 ? 30.522 -18.703 40.623 1.00 40.26 100 ALA D N 1
ATOM 6015 C CA . ALA D 1 109 ? 29.599 -19.366 39.713 1.00 44.96 100 ALA D CA 1
ATOM 6016 C C . ALA D 1 109 ? 28.182 -19.363 40.272 1.00 42.50 100 ALA D C 1
ATOM 6017 O O . ALA D 1 109 ? 27.214 -19.331 39.518 1.00 42.35 100 ALA D O 1
ATOM 6019 N N . GLU D 1 110 ? 28.070 -19.400 41.596 1.00 42.39 101 GLU D N 1
ATOM 6020 C CA . GLU D 1 110 ? 26.780 -19.520 42.266 1.00 46.29 101 GLU D CA 1
ATOM 6021 C C . GLU D 1 110 ? 26.137 -18.183 42.611 1.00 44.11 101 GLU D C 1
ATOM 6022 O O . GLU D 1 110 ? 24.944 -18.118 42.899 1.00 39.62 101 GLU D O 1
ATOM 6028 N N . ALA D 1 111 ? 26.931 -17.118 42.600 1.00 42.66 102 ALA D N 1
ATOM 6029 C CA . ALA D 1 111 ? 26.392 -15.792 42.850 1.00 39.31 102 ALA D CA 1
ATOM 6030 C C . ALA D 1 111 ? 25.454 -15.392 41.716 1.00 37.78 102 ALA D C 1
ATOM 6031 O O . ALA D 1 111 ? 25.825 -15.408 40.544 1.00 35.52 102 ALA D O 1
ATOM 6033 N N . GLU D 1 112 ? 24.223 -15.055 42.080 1.00 37.70 103 GLU D N 1
ATOM 6034 C CA . GLU D 1 112 ? 23.255 -14.604 41.092 1.00 39.56 103 GLU D CA 1
ATOM 6035 C C . GLU D 1 112 ? 23.533 -13.156 40.714 1.00 38.56 103 GLU D C 1
ATOM 6036 O O . GLU D 1 112 ? 23.645 -12.286 41.579 1.00 33.57 103 GLU D O 1
ATOM 6042 N N . PRO D 1 113 ? 23.698 -12.898 39.413 1.00 30.96 104 PRO D N 1
ATOM 6043 C CA . PRO D 1 113 ? 23.878 -11.514 38.995 1.00 31.94 104 PRO D CA 1
ATOM 6044 C C . PRO D 1 113 ? 22.649 -10.652 39.311 1.00 31.76 104 PRO D C 1
ATOM 6045 O O . PRO D 1 113 ? 21.514 -11.132 39.225 1.00 29.36 104 PRO D O 1
ATOM 6049 N N . ASN D 1 114 ? 22.858 -9.399 39.706 1.00 27.17 105 ASN D N 1
ATOM 6050 C CA . ASN D 1 114 ? 21.712 -8.533 39.948 1.00 21.37 105 ASN D CA 1
ATOM 6051 C C . ASN D 1 114 ? 21.207 -8.048 38.603 1.00 22.30 105 ASN D C 1
ATOM 6052 O O . ASN D 1 114 ? 21.812 -8.321 37.572 1.00 23.38 105 ASN D O 1
ATOM 6057 N N . ARG D 1 115 ? 20.074 -7.362 38.613 1.00 20.48 106 ARG D N 1
ATOM 6058 C CA . ARG D 1 115 ? 19.389 -7.004 37.378 1.00 19.46 106 ARG D CA 1
ATOM 6059 C C . ARG D 1 115 ? 20.247 -6.107 36.491 1.00 19.47 106 ARG D C 1
ATOM 6060 O O . ARG D 1 115 ? 20.232 -6.223 35.269 1.00 22.36 106 ARG D O 1
ATOM 6068 N N . VAL D 1 116 ? 20.998 -5.191 37.081 1.00 15.31 107 VAL D N 1
ATOM 6069 C CA . VAL D 1 116 ? 21.826 -4.324 36.255 1.00 16.19 107 VAL D CA 1
ATOM 6070 C C . VAL D 1 116 ? 22.897 -5.153 35.561 1.00 18.39 107 VAL D C 1
ATOM 6071 O O . VAL D 1 116 ? 23.207 -4.966 34.394 1.00 21.33 107 VAL D O 1
ATOM 6075 N N . ASN D 1 117 ? 23.467 -6.081 36.315 1.00 17.16 108 ASN D N 1
ATOM 6076 C CA . ASN D 1 117 ? 24.508 -6.941 35.804 1.00 17.41 108 ASN D CA 1
ATOM 6077 C C . ASN D 1 117 ? 23.929 -7.709 34.629 1.00 21.60 108 ASN D C 1
ATOM 6078 O O . ASN D 1 117 ? 24.518 -7.775 33.561 1.00 23.77 108 ASN D O 1
ATOM 6083 N N . VAL D 1 118 ? 22.736 -8.252 34.795 1.00 18.43 109 VAL D N 1
ATOM 6084 C CA . VAL D 1 118 ? 22.166 -9.038 33.723 1.00 13.22 109 VAL D CA 1
ATOM 6085 C C . VAL D 1 118 ? 22.006 -8.148 32.500 1.00 14.53 109 VAL D C 1
ATOM 6086 O O . VAL D 1 118 ? 22.402 -8.488 31.379 1.00 25.29 109 VAL D O 1
ATOM 6090 N N . SER D 1 119 ? 21.432 -6.980 32.748 1.00 21.14 110 SER D N 1
ATOM 6091 C CA . SER D 1 119 ? 21.136 -6.046 31.690 1.00 16.34 110 SER D CA 1
ATOM 6092 C C . SER D 1 119 ? 22.408 -5.613 30.970 1.00 17.49 110 SER D C 1
ATOM 6093 O O . SER D 1 119 ? 22.469 -5.670 29.743 1.00 18.43 110 SER D O 1
ATOM 6096 N N . TYR D 1 120 ? 23.424 -5.232 31.735 1.00 15.12 111 TYR D N 1
ATOM 6097 C CA . TYR D 1 120 ? 24.674 -4.736 31.172 1.00 16.58 111 TYR D CA 1
ATOM 6098 C C . TYR D 1 120 ? 25.337 -5.831 30.352 1.00 17.56 111 TYR D C 1
ATOM 6099 O O . TYR D 1 120 ? 25.662 -5.641 29.176 1.00 18.70 111 TYR D O 1
ATOM 6108 N N . MET D 1 121 ? 25.485 -7.005 30.957 1.00 18.11 112 MET D N 1
ATOM 6109 C CA . MET D 1 121 ? 26.112 -8.114 30.254 1.00 21.70 112 MET D CA 1
ATOM 6110 C C . MET D 1 121 ? 25.323 -8.422 28.988 1.00 15.89 112 MET D C 1
ATOM 6111 O O . MET D 1 121 ? 25.883 -8.717 27.947 1.00 11.27 112 MET D O 1
ATOM 6116 N N . ALA D 1 122 ? 24.001 -8.363 29.068 1.00 17.53 113 ALA D N 1
ATOM 6117 C CA . ALA D 1 122 ? 23.210 -8.617 27.877 1.00 13.03 113 ALA D CA 1
ATOM 6118 C C . ALA D 1 122 ? 23.472 -7.542 26.831 1.00 20.56 113 ALA D C 1
ATOM 6119 O O . ALA D 1 122 ? 23.560 -7.821 25.643 1.00 17.14 113 ALA D O 1
ATOM 6121 N N . TYR D 1 123 ? 23.596 -6.296 27.268 1.00 16.42 114 TYR D N 1
ATOM 6122 C CA . TYR D 1 123 ? 23.798 -5.199 26.329 1.00 17.60 114 TYR D CA 1
ATOM 6123 C C . TYR D 1 123 ? 25.107 -5.385 25.565 1.00 16.40 114 TYR D C 1
ATOM 6124 O O . TYR D 1 123 ? 25.161 -5.181 24.355 1.00 17.84 114 TYR D O 1
ATOM 6133 N N . LEU D 1 124 ? 26.162 -5.785 26.262 1.00 17.06 115 LEU D N 1
ATOM 6134 C CA . LEU D 1 124 ? 27.466 -5.919 25.626 1.00 15.87 115 LEU D CA 1
ATOM 6135 C C . LEU D 1 124 ? 27.490 -7.087 24.671 1.00 14.84 115 LEU D C 1
ATOM 6136 O O . LEU D 1 124 ? 28.017 -7.005 23.559 1.00 19.73 115 LEU D O 1
ATOM 6141 N N . LYS D 1 125 ? 26.924 -8.201 25.120 1.00 18.01 116 LYS D N 1
ATOM 6142 C CA . LYS D 1 125 ? 26.900 -9.392 24.277 1.00 19.61 116 LYS D CA 1
ATOM 6143 C C . LYS D 1 125 ? 26.030 -9.143 23.048 1.00 14.61 116 LYS D C 1
ATOM 6144 O O . LYS D 1 125 ? 26.404 -9.435 21.910 1.00 23.30 116 LYS D O 1
ATOM 6150 N N . SER D 1 126 ? 24.855 -8.583 23.297 1.00 20.64 117 SER D N 1
ATOM 6151 C CA . SER D 1 126 ? 23.913 -8.281 22.237 1.00 18.33 117 SER D CA 1
ATOM 6152 C C . SER D 1 126 ? 24.568 -7.407 21.176 1.00 17.38 117 SER D C 1
ATOM 6153 O O . SER D 1 126 ? 24.486 -7.667 19.980 1.00 17.95 117 SER D O 1
ATOM 6156 N N . THR D 1 127 ? 25.217 -6.350 21.642 1.00 16.42 118 THR D N 1
ATOM 6157 C CA . THR D 1 127 ? 25.896 -5.418 20.761 1.00 16.99 118 THR D CA 1
ATOM 6158 C C . THR D 1 127 ? 27.017 -6.091 19.997 1.00 14.68 118 THR D C 1
ATOM 6159 O O . THR D 1 127 ? 27.066 -6.035 18.774 1.00 20.67 118 THR D O 1
ATOM 6163 N N . CYS D 1 128 ? 27.890 -6.771 20.725 1.00 14.46 119 CYS D N 1
ATOM 6164 C CA . CYS D 1 128 ? 29.028 -7.427 20.098 1.00 17.92 119 CYS D CA 1
ATOM 6165 C C . CYS D 1 128 ? 28.644 -8.573 19.188 1.00 20.98 119 CYS D C 1
ATOM 6166 O O . CYS D 1 128 ? 29.428 -8.955 18.325 1.00 19.42 119 CYS D O 1
ATOM 6169 N N . ALA D 1 129 ? 27.444 -9.120 19.345 1.00 17.42 120 ALA D N 1
ATOM 6170 C CA . ALA D 1 129 ? 27.039 -10.175 18.412 1.00 20.28 120 ALA D CA 1
ATOM 6171 C C . ALA D 1 129 ? 26.438 -9.609 17.131 1.00 22.22 120 ALA D C 1
ATOM 6172 O O . ALA D 1 129 ? 26.462 -10.251 16.083 1.00 19.95 120 ALA D O 1
ATOM 6174 N N . LEU D 1 130 ? 25.907 -8.396 17.214 1.00 25.87 121 LEU D N 1
ATOM 6175 C CA . LEU D 1 130 ? 25.073 -7.877 16.136 1.00 18.18 121 LEU D CA 1
ATOM 6176 C C . LEU D 1 130 ? 25.547 -6.614 15.451 1.00 21.41 121 LEU D C 1
ATOM 6177 O O . LEU D 1 130 ? 25.298 -6.409 14.271 1.00 27.56 121 LEU D O 1
ATOM 6182 N N . GLU D 1 131 ? 26.212 -5.744 16.198 1.00 26.30 122 GLU D N 1
ATOM 6183 C CA . GLU D 1 131 ? 26.530 -4.427 15.670 1.00 19.05 122 GLU D CA 1
ATOM 6184 C C . GLU D 1 131 ? 27.874 -4.352 14.969 1.00 25.89 122 GLU D C 1
ATOM 6185 O O . GLU D 1 131 ? 28.696 -5.262 15.050 1.00 21.33 122 GLU D O 1
ATOM 6191 N N . GLY D 1 132 ? 28.087 -3.251 14.257 1.00 22.67 123 GLY D N 1
ATOM 6192 C CA . GLY D 1 132 ? 29.350 -3.035 13.571 1.00 21.79 123 GLY D CA 1
ATOM 6193 C C . GLY D 1 132 ? 30.490 -3.117 14.569 1.00 26.77 123 GLY D C 1
ATOM 6194 O O . GLY D 1 132 ? 30.307 -2.801 15.747 1.00 28.99 123 GLY D O 1
ATOM 6195 N N . PHE D 1 133 ? 31.661 -3.552 14.105 1.00 22.57 124 PHE D N 1
ATOM 6196 C CA . PHE D 1 133 ? 32.811 -3.717 14.993 1.00 21.46 124 PHE D CA 1
ATOM 6197 C C . PHE D 1 133 ? 33.112 -2.448 15.794 1.00 17.16 124 PHE D C 1
ATOM 6198 O O . PHE D 1 133 ? 33.365 -2.494 16.992 1.00 25.32 124 PHE D O 1
ATOM 6206 N N . TYR D 1 134 ? 33.080 -1.299 15.137 1.00 19.96 125 TYR D N 1
ATOM 6207 C CA . TYR D 1 134 ? 33.438 -0.063 15.817 1.00 20.10 125 TYR D CA 1
ATOM 6208 C C . TYR D 1 134 ? 32.379 0.327 16.843 1.00 26.02 125 TYR D C 1
ATOM 6209 O O . TYR D 1 134 ? 32.680 0.821 17.933 1.00 27.12 125 TYR D O 1
ATOM 6218 N N . GLN D 1 135 ? 31.125 0.077 16.495 1.00 20.85 126 GLN D N 1
ATOM 6219 C CA . GLN D 1 135 ? 30.048 0.312 17.430 1.00 22.32 126 GLN D CA 1
ATOM 6220 C C . GLN D 1 135 ? 30.264 -0.521 18.688 1.00 23.17 126 GLN D C 1
ATOM 6221 O O . GLN D 1 135 ? 29.999 -0.077 19.804 1.00 21.47 126 GLN D O 1
ATOM 6227 N N . CYS D 1 136 ? 30.771 -1.731 18.508 1.00 21.40 127 CYS D N 1
ATOM 6228 C CA . CYS D 1 136 ? 30.992 -2.611 19.642 1.00 21.24 127 CYS D CA 1
ATOM 6229 C C . CYS D 1 136 ? 32.063 -1.984 20.503 1.00 22.00 127 CYS D C 1
ATOM 6230 O O . CYS D 1 136 ? 31.900 -1.845 21.719 1.00 24.67 127 CYS D O 1
ATOM 6233 N N . MET D 1 137 ? 33.156 -1.598 19.853 1.00 24.99 128 MET D N 1
ATOM 6234 C CA . MET D 1 137 ? 34.259 -0.979 20.574 1.00 24.88 128 MET D CA 1
ATOM 6235 C C . MET D 1 137 ? 33.753 0.226 21.362 1.00 20.45 128 MET D C 1
ATOM 6236 O O . MET D 1 137 ? 34.161 0.451 22.504 1.00 23.72 128 MET D O 1
ATOM 6241 N N . ALA D 1 138 ? 32.845 0.993 20.769 1.00 19.26 129 ALA D N 1
ATOM 6242 C CA . ALA D 1 138 ? 32.324 2.177 21.446 1.00 21.54 129 ALA D CA 1
ATOM 6243 C C . ALA D 1 138 ? 31.518 1.766 22.673 1.00 23.17 129 ALA D C 1
ATOM 6244 O O . ALA D 1 138 ? 31.463 2.490 23.662 1.00 24.74 129 ALA D O 1
ATOM 6246 N N . ALA D 1 139 ? 30.874 0.610 22.607 1.00 23.10 130 ALA D N 1
ATOM 6247 C CA . ALA D 1 139 ? 30.132 0.100 23.750 1.00 20.21 130 ALA D CA 1
ATOM 6248 C C . ALA D 1 139 ? 31.085 -0.421 24.811 1.00 20.44 130 ALA D C 1
ATOM 6249 O O . ALA D 1 139 ? 30.762 -0.432 25.987 1.00 25.88 130 ALA D O 1
ATOM 6251 N N . LEU D 1 140 ? 32.265 -0.859 24.398 1.00 21.50 131 LEU D N 1
ATOM 6252 C CA . LEU D 1 140 ? 33.200 -1.494 25.327 1.00 22.72 131 LEU D CA 1
ATOM 6253 C C . LEU D 1 140 ? 34.144 -0.486 25.974 1.00 22.43 131 LEU D C 1
ATOM 6254 O O . LEU D 1 140 ? 34.688 -0.719 27.053 1.00 26.17 131 LEU D O 1
ATOM 6259 N N . LEU D 1 141 ? 34.330 0.647 25.311 1.00 23.43 132 LEU D N 1
ATOM 6260 C CA . LEU D 1 141 ? 35.304 1.621 25.773 1.00 24.62 132 LEU D CA 1
ATOM 6261 C C . LEU D 1 141 ? 34.992 2.201 27.155 1.00 26.74 132 LEU D C 1
ATOM 6262 O O . LEU D 1 141 ? 35.877 2.283 28.002 1.00 27.76 132 LEU D O 1
ATOM 6267 N N . PRO D 1 142 ? 33.734 2.592 27.404 1.00 27.81 133 PRO D N 1
ATOM 6268 C CA . PRO D 1 142 ? 33.442 3.178 28.712 1.00 22.27 133 PRO D CA 1
ATOM 6269 C C . PRO D 1 142 ? 33.833 2.281 29.862 1.00 23.57 133 PRO D C 1
ATOM 6270 O O . PRO D 1 142 ? 34.345 2.743 30.881 1.00 27.24 133 PRO D O 1
ATOM 6274 N N . CYS D 1 143 ? 33.597 0.994 29.675 1.00 28.36 134 CYS D N 1
ATOM 6275 C CA . CYS D 1 143 ? 33.872 0.000 30.696 1.00 28.70 134 CYS D CA 1
ATOM 6276 C C . CYS D 1 143 ? 35.350 0.085 31.037 1.00 30.59 134 CYS D C 1
ATOM 6277 O O . CYS D 1 143 ? 35.721 0.192 32.203 1.00 31.16 134 CYS D O 1
ATOM 6280 N N . PHE D 1 144 ? 36.191 0.072 30.006 1.00 25.53 135 PHE D N 1
ATOM 6281 C CA . PHE D 1 144 ? 37.638 0.154 30.200 1.00 29.76 135 PHE D CA 1
ATOM 6282 C C . PHE D 1 144 ? 38.103 1.512 30.731 1.00 28.28 135 PHE D C 1
ATOM 6283 O O . PHE D 1 144 ? 38.878 1.620 31.687 1.00 25.41 135 PHE D O 1
ATOM 6291 N N . TRP D 1 145 ? 37.635 2.554 30.058 1.00 29.17 136 TRP D N 1
ATOM 6292 C CA . TRP D 1 145 ? 38.128 3.904 30.272 1.00 20.97 136 TRP D CA 1
ATOM 6293 C C . TRP D 1 145 ? 37.676 4.484 31.626 1.00 24.16 136 TRP D C 1
ATOM 6294 O O . TRP D 1 145 ? 38.481 5.048 32.369 1.00 29.48 136 TRP D O 1
ATOM 6305 N N . SER D 1 146 ? 36.402 4.327 31.967 1.00 22.20 137 SER D N 1
ATOM 6306 C CA . SER D 1 146 ? 35.889 4.838 33.242 1.00 21.11 137 SER D CA 1
ATOM 6307 C C . SER D 1 146 ? 36.709 4.334 34.420 1.00 23.29 137 SER D C 1
ATOM 6308 O O . SER D 1 146 ? 37.048 5.099 35.334 1.00 25.56 137 SER D O 1
ATOM 6311 N N . TYR D 1 147 ? 37.008 3.038 34.417 1.00 24.06 138 TYR D N 1
ATOM 6312 C CA . TYR D 1 147 ? 37.831 2.483 35.491 1.00 29.10 138 TYR D CA 1
ATOM 6313 C C . TYR D 1 147 ? 39.217 3.137 35.530 1.00 26.61 138 TYR D C 1
ATOM 6314 O O . TYR D 1 147 ? 39.752 3.355 36.612 1.00 28.10 138 TYR D O 1
ATOM 6323 N N . ALA D 1 148 ? 39.798 3.481 34.385 1.00 22.32 139 ALA D N 1
ATOM 6324 C CA . ALA D 1 148 ? 41.100 4.149 34.412 1.00 28.15 139 ALA D CA 1
ATOM 6325 C C . ALA D 1 148 ? 40.938 5.537 35.003 1.00 28.40 139 ALA D C 1
ATOM 6326 O O . ALA D 1 148 ? 41.688 5.965 35.875 1.00 27.72 139 ALA D O 1
ATOM 6328 N N . GLU D 1 149 ? 39.936 6.250 34.516 1.00 30.74 140 GLU D N 1
ATOM 6329 C CA . GLU D 1 149 ? 39.732 7.606 34.977 1.00 28.64 140 GLU D CA 1
ATOM 6330 C C . GLU D 1 149 ? 39.345 7.650 36.455 1.00 28.79 140 GLU D C 1
ATOM 6331 O O . GLU D 1 149 ? 39.746 8.553 37.188 1.00 28.86 140 GLU D O 1
ATOM 6337 N N . ILE D 1 150 ? 38.560 6.680 36.899 1.00 28.55 141 ILE D N 1
ATOM 6338 C CA . ILE D 1 150 ? 38.220 6.576 38.313 1.00 30.09 141 ILE D CA 1
ATOM 6339 C C . ILE D 1 150 ? 39.523 6.507 39.087 1.00 31.84 141 ILE D C 1
ATOM 6340 O O . ILE D 1 150 ? 39.687 7.194 40.091 1.00 29.63 141 ILE D O 1
ATOM 6345 N N . ALA D 1 151 ? 40.449 5.676 38.620 1.00 30.46 142 ALA D N 1
ATOM 6346 C CA . ALA D 1 151 ? 41.734 5.524 39.295 1.00 37.81 142 ALA D CA 1
ATOM 6347 C C . ALA D 1 151 ? 42.519 6.832 39.250 1.00 33.29 142 ALA D C 1
ATOM 6348 O O . ALA D 1 151 ? 43.115 7.260 40.238 1.00 36.97 142 ALA D O 1
ATOM 6350 N N . GLU D 1 152 ? 42.493 7.479 38.095 1.00 34.07 143 GLU D N 1
ATOM 6351 C CA . GLU D 1 152 ? 43.215 8.724 37.891 1.00 37.07 143 GLU D CA 1
ATOM 6352 C C . GLU D 1 152 ? 42.716 9.786 38.865 1.00 38.39 143 GLU D C 1
ATOM 6353 O O . GLU D 1 152 ? 43.429 10.713 39.230 1.00 42.95 143 GLU D O 1
ATOM 6359 N N . ARG D 1 153 ? 41.479 9.635 39.310 1.00 40.74 144 ARG D N 1
ATOM 6360 C CA . ARG D 1 153 ? 40.845 10.628 40.165 1.00 36.73 144 ARG D CA 1
ATOM 6361 C C . ARG D 1 153 ? 41.016 10.357 41.652 1.00 37.95 144 ARG D C 1
ATOM 6362 O O . ARG D 1 153 ? 41.185 11.276 42.452 1.00 39.65 144 ARG D O 1
ATOM 6370 N N . HIS D 1 154 ? 40.895 9.089 42.024 1.00 36.73 145 HIS D N 1
ATOM 6371 C CA . HIS D 1 154 ? 40.915 8.708 43.425 1.00 36.14 145 HIS D CA 1
ATOM 6372 C C . HIS D 1 154 ? 42.217 8.034 43.833 1.00 34.39 145 HIS D C 1
ATOM 6373 O O . HIS D 1 154 ? 42.346 7.594 44.972 1.00 35.72 145 HIS D O 1
ATOM 6380 N N . GLY D 1 155 ? 43.162 7.953 42.902 1.00 34.85 146 GLY D N 1
ATOM 6381 C CA . GLY D 1 155 ? 44.454 7.329 43.159 1.00 42.75 146 GLY D CA 1
ATOM 6382 C C . GLY D 1 155 ? 45.136 7.840 44.413 1.00 41.38 146 GLY D C 1
ATOM 6383 O O . GLY D 1 155 ? 45.715 7.060 45.165 1.00 40.77 146 GLY D O 1
ATOM 6384 N N . GLY D 1 156 ? 45.067 9.148 44.640 1.00 42.03 147 GLY D N 1
ATOM 6385 C CA . GLY D 1 156 ? 45.705 9.768 45.801 1.00 43.10 147 GLY D CA 1
ATOM 6386 C C . GLY D 1 156 ? 45.305 9.229 47.165 1.00 43.69 147 GLY D C 1
ATOM 6387 O O . GLY D 1 156 ? 46.122 9.182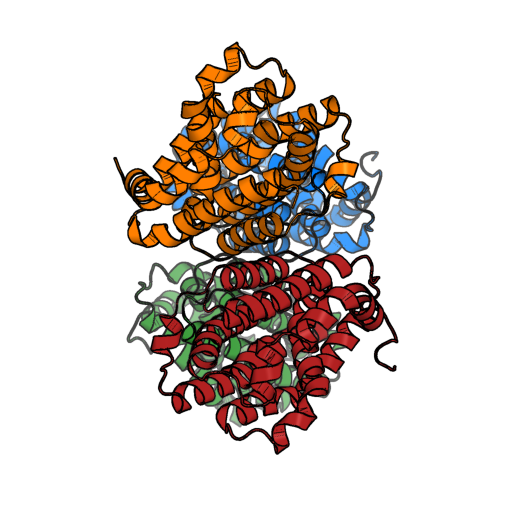 48.082 1.00 49.03 147 GLY D O 1
ATOM 6388 N N . LYS D 1 157 ? 44.050 8.821 47.307 1.00 42.87 148 LYS D N 1
ATOM 6389 C CA . LYS D 1 157 ? 43.533 8.315 48.575 1.00 44.85 148 LYS D CA 1
ATOM 6390 C C . LYS D 1 157 ? 44.078 6.940 48.938 1.00 46.64 148 LYS D C 1
ATOM 6391 O O . LYS D 1 157 ? 43.892 6.484 50.068 1.00 47.79 148 LYS D O 1
ATOM 6397 N N . LEU D 1 158 ? 44.738 6.281 47.988 1.00 47.81 149 LEU D N 1
ATOM 6398 C CA . LEU D 1 158 ? 45.272 4.942 48.213 1.00 49.96 149 LEU D CA 1
ATOM 6399 C C . LEU D 1 158 ? 46.397 4.884 49.240 1.00 51.52 149 LEU D C 1
ATOM 6400 O O . LEU D 1 158 ? 46.494 3.912 49.987 1.00 46.78 149 LEU D O 1
ATOM 6405 N N . ARG D 1 159 ? 47.254 5.899 49.281 1.00 55.06 150 ARG D N 1
ATOM 6406 C CA . ARG D 1 159 ? 48.335 5.903 50.260 1.00 59.96 150 ARG D CA 1
ATOM 6407 C C . ARG D 1 159 ? 47.750 5.963 51.668 1.00 63.74 150 ARG D C 1
ATOM 6408 O O . ARG D 1 159 ? 48.341 5.450 52.615 1.00 54.43 150 ARG D O 1
ATOM 6416 N N . GLU D 1 160 ? 46.574 6.570 51.797 1.00 73.73 151 GLU D N 1
ATOM 6417 C CA . GLU D 1 160 ? 45.893 6.656 53.084 1.00 60.26 151 GLU D CA 1
ATOM 6418 C C . GLU D 1 160 ? 44.897 5.507 53.271 1.00 60.38 151 GLU D C 1
ATOM 6419 O O . GLU D 1 160 ? 44.180 5.488 54.272 1.00 45.43 151 GLU D O 1
ATOM 6425 N N . ASN D 1 161 ? 44.845 4.571 52.319 1.00 52.64 152 ASN D N 1
ATOM 6426 C CA . ASN D 1 161 ? 43.902 3.449 52.348 1.00 50.80 152 ASN D CA 1
ATOM 6427 C C . ASN D 1 161 ? 44.416 2.239 53.139 1.00 50.82 152 ASN D C 1
ATOM 6428 O O . ASN D 1 161 ? 45.335 1.547 52.695 1.00 50.62 152 ASN D O 1
ATOM 6433 N N . PRO D 1 162 ? 43.803 1.952 54.301 1.00 50.18 153 PRO D N 1
ATOM 6434 C CA . PRO D 1 162 ? 44.312 0.885 55.160 1.00 48.94 153 PRO D CA 1
ATOM 6435 C C . PRO D 1 162 ? 43.966 -0.529 54.711 1.00 48.24 153 PRO D C 1
ATOM 6436 O O . PRO D 1 162 ? 44.455 -1.491 55.303 1.00 48.58 153 PRO D O 1
ATOM 6440 N N . VAL D 1 163 ? 43.137 -0.666 53.682 1.00 49.71 154 VAL D N 1
ATOM 6441 C CA . VAL D 1 163 ? 42.700 -1.991 53.259 1.00 45.42 154 VAL D CA 1
ATOM 6442 C C . VAL D 1 163 ? 43.525 -2.490 52.077 1.00 43.69 154 VAL D C 1
ATOM 6443 O O . VAL D 1 163 ? 43.555 -1.867 51.017 1.00 46.50 154 VAL D O 1
ATOM 6447 N N . HIS D 1 164 ? 44.190 -3.625 52.276 1.00 45.33 155 HIS D N 1
ATOM 6448 C CA . HIS D 1 164 ? 45.095 -4.185 51.278 1.00 42.94 155 HIS D CA 1
ATOM 6449 C C . HIS D 1 164 ? 44.394 -4.655 49.999 1.00 39.43 155 HIS D C 1
ATOM 6450 O O . HIS D 1 164 ? 44.858 -4.392 48.888 1.00 38.12 155 HIS D O 1
ATOM 6457 N N . VAL D 1 165 ? 43.277 -5.356 50.154 1.00 32.76 156 VAL D N 1
ATOM 6458 C CA . VAL D 1 165 ? 42.554 -5.874 49.005 1.00 36.10 156 VAL D CA 1
ATOM 6459 C C . VAL D 1 165 ? 42.048 -4.749 48.117 1.00 36.70 156 VAL D C 1
ATOM 6460 O O . VAL D 1 165 ? 42.105 -4.848 46.896 1.00 30.63 156 VAL D O 1
ATOM 6464 N N . TYR D 1 166 ? 41.543 -3.683 48.724 1.00 34.70 157 TYR D N 1
ATOM 6465 C CA . TYR D 1 166 ? 41.060 -2.549 47.948 1.00 38.28 157 TYR D CA 1
ATOM 6466 C C . TYR D 1 166 ? 42.212 -1.954 47.136 1.00 38.19 157 TYR D C 1
ATOM 6467 O O . TYR D 1 166 ? 42.033 -1.594 45.969 1.00 33.77 157 TYR D O 1
ATOM 6476 N N . LYS D 1 167 ? 43.388 -1.860 47.753 1.00 37.87 158 LYS D N 1
ATOM 6477 C CA . LYS D 1 167 ? 44.559 -1.316 47.080 1.00 37.96 158 LYS D CA 1
ATOM 6478 C C . LYS D 1 167 ? 45.017 -2.231 45.957 1.00 32.76 158 LYS D C 1
ATOM 6479 O O . LYS D 1 167 ? 45.420 -1.756 44.893 1.00 35.21 158 LYS D O 1
ATOM 6485 N N . LYS D 1 168 ? 44.942 -3.539 46.192 1.00 32.62 159 LYS D N 1
ATOM 6486 C CA . LYS D 1 168 ? 45.343 -4.518 45.187 1.00 36.14 159 LYS D CA 1
ATOM 6487 C C . LYS D 1 168 ? 44.382 -4.438 44.003 1.00 34.37 159 LYS D C 1
ATOM 6488 O O . LYS D 1 168 ? 44.781 -4.485 42.838 1.00 28.16 159 LYS D O 1
ATOM 6494 N N . TRP D 1 169 ? 43.099 -4.313 44.319 1.00 31.30 160 TRP D N 1
ATOM 6495 C CA . TRP D 1 169 ? 42.072 -4.192 43.300 1.00 32.75 160 TRP D CA 1
ATOM 6496 C C . TRP D 1 169 ? 42.391 -2.997 42.409 1.00 33.60 160 TRP D C 1
ATOM 6497 O O . TRP D 1 169 ? 42.365 -3.089 41.180 1.00 29.93 160 TRP D O 1
ATOM 6508 N N . ALA D 1 170 ? 42.711 -1.881 43.054 1.00 28.06 161 ALA D N 1
ATOM 6509 C CA . ALA D 1 170 ? 42.931 -0.622 42.359 1.00 29.16 161 ALA D CA 1
ATOM 6510 C C . ALA D 1 170 ? 44.207 -0.599 41.525 1.00 36.37 161 ALA D C 1
ATOM 6511 O O . ALA D 1 170 ? 44.268 0.080 40.493 1.00 36.60 161 ALA D O 1
ATOM 6513 N N . SER D 1 171 ? 45.199 -1.378 41.939 1.00 33.91 162 SER D N 1
ATOM 6514 C CA . SER D 1 171 ? 46.496 -1.358 41.276 1.00 33.20 162 SER D CA 1
ATOM 6515 C C . SER D 1 171 ? 46.402 -1.641 39.782 1.00 31.11 162 SER D C 1
ATOM 6516 O O . SER D 1 171 ? 47.156 -1.062 39.007 1.00 32.13 162 SER D O 1
ATOM 6519 N N . VAL D 1 172 ? 45.498 -2.519 39.360 1.00 31.62 163 VAL D N 1
ATOM 6520 C CA . VAL D 1 172 ? 45.411 -2.816 37.934 1.00 38.44 163 VAL D CA 1
ATOM 6521 C C . VAL D 1 172 ? 45.081 -1.552 37.142 1.00 37.76 163 VAL D C 1
ATOM 6522 O O . VAL D 1 172 ? 45.745 -1.248 36.149 1.00 35.96 163 VAL D O 1
ATOM 6526 N N . TYR D 1 173 ? 44.092 -0.799 37.616 1.00 31.63 164 TYR D N 1
ATOM 6527 C CA . TYR D 1 173 ? 43.567 0.352 36.883 1.00 33.71 164 TYR D CA 1
ATOM 6528 C C . TYR D 1 173 ? 44.508 1.561 36.875 1.00 37.44 164 TYR D C 1
ATOM 6529 O O . TYR D 1 173 ? 44.310 2.498 36.096 1.00 35.92 164 TYR D O 1
ATOM 6538 N N . LEU D 1 174 ? 45.529 1.530 37.729 1.00 39.32 165 LEU D N 1
ATOM 6539 C CA . LEU D 1 174 ? 46.590 2.538 37.727 1.00 38.21 165 LEU D CA 1
ATOM 6540 C C . LEU D 1 174 ? 47.774 2.075 36.881 1.00 37.14 165 LEU D C 1
ATOM 6541 O O . LEU D 1 174 ? 48.669 2.868 36.576 1.00 35.00 165 LEU D O 1
ATOM 6546 N N . SER D 1 175 ? 47.794 0.796 36.518 1.00 36.88 166 SER D N 1
ATOM 6547 C CA . SER D 1 175 ? 48.955 0.224 35.851 1.00 37.68 166 SER D CA 1
ATOM 6548 C C . SER D 1 175 ? 49.082 0.734 34.426 1.00 44.03 166 SER D C 1
ATOM 6549 O O . SER D 1 175 ? 48.080 0.866 33.724 1.00 44.89 166 SER D O 1
ATOM 6552 N N . PRO D 1 176 ? 50.316 1.035 33.998 1.00 49.73 167 PRO D N 1
ATOM 6553 C CA . PRO D 1 176 ? 50.514 1.390 32.596 1.00 46.56 167 PRO D CA 1
ATOM 6554 C C . PRO D 1 176 ? 49.947 0.364 31.615 1.00 44.30 167 PRO D C 1
ATOM 6555 O O . PRO D 1 176 ? 49.466 0.762 30.555 1.00 45.00 167 PRO D O 1
ATOM 6559 N N . GLU D 1 177 ? 49.969 -0.924 31.960 1.00 42.45 168 GLU D N 1
ATOM 6560 C CA . GLU D 1 177 ? 49.458 -1.972 31.073 1.00 44.72 168 GLU D CA 1
ATOM 6561 C C . GLU D 1 177 ? 47.965 -1.805 30.812 1.00 46.05 168 GLU D C 1
ATOM 6562 O O . GLU D 1 177 ? 47.489 -2.053 29.703 1.00 45.62 168 GLU D O 1
ATOM 6568 N N . TYR D 1 178 ? 47.236 -1.388 31.842 1.00 38.69 169 TYR D N 1
ATOM 6569 C CA . TYR D 1 178 ? 45.805 -1.140 31.727 1.00 40.32 169 TYR D CA 1
ATOM 6570 C C . TYR D 1 178 ? 45.486 0.196 31.045 1.00 39.96 169 TYR D C 1
ATOM 6571 O O . TYR D 1 178 ? 44.611 0.280 30.176 1.00 37.77 169 TYR D O 1
ATOM 6580 N N . ARG D 1 179 ? 46.168 1.250 31.494 1.00 25.78 170 ARG D N 1
ATOM 6581 C CA . ARG D 1 179 ? 46.027 2.584 30.914 1.00 40.42 170 ARG D CA 1
ATOM 6582 C C . ARG D 1 179 ? 46.306 2.582 29.414 1.00 45.01 170 ARG D C 1
ATOM 6583 O O . ARG D 1 179 ? 45.647 3.293 28.650 1.00 33.30 170 ARG D O 1
ATOM 6591 N N . GLY D 1 180 ? 47.294 1.794 28.999 1.00 45.00 171 GLY D N 1
ATOM 6592 C CA . GLY D 1 180 ? 47.625 1.659 27.584 1.00 32.71 171 GLY D CA 1
ATOM 6593 C C . GLY D 1 180 ? 46.514 0.948 26.837 1.00 30.01 171 GLY D C 1
ATOM 6594 O O . GLY D 1 180 ? 46.233 1.243 25.672 1.00 22.31 171 GLY D O 1
ATOM 6595 N N . LEU D 1 181 ? 45.877 0.001 27.515 1.00 31.67 172 LEU D N 1
ATOM 6596 C CA . LEU D 1 181 ? 44.806 -0.772 26.899 1.00 38.04 172 LEU D CA 1
ATOM 6597 C C . LEU D 1 181 ? 43.800 0.268 26.420 1.00 23.38 172 LEU D C 1
ATOM 6598 O O . LEU D 1 181 ? 43.413 0.313 25.248 1.00 24.31 172 LEU D O 1
ATOM 6603 N N . VAL D 1 182 ? 43.442 1.152 27.343 1.00 21.70 173 VAL D N 1
ATOM 6604 C CA . VAL D 1 182 ? 42.499 2.227 27.073 1.00 29.71 173 VAL D CA 1
ATOM 6605 C C . VAL D 1 182 ? 42.983 3.114 25.931 1.00 37.85 173 VAL D C 1
ATOM 6606 O O . VAL D 1 182 ? 42.206 3.440 25.028 1.00 25.30 173 VAL D O 1
ATOM 6610 N N . GLU D 1 183 ? 44.263 3.478 25.972 1.00 39.98 174 GLU D N 1
ATOM 6611 C CA . GLU D 1 183 ? 44.888 4.263 24.907 1.00 32.61 174 GLU D CA 1
ATOM 6612 C C . GLU D 1 183 ? 44.688 3.583 23.557 1.00 19.27 174 GLU D C 1
ATOM 6613 O O . GLU D 1 183 ? 44.274 4.215 22.587 1.00 38.82 174 GLU D O 1
ATOM 6619 N N . ARG D 1 184 ? 44.986 2.291 23.483 1.00 38.11 175 ARG D N 1
ATOM 6620 C CA . ARG D 1 184 ? 44.872 1.583 22.213 1.00 33.96 175 ARG D CA 1
ATOM 6621 C C . ARG D 1 184 ? 43.415 1.491 21.788 1.00 36.65 175 ARG D C 1
ATOM 6622 O O . ARG D 1 184 ? 43.089 1.663 20.610 1.00 37.47 175 ARG D O 1
ATOM 6630 N N . LEU D 1 185 ? 42.542 1.195 22.748 1.00 51.90 176 LEU D N 1
ATOM 6631 C CA . LEU D 1 185 ? 41.115 1.130 22.458 1.00 29.49 176 LEU D CA 1
ATOM 6632 C C . LEU D 1 185 ? 40.663 2.426 21.814 1.00 21.64 176 LEU D C 1
ATOM 6633 O O . LEU D 1 185 ? 39.965 2.411 20.798 1.00 36.23 176 LEU D O 1
ATOM 6638 N N . ARG D 1 186 ? 41.075 3.539 22.416 1.00 17.70 177 ARG D N 1
ATOM 6639 C CA . ARG D 1 186 ? 40.700 4.849 21.917 1.00 30.38 177 ARG D CA 1
ATOM 6640 C C . ARG D 1 186 ? 41.209 5.130 20.511 1.00 22.79 177 ARG D C 1
ATOM 6641 O O . ARG D 1 186 ? 40.455 5.639 19.681 1.00 31.60 177 ARG D O 1
ATOM 6649 N N . ALA D 1 187 ? 42.460 4.769 20.244 1.00 20.18 178 ALA D N 1
ATOM 6650 C CA . ALA D 1 187 ? 43.079 4.997 18.941 1.00 20.59 178 ALA D CA 1
ATOM 6651 C C . ALA D 1 187 ? 42.397 4.164 17.877 1.00 14.39 178 ALA D C 1
ATOM 6652 O O . ALA D 1 187 ? 42.305 4.572 16.721 1.00 31.00 178 ALA D O 1
ATOM 6654 N N . VAL D 1 188 ? 41.978 2.963 18.261 1.00 36.80 179 VAL D N 1
ATOM 6655 C CA . VAL D 1 188 ? 41.228 2.097 17.362 1.00 23.76 179 VAL D CA 1
ATOM 6656 C C . VAL D 1 188 ? 40.008 2.873 16.882 1.00 26.02 179 VAL D C 1
ATOM 6657 O O . VAL D 1 188 ? 39.758 2.973 15.682 1.00 29.42 179 VAL D O 1
ATOM 6661 N N . LEU D 1 189 ? 39.260 3.439 17.829 1.00 23.66 180 LEU D N 1
ATOM 6662 C CA . LEU D 1 189 ? 38.060 4.210 17.505 1.00 17.04 180 LEU D CA 1
ATOM 6663 C C . LEU D 1 189 ? 38.408 5.519 16.813 1.00 23.95 180 LEU D C 1
ATOM 6664 O O . LEU D 1 189 ? 37.765 5.883 15.830 1.00 44.45 180 LEU D O 1
ATOM 6669 N N . ASP D 1 190 ? 39.421 6.218 17.317 1.00 19.83 181 ASP D N 1
ATOM 6670 C CA . ASP D 1 190 ? 39.798 7.512 16.749 1.00 32.04 181 ASP D CA 1
ATOM 6671 C C . ASP D 1 190 ? 40.244 7.397 15.294 1.00 14.76 181 ASP D C 1
ATOM 6672 O O . ASP D 1 190 ? 40.213 8.388 14.571 1.00 40.06 181 ASP D O 1
ATOM 6677 N N . SER D 1 191 ? 40.647 6.204 14.860 1.00 31.65 182 SER D N 1
ATOM 6678 C CA . SER D 1 191 ? 41.074 5.989 13.473 1.00 22.68 182 SER D CA 1
ATOM 6679 C C . SER D 1 191 ? 39.974 5.348 12.634 1.00 30.79 182 SER D C 1
ATOM 6680 O O . SER D 1 191 ? 40.176 5.064 11.460 1.00 25.52 182 SER D O 1
ATOM 6683 N N . SER D 1 192 ? 38.811 5.109 13.229 1.00 35.23 183 SER D N 1
ATOM 6684 C CA . SER D 1 192 ? 37.744 4.413 12.529 1.00 31.03 183 SER D CA 1
ATOM 6685 C C . SER D 1 192 ? 37.219 5.153 11.299 1.00 32.74 183 SER D C 1
ATOM 6686 O O . SER D 1 192 ? 36.848 4.537 10.305 1.00 40.11 183 SER D O 1
ATOM 6689 N N . GLY D 1 193 ? 37.178 6.476 11.359 1.00 29.19 184 GLY D N 1
ATOM 6690 C CA . GLY D 1 193 ? 36.531 7.250 10.308 1.00 32.04 184 GLY D CA 1
ATOM 6691 C C . GLY D 1 193 ? 35.053 7.436 10.612 1.00 42.07 184 GLY D C 1
ATOM 6692 O O . GLY D 1 193 ? 34.310 7.979 9.797 1.00 59.24 184 GLY D O 1
ATOM 6693 N N . LEU D 1 194 ? 34.616 6.976 11.781 1.00 34.41 185 LEU D N 1
ATOM 6694 C CA . LEU D 1 194 ? 33.225 7.124 12.203 1.00 40.19 185 LEU D CA 1
ATOM 6695 C C . LEU D 1 194 ? 33.071 8.350 13.105 1.00 21.68 185 LEU D C 1
ATOM 6696 O O . LEU D 1 194 ? 33.943 8.652 13.920 1.00 44.78 185 LEU D O 1
ATOM 6701 N N . SER D 1 195 ? 31.962 9.064 12.948 1.00 27.42 186 SER D N 1
ATOM 6702 C CA . SER D 1 195 ? 31.716 10.255 13.748 1.00 38.95 186 SER D CA 1
ATOM 6703 C C . SER D 1 195 ? 31.352 9.897 15.185 1.00 30.67 186 SER D C 1
ATOM 6704 O O . SER D 1 195 ? 31.176 8.728 15.525 1.00 46.38 186 SER D O 1
ATOM 6707 N N . ALA D 1 196 ? 31.261 10.922 16.024 1.00 36.42 187 ALA D N 1
ATOM 6708 C CA . ALA D 1 196 ? 30.902 10.749 17.421 1.00 29.96 187 ALA D CA 1
ATOM 6709 C C . ALA D 1 196 ? 29.429 10.405 17.470 1.00 40.76 187 ALA D C 1
ATOM 6710 O O . ALA D 1 196 ? 29.002 9.545 18.238 1.00 26.19 187 ALA D O 1
ATOM 6712 N N . GLU D 1 197 ? 28.669 11.099 16.630 1.00 40.77 188 GLU D N 1
ATOM 6713 C CA . GLU D 1 197 ? 27.224 10.931 16.564 1.00 35.15 188 GLU D CA 1
ATOM 6714 C C . GLU D 1 197 ? 26.880 9.464 16.331 1.00 32.52 188 GLU D C 1
ATOM 6715 O O . GLU D 1 197 ? 25.957 8.921 16.936 1.00 41.69 188 GLU D O 1
ATOM 6721 N N . GLU D 1 198 ? 27.637 8.818 15.454 1.00 33.07 189 GLU D N 1
ATOM 6722 C CA . GLU D 1 198 ? 27.368 7.433 15.102 1.00 33.35 189 GLU D CA 1
ATOM 6723 C C . GLU D 1 198 ? 27.697 6.502 16.253 1.00 30.80 189 GLU D C 1
ATOM 6724 O O . GLU D 1 198 ? 27.003 5.522 16.467 1.00 35.13 189 GLU D O 1
ATOM 6730 N N . LEU D 1 199 ? 28.754 6.810 16.990 1.00 27.55 190 LEU D N 1
ATOM 6731 C CA . LEU D 1 199 ? 29.195 5.978 18.104 1.00 26.15 190 LEU D CA 1
ATOM 6732 C C . LEU D 1 199 ? 28.542 6.320 19.441 1.00 26.55 190 LEU D C 1
ATOM 6733 O O . LEU D 1 199 ? 28.609 5.535 20.379 1.00 26.98 190 LEU D O 1
ATOM 6738 N N . TRP D 1 200 ? 27.944 7.501 19.536 1.00 26.01 191 TRP D N 1
ATOM 6739 C CA . TRP D 1 200 ? 27.402 8.003 20.796 1.00 26.52 191 TRP D CA 1
ATOM 6740 C C . TRP D 1 200 ? 26.455 7.050 21.505 1.00 22.94 191 TRP D C 1
ATOM 6741 O O . TRP D 1 200 ? 26.647 6.763 22.680 1.00 22.70 191 TRP D O 1
ATOM 6752 N N . PRO D 1 201 ? 25.425 6.559 20.807 1.00 23.44 192 PRO D N 1
ATOM 6753 C CA . PRO D 1 201 ? 24.434 5.741 21.510 1.00 21.82 192 PRO D CA 1
ATOM 6754 C C . PRO D 1 201 ? 25.049 4.574 22.263 1.00 26.16 192 PRO D C 1
ATOM 6755 O O . PRO D 1 201 ? 24.576 4.194 23.339 1.00 25.51 192 PRO D O 1
ATOM 6759 N N . TYR D 1 202 ? 26.106 4.012 21.686 1.00 19.79 193 TYR D N 1
ATOM 6760 C CA . TYR D 1 202 ? 26.750 2.831 22.261 1.00 18.37 193 TYR D CA 1
ATOM 6761 C C . TYR D 1 202 ? 27.608 3.214 23.462 1.00 18.17 193 TYR D C 1
ATOM 6762 O O . TYR D 1 202 ? 27.643 2.530 24.486 1.00 24.84 193 TYR D O 1
ATOM 6771 N N . PHE D 1 203 ? 28.279 4.348 23.344 1.00 22.94 194 PHE D N 1
ATOM 6772 C CA . PHE D 1 203 ? 29.120 4.838 24.428 1.00 17.28 194 PHE D CA 1
ATOM 6773 C C . PHE D 1 203 ? 28.236 5.216 25.608 1.00 18.47 194 PHE D C 1
ATOM 6774 O O . PHE D 1 203 ? 28.532 4.912 26.766 1.00 20.62 194 PHE D O 1
ATOM 6782 N N . LYS D 1 204 ? 27.139 5.890 25.287 1.00 14.36 195 LYS D N 1
ATOM 6783 C CA . LYS D 1 204 ? 26.193 6.376 26.281 1.00 20.71 195 LYS D CA 1
ATOM 6784 C C . LYS D 1 204 ? 25.561 5.259 27.104 1.00 23.10 195 LYS D C 1
ATOM 6785 O O . LYS D 1 204 ? 25.606 5.290 28.334 1.00 20.57 195 LYS D O 1
ATOM 6791 N N . GLU D 1 205 ? 24.977 4.272 26.431 1.00 17.38 196 GLU D N 1
ATOM 6792 C CA . GLU D 1 205 ? 24.289 3.189 27.129 1.00 20.09 196 GLU D CA 1
ATOM 6793 C C . GLU D 1 205 ? 25.244 2.487 28.084 1.00 20.96 196 GLU D C 1
ATOM 6794 O O . GLU D 1 205 ? 24.939 2.267 29.257 1.00 19.80 196 GLU D O 1
ATOM 6800 N N . ALA D 1 206 ? 26.429 2.156 27.583 1.00 17.17 197 ALA D N 1
ATOM 6801 C CA . ALA D 1 206 ? 27.415 1.488 28.418 1.00 16.78 197 ALA D CA 1
ATOM 6802 C C . ALA D 1 206 ? 27.748 2.359 29.622 1.00 20.36 197 ALA D C 1
ATOM 6803 O O . ALA D 1 206 ? 27.845 1.867 30.743 1.00 21.52 197 ALA D O 1
ATOM 6805 N N . SER D 1 207 ? 27.929 3.653 29.394 1.00 16.70 198 SER D N 1
ATOM 6806 C CA . SER D 1 207 ? 28.247 4.561 30.491 1.00 17.72 198 SER D CA 1
ATOM 6807 C C . SER D 1 207 ? 27.120 4.547 31.516 1.00 17.41 198 SER D C 1
ATOM 6808 O O . SER D 1 207 ? 27.358 4.498 32.730 1.00 21.81 198 SER D O 1
ATOM 6811 N N . LEU D 1 208 ? 25.885 4.571 31.037 1.00 17.40 199 LEU D N 1
ATOM 6812 C CA . LEU D 1 208 ? 24.763 4.563 31.972 1.00 18.28 199 LEU D CA 1
ATOM 6813 C C . LEU D 1 208 ? 24.795 3.277 32.799 1.00 18.03 199 LEU D C 1
ATOM 6814 O O . LEU D 1 208 ? 24.549 3.287 34.001 1.00 21.11 199 LEU D O 1
ATOM 6819 N N . TYR D 1 209 ? 25.135 2.165 32.155 1.00 21.12 200 TYR D N 1
ATOM 6820 C CA . TYR D 1 209 ? 25.239 0.894 32.867 1.00 19.61 200 TYR D CA 1
ATOM 6821 C C . TYR D 1 209 ? 26.346 0.901 33.903 1.00 18.05 200 TYR D C 1
ATOM 6822 O O . TYR D 1 209 ? 26.200 0.330 34.983 1.00 24.37 200 TYR D O 1
ATOM 6831 N N . GLU D 1 210 ? 27.466 1.532 33.576 1.00 21.89 201 GLU D N 1
ATOM 6832 C CA . GLU D 1 210 ? 28.536 1.624 34.564 1.00 19.18 201 GLU D CA 1
ATOM 6833 C C . GLU D 1 210 ? 28.019 2.338 35.807 1.00 22.96 201 GLU D C 1
ATOM 6834 O O . GLU D 1 210 ? 28.320 1.925 36.915 1.00 23.22 201 GLU D O 1
ATOM 6840 N N . LEU D 1 211 ? 27.237 3.398 35.631 1.00 19.67 202 LEU D N 1
ATOM 6841 C CA . LEU D 1 211 ? 26.720 4.130 36.777 1.00 24.89 202 LEU D CA 1
ATOM 6842 C C . LEU D 1 211 ? 25.763 3.269 37.589 1.00 23.64 202 LEU D C 1
ATOM 6843 O O . LEU D 1 211 ? 25.883 3.186 38.806 1.00 25.51 202 LEU D O 1
ATOM 6848 N N . GLU D 1 212 ? 24.825 2.621 36.912 1.00 26.24 203 GLU D N 1
ATOM 6849 C CA . GLU D 1 212 ? 23.876 1.743 37.592 1.00 22.96 203 GLU D CA 1
ATOM 6850 C C . GLU D 1 212 ? 24.594 0.586 38.287 1.00 23.94 203 GLU D C 1
ATOM 6851 O O . GLU D 1 212 ? 24.169 0.122 39.337 1.00 28.34 203 GLU D O 1
ATOM 6857 N N . PHE D 1 213 ? 25.711 0.138 37.729 1.00 19.81 204 PHE D N 1
ATOM 6858 C CA . PHE D 1 213 ? 26.411 -1.008 38.298 1.00 24.14 204 PHE D CA 1
ATOM 6859 C C . PHE D 1 213 ? 26.991 -0.645 39.664 1.00 26.52 204 PHE D C 1
ATOM 6860 O O . PHE D 1 213 ? 26.857 -1.383 40.644 1.00 24.19 204 PHE D O 1
ATOM 6868 N N . TRP D 1 214 ? 27.636 0.512 39.727 1.00 24.74 205 TRP D N 1
ATOM 6869 C CA . TRP D 1 214 ? 28.150 1.004 40.997 1.00 24.81 205 TRP D CA 1
ATOM 6870 C C . TRP D 1 214 ? 27.023 1.181 42.010 1.00 22.46 205 TRP D C 1
ATOM 6871 O O . TRP D 1 214 ? 27.139 0.792 43.174 1.00 24.14 205 TRP D O 1
ATOM 6882 N N . GLN D 1 215 ? 25.921 1.776 41.569 1.00 22.42 206 GLN D N 1
ATOM 6883 C CA . GLN D 1 215 ? 24.805 1.967 42.477 1.00 24.64 206 GLN D CA 1
ATOM 6884 C C . GLN D 1 215 ? 24.291 0.619 42.977 1.00 27.66 206 GLN D C 1
ATOM 6885 O O . GLN D 1 215 ? 24.040 0.434 44.166 1.00 26.07 206 GLN D O 1
ATOM 6891 N N . ALA D 1 216 ? 24.147 -0.340 42.072 1.00 25.50 207 ALA D N 1
ATOM 6892 C CA . ALA D 1 216 ? 23.647 -1.639 42.487 1.00 26.69 207 ALA D CA 1
ATOM 6893 C C . ALA D 1 216 ? 24.594 -2.285 43.491 1.00 26.80 207 ALA D C 1
ATOM 6894 O O . ALA D 1 216 ? 24.156 -2.963 44.410 1.00 33.26 207 ALA D O 1
ATOM 6896 N N . ALA D 1 217 ? 25.897 -2.101 43.298 1.00 27.37 208 ALA D N 1
ATOM 6897 C CA . ALA D 1 217 ? 26.883 -2.729 44.156 1.00 35.42 208 ALA D CA 1
ATOM 6898 C C . ALA D 1 217 ? 26.854 -2.030 45.504 1.00 32.27 208 ALA D C 1
ATOM 6899 O O . ALA D 1 217 ? 27.130 -2.631 46.537 1.00 35.84 208 ALA D O 1
ATOM 6901 N N . TYR D 1 218 ? 26.503 -0.752 45.491 1.00 32.36 209 TYR D N 1
ATOM 6902 C CA . TYR D 1 218 ? 26.471 0.017 46.724 1.00 41.75 209 TYR D CA 1
ATOM 6903 C C . TYR D 1 218 ? 25.269 -0.358 47.584 1.00 41.00 209 TYR D C 1
ATOM 6904 O O . TYR D 1 218 ? 25.386 -0.426 48.803 1.00 42.39 209 TYR D O 1
ATOM 6913 N N . GLU D 1 219 ? 24.122 -0.603 46.960 1.00 41.42 210 GLU D N 1
ATOM 6914 C CA . GLU D 1 219 ? 22.909 -0.943 47.695 1.00 45.32 210 GLU D CA 1
ATOM 6915 C C . GLU D 1 219 ? 22.721 -2.432 47.953 1.00 46.31 210 GLU D C 1
ATOM 6916 O O . GLU D 1 219 ? 21.693 -2.835 48.489 1.00 46.33 210 GLU D O 1
ATOM 6922 N N . GLY D 1 220 ? 23.695 -3.249 47.569 1.00 52.53 211 GLY D N 1
ATOM 6923 C CA . GLY D 1 220 ? 23.553 -4.699 47.678 1.00 56.10 211 GLY D CA 1
ATOM 6924 C C . GLY D 1 220 ? 22.315 -5.237 46.968 1.00 57.87 211 GLY D C 1
ATOM 6925 O O . GLY D 1 220 ? 21.716 -6.216 47.418 1.00 56.48 211 GLY D O 1
ATOM 6926 N N . HIS D 1 221 ? 21.939 -4.622 45.847 1.00 70.47 212 HIS D N 1
ATOM 6927 C CA . HIS D 1 221 ? 20.749 -5.006 45.075 1.00 78.97 212 HIS D CA 1
ATOM 6928 C C . HIS D 1 221 ? 20.456 -6.508 45.036 1.00 82.55 212 HIS D C 1
ATOM 6929 O O . HIS D 1 221 ? 19.356 -6.931 45.392 1.00 54.89 212 HIS D O 1
#

InterPro domains:
  IPR004305 Thiaminase-2/PQQC [PF03070] (8-210)
  IPR016084 Haem oxygenase-like, multi-helical [G3DSA:1.20.910.10] (1-212)
  IPR016084 Haem oxygenase-like, multi-helical [SSF48613] (3-210)
  IPR027574 Thiaminase II [TIGR04306] (12-210)
  IPR050967 Thiamine Salvage Pathway TenA [PTHR43198] (5-210)

Foldseek 3Di:
DCVLPFLVVVLCVVCVVLLVCLLPPPLLLCLLLQNHDVVLVLLLLLQVLVLLVLLLVLLVLLLVQDPDPVLNVLSNCVNVVSCVFQNVLSCVLCVVSPHHVVNSVVRDHDPLSVVLSCLLNVCSNDHHSLLSLLLSLCVLPSLLVSCVNSVVSNVVHPDDSSNSNSVSSPDPVSVVSNVVSVVCNRPVPDHSVVNNVSNNVSSNSSSVSSVCSRVVD/DFLVVVLCVVCVVLLVLLLPPPLLLCLLLQNDDVVLVLLLLLQVLVLLVLLLVLLVLLLVQDPDPVLNVLSVCLSVCSCVFQNVLSCVLCVVSPHHVVNSVVRDHDPLSVVLSCLLNVCSNDHHSLLSLLLSLCVLPSLLVSCVNSVVSNVVNPDDSSNSNSVRSPDPVSVVSNVVSVVCNRVVPDHSVVNNVSNNVSSNSSSVSSVCSRVVD/DLPFLVNVLCVVCVVLLVLLLPPPLLLCLLLQNDDPVLVLLLLLQVLLLLVLLLVLLVLLLVCDPDPVLNVLSNCVNVCSCVPLNVLSCVLQVVVVHHVVNSVVDDHDPLSVVLSCLLNVCSNDHHSLLSLLLSLCVLVSLLVSCVNSVVSNVVHPDDSSNSNSVSSPDPVSVVSSVVSVVCNRVVPDHNVVNNVSNNVSSNSSSVSSVCSRVVD/DVCCDFLRNVLCVVCVVLLVLLLPPPLLLCLLLQNDDVVLVLLLLLQVLVLLLLLLVLLVLLLVDDPDPVLNVLSPCCSVVSCVPVNVVSCVLQVVVPHHVVNSVVDDHDPLSVVLSCLLNVCSNDHHSLLSLLLSLCVLPSLLVSCVNSVVSNVVHPDDSSNSNSVVSPDPVSVVSSVVSVVVNRPPPDHSVVNNVSNNVSSNSSSVSSVCSRVVD

B-factor: mean 34.8, std 17.92, range [4.11, 165.37]

Organism: Pyrobaculum aerophilum (strain ATCC 51768 / DSM 7523 / JCM 9630 / CIP 104966 / NBRC 100827 / IM2) (NCBI:txid178306)

Secondary structure (DSSP, 8-state):
-TT-SSHHHHHHHHTHHHHHHHHT-HHHHHHHHT-S-HHHHHHHHHHHHHHHHHHHHHHHHHHHT-SSHHHHHHHHHHHHHHIIIIIHHHHHHHHHTT--HHHHHHSPP-HHHHHHHHHHHHHHHHS-HHHHHHHHHHHHHHHHHHHHHHGGGGGG---HHHHHHHHHHHSHHHHHHHHHHHHHHHTSS--HHHHHHHHHHHHHHHHHHHHHHHTT-/--HHHHHHHHTHHHHHHHHT-HHHHHHHHT-S-HHHHHHHHHHHHHHHHHHHHHHHHHHHT-SSHHHHHHHHHHHHHIIIIIIHHHHHHHHHTT--HHHHHHSPP-HHHHHHHHHHHHHHHHS-HHHHHHHHHHHHHHHHHHHHHHGGGGTT---HHHHHHHHHHHSHHHHHHHHHHHHHHHTSS--HHHHHHHHHHHHHHHHHHHHHHHTT-/--SSHHHHHHHHTHHHHHHHHT-HHHHHHHHT-S-HHHHHHHHHHHHHHHHHHHHHHHHHHHT-SSHHHHHHHHHHHHTIIIIIHHHHHHHHHHHT--HHHHHHSPPPHHHHHHHHHHHHHHHHS-HHHHHHHHHHHHHHHHHHHHHHGGGGGG---HHHHHHHHHHHSHHHHHHHHHHHHHHHHS---HHHHHHHHHHHHHHHHHHHHHHHTT-/--S-SSHHHHHHHHTHHHHHHHHT-HHHHHHHHT-S-HHHHHHHHHHHHHHHHHHHHHHHHHHHT-SSHHHHHHHHHHHHHHHTTHHHHHHHHHHHTT--HHHHHHSPPPHHHHHHHHHHHHHHHHS-HHHHHHHHHHHHHHHHHHHHHHGGGGTT---HHHHHHHHHHHSHHHHHHHHHHHHHHHTS---HHHHHHHHHHHHHHHHHHHHHHHTT-

Nearest PDB structures (foldseek):
  2gm7-assembly1_C  TM=9.879E-01  e=7.808E-26  Pyrobaculum aerophilum str. IM2
  2qcx-assembly1_B  TM=9.222E-01  e=3.156E-11  Bacillus subtilis
  2rd3-assembly1_A  TM=9.363E-01  e=7.795E-11  unclassified
  3ibx-assembly1_A-2  TM=9.301E-01  e=6.806E-11  Helicobacter pylori
  3mvu-assembly1_A  TM=9.146E-01  e=8.557E-10  Ruegeria sp. TM1040

CATH classification: 1.20.910.10

Radius of gyration: 28.36 Å; Cα contacts (8 Å, |Δi|>4): 1171; chains: 4; bounding box: 84×64×79 Å

Solvent-accessible surface area: 31675 Å² total; per-residue (Å²): 139,96,57,85,90,30,30,0,1,55,0,33,130,88,0,56,51,23,1,62,153,1,1,70,11,61,0,0,29,34,1,1,40,13,94,7,62,71,123,48,0,61,54,0,0,25,6,5,9,35,13,3,11,18,4,0,30,0,0,0,10,0,0,2,34,4,88,47,44,98,24,0,39,16,0,0,55,0,0,56,21,2,14,82,27,15,0,44,23,0,35,39,0,1,170,97,23,65,28,52,97,177,51,5,86,117,26,125,43,17,52,17,0,12,8,1,14,4,17,2,24,6,5,0,14,17,55,37,11,43,37,0,0,0,0,0,0,0,8,3,17,1,14,4,29,1,0,114,120,12,20,58,82,25,206,130,2,109,32,106,12,1,79,63,1,0,60,24,0,63,24,105,129,8,76,19,27,4,98,89,0,30,57,18,0,56,94,16,73,50,47,12,106,92,0,43,61,43,0,58,30,0,0,42,1,6,27,66,7,1,70,0,1,39,117,38,141,198,29,31,0,15,60,0,31,154,71,0,57,39,22,2,63,144,1,2,70,10,58,0,0,28,36,0,1,42,12,95,6,66,64,123,54,0,58,55,0,0,24,6,4,8,34,14,4,12,19,6,0,30,0,0,0,10,0,0,1,35,4,86,46,47,99,24,0,49,15,0,0,52,0,0,40,20,2,10,74,32,13,0,45,20,0,38,36,0,1,170,93,25,64,30,52,94,176,54,7,89,113,23,120,35,17,45,16,0,8,7,1,16,3,18,2,22,7,4,0,15,20,55,36,11,42,41,0,0,0,0,0,0,0,8,4,24,2,15,5,35,1,0,116,122,10,20,69,90,22,201,136,1,110,36,105,11,0,75,66,3,0,56,25,1,62,26,106,125,12,73,16,20,9,115,89,0,40,58,18,0,46,94,16,75,47,48,9,106,92,0,43,64,44,0,68,33,0,0,45,1,6,37,66,7,1,65,1,0,49,95,39,130,120,146,141,28,33,0,0,64,0,24,155,112,0,58,37,26,2,68,148,2,0,69,13,57,0,0,27,39,1,1,36,13,84,6,65,70,122,57,0,59,54,0,0,23,4,5,11,28,14,4,15,23,4,0,34,0,3,0,9,1,0,1,31,4,88,46,53,103,30,0,52,33,0,4,74,8,1,50,27,2,9,75,35,18,0,41,23,0,42,39,0,0,169,95,20,63,27,55,104,177,55,0,83,115,22,132,44,15,56,16,0,15,7,1,14,4,19,2,27,5,7,0,15,16,51,38,13,42,39,0,5,0,0,0,0,0,9,4,10,0,16,6,34,1,0,106,117,12,18,65,79,28,232,142,3,110,34,107,12,2,82,69,1,1,59,29,0,63,24,101,126,9,69,18,30,4,79,112,6,9,57,18,0,48,91,17,76,38,48,9,121,91,0,36,61,46,0,47,20,0,0,37,0,6,36,57,7,1,66,0,1,54,98,39,124,198,130,61,106,142,31,34,0,0,55,0,23,98,87,0,60,38,25,1,66,152,2,1,68,13,60,0,0,27,41,0,1,35,11,94,6,63,70,122,56,0,61,47,0,0,26,6,6,11,33,14,4,15,18,4,0,32,0,0,0,8,1,0,1,29,4,88,45,50,108,31,0,55,34,0,5,71,5,1,53,28,3,18,80,29,21,0,42,30,2,45,36,0,0,169,90,23,62,33,52,85,176,50,2,84,110,24,139,46,14,60,21,0,17,8,1,12,3,18,1,27,4,6,0,15,18,50,37,14,42,40,0,4,0,0,0,0,0,10,4,6,0,16,5,29,1,0,94,116,10,17,61,77,25,211,130,2,110,34,112,12,1,78,69,2,0,61,35,2,67,24,102,126,10,75,18,31,8,103,113,3,24,54,24,0,58,93,21,76,44,53,7,123,91,0,46,60,46,0,39,13,0,0,39,0,6,35,55,7,0,65,0,1,53,94,43,123

Sequence (862 aa):
HHHHHGVTGELRRRADGIWQRILAHPFVAELYAGTLPMEKFKYYLLQDYNYLVNFAKALSLAASRRAPSVDLMKTALELAYGTVTGEMANYEALLKEVGLSLRDAAEAEPNRVNVSYMAYLKSTCALEGFYQCMAALLPCFWSYAEIAERHGGKLRENPVHVYKKWASVYLSPEYRGLVERLRAVLDSSGLSAEELWPYFKEASLYELEFWQAAYEGHHGVTGELRRRADGIWQRILAHPFVAELYAGTLPMEKFKYYLLQDYNYLVNFAKALSLAASRRAPSVDLMKTALELAYGTVTGEMANYEALLKEVGLSLRDAAEAEPNRVNVSYMAYLKSTCALEGFYQCMAALLPCFWSYAEIAERHGGKLRENPVHVYKKWASVYLSPEYRGLVERLRAVLDSSGLSAEELWPYFKEASLYELEFWQAAYEGHHHHGVTGELRRRADGIWQRILAHPFVAELYAGTLPMEKFKYYLLQDYNYLVNFAKALSLAASRAPSVDLMKTALELAYGTVTGEMANYEALLKEVGLSLRDAAEAEPNRVNVSYMAYLKSTCALEGFYQCMAALLPCFWSYAEIAERHGGKLRENPVHVYKKWASVYLSPEYRGLVERLRAVLDSSGLSAEELWPYFKEASLYELEFWQAAYEGHHHHHHGVTGELRRRADGIWQRILAHPFVAELYAGTLPMEKFKYYLLQDYNYLVNFAKALSLAASRAPSVDLMKTALELAYGTVTGEMANYEALLKEVGLSLRDAAEAEPNRVNVSYMAYLKSTCALEGFYQCMAALLPCFWSYAEIAERHGGKLRENPVHVYKKWASVYLSPEYRGLVERLRAVLDSSGLSAEELWPYFKEASLYELEFWQAAYEGH